Protein AF-0000000080647590 (afdb_homodimer)

Organism: Methanothrix harundinacea (strain 6Ac) (NCBI:txid1110509)

pLDDT: mean 91.48, std 7.37, range [53.09, 98.94]

Sequence (1270 aa):
MSVEEVLLELKRRVQTKLPPNINVTGIEFEGPELVIYTDDPRRLADDGEIVRSLAKDLRKRVVVRPDLKVLADPEGAVKKIQQVVPPEAGLTNYYFDGETGEVVIEAEKPGLVIGRHGATLREITKLIGWTPKVVRTPPVRSSTIANTKEYLRSVQSERKEILKTIGRRIHRDVASKDQWVRITTLGGCREVGRSCMLLSTPESKIIVDCGVNVGSDDSATPYLYVPEAYPLNQIDAVVLTHAHLDHAGLVPMLYKYGYEGPIYCTPPTRDLFVLLQLDYIDIAGREGKRMPYESAMIREALKHTITLNYGDVTDIAPDTKLTMHNAGHILGSSICHFHVGDGLYNVAFTGDFKFEKTRLFDPAVHTFPRLETLVMEATYGGSNSTQPSRKEAEGRLLKVVRDTIKRGGKVIIPAFAVGRSQEVMIALEEAIRKKSLEEISVYLDGMIYEATAIHTTYPEYLNNELRDLIFHKGINPFLSECFVQVETSSQRSKIVDGDPCVVLATSGMMNGGPILEYLKALGPDERNTLVIVGYQAEGTLGRRIQKGWNEIPLSAEGKTQTVKINLEVVTVDGFSGHSDRNQLMDYVRRVYPKPSRVITNHGDESNCLDLASSIYKKHRIPTMAPMNLETVRLVMSVEEVLLELKRRVQTKLPPNINVTGIEFEGPELVIYTDDPRRLADDGEIVRSLAKDLRKRVVVRPDLKVLADPEGAVKKIQQVVPPEAGLTNYYFDGETGEVVIEAEKPGLVIGRHGATLREITKLIGWTPKVVRTPPVRSSTIANTKEYLRSVQSERKEILKTIGRRIHRDVASKDQWVRITTLGGCREVGRSCMLLSTPESKIIVDCGVNVGSDDSATPYLYVPEAYPLNQIDAVVLTHAHLDHAGLVPMLYKYGYEGPIYCTPPTRDLFVLLQLDYIDIAGREGKRMPYESAMIREALKHTITLNYGDVTDIAPDTKLTMHNAGHILGSSICHFHVGDGLYNVAFTGDFKFEKTRLFDPAVHTFPRLETLVMEATYGGSNSTQPSRKEAEGRLLKVVRDTIKRGGKVIIPAFAVGRSQEVMIALEEAIRKKSLEEISVYLDGMIYEATAIHTTYPEYLNNELRDLIFHKGINPFLSECFVQVETSSQRSKIVDGDPCVVLATSGMMNGGPILEYLKALGPDERNTLVIVGYQAEGTLGRRIQKGWNEIPLSAEGKTQTVKINLEVVTVDGFSGHSDRNQLMDYVRRVYPKPSRVITNHGDESNCLDLASSIYKKHRIPTMAPMNLETVRLV

Foldseek 3Di:
DALVVVQVVLLVVLCVLDPVVWDFPGWAFFAQEIETETQCQLVVLVCPVSLVVSCVVVVGHYHYAYDLVNFADPVVLVVVLPVLFDVVQAWDDWDAQSVRLAIETETQHQDRCCDDVRVNQSVSCNVGVGRYDYAYDFPDDFPLVVVLVVLCSVCVVVLRVLRRVLRSQLADDDDDPDWFWKKAFQDFFQAFFQGWIWIDTPFAIEIEFGAFDPLDDVGTGTNCVDPSRPPVCRHSEYEYQAQDRRGHQCVLVSVVRPHSHAYEFAPLRLSSNLVVNVLVQVFCVVVVHDDSDDNVSNSSRSSRYDHDDAPDWTRRHNFKTWHWWAQQQFQRGTWIWIDGRVNPAIEIESPFHAQPDAQWAHHTDQEDPDHAEYEYALAQLDPPFDFDAPVVLLVVVQVVLQQLQVLWAAEEEEAALTQLLVRNLLSVLVCCVVPVHPQAAEEEEDCNLSNLSSSSSCSVRTYPVQNCCCPPVVDHSSPDPSYHYDDDPVVVVCVLPDTYHYYYWDDLQPQDGCSVVSCQSRQVPQSYEYEREEDHDPNTPSVVVVVPDQWDFDDDPNDTDIGGGNYHYHYRYHSHSGYHNVSLLVSQVPRPPRHQEYEYGNHNNNSRVSNQVVNCVVPVRHYYRDDRRDMDIPD/DALVVVQVVLLVVLCVLDDVVWDFPGWAFFAQEIETETQCQLVVLVCPVSLVVSCVVVVGHYHYAYDLVNFADPVVLVVVLPVLFDVVQAWDDWDAQSVRLAIETETQHQDRCCDDVRVNQSVSCNVGVGRYDYAYDFPDDFPLVVVLVVLCSVCVVVLRVLRRVLRSQLADDDDDPDWFWKKAFQDFFQAFFQGWIWIDTPFAIEIEFGAFDPLDDVGTGTNCVDPSRPPVCRHQEYEYQAQDRRGHQCVLVSVVRPHSHAYEFAPLRLSSNLVVNVLVQVFCVVVVHDDSDDNVSNSSRSSRYDHDDAPDWTRRHNFKTWHWWAQQQFQRGTWIWIDGRVNPAIEIESPFHAQPDAQWAHHTDQEDPDHAEYEYALAQLAPPFDFDAPVVLLVVVQVVLQQLQVLWAAEEEEAALTQLLVRNLLSVLVCCVVPVHPQAAEEEEDCNLSNLSSSSSCSVRTYPVQNCCCPPVVDHSSPDPSYDYDDDPVVVVCVLPDTYHYYYWDDLQPQDGCSVVSCQSRQVPQSYEYEREEDHDPNTPNVVVVVPDQWDFDDDPNDTDIGGGNYHYHYRYHSHSGYHNVSLLVSQVPRPPRHLEYEYGNHNNNSRVSNQVVNCVPVVRHYYRDDRRDMDIPD

Secondary structure (DSSP, 8-state):
--HHHHHHHHHHHHHHHS-TT--EEEEEEETTEEEEEES-HHHHHT-HHHHHHHHHHHTSEEEEEE-GGGPPPHHHHHHHHHHHS-GGG-EEEEEEETTTTEEEEEES-HHHHH-GGGHHHHHHHHHH-SEEEEEEPPSS--HHHHHHHHHHHHTHHHHHHHHHHHHHHHTSPP--S----EEEEEE-SSSSS--EEEEE-SS-EEEE-----TT-STT-S--TTSTTT-SGGG--EEE-S---HHHHTTHHHHHHTT--S-EEE-HHHHHHHHHHHHHHHHHHHHTTPPPSS-HHHHHHHHHTEEE--TT--EEEETTEEEEEEE-SSSTT-EEEEEEETTTTEEEEE--S---S--SS-PPPP-B-S--SEEEEE-TT-STT-----HHHHHHHHHHHHHHHHHTT--EEEE--TTTHHHHHHHHHHHHHHTTSS----EEEESTHHHHHHHHHH-GGGS-HHHHHHHHTS---GGG-TTEEEE-SHHHHHHHHHSSS-EEEES-TT-SSSHHHHHHHHHTT-TT-EEEE-S---TTSHHHHHHTT--EEEEEETTEEEEEE--SEEEE-TT--SS--HHHHHHHHHH-BSPPSEEEEESS-HHHHHHHHHHHHHHH---EE-PPTT-EEE--/--HHHHHHHHHHHHHHHS-TT--EEEEEEETTEEEEEES-HHHHHT-HHHHHHHHHHHTSEEEEEE-GGGPPPHHHHHHHHHHHS-GGG-EEEEEEETTTTEEEEEES-HHHHH-GGGHHHHHHHHHH-SEEEEEEPPSS--HHHHHHHHHHHHTHHHHHHHHHHHHHHHTSPP--S----EEEEEE-SSSSS--EEEEE-SS-EEEE-----TT-STT-S--TTSTTT-SGGG--EEE-S---HHHHTTHHHHHHTT--S-EEE-HHHHHHHHHHHHHHHHHHHHTTPPPSS-HHHHHHHHHTEEE--TT--EEEETTEEEEEEE-SSSTT-EEEEEEETTTTEEEEE--S---S--SS-PPPP-B-S--SEEEEE-TT-STT-----HHHHHHHHHHHHHHHHHTT--EEEE--TTTHHHHHHHHHHHHHHTTSS----EEEESTHHHHHHHHHH-GGGS-HHHHHHHHTS---GGG-TTEEEE-SHHHHHHHHHSSS-EEEES-TT-SSSHHHHHHHHHTT-TT-EEEE-S---TTSHHHHHHTT--EEEEEETTEEEEEE--SEEEE-TT--SS--HHHHHHHHHH-BSPPSEEEEESS-HHHHHHHHHHHHHHH---EE-PPTT-EEE--

Solvent-accessible surface area (backbone atoms only — not comparable to full-atom values): 63454 Å² total; per-residue (Å²): 124,56,58,66,57,49,44,52,51,47,45,52,53,51,52,68,71,40,58,89,87,50,53,71,76,44,66,44,42,47,36,60,29,38,36,38,27,18,74,39,45,45,67,51,49,74,42,70,60,54,59,56,51,48,21,64,72,67,71,46,49,64,42,79,31,32,36,70,86,61,44,51,57,66,72,61,33,52,55,53,45,59,70,71,34,56,76,86,18,42,78,74,50,77,44,77,38,85,85,57,28,33,27,40,36,25,12,66,35,37,65,52,46,34,33,77,94,39,49,42,38,37,50,43,19,53,72,26,34,34,46,72,40,74,39,64,48,49,86,44,83,31,67,61,54,51,50,51,53,51,50,54,60,75,40,43,71,61,36,50,54,52,24,32,54,46,12,49,58,25,63,38,75,87,79,66,87,69,81,43,36,34,40,34,30,34,23,16,31,44,25,72,36,8,26,17,34,36,44,34,42,82,86,45,34,32,33,44,26,31,7,29,18,90,76,34,86,89,65,23,63,42,57,56,78,42,45,84,50,38,64,36,61,67,37,50,28,35,36,40,32,34,39,54,46,33,27,36,54,38,50,32,43,43,50,76,64,48,30,76,46,41,35,38,29,24,62,54,14,53,49,45,30,52,50,49,48,52,49,50,43,50,52,29,54,75,69,70,45,89,60,88,61,59,73,68,31,48,52,52,45,57,61,32,51,46,66,46,58,72,70,46,78,39,54,59,32,65,48,31,30,40,29,34,32,52,7,31,28,41,74,39,18,16,22,42,34,34,46,27,58,86,74,70,46,27,40,33,37,31,44,65,31,10,62,47,71,55,84,52,24,46,44,32,68,48,73,49,97,63,38,43,33,37,37,35,55,10,69,29,19,28,93,78,33,64,62,54,52,57,68,56,23,51,52,52,51,51,50,52,50,50,55,25,42,71,66,62,9,37,36,38,29,41,25,36,42,68,44,48,40,57,49,51,47,49,54,52,45,49,32,34,75,70,62,76,34,75,89,52,50,36,35,28,27,62,56,30,50,54,42,48,22,50,52,59,60,43,47,88,65,39,19,70,67,53,37,44,32,37,72,73,67,65,46,53,73,90,70,41,82,44,58,40,80,46,88,47,71,68,54,51,52,49,54,74,74,48,70,51,34,38,37,41,19,20,28,43,37,47,79,41,63,60,31,50,58,51,45,60,71,43,18,59,40,60,48,20,32,38,39,40,38,58,83,50,57,84,86,30,48,40,32,44,45,74,72,62,54,43,66,44,78,41,76,56,97,91,41,76,43,75,37,49,52,48,27,43,78,43,76,42,55,35,56,52,45,53,30,30,28,66,34,50,54,48,44,66,71,61,30,33,54,70,45,64,28,39,36,28,23,36,4,42,50,66,15,11,47,42,35,27,52,49,45,24,74,75,68,69,32,52,55,38,53,55,52,51,64,22,28,47,55,77,80,123,56,58,67,56,51,45,53,50,48,46,53,55,50,52,71,72,40,59,90,85,49,54,72,77,44,65,45,44,47,36,61,30,39,37,38,27,19,74,41,45,46,65,51,50,74,42,70,60,52,60,55,51,49,20,62,73,65,70,45,49,65,43,78,30,33,35,69,86,61,45,49,57,66,72,61,33,52,54,53,46,60,70,71,34,54,76,85,19,42,77,73,49,76,45,77,37,84,86,57,27,33,28,39,38,25,11,65,34,38,64,52,45,34,33,78,94,38,48,42,40,37,50,44,20,53,72,26,33,32,46,72,42,74,38,65,48,48,88,45,83,30,66,62,54,51,51,52,52,51,49,53,61,74,39,43,71,61,34,51,54,52,25,32,55,46,11,48,58,26,62,40,75,87,79,67,88,68,79,43,38,34,42,33,30,32,23,16,30,43,25,72,37,8,25,18,33,35,44,34,41,84,85,46,33,35,32,44,25,31,8,29,18,90,74,34,85,91,63,22,64,44,58,56,79,41,45,82,50,38,64,36,61,68,38,51,30,35,37,41,33,37,38,54,45,34,28,37,54,38,49,32,43,42,50,77,63,46,31,77,46,43,34,38,29,23,63,55,16,52,50,44,30,54,50,50,49,53,50,50,45,51,52,29,54,75,69,68,44,87,59,87,59,58,72,67,31,48,53,53,44,56,60,32,51,46,68,45,57,73,69,46,78,37,56,60,35,64,48,32,30,41,29,35,32,52,7,31,27,40,75,38,18,16,23,44,35,34,44,27,58,86,74,71,48,28,40,33,38,32,45,65,30,10,62,47,70,56,86,52,25,46,44,32,67,46,72,48,98,62,37,42,34,38,38,36,58,10,67,28,18,28,93,78,34,64,61,55,53,56,68,56,25,50,51,50,50,51,48,52,48,50,55,26,44,72,67,62,9,38,37,39,30,40,25,37,43,68,43,48,41,56,48,51,47,50,53,52,46,48,32,35,75,70,62,77,32,74,90,54,49,35,36,27,28,60,58,30,49,54,43,48,22,51,50,61,60,43,47,90,64,38,19,71,66,51,35,42,33,38,73,72,67,65,47,53,72,89,69,41,82,44,57,38,78,45,88,48,68,67,52,51,52,49,55,74,73,48,69,52,34,38,37,41,21,20,29,42,36,46,80,42,63,60,32,51,56,50,44,61,71,43,18,61,40,59,48,20,33,39,40,40,37,61,83,51,55,83,83,29,50,40,32,43,45,74,72,62,54,44,64,44,77,41,76,54,98,90,42,77,42,75,38,48,51,48,27,43,79,43,77,42,54,36,55,51,46,54,30,30,26,64,35,49,54,48,44,67,72,61,29,32,53,68,46,62,28,37,37,28,24,35,4,43,49,65,15,10,47,44,36,29,52,48,45,25,73,74,69,68,30,52,53,39,54,55,52,50,65,22,29,47,57,78,79

Radius of gyration: 38.37 Å; Cα contacts (8 Å, |Δi|>4): 2836; chains: 2; bounding box: 81×111×87 Å

Nearest PDB structures (foldseek):
  2ycb-assembly1_A  TM=9.760E-01  e=1.051E-93  Methanothermobacter thermautotrophicus str. Delta H
  9bcu-assembly1_J  TM=9.515E-01  e=1.970E-93  Thermococcus kodakarensis
  3af5-assembly1_A  TM=9.570E-01  e=5.202E-90  Pyrococcus horikoshii OT3
  3af6-assembly1_A  TM=9.574E-01  e=3.053E-89  Pyrococcus horikoshii OT3
  6q5a-assembly1_A  TM=8.693E-01  e=1.356E-40  Cryptosporidium hominis

InterPro domains:
  IPR001279 Metallo-beta-lactamase [PF00753] (192-372)
  IPR001279 Metallo-beta-lactamase [SM00849] (193-409)
  IPR004087 K Homology domain [SM00322] (97-164)
  IPR009019 K homology domain superfamily, prokaryotic type [SSF54814] (97-136)
  IPR011108 Zn-dependent metallo-hydrolase, RNA specificity domain [PF07521] (563-626)
  IPR015946 K homology domain-like, alpha/beta [G3DSA:3.30.300.20] (67-137)
  IPR019975 Transcription termination factor CPSF1, archaea [MF_00870] (4-635)
  IPR019975 Transcription termination factor CPSF1, archaea [TIGR03675] (9-634)
  IPR022712 Beta-Casp domain [PF10996] (422-545)
  IPR022712 Beta-Casp domain [SM01027] (421-545)
  IPR033769 Transcription termination factor FttA, KH domain [PF17214] (4-71)
  IPR033769 Transcription termination factor FttA, KH domain [cd22532] (6-67)
  IPR036866 Ribonuclease Z/Hydroxyacylglutathione hydrolase-like [G3DSA:3.60.15.10] (186-615)
  IPR036866 Ribonuclease Z/Hydroxyacylglutathione hydrolase-like [SSF56281] (180-634)
  IPR050698 RNA Processing Metallo-Beta-Lactamase [PTHR11203] (183-634)

Structure (mmCIF, N/CA/C/O backbone):
data_AF-0000000080647590-model_v1
#
loop_
_entity.id
_entity.type
_entity.pdbx_description
1 polymer 'Transcription termination factor FttA'
#
loop_
_atom_site.group_PDB
_atom_site.id
_atom_site.type_symbol
_atom_site.label_atom_id
_atom_site.label_alt_id
_atom_site.label_comp_id
_atom_site.label_asym_id
_atom_site.label_entity_id
_atom_site.label_seq_id
_atom_site.pdbx_PDB_ins_code
_atom_site.Cartn_x
_atom_site.Cartn_y
_atom_site.Cartn_z
_atom_site.occupancy
_atom_site.B_iso_or_equiv
_atom_site.auth_seq_id
_atom_site.auth_comp_id
_atom_site.auth_asym_id
_atom_site.auth_atom_id
_atom_site.pdbx_PDB_model_num
ATOM 1 N N . MET A 1 1 ? -28.047 7.527 -8.523 1 66.75 1 MET A N 1
ATOM 2 C CA . MET A 1 1 ? -28.656 8.789 -8.906 1 66.75 1 MET A CA 1
ATOM 3 C C . MET A 1 1 ? -27.609 9.875 -9.125 1 66.75 1 MET A C 1
ATOM 5 O O . MET A 1 1 ? -26.609 9.922 -8.414 1 66.75 1 MET A O 1
ATOM 9 N N . SER A 1 2 ? -27.766 10.711 -10.148 1 80.5 2 SER A N 1
ATOM 10 C CA . SER A 1 2 ? -26.875 11.836 -10.398 1 80.5 2 SER A CA 1
ATOM 11 C C . SER A 1 2 ? -27 12.906 -9.32 1 80.5 2 SER A C 1
ATOM 13 O O . SER A 1 2 ? -28.016 12.961 -8.617 1 80.5 2 SER A O 1
ATOM 15 N N . VAL A 1 3 ? -26.047 13.68 -9.047 1 82.94 3 VAL A N 1
ATOM 16 C CA . VAL A 1 3 ? -26.047 14.742 -8.047 1 82.94 3 VAL A CA 1
ATOM 17 C C . VAL A 1 3 ? -27.172 15.734 -8.352 1 82.94 3 VAL A C 1
ATOM 19 O O . VAL A 1 3 ? -27.797 16.266 -7.438 1 82.94 3 VAL A O 1
ATOM 22 N N . GLU A 1 4 ? -27.484 15.898 -9.57 1 83.94 4 GLU A N 1
ATOM 23 C CA . GLU A 1 4 ? -28.562 16.797 -9.977 1 83.94 4 GLU A CA 1
ATOM 24 C C . GLU A 1 4 ? -29.922 16.281 -9.531 1 83.94 4 GLU A C 1
ATOM 26 O O . GLU A 1 4 ? -30.781 17.047 -9.102 1 83.94 4 GLU A O 1
ATOM 31 N N . GLU A 1 5 ? -30.016 15.023 -9.633 1 84.44 5 GLU A N 1
ATOM 32 C CA . GLU A 1 5 ? -31.266 14.398 -9.195 1 84.44 5 GLU A CA 1
ATOM 33 C C . GLU A 1 5 ? -31.422 14.492 -7.68 1 84.44 5 GLU A C 1
ATOM 35 O O . GLU A 1 5 ? -32.531 14.734 -7.18 1 84.44 5 GLU A O 1
ATOM 40 N N . VAL A 1 6 ? -30.328 14.352 -7.121 1 84.12 6 VAL A N 1
ATOM 41 C CA . VAL A 1 6 ? -30.328 14.445 -5.664 1 84.12 6 VAL A CA 1
ATOM 42 C C . VAL A 1 6 ? -30.719 15.867 -5.246 1 84.12 6 VAL A C 1
ATOM 44 O O . VAL A 1 6 ? -31.5 16.047 -4.309 1 84.12 6 VAL A O 1
ATOM 47 N N . LEU A 1 7 ? -30.219 16.875 -5.883 1 88.56 7 LEU A N 1
ATOM 48 C CA . LEU A 1 7 ? -30.5 18.281 -5.562 1 88.56 7 LEU A CA 1
ATOM 49 C C . LEU A 1 7 ? -31.953 18.625 -5.812 1 88.56 7 LEU A C 1
ATOM 51 O O . LEU A 1 7 ? -32.562 19.375 -5.047 1 88.56 7 LEU A O 1
ATOM 55 N N . LEU A 1 8 ? -32.531 18.062 -6.805 1 87.25 8 LEU A N 1
ATOM 56 C CA . LEU A 1 8 ? -33.938 18.312 -7.105 1 87.25 8 LEU A CA 1
ATOM 57 C C . LEU A 1 8 ? -34.812 17.703 -6.031 1 87.25 8 LEU A C 1
ATOM 59 O O . LEU A 1 8 ? -35.812 18.328 -5.609 1 87.25 8 LEU A O 1
ATOM 63 N N . GLU A 1 9 ? -34.406 16.562 -5.672 1 86.56 9 GLU A N 1
ATOM 64 C CA . GLU A 1 9 ? -35.188 15.922 -4.605 1 86.56 9 GLU A CA 1
ATOM 65 C C . GLU A 1 9 ? -35.062 16.703 -3.297 1 86.56 9 GLU A C 1
ATOM 67 O O . GLU A 1 9 ? -36.031 16.797 -2.541 1 86.56 9 GLU A O 1
ATOM 72 N N . LEU A 1 10 ? -33.875 17.141 -3.072 1 87.31 10 LEU A N 1
ATOM 73 C CA . LEU A 1 10 ? -33.656 17.906 -1.854 1 87.31 10 LEU A CA 1
ATOM 74 C C . LEU A 1 10 ? -34.438 19.219 -1.882 1 87.31 10 LEU A C 1
ATOM 76 O O . LEU A 1 10 ? -34.969 19.641 -0.856 1 87.31 10 LEU A O 1
ATOM 80 N N . LYS A 1 11 ? -34.469 19.859 -2.971 1 89.12 11 LYS A N 1
ATOM 81 C CA . LYS A 1 11 ? -35.219 21.109 -3.104 1 89.12 11 LYS A CA 1
ATOM 82 C C . LYS A 1 11 ? -36.719 20.891 -2.783 1 89.12 11 LYS A C 1
ATOM 84 O O . LYS A 1 11 ? -37.312 21.688 -2.068 1 89.12 11 LYS A O 1
ATOM 89 N N . ARG A 1 12 ? -37.219 19.797 -3.258 1 87.56 12 ARG A N 1
ATOM 90 C CA . ARG A 1 12 ? -38.625 19.469 -3.004 1 87.56 12 ARG A CA 1
ATOM 91 C C . ARG A 1 12 ? -38.844 19.188 -1.522 1 87.56 12 ARG A C 1
ATOM 93 O O . ARG A 1 12 ? -39.844 19.672 -0.944 1 87.56 12 ARG A O 1
ATOM 100 N N . ARG A 1 13 ? -37.969 18.484 -1.04 1 87.31 13 ARG A N 1
ATOM 101 C CA . ARG A 1 13 ? -38.094 18.141 0.37 1 87.31 13 ARG A CA 1
ATOM 102 C C . ARG A 1 13 ? -38 19.375 1.255 1 87.31 13 ARG A C 1
ATOM 104 O O . ARG A 1 13 ? -38.75 19.5 2.234 1 87.31 13 ARG A O 1
ATOM 111 N N . VAL A 1 14 ? -37.094 20.266 0.915 1 89 14 VAL A N 1
ATOM 112 C CA . VAL A 1 14 ? -36.875 21.484 1.688 1 89 14 VAL A CA 1
ATOM 113 C C . VAL A 1 14 ? -38.125 22.391 1.559 1 89 14 VAL A C 1
ATOM 115 O O . VAL A 1 14 ? -38.562 22.953 2.549 1 89 14 VAL A O 1
ATOM 118 N N . GLN A 1 15 ? -38.656 22.5 0.408 1 87.75 15 GLN A N 1
ATOM 119 C CA . GLN A 1 15 ? -39.812 23.359 0.162 1 87.75 15 GLN A CA 1
ATOM 120 C C . GLN A 1 15 ? -41.031 22.875 0.951 1 87.75 15 GLN A C 1
ATOM 122 O O . GLN A 1 15 ? -41.812 23.688 1.447 1 87.75 15 GLN A O 1
ATOM 127 N N . THR A 1 16 ? -41.125 21.609 1.09 1 86.06 16 THR A N 1
ATOM 128 C CA . THR A 1 16 ? -42.281 21.031 1.793 1 86.06 16 THR A CA 1
ATOM 129 C C . THR A 1 16 ? -42.156 21.266 3.297 1 86.06 16 THR A C 1
ATOM 131 O O . THR A 1 16 ? -43.156 21.344 3.998 1 86.06 16 THR A O 1
ATOM 134 N N . LYS A 1 17 ? -40.969 21.438 3.748 1 85.75 17 LYS A N 1
ATOM 135 C CA . LYS A 1 17 ? -40.75 21.578 5.184 1 85.75 17 LYS A CA 1
ATOM 136 C C . LYS A 1 17 ? -40.781 23.047 5.605 1 85.75 17 LYS A C 1
ATOM 138 O O . LYS A 1 17 ? -41 23.344 6.781 1 85.75 17 LYS A O 1
ATOM 143 N N . LEU A 1 18 ? -40.625 23.906 4.688 1 84.94 18 LEU A N 1
ATOM 144 C CA . LEU A 1 18 ? -40.625 25.344 4.973 1 84.94 18 LEU A CA 1
ATOM 145 C C . LEU A 1 18 ? -42.062 25.875 4.953 1 84.94 18 LEU A C 1
ATOM 147 O O . LEU A 1 18 ? -42.938 25.312 4.281 1 84.94 18 LEU A O 1
ATOM 151 N N . PRO A 1 19 ? -42.25 26.938 5.777 1 80.62 19 PRO A N 1
ATOM 152 C CA . PRO A 1 19 ? -43.562 27.578 5.684 1 80.62 19 PRO A CA 1
ATOM 153 C C . PRO A 1 19 ? -43.906 28.016 4.262 1 80.62 19 PRO A C 1
ATOM 155 O O . PRO A 1 19 ? -43 28.406 3.498 1 80.62 19 PRO A O 1
ATOM 158 N N . PRO A 1 20 ? -45.25 27.922 3.914 1 79.25 20 PRO A N 1
ATOM 159 C CA . PRO A 1 20 ? -45.656 28.188 2.539 1 79.25 20 PRO A CA 1
ATOM 160 C C . PRO A 1 20 ? -45.25 29.578 2.055 1 79.25 20 PRO A C 1
ATOM 162 O O . PRO A 1 20 ? -45.156 29.812 0.848 1 79.25 20 PRO A O 1
ATOM 165 N N . ASN A 1 21 ? -45 30.422 2.957 1 80.06 21 ASN A N 1
ATOM 166 C CA . ASN A 1 21 ? -44.719 31.797 2.568 1 80.06 21 ASN A CA 1
ATOM 167 C C . ASN A 1 21 ? -43.219 31.984 2.312 1 80.06 21 ASN A C 1
ATOM 169 O O . ASN A 1 21 ? -42.781 33.094 1.99 1 80.06 21 ASN A O 1
ATOM 173 N N . ILE A 1 22 ? -42.438 31 2.48 1 84.62 22 ILE A N 1
ATOM 174 C CA . ILE A 1 22 ? -41.031 31.078 2.195 1 84.62 22 ILE A CA 1
ATOM 175 C C . ILE A 1 22 ? -40.719 30.312 0.911 1 84.62 22 ILE A C 1
ATOM 177 O O . ILE A 1 22 ? -40.938 29.109 0.823 1 84.62 22 ILE A O 1
ATOM 181 N N . ASN A 1 23 ? -40.219 31.016 -0.055 1 86.75 23 ASN A N 1
ATOM 182 C CA . ASN A 1 23 ? -39.906 30.422 -1.356 1 86.75 23 ASN A CA 1
ATOM 183 C C . ASN A 1 23 ? -38.438 30.078 -1.479 1 86.75 23 ASN A C 1
ATOM 185 O O . ASN A 1 23 ? -37.562 30.922 -1.201 1 86.75 23 ASN A O 1
ATOM 189 N N . VAL A 1 24 ? -38.156 28.859 -1.872 1 89.62 24 VAL A N 1
ATOM 190 C CA . VAL A 1 24 ? -36.781 28.422 -2.152 1 89.62 24 VAL A CA 1
ATOM 191 C C . VAL A 1 24 ? -36.469 28.641 -3.627 1 89.62 24 VAL A C 1
ATOM 193 O O . VAL A 1 24 ? -37.031 27.984 -4.504 1 89.62 24 VAL A O 1
ATOM 196 N N . THR A 1 25 ? -35.594 29.516 -3.902 1 88.06 25 THR A N 1
ATOM 197 C CA . THR A 1 25 ? -35.25 29.891 -5.277 1 88.06 25 THR A CA 1
ATOM 198 C C . THR A 1 25 ? -34.188 28.953 -5.848 1 88.06 25 THR A C 1
ATOM 200 O O . THR A 1 25 ? -34.062 28.812 -7.066 1 88.06 25 THR A O 1
ATOM 203 N N . GLY A 1 26 ? -33.406 28.406 -4.98 1 89.25 26 GLY A N 1
ATOM 204 C CA . GLY A 1 26 ? -32.344 27.516 -5.438 1 89.25 26 GLY A CA 1
ATOM 205 C C . GLY A 1 26 ? -31.734 26.703 -4.316 1 89.25 26 GLY A C 1
ATOM 206 O O . GLY A 1 26 ? -31.844 27.078 -3.143 1 89.25 26 GLY A O 1
ATOM 207 N N . ILE A 1 27 ? -31.141 25.562 -4.719 1 90.25 27 ILE A N 1
ATOM 208 C CA . ILE A 1 27 ? -30.422 24.703 -3.779 1 90.25 27 ILE A CA 1
ATOM 209 C C . ILE A 1 27 ? -29.141 24.203 -4.426 1 90.25 27 ILE A C 1
ATOM 211 O O . ILE A 1 27 ? -29.125 23.844 -5.605 1 90.25 27 ILE A O 1
ATOM 215 N N . GLU A 1 28 ? -28.062 24.406 -3.707 1 91.38 28 GLU A N 1
ATOM 216 C CA . GLU A 1 28 ? -26.766 23.984 -4.227 1 91.38 28 GLU A CA 1
ATOM 217 C C . GLU A 1 28 ? -25.875 23.406 -3.121 1 91.38 28 GLU A C 1
ATOM 219 O O . GLU A 1 28 ? -26.016 23.797 -1.956 1 91.38 28 GLU A O 1
ATOM 224 N N . PHE A 1 29 ? -25.062 22.469 -3.592 1 91.75 29 PHE A N 1
ATOM 225 C CA . PHE A 1 29 ? -23.984 22.078 -2.697 1 91.75 29 PHE A CA 1
ATOM 226 C C . PHE A 1 29 ? -22.766 22.984 -2.881 1 91.75 29 PHE A C 1
ATOM 228 O O . PHE A 1 29 ? -22.297 23.188 -4 1 91.75 29 PHE A O 1
ATOM 235 N N . GLU A 1 30 ? -22.328 23.578 -1.814 1 92.31 30 GLU A N 1
ATOM 236 C CA . GLU A 1 30 ? -21.094 24.344 -1.774 1 92.31 30 GLU A CA 1
ATOM 237 C C . GLU A 1 30 ? -20.141 23.797 -0.714 1 92.31 30 GLU A C 1
ATOM 239 O O . GLU A 1 30 ? -20.219 24.172 0.457 1 92.31 30 GLU A O 1
ATOM 244 N N . GLY A 1 31 ? -19.141 23.047 -1.171 1 93.81 31 GLY A N 1
ATOM 245 C CA . GLY A 1 31 ? -18.359 22.297 -0.208 1 93.81 31 GLY A CA 1
ATOM 246 C C . GLY A 1 31 ? -19.188 21.344 0.621 1 93.81 31 GLY A C 1
ATOM 247 O O . GLY A 1 31 ? -19.984 20.578 0.078 1 93.81 31 GLY A O 1
ATOM 248 N N . PRO A 1 32 ? -18.953 21.375 1.873 1 93.94 32 PRO A N 1
ATOM 249 C CA . PRO A 1 32 ? -19.688 20.453 2.729 1 93.94 32 PRO A CA 1
ATOM 250 C C . PRO A 1 32 ? -21.094 20.953 3.072 1 93.94 32 PRO A C 1
ATOM 252 O O . PRO A 1 32 ? -21.859 20.266 3.748 1 93.94 32 PRO A O 1
ATOM 255 N N . GLU A 1 33 ? -21.5 22.078 2.553 1 90.88 33 GLU A N 1
ATOM 256 C CA . GLU A 1 33 ? -22.75 22.719 2.963 1 90.88 33 GLU A CA 1
ATOM 257 C C . GLU A 1 33 ? -23.812 22.594 1.872 1 90.88 33 GLU A C 1
ATOM 259 O O . GLU A 1 33 ? -23.5 22.656 0.682 1 90.88 33 GLU A O 1
ATOM 264 N N . LEU A 1 34 ? -24.969 22.375 2.346 1 90.94 34 LEU A N 1
ATOM 265 C CA . LEU A 1 34 ? -26.141 22.562 1.49 1 90.94 34 LEU A CA 1
ATOM 266 C C . LEU A 1 34 ? -26.688 23.984 1.594 1 90.94 34 LEU A C 1
ATOM 268 O O . LEU A 1 34 ? -27.172 24.391 2.648 1 90.94 34 LEU A O 1
ATOM 272 N N . VAL A 1 35 ? -26.609 24.672 0.528 1 90.62 35 VAL A N 1
ATOM 273 C CA . VAL A 1 35 ? -27 26.078 0.53 1 90.62 35 VAL A CA 1
ATOM 274 C C . VAL A 1 35 ? -28.406 26.219 -0.068 1 90.62 35 VAL A C 1
ATOM 276 O O . VAL A 1 35 ? -28.656 25.781 -1.195 1 90.62 35 VAL A O 1
ATOM 279 N N . ILE A 1 36 ? -29.234 26.844 0.725 1 89.25 36 ILE A N 1
ATOM 280 C CA . ILE A 1 36 ? -30.594 27.109 0.29 1 89.25 36 ILE A CA 1
ATOM 281 C C . ILE A 1 36 ? -30.766 28.609 0.015 1 89.25 36 ILE A C 1
ATOM 283 O O . ILE A 1 36 ? -30.547 29.438 0.9 1 89.25 36 ILE A O 1
ATOM 287 N N . TYR A 1 37 ? -31.125 28.891 -1.182 1 89.19 37 TYR A N 1
ATOM 288 C CA . TYR A 1 37 ? -31.375 30.281 -1.56 1 89.19 37 TYR A CA 1
ATOM 289 C C . TYR A 1 37 ? -32.844 30.609 -1.466 1 89.19 37 TYR A C 1
ATOM 291 O O . TYR A 1 37 ? -33.719 29.812 -1.849 1 89.19 37 TYR A O 1
ATOM 299 N N . THR A 1 38 ? -33.062 31.734 -0.892 1 87.75 38 THR A N 1
ATOM 300 C CA . THR A 1 38 ? -34.469 32.156 -0.743 1 87.75 38 THR A CA 1
ATOM 301 C C . THR A 1 38 ? -34.625 33.656 -1.03 1 87.75 38 THR A C 1
ATOM 303 O O . THR A 1 38 ? -33.656 34.406 -0.838 1 87.75 38 THR A O 1
ATOM 306 N N . ASP A 1 39 ? -35.781 34.062 -1.491 1 87 39 ASP A N 1
ATOM 307 C CA . ASP A 1 39 ? -36.094 35.469 -1.724 1 87 39 ASP A CA 1
ATOM 308 C C . ASP A 1 39 ? -36.844 36.062 -0.531 1 87 39 ASP A C 1
ATOM 310 O O . ASP A 1 39 ? -37.219 37.219 -0.57 1 87 39 ASP A O 1
ATOM 314 N N . ASP A 1 40 ? -36.906 35.344 0.533 1 82.56 40 ASP A N 1
ATOM 315 C CA . ASP A 1 40 ? -37.594 35.812 1.726 1 82.56 40 ASP A CA 1
ATOM 316 C C . ASP A 1 40 ? -36.719 35.656 2.969 1 82.56 40 ASP A C 1
ATOM 318 O O . ASP A 1 40 ? -37.156 35.062 3.961 1 82.56 40 ASP A O 1
ATOM 322 N N . PRO A 1 41 ? -35.594 36.188 2.943 1 75.94 41 PRO A N 1
ATOM 323 C CA . PRO A 1 41 ? -34.688 35.969 4.098 1 75.94 41 PRO A CA 1
ATOM 324 C C . PRO A 1 41 ? -35.25 36.594 5.379 1 75.94 41 PRO A C 1
ATOM 326 O O . PRO A 1 41 ? -34.969 36.094 6.477 1 75.94 41 PRO A O 1
ATOM 329 N N . ARG A 1 42 ? -36.062 37.531 5.316 1 76.19 42 ARG A N 1
ATOM 330 C CA . ARG A 1 42 ? -36.625 38.281 6.441 1 76.19 42 ARG A CA 1
ATOM 331 C C . ARG A 1 42 ? -37.594 37.406 7.238 1 76.19 42 ARG A C 1
ATOM 333 O O . ARG A 1 42 ? -37.625 37.469 8.469 1 76.19 42 ARG A O 1
ATOM 340 N N . ARG A 1 43 ? -38.188 36.625 6.504 1 75.75 43 ARG A N 1
ATOM 341 C CA . ARG A 1 43 ? -39.156 35.781 7.148 1 75.75 43 ARG A CA 1
ATOM 342 C C . ARG A 1 43 ? -38.5 34.594 7.828 1 75.75 43 ARG A C 1
ATOM 344 O O . ARG A 1 43 ? -38.969 34.094 8.852 1 75.75 43 ARG A O 1
ATOM 351 N N . LEU A 1 44 ? -37.438 34.188 7.238 1 76.38 44 LEU A N 1
ATOM 352 C CA . LEU A 1 44 ? -36.688 33.031 7.793 1 76.38 44 LEU A CA 1
ATOM 353 C C . LEU A 1 44 ? -35.969 33.438 9.062 1 76.38 44 LEU A C 1
ATOM 355 O O . LEU A 1 44 ? -35.719 32.594 9.938 1 76.38 44 LEU A O 1
ATOM 359 N N . ALA A 1 45 ? -35.625 34.625 9.156 1 67 45 ALA A N 1
ATOM 360 C CA . ALA A 1 45 ? -34.906 35.125 10.305 1 67 45 ALA A CA 1
ATOM 361 C C . ALA A 1 45 ? -35.75 35.031 11.578 1 67 45 ALA A C 1
ATOM 363 O O . ALA A 1 45 ? -35.188 34.906 12.68 1 67 45 ALA A O 1
ATOM 364 N N . ASP A 1 46 ? -36.969 35 11.43 1 63.62 46 ASP A N 1
ATOM 365 C CA . ASP A 1 46 ? -37.875 34.969 12.57 1 63.62 46 ASP A CA 1
ATOM 366 C C . ASP A 1 46 ? -37.938 33.594 13.203 1 63.62 46 ASP A C 1
ATOM 368 O O . ASP A 1 46 ? -38.312 33.438 14.359 1 63.62 46 ASP A O 1
ATOM 372 N N . ASP A 1 47 ? -37.562 32.625 12.469 1 65.12 47 ASP A N 1
ATOM 373 C CA . ASP A 1 47 ? -37.656 31.266 13.008 1 65.12 47 ASP A CA 1
ATOM 374 C C . ASP A 1 47 ? -36.312 30.562 12.992 1 65.12 47 ASP A C 1
ATOM 376 O O . ASP A 1 47 ? -36.031 29.75 12.102 1 65.12 47 ASP A O 1
ATOM 380 N N . GLY A 1 48 ? -35.5 30.891 13.852 1 63.38 48 GLY A N 1
ATOM 381 C CA . GLY A 1 48 ? -34.188 30.297 13.961 1 63.38 48 GLY A CA 1
ATOM 382 C C . GLY A 1 48 ? -34.219 28.781 14.062 1 63.38 48 GLY A C 1
ATOM 383 O O . GLY A 1 48 ? -33.219 28.109 13.773 1 63.38 48 GLY A O 1
ATOM 384 N N . GLU A 1 49 ? -35.219 28.25 14.352 1 75.19 49 GLU A N 1
ATOM 385 C CA . GLU A 1 49 ? -35.375 26.828 14.578 1 75.19 49 GLU A CA 1
ATOM 386 C C . GLU A 1 49 ? -35.562 26.078 13.266 1 75.19 49 GLU A C 1
ATOM 388 O O . GLU A 1 49 ? -35.281 24.875 13.18 1 75.19 49 GLU A O 1
ATOM 393 N N . ILE A 1 50 ? -35.906 26.797 12.281 1 79.06 50 ILE A N 1
ATOM 394 C CA . ILE A 1 50 ? -36.219 26.156 11.008 1 79.06 50 ILE A CA 1
ATOM 395 C C . ILE A 1 50 ? -34.969 25.594 10.391 1 79.06 50 ILE A C 1
ATOM 397 O O . ILE A 1 50 ? -34.938 24.453 9.914 1 79.06 50 ILE A O 1
ATOM 401 N N . VAL A 1 51 ? -33.938 26.328 10.422 1 78.5 51 VAL A N 1
ATOM 402 C CA . VAL A 1 51 ? -32.688 25.891 9.812 1 78.5 51 VAL A CA 1
ATOM 403 C C . VAL A 1 51 ? -32.125 24.672 10.57 1 78.5 51 VAL A C 1
ATOM 405 O O . VAL A 1 51 ? -31.641 23.734 9.961 1 78.5 51 VAL A O 1
ATOM 408 N N . ARG A 1 52 ? -32.188 24.719 11.789 1 81.25 52 ARG A N 1
ATOM 409 C CA . ARG A 1 52 ? -31.734 23.609 12.617 1 81.25 52 ARG A CA 1
ATOM 410 C C . ARG A 1 52 ? -32.531 22.344 12.336 1 81.25 52 ARG A C 1
ATOM 412 O O . ARG A 1 52 ? -31.984 21.234 12.305 1 81.25 52 ARG A O 1
ATOM 419 N N . SER A 1 53 ? -33.781 22.547 12.211 1 83.75 53 SER A N 1
ATOM 420 C CA . SER A 1 53 ? -34.688 21.422 11.938 1 83.75 53 SER A CA 1
ATOM 421 C C . SER A 1 53 ? -34.375 20.812 10.562 1 83.75 53 SER A C 1
ATOM 423 O O . SER A 1 53 ? -34.375 19.578 10.406 1 83.75 53 SER A O 1
ATOM 425 N N . LEU A 1 54 ? -34.125 21.625 9.641 1 85 54 LEU A N 1
ATOM 426 C CA . LEU A 1 54 ? -33.781 21.172 8.297 1 85 54 LEU A CA 1
ATOM 427 C C . LEU A 1 54 ? -32.5 20.375 8.297 1 85 54 LEU A C 1
ATOM 429 O O . LEU A 1 54 ? -32.375 19.328 7.656 1 85 54 LEU A O 1
ATOM 433 N N . ALA A 1 55 ? -31.547 20.922 8.977 1 83.75 55 ALA A N 1
ATOM 434 C CA . ALA A 1 55 ? -30.25 20.266 9.062 1 83.75 55 ALA A CA 1
ATOM 435 C C . ALA A 1 55 ? -30.375 18.875 9.688 1 83.75 55 ALA A C 1
ATOM 437 O O . ALA A 1 55 ? -29.734 17.922 9.227 1 83.75 55 ALA A O 1
ATOM 438 N N . LYS A 1 56 ? -31.109 18.75 10.703 1 84 56 LYS A N 1
ATOM 439 C CA . LYS A 1 56 ? -31.328 17.484 11.383 1 84 56 LYS A CA 1
ATOM 440 C C . LYS A 1 56 ? -32.031 16.484 10.469 1 84 56 LYS A C 1
ATOM 442 O O . LYS A 1 56 ? -31.672 15.312 10.414 1 84 56 LYS A O 1
ATOM 447 N N . ASP A 1 57 ? -33 17 9.828 1 85 57 ASP A N 1
ATOM 448 C CA . ASP A 1 57 ? -33.812 16.141 8.969 1 85 57 ASP A CA 1
ATOM 449 C C . ASP A 1 57 ? -33 15.648 7.766 1 85 57 ASP A C 1
ATOM 451 O O . ASP A 1 57 ? -33.125 14.492 7.355 1 85 57 ASP A O 1
ATOM 455 N N . LEU A 1 58 ? -32.281 16.5 7.262 1 85.19 58 LEU A N 1
ATOM 456 C CA . LEU A 1 58 ? -31.531 16.188 6.047 1 85.19 58 LEU A CA 1
ATOM 457 C C . LEU A 1 58 ? -30.188 15.555 6.387 1 85.19 58 LEU A C 1
ATOM 459 O O . LEU A 1 58 ? -29.531 14.977 5.52 1 85.19 58 LEU A O 1
ATOM 463 N N . ARG A 1 59 ? -29.781 15.633 7.566 1 78.5 59 ARG A N 1
ATOM 464 C CA . ARG A 1 59 ? -28.5 15.148 8.055 1 78.5 59 ARG A CA 1
ATOM 465 C C . ARG A 1 59 ? -27.344 15.758 7.258 1 78.5 59 ARG A C 1
ATOM 467 O O . ARG A 1 59 ? -26.453 15.039 6.797 1 78.5 59 ARG A O 1
ATOM 474 N N . LYS A 1 60 ? -27.5 17.047 6.98 1 84.19 60 LYS A N 1
ATOM 475 C CA . LYS A 1 60 ? -26.516 17.844 6.262 1 84.19 60 LYS A CA 1
ATOM 476 C C . LYS A 1 60 ? -26.328 19.203 6.91 1 84.19 60 LYS A C 1
ATOM 478 O O . LYS A 1 60 ? -27.188 19.672 7.648 1 84.19 60 LYS A O 1
ATOM 483 N N . ARG A 1 61 ? -25.172 19.766 6.68 1 84.5 61 ARG A N 1
ATOM 484 C CA . ARG A 1 61 ? -24.984 21.156 7.07 1 84.5 61 ARG A CA 1
ATOM 485 C C . ARG A 1 61 ? -25.719 22.094 6.117 1 84.5 61 ARG A C 1
ATOM 487 O O . ARG A 1 61 ? -25.453 22.094 4.91 1 84.5 61 ARG A O 1
ATOM 494 N N . VAL A 1 62 ? -26.656 22.891 6.688 1 86.62 62 VAL A N 1
ATOM 495 C CA . VAL A 1 62 ? -27.516 23.719 5.855 1 86.62 62 VAL A CA 1
ATOM 496 C C . VAL A 1 62 ? -27.234 25.203 6.129 1 86.62 62 VAL A C 1
ATOM 498 O O . VAL A 1 62 ? -27.047 25.609 7.281 1 86.62 62 VAL A O 1
ATOM 501 N N . VAL A 1 63 ? -27.047 25.891 5.09 1 85.81 63 VAL A N 1
ATOM 502 C CA . VAL A 1 63 ? -26.906 27.344 5.168 1 85.81 63 VAL A CA 1
ATOM 503 C C . VAL A 1 63 ? -27.953 28.016 4.285 1 85.81 63 VAL A C 1
ATOM 505 O O . VAL A 1 63 ? -28.219 27.547 3.168 1 85.81 63 VAL A O 1
ATOM 508 N N . VAL A 1 64 ? -28.547 28.969 4.824 1 85.06 64 VAL A N 1
ATOM 509 C CA . VAL A 1 64 ? -29.547 29.719 4.047 1 85.06 64 VAL A CA 1
ATOM 510 C C . VAL A 1 64 ? -28.953 31.047 3.598 1 85.06 64 VAL A C 1
ATOM 512 O O . VAL A 1 64 ? -28.375 31.781 4.398 1 85.06 64 VAL A O 1
ATOM 515 N N . ARG A 1 65 ? -29.062 31.312 2.354 1 87.31 65 ARG A N 1
ATOM 516 C CA . ARG A 1 65 ? -28.578 32.562 1.777 1 87.31 65 ARG A CA 1
ATOM 517 C C . ARG A 1 65 ? -29.688 33.281 1.036 1 87.31 65 ARG A C 1
ATOM 519 O O . ARG A 1 65 ? -30.547 32.656 0.41 1 87.31 65 ARG A O 1
ATOM 526 N N . PRO A 1 66 ? -29.656 34.594 1.139 1 87.31 66 PRO A N 1
ATOM 527 C CA . PRO A 1 66 ? -30.672 35.344 0.414 1 87.31 66 PRO A CA 1
ATOM 528 C C . PRO A 1 66 ? -30.391 35.438 -1.086 1 87.31 66 PRO A C 1
ATOM 530 O O . PRO A 1 66 ? -29.234 35.406 -1.506 1 87.31 66 PRO A O 1
ATOM 533 N N . ASP A 1 67 ? -31.516 35.469 -1.761 1 86.12 67 ASP A N 1
ATOM 534 C CA . ASP A 1 67 ? -31.375 35.781 -3.178 1 86.12 67 ASP A CA 1
ATOM 535 C C . ASP A 1 67 ? -30.828 37.188 -3.371 1 86.12 67 ASP A C 1
ATOM 537 O O . ASP A 1 67 ? -31.203 38.125 -2.643 1 86.12 67 ASP A O 1
ATOM 541 N N . LEU A 1 68 ? -30 37.406 -4.348 1 82.31 68 LEU A N 1
ATOM 542 C CA . LEU A 1 68 ? -29.266 38.656 -4.543 1 82.31 68 LEU A CA 1
ATOM 543 C C . LEU A 1 68 ? -30.219 39.812 -4.902 1 82.31 68 LEU A C 1
ATOM 545 O O . LEU A 1 68 ? -29.938 40.969 -4.621 1 82.31 68 LEU A O 1
ATOM 549 N N . LYS A 1 69 ? -31.344 39.469 -5.344 1 81.94 69 LYS A N 1
ATOM 550 C CA . LYS A 1 69 ? -32.281 40.469 -5.828 1 81.94 69 LYS A CA 1
ATOM 551 C C . LYS A 1 69 ? -32.938 41.219 -4.668 1 81.94 69 LYS A C 1
ATOM 553 O O . LYS A 1 69 ? -33.406 42.344 -4.84 1 81.94 69 LYS A O 1
ATOM 558 N N . VAL A 1 70 ? -32.844 40.688 -3.48 1 81.62 70 VAL A N 1
ATOM 559 C CA . VAL A 1 70 ? -33.594 41.281 -2.369 1 81.62 70 VAL A CA 1
ATOM 560 C C . VAL A 1 70 ? -32.656 42.031 -1.455 1 81.62 70 VAL A C 1
ATOM 562 O O . VAL A 1 70 ? -33.062 42.625 -0.46 1 81.62 70 VAL A O 1
ATOM 565 N N . LEU A 1 71 ? -31.422 42.156 -1.773 1 86.81 71 LEU A N 1
ATOM 566 C CA . LEU A 1 71 ? -30.422 42.75 -0.895 1 86.81 71 LEU A CA 1
ATOM 567 C C . LEU A 1 71 ? -30.453 44.281 -0.998 1 86.81 71 LEU A C 1
ATOM 569 O O . LEU A 1 71 ? -30.625 44.812 -2.09 1 86.81 71 LEU A O 1
ATOM 573 N N . ALA A 1 72 ? -30.344 44.812 0.163 1 87.5 72 ALA A N 1
ATOM 574 C CA . ALA A 1 72 ? -30.203 46.281 0.192 1 87.5 72 ALA A CA 1
ATOM 575 C C . ALA A 1 72 ? -28.844 46.688 -0.375 1 87.5 72 ALA A C 1
ATOM 577 O O . ALA A 1 72 ? -27.891 45.906 -0.383 1 87.5 72 ALA A O 1
ATOM 578 N N . ASP A 1 73 ? -28.875 47.938 -0.894 1 90.81 73 ASP A N 1
ATOM 579 C CA . ASP A 1 73 ? -27.594 48.469 -1.337 1 90.81 73 ASP A CA 1
ATOM 580 C C . ASP A 1 73 ? -26.625 48.625 -0.169 1 90.81 73 ASP A C 1
ATOM 582 O O . ASP A 1 73 ? -27.016 48.969 0.945 1 90.81 73 ASP A O 1
ATOM 586 N N . PRO A 1 74 ? -25.391 48.375 -0.332 1 91.25 74 PRO A N 1
ATOM 587 C CA . PRO A 1 74 ? -24.391 48.344 0.746 1 91.25 74 PRO A CA 1
ATOM 588 C C . PRO A 1 74 ? -24.328 49.656 1.534 1 91.25 74 PRO A C 1
ATOM 590 O O . PRO A 1 74 ? -24.219 49.625 2.764 1 91.25 74 PRO A O 1
ATOM 593 N N . GLU A 1 75 ? -24.375 50.75 0.875 1 91.75 75 GLU A N 1
ATOM 594 C CA . GLU A 1 75 ? -24.297 52.062 1.562 1 91.75 75 GLU A CA 1
ATOM 595 C C . GLU A 1 75 ? -25.5 52.25 2.496 1 91.75 75 GLU A C 1
ATOM 597 O O . GLU A 1 75 ? -25.328 52.656 3.643 1 91.75 75 GLU A O 1
ATOM 602 N N . GLY A 1 76 ? -26.609 51.969 1.922 1 92.38 76 GLY A N 1
ATOM 603 C CA . GLY A 1 76 ? -27.797 52.062 2.744 1 92.38 76 GLY A CA 1
ATOM 604 C C . GLY A 1 76 ? -27.812 51.031 3.871 1 92.38 76 GLY A C 1
ATOM 605 O O . GLY A 1 76 ? -28.281 51.344 4.973 1 92.38 76 GLY A O 1
ATOM 606 N N . ALA A 1 77 ? -27.312 49.875 3.594 1 93.5 77 ALA A N 1
ATOM 607 C CA . ALA A 1 77 ? -27.266 48.812 4.586 1 93.5 77 ALA A CA 1
ATOM 608 C C . ALA A 1 77 ? -26.391 49.219 5.777 1 93.5 77 ALA A C 1
ATOM 610 O O . ALA A 1 77 ? -26.734 48.938 6.926 1 93.5 77 ALA A O 1
ATOM 611 N N . VAL A 1 78 ? -25.281 49.844 5.512 1 94.56 78 VAL A N 1
ATOM 612 C CA . VAL A 1 78 ? -24.375 50.25 6.57 1 94.56 78 VAL A CA 1
ATOM 613 C C . VAL A 1 78 ? -25.094 51.219 7.512 1 94.56 78 VAL A C 1
ATOM 615 O O . VAL A 1 78 ? -24.969 51.094 8.734 1 94.56 78 VAL A O 1
ATOM 618 N N . LYS A 1 79 ? -25.828 52.125 6.969 1 93.56 79 LYS A N 1
ATOM 619 C CA . LYS A 1 79 ? -26.562 53.094 7.77 1 93.56 79 LYS A CA 1
ATOM 620 C C . LYS A 1 79 ? -27.594 52.406 8.656 1 93.56 79 LYS A C 1
ATOM 622 O O . LYS A 1 79 ? -27.75 52.75 9.836 1 93.56 79 LYS A O 1
ATOM 627 N N . LYS A 1 80 ? -28.203 51.5 8.086 1 93.81 80 LYS A N 1
ATOM 628 C CA . LYS A 1 80 ? -29.219 50.781 8.828 1 93.81 80 LYS A CA 1
ATOM 629 C C . LYS A 1 80 ? -28.609 49.938 9.953 1 93.81 80 LYS A C 1
ATOM 631 O O . LYS A 1 80 ? -29.172 49.844 11.039 1 93.81 80 LYS A O 1
ATOM 636 N N . ILE A 1 81 ? -27.453 49.312 9.711 1 94.75 81 ILE A N 1
ATOM 637 C CA . ILE A 1 81 ? -26.75 48.531 10.727 1 94.75 81 ILE A CA 1
ATOM 638 C C . ILE A 1 81 ? -26.359 49.438 11.883 1 94.75 81 ILE A C 1
ATOM 640 O O . ILE A 1 81 ? -26.531 49.062 13.055 1 94.75 81 ILE A O 1
ATOM 644 N N . GLN A 1 82 ? -25.891 50.625 11.539 1 93.69 82 GLN A N 1
ATOM 645 C CA . GLN A 1 82 ? -25.438 51.562 12.547 1 93.69 82 GLN A CA 1
ATOM 646 C C . GLN A 1 82 ? -26.609 52.062 13.398 1 93.69 82 GLN A C 1
ATOM 648 O O . GLN A 1 82 ? -26.422 52.438 14.555 1 93.69 82 GLN A O 1
ATOM 653 N N . GLN A 1 83 ? -27.75 52 12.859 1 92.38 83 GLN A N 1
ATOM 654 C CA . GLN A 1 83 ? -28.938 52.438 13.578 1 92.38 83 GLN A CA 1
ATOM 655 C C . GLN A 1 83 ? -29.406 51.406 14.578 1 92.38 83 GLN A C 1
ATOM 657 O O . GLN A 1 83 ? -29.969 51.719 15.625 1 92.38 83 GLN A O 1
ATOM 662 N N . VAL A 1 84 ? -29.141 50.188 14.25 1 92.94 84 VAL A N 1
ATOM 663 C CA . VAL A 1 84 ? -29.672 49.094 15.047 1 92.94 84 VAL A CA 1
ATOM 664 C C . VAL A 1 84 ? -28.641 48.656 16.094 1 92.94 84 VAL A C 1
ATOM 666 O O . VAL A 1 84 ? -29 48.312 17.219 1 92.94 84 VAL A O 1
ATOM 669 N N . VAL A 1 85 ? -27.375 48.688 15.828 1 94.38 85 VAL A N 1
ATOM 670 C CA . VAL A 1 85 ? -26.312 48.219 16.703 1 94.38 85 VAL A CA 1
ATOM 671 C C . VAL A 1 85 ? -25.906 49.312 17.672 1 94.38 85 VAL A C 1
ATOM 673 O O . VAL A 1 85 ? -25.672 50.469 17.25 1 94.38 85 VAL A O 1
ATOM 676 N N . PRO A 1 86 ? -25.844 49 18.875 1 92.69 86 PRO A N 1
ATOM 677 C CA . PRO A 1 86 ? -25.391 50.031 19.844 1 92.69 86 PRO A CA 1
ATOM 678 C C . PRO A 1 86 ? -24 50.562 19.5 1 92.69 86 PRO A C 1
ATOM 680 O O . PRO A 1 86 ? -23.109 49.812 19.094 1 92.69 86 PRO A O 1
ATOM 683 N N . PRO A 1 87 ? -23.844 51.875 19.656 1 91.19 87 PRO A N 1
ATOM 684 C CA . PRO A 1 87 ? -22.562 52.5 19.344 1 91.19 87 PRO A CA 1
ATOM 685 C C . PRO A 1 87 ? -21.406 51.906 20.156 1 91.19 87 PRO A C 1
ATOM 687 O O . PRO A 1 87 ? -20.266 51.875 19.703 1 91.19 87 PRO A O 1
ATOM 690 N N . GLU A 1 88 ? -21.703 51.406 21.266 1 90.75 88 GLU A N 1
ATOM 691 C CA . GLU A 1 88 ? -20.688 50.812 22.141 1 90.75 88 GLU A CA 1
ATOM 692 C C . GLU A 1 88 ? -20.062 49.594 21.516 1 90.75 88 GLU A C 1
ATOM 694 O O . GLU A 1 88 ? -18.984 49.156 21.938 1 90.75 88 GLU A O 1
ATOM 699 N N . ALA A 1 89 ? -20.734 49.062 20.484 1 91.38 89 ALA A N 1
ATOM 700 C CA . ALA A 1 89 ? -20.203 47.875 19.828 1 91.38 89 ALA A CA 1
ATOM 701 C C . ALA A 1 89 ? -18.906 48.188 19.094 1 91.38 89 ALA A C 1
ATOM 703 O O . ALA A 1 89 ? -18.078 47.281 18.859 1 91.38 89 ALA A O 1
ATOM 704 N N . GLY A 1 90 ? -18.656 49.438 18.766 1 90.19 90 GLY A N 1
ATOM 705 C CA . GLY A 1 90 ? -17.422 49.844 18.094 1 90.19 90 GLY A CA 1
ATOM 706 C C . GLY A 1 90 ? -17.297 49.25 16.703 1 90.19 90 GLY A C 1
ATOM 707 O O . GLY A 1 90 ? -16.328 48.531 16.422 1 90.19 90 GLY A O 1
ATOM 708 N N . LEU A 1 91 ? -18.25 49.531 15.828 1 92.56 91 LEU A N 1
ATOM 709 C CA . LEU A 1 91 ? -18.203 49.031 14.461 1 92.56 91 LEU A CA 1
ATOM 710 C C . LEU A 1 91 ? -17.031 49.625 13.695 1 92.56 91 LEU A C 1
ATOM 712 O O . LEU A 1 91 ? -16.812 50.844 13.711 1 92.56 91 LEU A O 1
ATOM 716 N N . THR A 1 92 ? -16.234 48.75 13.133 1 88.56 92 THR A N 1
ATOM 717 C CA . THR A 1 92 ? -15.008 49.219 12.516 1 88.56 92 THR A CA 1
ATOM 718 C C . THR A 1 92 ? -15.062 49.031 11 1 88.56 92 THR A C 1
ATOM 720 O O . THR A 1 92 ? -14.586 49.906 10.25 1 88.56 92 THR A O 1
ATOM 723 N N . ASN A 1 93 ? -15.508 47.969 10.531 1 88.69 93 ASN A N 1
ATOM 724 C CA . ASN A 1 93 ? -15.508 47.688 9.094 1 88.69 93 ASN A CA 1
ATOM 725 C C . ASN A 1 93 ? -16.703 46.844 8.688 1 88.69 93 ASN A C 1
ATOM 727 O O . ASN A 1 93 ? -17.281 46.125 9.516 1 88.69 93 ASN A O 1
ATOM 731 N N . TYR A 1 94 ? -17.125 46.938 7.414 1 91.88 94 TYR A N 1
ATOM 732 C CA . TYR A 1 94 ? -18.172 46.156 6.781 1 91.88 94 TYR A CA 1
ATOM 733 C C . TYR A 1 94 ? -17.688 45.562 5.465 1 91.88 94 TYR A C 1
ATOM 735 O O . TYR A 1 94 ? -17.031 46.25 4.68 1 91.88 94 TYR A O 1
ATOM 743 N N . TYR A 1 95 ? -17.953 44.375 5.328 1 88.56 95 TYR A N 1
ATOM 744 C CA . TYR A 1 95 ? -17.641 43.75 4.051 1 88.56 95 TYR A CA 1
ATOM 745 C C . TYR A 1 95 ? -18.859 43 3.49 1 88.56 95 TYR A C 1
ATOM 747 O O . TYR A 1 95 ? -19.312 42.031 4.074 1 88.56 95 TYR A O 1
ATOM 755 N N . PHE A 1 96 ? -19.297 43.469 2.342 1 89.06 96 PHE A N 1
ATOM 756 C CA . PHE A 1 96 ? -20.453 42.844 1.688 1 89.06 96 PHE A CA 1
ATOM 757 C C . PHE A 1 96 ? -20.016 41.875 0.601 1 89.06 96 PHE A C 1
ATOM 759 O O . PHE A 1 96 ? -19.234 42.25 -0.276 1 89.06 96 PHE A O 1
ATOM 766 N N . ASP A 1 97 ? -20.469 40.688 0.725 1 86.25 97 ASP A N 1
ATOM 767 C CA . ASP A 1 97 ? -20.219 39.656 -0.288 1 86.25 97 ASP A CA 1
ATOM 768 C C . ASP A 1 97 ? -21.406 39.531 -1.228 1 86.25 97 ASP A C 1
ATOM 770 O O . ASP A 1 97 ? -22.391 38.844 -0.888 1 86.25 97 ASP A O 1
ATOM 774 N N . GLY A 1 98 ? -21.25 39.938 -2.43 1 79.5 98 GLY A N 1
ATOM 775 C CA . GLY A 1 98 ? -22.328 39.969 -3.4 1 79.5 98 GLY A CA 1
ATOM 776 C C . GLY A 1 98 ? -22.656 38.594 -3.938 1 79.5 98 GLY A C 1
ATOM 777 O O . GLY A 1 98 ? -23.703 38.375 -4.559 1 79.5 98 GLY A O 1
ATOM 778 N N . GLU A 1 99 ? -21.875 37.625 -3.68 1 80.31 99 GLU A N 1
ATOM 779 C CA . GLU A 1 99 ? -22.141 36.281 -4.176 1 80.31 99 GLU A CA 1
ATOM 780 C C . GLU A 1 99 ? -22.906 35.469 -3.156 1 80.31 99 GLU A C 1
ATOM 782 O O . GLU A 1 99 ? -23.734 34.625 -3.527 1 80.31 99 GLU A O 1
ATOM 787 N N . THR A 1 100 ? -22.625 35.688 -1.887 1 82.5 100 THR A N 1
ATOM 788 C CA . THR A 1 100 ? -23.234 34.844 -0.857 1 82.5 100 THR A CA 1
ATOM 789 C C . THR A 1 100 ? -24.391 35.594 -0.179 1 82.5 100 THR A C 1
ATOM 791 O O . THR A 1 100 ? -25.203 35 0.516 1 82.5 100 THR A O 1
ATOM 794 N N . GLY A 1 101 ? -24.375 36.906 -0.343 1 84 101 GLY A N 1
ATOM 795 C CA . GLY A 1 101 ? -25.359 37.688 0.35 1 84 101 GLY A CA 1
ATOM 796 C C . GLY A 1 101 ? -25.047 37.906 1.819 1 84 101 GLY A C 1
ATOM 797 O O . GLY A 1 101 ? -25.938 38.25 2.607 1 84 101 GLY A O 1
ATOM 798 N N . GLU A 1 102 ? -23.828 37.688 2.143 1 87.44 102 GLU A N 1
ATOM 799 C CA . GLU A 1 102 ? -23.406 37.844 3.527 1 87.44 102 GLU A CA 1
ATOM 800 C C . GLU A 1 102 ? -22.703 39.188 3.732 1 87.44 102 GLU A C 1
ATOM 802 O O . GLU A 1 102 ? -22.109 39.719 2.799 1 87.44 102 GLU A O 1
ATOM 807 N N . VAL A 1 103 ? -22.891 39.781 4.91 1 91 103 VAL A N 1
ATOM 808 C CA . VAL A 1 103 ? -22.125 40.969 5.301 1 91 103 VAL A CA 1
ATOM 809 C C . VAL A 1 103 ? -21.328 40.656 6.57 1 91 103 VAL A C 1
ATOM 811 O O . VAL A 1 103 ? -21.891 40.188 7.566 1 91 103 VAL A O 1
ATOM 814 N N . VAL A 1 104 ? -20.062 40.844 6.438 1 90.19 104 VAL A N 1
ATOM 815 C CA . VAL A 1 104 ? -19.219 40.688 7.609 1 90.19 104 VAL A CA 1
ATOM 816 C C . VAL A 1 104 ? -19.094 42.031 8.336 1 90.19 104 VAL A C 1
ATOM 818 O O . VAL A 1 104 ? -18.703 43.031 7.742 1 90.19 104 VAL A O 1
ATOM 821 N N . ILE A 1 105 ? -19.484 42 9.586 1 91.75 105 ILE A N 1
ATOM 822 C CA . ILE A 1 105 ? -19.438 43.188 10.414 1 91.75 105 ILE A CA 1
ATOM 823 C C . ILE A 1 105 ? -18.328 43.062 11.445 1 91.75 105 ILE A C 1
ATOM 825 O O . ILE A 1 105 ? -18.359 42.156 12.289 1 91.75 105 ILE A O 1
ATOM 829 N N . GLU A 1 106 ? -17.359 43.875 11.352 1 90.19 106 GLU A N 1
ATOM 830 C CA . GLU A 1 106 ? -16.266 43.875 12.32 1 90.19 106 GLU A CA 1
ATOM 831 C C . GLU A 1 106 ? -16.562 44.844 13.461 1 90.19 106 GLU A C 1
ATOM 833 O O . GLU A 1 106 ? -16.891 46.031 13.227 1 90.19 106 GLU A O 1
ATOM 838 N N . ALA A 1 107 ? -16.469 44.312 14.633 1 89.94 107 ALA A N 1
ATOM 839 C CA . ALA A 1 107 ? -16.766 45.156 15.797 1 89.94 107 ALA A CA 1
ATOM 840 C C . ALA A 1 107 ? -15.789 44.875 16.938 1 89.94 107 ALA A C 1
ATOM 842 O O . ALA A 1 107 ? -15.258 43.75 17.047 1 89.94 107 ALA A O 1
ATOM 843 N N . GLU A 1 108 ? -15.5 45.781 17.703 1 81.44 108 GLU A N 1
ATOM 844 C CA . GLU A 1 108 ? -14.664 45.625 18.875 1 81.44 108 GLU A CA 1
ATOM 845 C C . GLU A 1 108 ? -15.32 44.688 19.891 1 81.44 108 GLU A C 1
ATOM 847 O O . GLU A 1 108 ? -14.641 43.906 20.578 1 81.44 108 GLU A O 1
ATOM 852 N N . LYS A 1 109 ? -16.609 44.844 19.953 1 83.06 109 LYS A N 1
ATOM 853 C CA . LYS A 1 109 ? -17.422 44 20.844 1 83.06 109 LYS A CA 1
ATOM 854 C C . LYS A 1 109 ? -18.516 43.281 20.047 1 83.06 109 LYS A C 1
ATOM 856 O O . LYS A 1 109 ? -19.672 43.656 20.078 1 83.06 109 LYS A O 1
ATOM 861 N N . PRO A 1 110 ? -18.219 42.188 19.531 1 86.56 110 PRO A N 1
ATOM 862 C CA . PRO A 1 110 ? -19.156 41.469 18.688 1 86.56 110 PRO A CA 1
ATOM 863 C C . PRO A 1 110 ? -20.438 41.062 19.438 1 86.56 110 PRO A C 1
ATOM 865 O O . PRO A 1 110 ? -21.516 41 18.828 1 86.56 110 PRO A O 1
ATOM 868 N N . GLY A 1 111 ? -20.328 40.875 20.703 1 82.69 111 GLY A N 1
ATOM 869 C CA . GLY A 1 111 ? -21.484 40.5 21.484 1 82.69 111 GLY A CA 1
ATOM 870 C C . GLY A 1 111 ? -22.625 41.5 21.391 1 82.69 111 GLY A C 1
ATOM 871 O O . GLY A 1 111 ? -23.797 41.125 21.359 1 82.69 111 GLY A O 1
ATOM 872 N N . LEU A 1 112 ? -22.25 42.688 21.25 1 86.44 112 LEU A N 1
ATOM 873 C CA . LEU A 1 112 ? -23.234 43.75 21.172 1 86.44 112 LEU A CA 1
ATOM 874 C C . LEU A 1 112 ? -23.891 43.781 19.797 1 86.44 112 LEU A C 1
ATOM 876 O O . LEU A 1 112 ? -25.016 44.281 19.672 1 86.44 112 LEU A O 1
ATOM 880 N N . VAL A 1 113 ? -23.219 43.281 18.859 1 90 113 VAL A N 1
ATOM 881 C CA . VAL A 1 113 ? -23.781 43.219 17.516 1 90 113 VAL A CA 1
ATOM 882 C C . VAL A 1 113 ? -24.734 42.031 17.422 1 90 113 VAL A C 1
ATOM 884 O O . VAL A 1 113 ? -25.766 42.094 16.734 1 90 113 VAL A O 1
ATOM 887 N N . ILE A 1 114 ? -24.344 40.969 18 1 87.88 114 ILE A N 1
ATOM 888 C CA . ILE A 1 114 ? -25.156 39.75 17.969 1 87.88 114 ILE A CA 1
ATOM 889 C C . ILE A 1 114 ? -26.438 40 18.781 1 87.88 114 ILE A C 1
ATOM 891 O O . ILE A 1 114 ? -27.531 39.656 18.328 1 87.88 114 ILE A O 1
ATOM 895 N N . GLY A 1 115 ? -26.312 40.594 19.875 1 83.25 115 GLY A N 1
ATOM 896 C CA . GLY A 1 115 ? -27.438 40.844 20.766 1 83.25 115 GLY A CA 1
ATOM 897 C C . GLY A 1 115 ? -27.875 39.625 21.547 1 83.25 115 GLY A C 1
ATOM 898 O O . GLY A 1 115 ? -27.344 38.531 21.328 1 83.25 115 GLY A O 1
ATOM 899 N N . ARG A 1 116 ? -28.812 39.781 22.469 1 79.62 116 ARG A N 1
ATOM 900 C CA . ARG A 1 116 ? -29.328 38.688 23.281 1 79.62 116 ARG A CA 1
ATOM 901 C C . ARG A 1 116 ? -29.969 37.594 22.422 1 79.62 116 ARG A C 1
ATOM 903 O O . ARG A 1 116 ? -30.922 37.875 21.688 1 79.62 116 ARG A O 1
ATOM 910 N N . HIS A 1 117 ? -29.469 36.438 22.469 1 79.75 117 HIS A N 1
ATOM 911 C CA . HIS A 1 117 ? -29.953 35.281 21.719 1 79.75 117 HIS A CA 1
ATOM 912 C C . HIS A 1 117 ? -30 35.594 20.219 1 79.75 117 HIS A C 1
ATOM 914 O O . HIS A 1 117 ? -30.906 35.125 19.516 1 79.75 117 HIS A O 1
ATOM 920 N N . GLY A 1 118 ? -29.188 36.531 19.766 1 82.31 118 GLY A N 1
ATOM 921 C CA . GLY A 1 118 ? -29.062 36.844 18.344 1 82.31 118 GLY A CA 1
ATOM 922 C C . GLY A 1 118 ? -30.109 37.781 17.844 1 82.31 118 GLY A C 1
ATOM 923 O O . GLY A 1 118 ? -30.328 37.906 16.641 1 82.31 118 GLY A O 1
ATOM 924 N N . ALA A 1 119 ? -30.734 38.469 18.672 1 83.19 119 ALA A N 1
ATOM 925 C CA . ALA A 1 119 ? -31.859 39.344 18.328 1 83.19 119 ALA A CA 1
ATOM 926 C C . ALA A 1 119 ? -31.422 40.469 17.406 1 83.19 119 ALA A C 1
ATOM 928 O O . ALA A 1 119 ? -32.125 40.812 16.438 1 83.19 119 ALA A O 1
ATOM 929 N N . THR A 1 120 ? -30.312 40.969 17.719 1 88.56 120 THR A N 1
ATOM 930 C CA . THR A 1 120 ? -29.828 42.094 16.906 1 88.56 120 THR A CA 1
ATOM 931 C C . THR A 1 120 ? -29.453 41.625 15.508 1 88.56 120 THR A C 1
ATOM 933 O O . THR A 1 120 ? -29.688 42.312 14.523 1 88.56 120 THR A O 1
ATOM 936 N N . LEU A 1 121 ? -28.922 40.469 15.352 1 88.56 121 LEU A N 1
ATOM 937 C CA . LEU A 1 121 ? -28.562 39.906 14.047 1 88.56 121 LEU A CA 1
ATOM 938 C C . LEU A 1 121 ? -29.812 39.688 13.203 1 88.56 121 LEU A C 1
ATOM 940 O O . LEU A 1 121 ? -29.812 39.969 11.992 1 88.56 121 LEU A O 1
ATOM 944 N N . ARG A 1 122 ? -30.766 39.188 13.844 1 85.5 122 ARG A N 1
ATOM 945 C CA . ARG A 1 122 ? -32.031 38.969 13.141 1 85.5 122 ARG A CA 1
ATOM 946 C C . ARG A 1 122 ? -32.625 40.312 12.664 1 85.5 122 ARG A C 1
ATOM 948 O O . ARG A 1 122 ? -33.156 40.375 11.547 1 85.5 122 ARG A O 1
ATOM 955 N N . GLU A 1 123 ? -32.562 41.219 13.5 1 87.81 123 GLU A N 1
ATOM 956 C CA . GLU A 1 123 ? -33.062 42.531 13.141 1 87.81 123 GLU A CA 1
ATOM 957 C C . GLU A 1 123 ? -32.281 43.094 11.953 1 87.81 123 GLU A C 1
ATOM 959 O O . GLU A 1 123 ? -32.875 43.719 11.062 1 87.81 123 GLU A O 1
ATOM 964 N N . ILE A 1 124 ? -31.047 42.875 11.961 1 90.94 124 ILE A N 1
ATOM 965 C CA . ILE A 1 124 ? -30.219 43.344 10.859 1 90.94 124 ILE A CA 1
ATOM 966 C C . ILE A 1 124 ? -30.641 42.656 9.57 1 90.94 124 ILE A C 1
ATOM 968 O O . ILE A 1 124 ? -30.797 43.312 8.531 1 90.94 124 ILE A O 1
ATOM 972 N N . THR A 1 125 ? -30.828 41.438 9.656 1 88.12 125 THR A N 1
ATOM 973 C CA . THR A 1 125 ? -31.234 40.688 8.484 1 88.12 125 THR A CA 1
ATOM 974 C C . THR A 1 125 ? -32.562 41.156 7.957 1 88.12 125 THR A C 1
ATOM 976 O O . THR A 1 125 ? -32.781 41.281 6.746 1 88.12 125 THR A O 1
ATOM 979 N N . LYS A 1 126 ? -33.438 41.438 8.812 1 84.94 126 LYS A N 1
ATOM 980 C CA . LYS A 1 126 ? -34.75 41.906 8.43 1 84.94 126 LYS A CA 1
ATOM 981 C C . LYS A 1 126 ? -34.656 43.25 7.738 1 84.94 126 LYS A C 1
ATOM 983 O O . LYS A 1 126 ? -35.438 43.531 6.805 1 84.94 126 LYS A O 1
ATOM 988 N N . LEU A 1 127 ? -33.781 43.969 8.148 1 88.38 127 LEU A N 1
ATOM 989 C CA . LEU A 1 127 ? -33.688 45.344 7.68 1 88.38 127 LEU A CA 1
ATOM 990 C C . LEU A 1 127 ? -32.938 45.406 6.344 1 88.38 127 LEU A C 1
ATOM 992 O O . LEU A 1 127 ? -33.312 46.188 5.469 1 88.38 127 LEU A O 1
ATOM 996 N N . ILE A 1 128 ? -31.969 44.594 6.246 1 90.38 128 ILE A N 1
ATOM 997 C CA . ILE A 1 128 ? -31.109 44.844 5.098 1 90.38 128 ILE A CA 1
ATOM 998 C C . ILE A 1 128 ? -31.125 43.625 4.164 1 90.38 128 ILE A C 1
ATOM 1000 O O . ILE A 1 128 ? -30.656 43.688 3.029 1 90.38 128 ILE A O 1
ATOM 1004 N N . GLY A 1 129 ? -31.594 42.531 4.598 1 86.81 129 GLY A N 1
ATOM 1005 C CA . GLY A 1 129 ? -31.703 41.344 3.773 1 86.81 129 GLY A CA 1
ATOM 1006 C C . GLY A 1 129 ? -30.422 40.531 3.732 1 86.81 129 GLY A C 1
ATOM 1007 O O . GLY A 1 129 ? -30.453 39.344 3.363 1 86.81 129 GLY A O 1
ATOM 1008 N N . TRP A 1 130 ? -29.328 41.125 4.004 1 89.81 130 TRP A N 1
ATOM 1009 C CA . TRP A 1 130 ? -28.047 40.438 4.059 1 89.81 130 TRP A CA 1
ATOM 1010 C C . TRP A 1 130 ? -27.969 39.531 5.285 1 89.81 130 TRP A C 1
ATOM 1012 O O . TRP A 1 130 ? -28.594 39.812 6.309 1 89.81 130 TRP A O 1
ATOM 1022 N N . THR A 1 131 ? -27.234 38.438 5.145 1 87.38 131 THR A N 1
ATOM 1023 C CA . THR A 1 131 ? -26.938 37.625 6.312 1 87.38 131 THR A CA 1
ATOM 1024 C C . THR A 1 131 ? -25.719 38.156 7.059 1 87.38 131 THR A C 1
ATOM 1026 O O . THR A 1 131 ? -24.609 38.094 6.547 1 87.38 131 THR A O 1
ATOM 1029 N N . PRO A 1 132 ? -25.906 38.625 8.25 1 88.81 132 PRO A N 1
ATOM 1030 C CA . PRO A 1 132 ? -24.781 39.25 8.961 1 88.81 132 PRO A CA 1
ATOM 1031 C C . PRO A 1 132 ? -23.891 38.219 9.641 1 88.81 132 PRO A C 1
ATOM 1033 O O . PRO A 1 132 ? -24.391 37.219 10.203 1 88.81 132 PRO A O 1
ATOM 1036 N N . LYS A 1 133 ? -22.625 38.375 9.469 1 87.44 133 LYS A N 1
ATOM 1037 C CA . LYS A 1 133 ? -21.594 37.656 10.203 1 87.44 133 LYS A CA 1
ATOM 1038 C C . LYS A 1 133 ? -20.703 38.625 10.984 1 87.44 133 LYS A C 1
ATOM 1040 O O . LYS A 1 133 ? -20.094 39.5 10.406 1 87.44 133 LYS A O 1
ATOM 1045 N N . VAL A 1 134 ? -20.672 38.438 12.281 1 88.5 134 VAL A N 1
ATOM 1046 C CA . VAL A 1 134 ? -19.953 39.375 13.117 1 88.5 134 VAL A CA 1
ATOM 1047 C C . VAL A 1 134 ? -18.578 38.812 13.477 1 88.5 134 VAL A C 1
ATOM 1049 O O . VAL A 1 134 ? -18.469 37.625 13.836 1 88.5 134 VAL A O 1
ATOM 1052 N N . VAL A 1 135 ? -17.578 39.594 13.273 1 83.75 135 VAL A N 1
ATOM 1053 C CA . VAL A 1 135 ? -16.219 39.219 13.641 1 83.75 135 VAL A CA 1
ATOM 1054 C C . VAL A 1 135 ? -15.594 40.312 14.516 1 83.75 135 VAL A C 1
ATOM 1056 O O . VAL A 1 135 ? -15.961 41.469 14.422 1 83.75 135 VAL A O 1
ATOM 1059 N N . ARG A 1 136 ? -14.734 39.906 15.336 1 80.19 136 ARG A N 1
ATOM 1060 C CA . ARG A 1 136 ? -14.078 40.875 16.219 1 80.19 136 ARG A CA 1
ATOM 1061 C C . ARG A 1 136 ? -12.984 41.625 15.492 1 80.19 136 ARG A C 1
ATOM 1063 O O . ARG A 1 136 ? -12.234 41.062 14.703 1 80.19 136 ARG A O 1
ATOM 1070 N N . THR A 1 137 ? -12.992 42.875 15.773 1 83.12 137 THR A N 1
ATOM 1071 C CA . THR A 1 137 ? -11.859 43.688 15.305 1 83.12 137 THR A CA 1
ATOM 1072 C C . THR A 1 137 ? -10.57 43.25 16 1 83.12 137 THR A C 1
ATOM 1074 O O . THR A 1 137 ? -10.508 43.219 17.234 1 83.12 137 THR A O 1
ATOM 1077 N N . PRO A 1 138 ? -9.617 42.875 15.227 1 80.06 138 PRO A N 1
ATOM 1078 C CA . PRO A 1 138 ? -8.367 42.5 15.883 1 80.06 138 PRO A CA 1
ATOM 1079 C C . PRO A 1 138 ? -7.672 43.656 16.578 1 80.06 138 PRO A C 1
ATOM 1081 O O . PRO A 1 138 ? -7.648 44.781 16.031 1 80.06 138 PRO A O 1
ATOM 1084 N N . PRO A 1 139 ? -7.207 43.438 17.75 1 79.69 139 PRO A N 1
ATOM 1085 C CA . PRO A 1 139 ? -6.496 44.531 18.438 1 79.69 139 PRO A CA 1
ATOM 1086 C C . PRO A 1 139 ? -5.223 44.938 17.719 1 79.69 139 PRO A C 1
ATOM 1088 O O . PRO A 1 139 ? -4.805 46.094 17.828 1 79.69 139 PRO A O 1
ATOM 1091 N N . VAL A 1 140 ? -4.605 44 17.203 1 84 140 VAL A N 1
ATOM 1092 C CA . VAL A 1 140 ? -3.428 44.25 16.391 1 84 140 VAL A CA 1
ATOM 1093 C C . VAL A 1 140 ? -3.697 43.812 14.945 1 84 140 VAL A C 1
ATOM 1095 O O . VAL A 1 140 ? -4.176 42.688 14.711 1 84 140 VAL A O 1
ATOM 1098 N N . ARG A 1 141 ? -3.408 44.688 14.125 1 85.25 141 ARG A N 1
ATOM 1099 C CA . ARG A 1 141 ? -3.654 44.375 12.719 1 85.25 141 ARG A CA 1
ATOM 1100 C C . ARG A 1 141 ? -2.604 43.406 12.172 1 85.25 141 ARG A C 1
ATOM 1102 O O . ARG A 1 141 ? -1.407 43.594 12.406 1 85.25 141 ARG A O 1
ATOM 1109 N N . SER A 1 142 ? -3.025 42.375 11.57 1 90.62 142 SER A N 1
ATOM 1110 C CA . SER A 1 142 ? -2.174 41.438 10.859 1 90.62 142 SER A CA 1
ATOM 1111 C C . SER A 1 142 ? -2.254 41.625 9.352 1 90.62 142 SER A C 1
ATOM 1113 O O . SER A 1 142 ? -3.336 41.562 8.766 1 90.62 142 SER A O 1
ATOM 1115 N N . SER A 1 143 ? -1.146 41.906 8.766 1 92.38 143 SER A N 1
ATOM 1116 C CA . SER A 1 143 ? -1.111 42.062 7.316 1 92.38 143 SER A CA 1
ATOM 1117 C C . SER A 1 143 ? -1.473 40.781 6.602 1 92.38 143 SER A C 1
ATOM 1119 O O . SER A 1 143 ? -2.133 40.812 5.562 1 92.38 143 SER A O 1
ATOM 1121 N N . THR A 1 144 ? -1.075 39.688 7.164 1 94.31 144 THR A N 1
ATOM 1122 C CA . THR A 1 144 ? -1.372 38.375 6.582 1 94.31 144 THR A CA 1
ATOM 1123 C C . THR A 1 144 ? -2.879 38.125 6.523 1 94.31 144 THR A C 1
ATOM 1125 O O . THR A 1 144 ? -3.41 37.75 5.48 1 94.31 144 THR A O 1
ATOM 1128 N N . ILE A 1 145 ? -3.535 38.375 7.59 1 93.62 145 ILE A N 1
ATOM 1129 C CA . ILE A 1 145 ? -4.98 38.156 7.656 1 93.62 145 ILE A CA 1
ATOM 1130 C C . ILE A 1 145 ? -5.68 39.125 6.695 1 93.62 145 ILE A C 1
ATOM 1132 O O . ILE A 1 145 ? -6.59 38.719 5.965 1 93.62 145 ILE A O 1
ATOM 1136 N N . ALA A 1 146 ? -5.266 40.375 6.746 1 90.94 146 ALA A N 1
ATOM 1137 C CA . ALA A 1 146 ? -5.871 41.375 5.879 1 90.94 146 ALA A CA 1
ATOM 1138 C C . ALA A 1 146 ? -5.723 41 4.41 1 90.94 146 ALA A C 1
ATOM 1140 O O . ALA A 1 146 ? -6.684 41.062 3.641 1 90.94 146 ALA A O 1
ATOM 1141 N N . ASN A 1 147 ? -4.52 40.656 4.059 1 93.62 147 ASN A N 1
ATOM 1142 C CA . ASN A 1 147 ? -4.242 40.281 2.678 1 93.62 147 ASN A CA 1
ATOM 1143 C C . ASN A 1 147 ? -5.02 39.031 2.27 1 93.62 147 ASN A C 1
ATOM 1145 O O . ASN A 1 147 ? -5.5 38.938 1.139 1 93.62 147 ASN A O 1
ATOM 1149 N N . THR A 1 148 ? -5.094 38.062 3.15 1 94 148 THR A N 1
ATOM 1150 C CA . THR A 1 148 ? -5.836 36.844 2.896 1 94 148 THR A CA 1
ATOM 1151 C C . THR A 1 148 ? -7.312 37.125 2.65 1 94 148 THR A C 1
ATOM 1153 O O . THR A 1 148 ? -7.895 36.625 1.683 1 94 148 THR A O 1
ATOM 1156 N N . LYS A 1 149 ? -7.875 37.906 3.496 1 88.88 149 LYS A N 1
ATOM 1157 C CA . LYS A 1 149 ? -9.281 38.281 3.357 1 88.88 149 LYS A CA 1
ATOM 1158 C C . LYS A 1 149 ? -9.523 39.031 2.055 1 88.88 149 LYS A C 1
ATOM 1160 O O . LYS A 1 149 ? -10.516 38.812 1.363 1 88.88 149 LYS A O 1
ATOM 1165 N N . GLU A 1 150 ? -8.664 39.969 1.792 1 90.38 150 GLU A N 1
ATOM 1166 C CA . GLU A 1 150 ? -8.789 40.75 0.564 1 90.38 150 GLU A CA 1
ATOM 1167 C C . GLU A 1 150 ? -8.703 39.875 -0.669 1 90.38 150 GLU A C 1
ATOM 1169 O O . GLU A 1 150 ? -9.484 40.031 -1.609 1 90.38 150 GLU A O 1
ATOM 1174 N N . TYR A 1 151 ? -7.816 39.031 -0.662 1 94.25 151 TYR A N 1
ATOM 1175 C CA . TYR A 1 151 ? -7.66 38.125 -1.796 1 94.25 151 TYR A CA 1
ATOM 1176 C C . TYR A 1 151 ? -8.898 37.25 -1.973 1 94.25 151 TYR A C 1
ATOM 1178 O O . TYR A 1 151 ? -9.43 37.125 -3.08 1 94.25 151 TYR A O 1
ATOM 1186 N N . LEU A 1 152 ? -9.359 36.625 -0.903 1 92.75 152 LEU A N 1
ATOM 1187 C CA . LEU A 1 152 ? -10.516 35.719 -0.975 1 92.75 152 LEU A CA 1
ATOM 1188 C C . LEU A 1 152 ? -11.742 36.469 -1.472 1 92.75 152 LEU A C 1
ATOM 1190 O O . LEU A 1 152 ? -12.586 35.906 -2.17 1 92.75 152 LEU A O 1
ATOM 1194 N N . ARG A 1 153 ? -11.789 37.719 -1.151 1 88.19 153 ARG A N 1
ATOM 1195 C CA . ARG A 1 153 ? -12.883 38.562 -1.644 1 88.19 153 ARG A CA 1
ATOM 1196 C C . ARG A 1 153 ? -12.75 38.812 -3.145 1 88.19 153 ARG A C 1
ATOM 1198 O O . ARG A 1 153 ? -13.75 38.875 -3.857 1 88.19 153 ARG A O 1
ATOM 1205 N N . SER A 1 154 ? -11.562 38.969 -3.553 1 92 154 SER A N 1
ATOM 1206 C CA . SER A 1 154 ? -11.312 39.281 -4.957 1 92 154 SER A CA 1
ATOM 1207 C C . SER A 1 154 ? -11.609 38.094 -5.848 1 92 154 SER A C 1
ATOM 1209 O O . SER A 1 154 ? -11.875 38.25 -7.043 1 92 154 SER A O 1
ATOM 1211 N N . VAL A 1 155 ? -11.656 36.906 -5.258 1 94.12 155 VAL A N 1
ATOM 1212 C CA . VAL A 1 155 ? -11.844 35.719 -6.082 1 94.12 155 VAL A CA 1
ATOM 1213 C C . VAL A 1 155 ? -13.141 35 -5.688 1 94.12 155 VAL A C 1
ATOM 1215 O O . VAL A 1 155 ? -13.266 33.781 -5.844 1 94.12 155 VAL A O 1
ATOM 1218 N N . GLN A 1 156 ? -14.039 35.625 -5.203 1 90.06 156 GLN A N 1
ATOM 1219 C CA . GLN A 1 156 ? -15.266 35.062 -4.641 1 90.06 156 GLN A CA 1
ATOM 1220 C C . GLN A 1 156 ? -16.016 34.25 -5.68 1 90.06 156 GLN A C 1
ATOM 1222 O O . GLN A 1 156 ? -16.531 33.188 -5.375 1 90.06 156 GLN A O 1
ATOM 1227 N N . SER A 1 157 ? -16.156 34.781 -6.906 1 91.12 157 SER A N 1
ATOM 1228 C CA . SER A 1 157 ? -16.875 34.094 -7.961 1 91.12 157 SER A CA 1
ATOM 1229 C C . SER A 1 157 ? -16.203 32.75 -8.312 1 91.12 157 SER A C 1
ATOM 1231 O O . SER A 1 157 ? -16.859 31.734 -8.461 1 91.12 157 SER A O 1
ATOM 1233 N N . GLU A 1 158 ? -14.938 32.875 -8.445 1 94.62 158 GLU A N 1
ATOM 1234 C CA . GLU A 1 158 ? -14.156 31.656 -8.727 1 94.62 158 GLU A CA 1
ATOM 1235 C C . GLU A 1 158 ? -14.273 30.656 -7.594 1 94.62 158 GLU A C 1
ATOM 1237 O O . GLU A 1 158 ? -14.414 29.453 -7.836 1 94.62 158 GLU A O 1
ATOM 1242 N N . ARG A 1 159 ? -14.18 31.094 -6.41 1 94.06 159 ARG A N 1
ATOM 1243 C CA . ARG A 1 159 ? -14.266 30.234 -5.234 1 94.06 159 ARG A CA 1
ATOM 1244 C C . ARG A 1 159 ? -15.625 29.531 -5.156 1 94.06 159 ARG A C 1
ATOM 1246 O O . ARG A 1 159 ? -15.711 28.359 -4.781 1 94.06 159 ARG A O 1
ATOM 1253 N N . LYS A 1 160 ? -16.656 30.25 -5.484 1 91.69 160 LYS A N 1
ATOM 1254 C CA . LYS A 1 160 ? -18 29.656 -5.484 1 91.69 160 LYS A CA 1
ATOM 1255 C C . LYS A 1 160 ? -18.062 28.453 -6.426 1 91.69 160 LYS A C 1
ATOM 1257 O O . LYS A 1 160 ? -18.641 27.422 -6.078 1 91.69 160 LYS A O 1
ATOM 1262 N N . GLU A 1 161 ? -17.516 28.594 -7.562 1 95.12 161 GLU A N 1
ATOM 1263 C CA . GLU A 1 161 ? -17.5 27.484 -8.523 1 95.12 161 GLU A CA 1
ATOM 1264 C C . GLU A 1 161 ? -16.688 26.312 -7.996 1 95.12 161 GLU A C 1
ATOM 1266 O O . GLU A 1 161 ? -17.062 25.156 -8.195 1 95.12 161 GLU A O 1
ATOM 1271 N N . ILE A 1 162 ? -15.57 26.625 -7.383 1 96.38 162 ILE A N 1
ATOM 1272 C CA . ILE A 1 162 ? -14.742 25.578 -6.77 1 96.38 162 ILE A CA 1
ATOM 1273 C C . ILE A 1 162 ? -15.547 24.844 -5.711 1 96.38 162 ILE A C 1
ATOM 1275 O O . ILE A 1 162 ? -15.547 23.609 -5.676 1 96.38 162 ILE A O 1
ATOM 1279 N N . LEU A 1 163 ? -16.266 25.594 -4.918 1 95.5 163 LEU A N 1
ATOM 1280 C CA . LEU A 1 163 ? -17.031 25 -3.828 1 95.5 163 LEU A CA 1
ATOM 1281 C C . LEU A 1 163 ? -18.172 24.141 -4.367 1 95.5 163 LEU A C 1
ATOM 1283 O O . LEU A 1 163 ? -18.5 23.109 -3.783 1 95.5 163 LEU A O 1
ATOM 1287 N N . LYS A 1 164 ? -18.766 24.562 -5.461 1 94 164 LYS A N 1
ATOM 1288 C CA . LYS A 1 164 ? -19.812 23.766 -6.09 1 94 164 LYS A CA 1
ATOM 1289 C C . LYS A 1 164 ? -19.266 22.422 -6.586 1 94 164 LYS A C 1
ATOM 1291 O O . LYS A 1 164 ? -19.875 21.375 -6.387 1 94 164 LYS A O 1
ATOM 1296 N N . THR A 1 165 ? -18.109 22.5 -7.203 1 96 165 THR A N 1
ATOM 1297 C CA . THR A 1 165 ? -17.469 21.281 -7.695 1 96 165 THR A CA 1
ATOM 1298 C C . THR A 1 165 ? -17.141 20.328 -6.547 1 96 165 THR A C 1
ATOM 1300 O O . THR A 1 165 ? -17.375 19.125 -6.637 1 96 165 THR A O 1
ATOM 1303 N N . ILE A 1 166 ? -16.594 20.906 -5.488 1 96.31 166 ILE A N 1
ATOM 1304 C CA . ILE A 1 166 ? -16.25 20.125 -4.301 1 96.31 166 ILE A CA 1
ATOM 1305 C C . ILE A 1 166 ? -17.516 19.516 -3.705 1 96.31 166 ILE A C 1
ATOM 1307 O O . ILE A 1 166 ? -17.516 18.344 -3.297 1 96.31 166 ILE A O 1
ATOM 1311 N N . GLY A 1 167 ? -18.578 20.312 -3.637 1 94.94 167 GLY A N 1
ATOM 1312 C CA . GLY A 1 167 ? -19.844 19.828 -3.107 1 94.94 167 GLY A CA 1
ATOM 1313 C C . GLY A 1 167 ? -20.391 18.625 -3.861 1 94.94 167 GLY A C 1
ATOM 1314 O O . GLY A 1 167 ? -20.875 17.672 -3.252 1 94.94 167 GLY A O 1
ATOM 1315 N N . ARG A 1 168 ? -20.297 18.688 -5.141 1 93.25 168 ARG A N 1
ATOM 1316 C CA . ARG A 1 168 ? -20.766 17.578 -5.973 1 93.25 168 ARG A CA 1
ATOM 1317 C C . ARG A 1 168 ? -19.922 16.328 -5.738 1 93.25 168 ARG A C 1
ATOM 1319 O O . ARG A 1 168 ? -20.453 15.211 -5.754 1 93.25 168 ARG A O 1
ATOM 1326 N N . ARG A 1 169 ? -18.672 16.469 -5.555 1 94.06 169 ARG A N 1
ATOM 1327 C CA . ARG A 1 169 ? -17.781 15.352 -5.301 1 94.06 169 ARG A CA 1
ATOM 1328 C C . ARG A 1 169 ? -18.078 14.703 -3.955 1 94.06 169 ARG A C 1
ATOM 1330 O O . ARG A 1 169 ? -18.062 13.477 -3.834 1 94.06 169 ARG A O 1
ATOM 1337 N N . ILE A 1 170 ? -18.297 15.508 -2.955 1 95.06 170 ILE A N 1
ATOM 1338 C CA . ILE A 1 170 ? -18.547 15.031 -1.603 1 95.06 170 ILE A CA 1
ATOM 1339 C C . ILE A 1 170 ? -19.844 14.219 -1.584 1 95.06 170 ILE A C 1
ATOM 1341 O O . ILE A 1 170 ? -19.953 13.219 -0.87 1 95.06 170 ILE A O 1
ATOM 1345 N N . HIS A 1 171 ? -20.797 14.617 -2.4 1 90 171 HIS A N 1
ATOM 1346 C CA . HIS A 1 171 ? -22.125 14.039 -2.266 1 90 171 HIS A CA 1
ATOM 1347 C C . HIS A 1 171 ? -22.438 13.086 -3.416 1 90 171 HIS A C 1
ATOM 1349 O O . HIS A 1 171 ? -23.594 12.773 -3.68 1 90 171 HIS A O 1
ATOM 1355 N N . ARG A 1 172 ? -21.406 12.625 -4.074 1 90 172 ARG A N 1
ATOM 1356 C CA . ARG A 1 172 ? -21.594 11.609 -5.102 1 90 172 ARG A CA 1
ATOM 1357 C C . ARG A 1 172 ? -22 10.273 -4.48 1 90 172 ARG A C 1
ATOM 1359 O O . ARG A 1 172 ? -21.797 10.055 -3.283 1 90 172 ARG A O 1
ATOM 1366 N N . ASP A 1 173 ? -22.438 9.367 -5.297 1 87.94 173 ASP A N 1
ATOM 1367 C CA . ASP A 1 173 ? -22.859 8.055 -4.82 1 87.94 173 ASP A CA 1
ATOM 1368 C C . ASP A 1 173 ? -21.656 7.148 -4.547 1 87.94 173 ASP A C 1
ATOM 1370 O O . ASP A 1 173 ? -20.641 7.234 -5.234 1 87.94 173 ASP A O 1
ATOM 1374 N N . VAL A 1 174 ? -21.859 6.328 -3.523 1 86.06 174 VAL A N 1
ATOM 1375 C CA . VAL A 1 174 ? -20.875 5.285 -3.236 1 86.06 174 VAL A CA 1
ATOM 1376 C C . VAL A 1 174 ? -21.078 4.113 -4.195 1 86.06 174 VAL A C 1
ATOM 1378 O O . VAL A 1 174 ? -22.188 3.596 -4.332 1 86.06 174 VAL A O 1
ATOM 1381 N N . ALA A 1 175 ? -20.047 3.65 -4.816 1 83.44 175 ALA A N 1
ATOM 1382 C CA . ALA A 1 175 ? -20.172 2.686 -5.906 1 83.44 175 ALA A CA 1
ATOM 1383 C C . ALA A 1 175 ? -19.578 1.336 -5.523 1 83.44 175 ALA A C 1
ATOM 1385 O O . ALA A 1 175 ? -20.031 0.292 -5.996 1 83.44 175 ALA A O 1
ATOM 1386 N N . SER A 1 176 ? -18.641 1.275 -4.648 1 86.38 176 SER A N 1
ATOM 1387 C CA . SER A 1 176 ? -17.906 0.04 -4.406 1 86.38 176 SER A CA 1
ATOM 1388 C C . SER A 1 176 ? -18.688 -0.894 -3.482 1 86.38 176 SER A C 1
ATOM 1390 O O . SER A 1 176 ? -19.312 -0.444 -2.527 1 86.38 176 SER A O 1
ATOM 1392 N N . LYS A 1 177 ? -18.547 -2.148 -3.74 1 83.62 177 LYS A N 1
ATOM 1393 C CA . LYS A 1 177 ? -19.125 -3.168 -2.873 1 83.62 177 LYS A CA 1
ATOM 1394 C C . LYS A 1 177 ? -18.188 -3.514 -1.724 1 83.62 177 LYS A C 1
ATOM 1396 O O . LYS A 1 177 ? -18.625 -3.971 -0.667 1 83.62 177 LYS A O 1
ATOM 1401 N N . ASP A 1 178 ? -16.938 -3.35 -1.954 1 87.75 178 ASP A N 1
ATOM 1402 C CA . ASP A 1 178 ? -15.93 -3.664 -0.939 1 87.75 178 ASP A CA 1
ATOM 1403 C C . ASP A 1 178 ? -15.898 -2.59 0.146 1 87.75 178 ASP A C 1
ATOM 1405 O O . ASP A 1 178 ? -16.219 -1.429 -0.11 1 87.75 178 ASP A O 1
ATOM 1409 N N . GLN A 1 179 ? -15.586 -3.066 1.332 1 91.88 179 GLN A N 1
ATOM 1410 C CA . GLN A 1 179 ? -15.422 -2.146 2.451 1 91.88 179 GLN A CA 1
ATOM 1411 C C . GLN A 1 179 ? -14.086 -2.379 3.158 1 91.88 179 GLN A C 1
ATOM 1413 O O . GLN A 1 179 ? -13.891 -3.418 3.791 1 91.88 179 GLN A O 1
ATOM 1418 N N . TRP A 1 180 ? -13.195 -1.499 2.967 1 95.69 180 TRP A N 1
ATOM 1419 C CA . TRP A 1 180 ? -11.93 -1.527 3.691 1 95.69 180 TRP A CA 1
ATOM 1420 C C . TRP A 1 180 ? -11.422 -0.114 3.953 1 95.69 180 TRP A C 1
ATOM 1422 O O . TRP A 1 180 ? -11.867 0.841 3.314 1 95.69 180 TRP A O 1
ATOM 1432 N N . VAL A 1 181 ? -10.672 0.086 4.961 1 98.06 181 VAL A N 1
ATOM 1433 C CA . VAL A 1 181 ? -9.984 1.32 5.328 1 98.06 181 VAL A CA 1
ATOM 1434 C C . VAL A 1 181 ? -8.484 1.059 5.457 1 98.06 181 VAL A C 1
ATOM 1436 O O . VAL A 1 181 ? -8.07 0.093 6.102 1 98.06 181 VAL A O 1
ATOM 1439 N N . ARG A 1 182 ? -7.672 1.91 4.777 1 98.19 182 ARG A N 1
ATOM 1440 C CA . ARG A 1 182 ? -6.219 1.754 4.816 1 98.19 182 ARG A CA 1
ATOM 1441 C C . ARG A 1 182 ? -5.531 3.09 5.074 1 98.19 182 ARG A C 1
ATOM 1443 O O . ARG A 1 182 ? -6.082 4.148 4.762 1 98.19 182 ARG A O 1
ATOM 1450 N N . ILE A 1 183 ? -4.395 2.994 5.684 1 98.75 183 ILE A N 1
ATOM 1451 C CA . ILE A 1 183 ? -3.51 4.145 5.816 1 98.75 183 ILE A CA 1
ATOM 1452 C C . ILE A 1 183 ? -2.193 3.871 5.09 1 98.75 183 ILE A C 1
ATOM 1454 O O . ILE A 1 183 ? -1.527 2.869 5.359 1 98.75 183 ILE A O 1
ATOM 1458 N N . THR A 1 184 ? -1.852 4.688 4.156 1 98.81 184 THR A N 1
ATOM 1459 C CA . THR A 1 184 ? -0.549 4.629 3.5 1 98.81 184 THR A CA 1
ATOM 1460 C C . THR A 1 184 ? 0.382 5.707 4.051 1 98.81 184 THR A C 1
ATOM 1462 O O . THR A 1 184 ? 0.003 6.875 4.137 1 98.81 184 THR A O 1
ATOM 1465 N N . THR A 1 185 ? 1.578 5.293 4.41 1 98.75 185 THR A N 1
ATOM 1466 C CA . THR A 1 185 ? 2.555 6.195 5.008 1 98.75 185 THR A CA 1
ATOM 1467 C C . THR A 1 185 ? 3.453 6.805 3.932 1 98.75 185 THR A C 1
ATOM 1469 O O . THR A 1 185 ? 4.352 6.137 3.418 1 98.75 185 THR A O 1
ATOM 1472 N N . LEU A 1 186 ? 3.297 8.109 3.672 1 98.5 186 LEU A N 1
ATOM 1473 C CA . LEU A 1 186 ? 4.008 8.766 2.578 1 98.5 186 LEU A CA 1
ATOM 1474 C C . LEU A 1 186 ? 5.195 9.57 3.104 1 98.5 186 LEU A C 1
ATOM 1476 O O . LEU A 1 186 ? 6.09 9.938 2.338 1 98.5 186 LEU A O 1
ATOM 1480 N N . GLY A 1 187 ? 5.145 9.883 4.406 1 97.69 187 GLY A N 1
ATOM 1481 C CA . GLY A 1 187 ? 6.199 10.625 5.07 1 97.69 187 GLY A CA 1
ATOM 1482 C C . GLY A 1 187 ? 5.98 10.773 6.562 1 97.69 187 GLY A C 1
ATOM 1483 O O . GLY A 1 187 ? 4.855 10.625 7.047 1 97.69 187 GLY A O 1
ATOM 1484 N N . GLY A 1 188 ? 7.047 11.031 7.266 1 96.19 188 GLY A N 1
ATOM 1485 C CA . GLY A 1 188 ? 6.957 11.352 8.688 1 96.19 188 GLY A CA 1
ATOM 1486 C C . GLY A 1 188 ? 6.918 10.117 9.57 1 96.19 188 GLY A C 1
ATOM 1487 O O . GLY A 1 188 ? 6.605 10.211 10.758 1 96.19 188 GLY A O 1
ATOM 1488 N N . CYS A 1 189 ? 7.129 8.93 9.016 1 97.38 189 CYS A N 1
ATOM 1489 C CA . CYS A 1 189 ? 7.145 7.688 9.781 1 97.38 189 CYS A CA 1
ATOM 1490 C C . CYS A 1 189 ? 8.57 7.25 10.086 1 97.38 189 CYS A C 1
ATOM 1492 O O . CYS A 1 189 ? 9.375 7.074 9.172 1 97.38 189 CYS A O 1
ATOM 1494 N N . ARG A 1 190 ? 8.883 7.195 11.398 1 96.12 190 ARG A N 1
ATOM 1495 C CA . ARG A 1 190 ? 10.211 6.914 11.945 1 96.12 190 ARG A CA 1
ATOM 1496 C C . ARG A 1 190 ? 11.195 8.016 11.57 1 96.12 190 ARG A C 1
ATOM 1498 O O . ARG A 1 190 ? 12.367 7.738 11.281 1 96.12 190 ARG A O 1
ATOM 1505 N N . GLU A 1 191 ? 10.648 9.18 11.453 1 92.75 191 GLU A N 1
ATOM 1506 C CA . GLU A 1 191 ? 11.375 10.422 11.211 1 92.75 191 GLU A CA 1
ATOM 1507 C C . GLU A 1 191 ? 10.539 11.633 11.617 1 92.75 191 GLU A C 1
ATOM 1509 O O . GLU A 1 191 ? 9.336 11.508 11.852 1 92.75 191 GLU A O 1
ATOM 1514 N N . VAL A 1 192 ? 11.211 12.688 11.766 1 89.56 192 VAL A N 1
ATOM 1515 C CA . VAL A 1 192 ? 10.531 13.969 11.977 1 89.56 192 VAL A CA 1
ATOM 1516 C C . VAL A 1 192 ? 10.672 14.836 10.727 1 89.56 192 VAL A C 1
ATOM 1518 O O . VAL A 1 192 ? 11.781 15.039 10.227 1 89.56 192 VAL A O 1
ATOM 1521 N N . GLY A 1 193 ? 9.57 15.281 10.258 1 89.56 193 GLY A N 1
ATOM 1522 C CA . GLY A 1 193 ? 9.547 16.094 9.047 1 89.56 193 GLY A CA 1
ATOM 1523 C C . GLY A 1 193 ? 8.719 15.477 7.934 1 89.56 193 GLY A C 1
ATOM 1524 O O . GLY A 1 193 ? 8.445 14.273 7.941 1 89.56 193 GLY A O 1
ATOM 1525 N N . ARG A 1 194 ? 8.227 16.234 7.078 1 95.44 194 ARG A N 1
ATOM 1526 C CA . ARG A 1 194 ? 7.469 15.914 5.875 1 95.44 194 ARG A CA 1
ATOM 1527 C C . ARG A 1 194 ? 6.281 15.008 6.199 1 95.44 194 ARG A C 1
ATOM 1529 O O . ARG A 1 194 ? 6.047 14.016 5.512 1 95.44 194 ARG A O 1
ATOM 1536 N N . SER A 1 195 ? 5.621 15.227 7.262 1 97.88 195 SER A N 1
ATOM 1537 C CA . SER A 1 195 ? 4.445 14.453 7.645 1 97.88 195 SER A CA 1
ATOM 1538 C C . SER A 1 195 ? 3.42 14.414 6.516 1 97.88 195 SER A C 1
ATOM 1540 O O . SER A 1 195 ? 3.076 15.453 5.949 1 97.88 195 SER A O 1
ATOM 1542 N N . CYS A 1 196 ? 3.035 13.203 6.164 1 98.81 196 CYS A N 1
ATOM 1543 C CA . CYS A 1 196 ? 2.053 12.992 5.109 1 98.81 196 CYS A CA 1
ATOM 1544 C C . CYS A 1 196 ? 1.505 11.57 5.16 1 98.81 196 CYS A C 1
ATOM 1546 O O . CYS A 1 196 ? 2.254 10.602 4.992 1 98.81 196 CYS A O 1
ATOM 1548 N N . MET A 1 197 ? 0.263 11.414 5.398 1 98.69 197 MET A N 1
ATOM 1549 C CA . MET A 1 197 ? -0.394 10.109 5.406 1 98.69 197 MET A CA 1
ATOM 1550 C C . MET A 1 197 ? -1.639 10.125 4.527 1 98.69 197 MET A C 1
ATOM 1552 O O . MET A 1 197 ? -2.307 11.148 4.402 1 98.69 197 MET A O 1
ATOM 1556 N N . LEU A 1 198 ? -1.914 9.016 3.916 1 98.88 198 LEU A N 1
ATOM 1557 C CA . LEU A 1 198 ? -3.066 8.875 3.033 1 98.88 198 LEU A CA 1
ATOM 1558 C C . LEU A 1 198 ? -4.086 7.902 3.627 1 98.88 198 LEU A C 1
ATOM 1560 O O . LEU A 1 198 ? -3.787 6.723 3.818 1 98.88 198 LEU A O 1
ATOM 1564 N N . LEU A 1 199 ? -5.223 8.406 4.07 1 98.81 199 LEU A N 1
ATOM 1565 C CA . LEU A 1 199 ? -6.367 7.594 4.465 1 98.81 199 LEU A CA 1
ATOM 1566 C C . LEU A 1 199 ? -7.23 7.242 3.256 1 98.81 199 LEU A C 1
ATOM 1568 O O . LEU A 1 199 ? -7.711 8.133 2.551 1 98.81 199 LEU A O 1
ATOM 1572 N N . SER A 1 200 ? -7.43 5.98 3.008 1 98.19 200 SER A N 1
ATOM 1573 C CA . SER A 1 200 ? -8.133 5.613 1.782 1 98.19 200 SER A CA 1
ATOM 1574 C C . SER A 1 200 ? -9.203 4.559 2.051 1 98.19 200 SER A C 1
ATOM 1576 O O . SER A 1 200 ? -9.078 3.768 2.986 1 98.19 200 SER A O 1
ATOM 1578 N N . THR A 1 201 ? -10.242 4.57 1.318 1 97.69 201 THR A N 1
ATOM 1579 C CA . THR A 1 201 ? -11.289 3.57 1.133 1 97.69 201 THR A CA 1
ATOM 1580 C C . THR A 1 201 ? -11.461 3.24 -0.346 1 97.69 201 THR A C 1
ATOM 1582 O O . THR A 1 201 ? -10.797 3.828 -1.202 1 97.69 201 THR A O 1
ATOM 1585 N N . PRO A 1 202 ? -12.312 2.256 -0.623 1 95.56 202 PRO A N 1
ATOM 1586 C CA . PRO A 1 202 ? -12.57 2.055 -2.051 1 95.56 202 PRO A CA 1
ATOM 1587 C C . PRO A 1 202 ? -13.156 3.295 -2.725 1 95.56 202 PRO A C 1
ATOM 1589 O O . PRO A 1 202 ? -13.039 3.451 -3.943 1 95.56 202 PRO A O 1
ATOM 1592 N N . GLU A 1 203 ? -13.703 4.309 -1.937 1 94.94 203 GLU A N 1
ATOM 1593 C CA . GLU A 1 203 ? -14.445 5.445 -2.467 1 94.94 203 GLU A CA 1
ATOM 1594 C C . GLU A 1 203 ? -13.617 6.727 -2.398 1 94.94 203 GLU A C 1
ATOM 1596 O O . GLU A 1 203 ? -13.812 7.645 -3.201 1 94.94 203 GLU A O 1
ATOM 1601 N N . SER A 1 204 ? -12.719 6.766 -1.397 1 96.19 204 SER A N 1
ATOM 1602 C CA . SER A 1 204 ? -12.164 8.078 -1.112 1 96.19 204 SER A CA 1
ATOM 1603 C C . SER A 1 204 ? -10.672 7.988 -0.786 1 96.19 204 SER A C 1
ATOM 1605 O O . SER A 1 204 ? -10.195 6.949 -0.329 1 96.19 204 SER A O 1
ATOM 1607 N N . LYS A 1 205 ? -9.945 9.047 -1.085 1 98.12 205 LYS A N 1
ATOM 1608 C CA . LYS A 1 205 ? -8.539 9.273 -0.748 1 98.12 205 LYS A CA 1
ATOM 1609 C C . LYS A 1 205 ? -8.359 10.625 -0.053 1 98.12 205 LYS A C 1
ATOM 1611 O O . LYS A 1 205 ? -8.633 11.672 -0.637 1 98.12 205 LYS A O 1
ATOM 1616 N N . ILE A 1 206 ? -7.891 10.586 1.181 1 98.88 206 ILE A N 1
ATOM 1617 C CA . ILE A 1 206 ? -7.734 11.805 1.971 1 98.88 206 ILE A CA 1
ATOM 1618 C C . ILE A 1 206 ? -6.301 11.906 2.488 1 98.88 206 ILE A C 1
ATOM 1620 O O . ILE A 1 206 ? -5.832 11.023 3.209 1 98.88 206 ILE A O 1
ATOM 1624 N N . ILE A 1 207 ? -5.609 12.961 2.121 1 98.88 207 ILE A N 1
ATOM 1625 C CA . ILE A 1 207 ? -4.266 13.211 2.633 1 98.88 207 ILE A CA 1
ATOM 1626 C C . ILE A 1 207 ? -4.352 13.953 3.963 1 98.88 207 ILE A C 1
ATOM 1628 O O . ILE A 1 207 ? -5.082 14.945 4.082 1 98.88 207 ILE A O 1
ATOM 1632 N N . VAL A 1 208 ? -3.701 13.43 4.953 1 98.94 208 VAL A N 1
ATOM 1633 C CA . VAL A 1 208 ? -3.557 14.125 6.227 1 98.94 208 VAL A CA 1
ATOM 1634 C C . VAL A 1 208 ? -2.152 14.711 6.344 1 98.94 208 VAL A C 1
ATOM 1636 O O . VAL A 1 208 ? -1.173 13.977 6.477 1 98.94 208 VAL A O 1
ATOM 1639 N N . ASP A 1 209 ? -2.072 16.016 6.227 1 98.88 209 ASP A N 1
ATOM 1640 C CA . ASP A 1 209 ? -0.838 16.797 6.219 1 98.88 209 ASP A CA 1
ATOM 1641 C C . ASP A 1 209 ? -0.016 16.516 4.965 1 98.88 209 ASP A C 1
ATOM 1643 O O . ASP A 1 209 ? -0.154 15.453 4.355 1 98.88 209 ASP A O 1
ATOM 1647 N N . CYS A 1 210 ? 0.731 17.406 4.582 1 98.56 210 CYS A N 1
ATOM 1648 C CA . CYS A 1 210 ? 1.695 17.344 3.488 1 98.56 210 CYS A CA 1
ATOM 1649 C C . CYS A 1 210 ? 2.828 18.344 3.703 1 98.56 210 CYS A C 1
ATOM 1651 O O . CYS A 1 210 ? 2.779 19.453 3.193 1 98.56 210 CYS A O 1
ATOM 1653 N N . GLY A 1 211 ? 3.793 17.859 4.418 1 97.31 211 GLY A N 1
ATOM 1654 C CA . GLY A 1 211 ? 4.824 18.766 4.879 1 97.31 211 GLY A CA 1
ATOM 1655 C C . GLY A 1 211 ? 6.141 18.609 4.145 1 97.31 211 GLY A C 1
ATOM 1656 O O . GLY A 1 211 ? 6.242 17.797 3.217 1 97.31 211 GLY A O 1
ATOM 1657 N N . VAL A 1 212 ? 7.117 19.422 4.52 1 93.25 212 VAL A N 1
ATOM 1658 C CA . VAL A 1 212 ? 8.477 19.391 3.982 1 93.25 212 VAL A CA 1
ATOM 1659 C C . VAL A 1 212 ? 9.469 19.141 5.109 1 93.25 212 VAL A C 1
ATOM 1661 O O . VAL A 1 212 ? 9.219 19.5 6.262 1 93.25 212 VAL A O 1
ATOM 1664 N N . ASN A 1 213 ? 10.461 18.391 4.801 1 88 213 ASN A N 1
ATOM 1665 C CA . ASN A 1 213 ? 11.602 18.297 5.699 1 88 213 ASN A CA 1
ATOM 1666 C C . ASN A 1 213 ? 12.664 19.344 5.379 1 88 213 ASN A C 1
ATOM 1668 O O . ASN A 1 213 ? 13.477 19.156 4.473 1 88 213 ASN A O 1
ATOM 1672 N N . VAL A 1 214 ? 12.758 20.391 6.121 1 73.5 214 VAL A N 1
ATOM 1673 C CA . VAL A 1 214 ? 13.625 21.516 5.82 1 73.5 214 VAL A CA 1
ATOM 1674 C C . VAL A 1 214 ? 15.07 21.172 6.184 1 73.5 214 VAL A C 1
ATOM 1676 O O . VAL A 1 214 ? 16 21.812 5.695 1 73.5 214 VAL A O 1
ATOM 1679 N N . GLY A 1 215 ? 15.227 20.125 6.934 1 69.19 215 GLY A N 1
ATOM 1680 C CA . GLY A 1 215 ? 16.562 19.75 7.379 1 69.19 215 GLY A CA 1
ATOM 1681 C C . GLY A 1 215 ? 17.281 18.828 6.41 1 69.19 215 GLY A C 1
ATOM 1682 O O . GLY A 1 215 ? 18.453 18.516 6.605 1 69.19 215 GLY A O 1
ATOM 1683 N N . SER A 1 216 ? 16.531 18.344 5.391 1 71.06 216 SER A N 1
ATOM 1684 C CA . SER A 1 216 ? 17.141 17.406 4.461 1 71.06 216 SER A CA 1
ATOM 1685 C C . SER A 1 216 ? 16.828 17.781 3.014 1 71.06 216 SER A C 1
ATOM 1687 O O . SER A 1 216 ? 15.664 17.938 2.643 1 71.06 216 SER A O 1
ATOM 1689 N N . ASP A 1 217 ? 17.875 17.828 2.289 1 68.69 217 ASP A N 1
ATOM 1690 C CA . ASP A 1 217 ? 17.688 18.125 0.872 1 68.69 217 ASP A CA 1
ATOM 1691 C C . ASP A 1 217 ? 17.312 16.859 0.101 1 68.69 217 ASP A C 1
ATOM 1693 O O . ASP A 1 217 ? 16.484 16.906 -0.819 1 68.69 217 ASP A O 1
ATOM 1697 N N . ASP A 1 218 ? 17.812 15.758 0.489 1 69.38 218 ASP A N 1
ATOM 1698 C CA . ASP A 1 218 ? 17.641 14.516 -0.253 1 69.38 218 ASP A CA 1
ATOM 1699 C C . ASP A 1 218 ? 16.281 13.875 0.041 1 69.38 218 ASP A C 1
ATOM 1701 O O . ASP A 1 218 ? 15.758 13.117 -0.775 1 69.38 218 ASP A O 1
ATOM 1705 N N . SER A 1 219 ? 15.797 14.172 1.157 1 75.5 219 SER A N 1
ATOM 1706 C CA . SER A 1 219 ? 14.523 13.594 1.589 1 75.5 219 SER A CA 1
ATOM 1707 C C . SER A 1 219 ? 13.562 14.672 2.078 1 75.5 219 SER A C 1
ATOM 1709 O O . SER A 1 219 ? 12.945 14.531 3.133 1 75.5 219 SER A O 1
ATOM 1711 N N . ALA A 1 220 ? 13.336 15.594 1.212 1 82.62 220 ALA A N 1
ATOM 1712 C CA . ALA A 1 220 ? 12.609 16.781 1.646 1 82.62 220 ALA A CA 1
ATOM 1713 C C . ALA A 1 220 ? 11.102 16.594 1.47 1 82.62 220 ALA A C 1
ATOM 1715 O O . ALA A 1 220 ? 10.312 17.203 2.195 1 82.62 220 ALA A O 1
ATOM 1716 N N . THR A 1 221 ? 10.742 15.711 0.502 1 92.75 221 THR A N 1
ATOM 1717 C CA . THR A 1 221 ? 9.328 15.672 0.127 1 92.75 221 THR A CA 1
ATOM 1718 C C . THR A 1 221 ? 8.727 14.305 0.428 1 92.75 221 THR A C 1
ATOM 1720 O O . THR A 1 221 ? 9.438 13.297 0.445 1 92.75 221 THR A O 1
ATOM 1723 N N . PRO A 1 222 ? 7.441 14.258 0.793 1 96.75 222 PRO A N 1
ATOM 1724 C CA . PRO A 1 222 ? 6.77 12.961 0.898 1 96.75 222 PRO A CA 1
ATOM 1725 C C . PRO A 1 222 ? 6.75 12.203 -0.425 1 96.75 222 PRO A C 1
ATOM 1727 O O . PRO A 1 222 ? 7.004 12.781 -1.481 1 96.75 222 PRO A O 1
ATOM 1730 N N . TYR A 1 223 ? 6.52 10.922 -0.359 1 96.44 223 TYR A N 1
ATOM 1731 C CA . TYR A 1 223 ? 6.477 10.062 -1.536 1 96.44 223 TYR A CA 1
ATOM 1732 C C . TYR A 1 223 ? 5.133 10.172 -2.242 1 96.44 223 TYR A C 1
ATOM 1734 O O . TYR A 1 223 ? 4.371 9.195 -2.299 1 96.44 223 TYR A O 1
ATOM 1742 N N . LEU A 1 224 ? 4.949 11.273 -2.945 1 96.5 224 LEU A N 1
ATOM 1743 C CA . LEU A 1 224 ? 3.66 11.57 -3.559 1 96.5 224 LEU A CA 1
ATOM 1744 C C . LEU A 1 224 ? 3.533 10.883 -4.918 1 96.5 224 LEU A C 1
ATOM 1746 O O . LEU A 1 224 ? 2.436 10.789 -5.469 1 96.5 224 LEU A O 1
ATOM 1750 N N . TYR A 1 225 ? 4.617 10.336 -5.445 1 94.75 225 TYR A N 1
ATOM 1751 C CA . TYR A 1 225 ? 4.625 9.742 -6.781 1 94.75 225 TYR A CA 1
ATOM 1752 C C . TYR A 1 225 ? 4.148 8.297 -6.738 1 94.75 225 TYR A C 1
ATOM 1754 O O . TYR A 1 225 ? 3.902 7.684 -7.781 1 94.75 225 TYR A O 1
ATOM 1762 N N . VAL A 1 226 ? 4 7.711 -5.57 1 96.5 226 VAL A N 1
ATOM 1763 C CA . VAL A 1 226 ? 3.615 6.305 -5.488 1 96.5 226 VAL A CA 1
ATOM 1764 C C . VAL A 1 226 ? 2.18 6.133 -5.98 1 96.5 226 VAL A C 1
ATOM 1766 O O . VAL A 1 226 ? 1.386 7.078 -5.941 1 96.5 226 VAL A O 1
ATOM 1769 N N . PRO A 1 227 ? 1.782 4.926 -6.344 1 96.06 227 PRO A N 1
ATOM 1770 C CA . PRO A 1 227 ? 0.492 4.719 -7.004 1 96.06 227 PRO A CA 1
ATOM 1771 C C . PRO A 1 227 ? -0.694 5.012 -6.09 1 96.06 227 PRO A C 1
ATOM 1773 O O . PRO A 1 227 ? -1.771 5.379 -6.566 1 96.06 227 PRO A O 1
ATOM 1776 N N . GLU A 1 228 ? -0.557 4.848 -4.824 1 97.12 228 GLU A N 1
ATOM 1777 C CA . GLU A 1 228 ? -1.643 5.121 -3.889 1 97.12 228 GLU A CA 1
ATOM 1778 C C . GLU A 1 228 ? -2.068 6.586 -3.949 1 97.12 228 GLU A C 1
ATOM 1780 O O . GLU A 1 228 ? -3.242 6.906 -3.746 1 97.12 228 GLU A O 1
ATOM 1785 N N . ALA A 1 229 ? -1.063 7.465 -4.238 1 96.81 229 ALA A N 1
ATOM 1786 C CA . ALA A 1 229 ? -1.312 8.898 -4.137 1 96.81 229 ALA A CA 1
ATOM 1787 C C . ALA A 1 229 ? -1.407 9.539 -5.52 1 96.81 229 ALA A C 1
ATOM 1789 O O . ALA A 1 229 ? -2.045 10.578 -5.688 1 96.81 229 ALA A O 1
ATOM 1790 N N . TYR A 1 230 ? -0.852 9.039 -6.566 1 95.44 230 TYR A N 1
ATOM 1791 C CA . TYR A 1 230 ? -0.769 9.617 -7.902 1 95.44 230 TYR A CA 1
ATOM 1792 C C . TYR A 1 230 ? -1.713 8.906 -8.867 1 95.44 230 TYR A C 1
ATOM 1794 O O . TYR A 1 230 ? -1.819 7.676 -8.844 1 95.44 230 TYR A O 1
ATOM 1802 N N . PRO A 1 231 ? -2.396 9.562 -9.727 1 96.06 231 PRO A N 1
ATOM 1803 C CA . PRO A 1 231 ? -2.307 11.008 -9.953 1 96.06 231 PRO A CA 1
ATOM 1804 C C . PRO A 1 231 ? -3.025 11.82 -8.875 1 96.06 231 PRO A C 1
ATOM 1806 O O . PRO A 1 231 ? -4.004 11.344 -8.289 1 96.06 231 PRO A O 1
ATOM 1809 N N . LEU A 1 232 ? -2.645 13.047 -8.711 1 97.62 232 LEU A N 1
ATOM 1810 C CA . LEU A 1 232 ? -3.062 13.844 -7.566 1 97.62 232 LEU A CA 1
ATOM 1811 C C . LEU A 1 232 ? -4.496 14.328 -7.734 1 97.62 232 LEU A C 1
ATOM 1813 O O . LEU A 1 232 ? -5.145 14.719 -6.758 1 97.62 232 LEU A O 1
ATOM 1817 N N . ASN A 1 233 ? -5.031 14.359 -8.93 1 96.69 233 ASN A N 1
ATOM 1818 C CA . ASN A 1 233 ? -6.395 14.836 -9.156 1 96.69 233 ASN A CA 1
ATOM 1819 C C . ASN A 1 233 ? -7.43 13.836 -8.641 1 96.69 233 ASN A C 1
ATOM 1821 O O . ASN A 1 233 ? -8.625 14.141 -8.617 1 96.69 233 ASN A O 1
ATOM 1825 N N . GLN A 1 234 ? -6.965 12.625 -8.172 1 95.75 234 GLN A N 1
ATOM 1826 C CA . GLN A 1 234 ? -7.863 11.609 -7.633 1 95.75 234 GLN A CA 1
ATOM 1827 C C . GLN A 1 234 ? -7.984 11.742 -6.117 1 95.75 234 GLN A C 1
ATOM 1829 O O . GLN A 1 234 ? -8.797 11.055 -5.496 1 95.75 234 GLN A O 1
ATOM 1834 N N . ILE A 1 235 ? -7.211 12.609 -5.52 1 98.12 235 ILE A N 1
ATOM 1835 C CA . ILE A 1 235 ? -7.305 12.867 -4.086 1 98.12 235 ILE A CA 1
ATOM 1836 C C . ILE A 1 235 ? -8.555 13.695 -3.793 1 98.12 235 ILE A C 1
ATOM 1838 O O . ILE A 1 235 ? -8.789 14.719 -4.434 1 98.12 235 ILE A O 1
ATOM 1842 N N . ASP A 1 236 ? -9.312 13.273 -2.822 1 98.12 236 ASP A N 1
ATOM 1843 C CA . ASP A 1 236 ? -10.594 13.914 -2.533 1 98.12 236 ASP A CA 1
ATOM 1844 C C . ASP A 1 236 ? -10.398 15.141 -1.637 1 98.12 236 ASP A C 1
ATOM 1846 O O . ASP A 1 236 ? -11.156 16.109 -1.729 1 98.12 236 ASP A O 1
ATOM 1850 N N . ALA A 1 237 ? -9.43 15.031 -0.738 1 98.75 237 ALA A N 1
ATOM 1851 C CA . ALA A 1 237 ? -9.273 16.109 0.236 1 98.75 237 ALA A CA 1
ATOM 1852 C C . ALA A 1 237 ? -7.887 16.094 0.86 1 98.75 237 ALA A C 1
ATOM 1854 O O . ALA A 1 237 ? -7.242 15.039 0.931 1 98.75 237 ALA A O 1
ATOM 1855 N N . VAL A 1 238 ? -7.441 17.219 1.265 1 98.88 238 VAL A N 1
ATOM 1856 C CA . VAL A 1 238 ? -6.285 17.391 2.141 1 98.88 238 VAL A CA 1
ATOM 1857 C C . VAL A 1 238 ? -6.734 17.984 3.477 1 98.88 238 VAL A C 1
ATOM 1859 O O . VAL A 1 238 ? -7.484 18.953 3.512 1 98.88 238 VAL A O 1
ATOM 1862 N N . VAL A 1 239 ? -6.379 17.328 4.555 1 98.94 239 VAL A N 1
ATOM 1863 C CA . VAL A 1 239 ? -6.699 17.797 5.898 1 98.94 239 VAL A CA 1
ATOM 1864 C C . VAL A 1 239 ? -5.414 18.188 6.629 1 98.94 239 VAL A C 1
ATOM 1866 O O . VAL A 1 239 ? -4.48 17.375 6.719 1 98.94 239 VAL A O 1
ATOM 1869 N N . LEU A 1 240 ? -5.371 19.391 7.145 1 98.94 240 LEU A N 1
ATOM 1870 C CA . LEU A 1 240 ? -4.195 19.875 7.863 1 98.94 240 LEU A CA 1
ATOM 1871 C C . LEU A 1 240 ? -4.438 19.844 9.367 1 98.94 240 LEU A C 1
ATOM 1873 O O . LEU A 1 240 ? -5.375 20.484 9.859 1 98.94 240 LEU A O 1
ATOM 1877 N N . THR A 1 241 ? -3.557 19.156 10.008 1 98.88 241 THR A N 1
ATOM 1878 C CA . THR A 1 241 ? -3.627 19.172 11.469 1 98.88 241 THR A CA 1
ATOM 1879 C C . THR A 1 241 ? -3.213 20.531 12.016 1 98.88 241 THR A C 1
ATOM 1881 O O . THR A 1 241 ? -3.822 21.031 12.961 1 98.88 241 THR A O 1
ATOM 1884 N N . HIS A 1 242 ? -2.137 21.094 11.422 1 98.56 242 HIS A N 1
ATOM 1885 C CA . HIS A 1 242 ? -1.689 22.406 11.844 1 98.56 242 HIS A CA 1
ATOM 1886 C C . HIS A 1 242 ? -0.743 23.031 10.82 1 98.56 242 HIS A C 1
ATOM 1888 O O . HIS A 1 242 ? -0.479 22.422 9.773 1 98.56 242 HIS A O 1
ATOM 1894 N N . ALA A 1 243 ? -0.231 24.203 11.109 1 97.94 243 ALA A N 1
ATOM 1895 C CA . ALA A 1 243 ? 0.314 25.062 10.055 1 97.94 243 ALA A CA 1
ATOM 1896 C C . ALA A 1 243 ? 1.82 24.859 9.914 1 97.94 243 ALA A C 1
ATOM 1898 O O . ALA A 1 243 ? 2.422 25.297 8.93 1 97.94 243 ALA A O 1
ATOM 1899 N N . HIS A 1 244 ? 2.496 24.172 10.812 1 95.31 244 HIS A N 1
ATOM 1900 C CA . HIS A 1 244 ? 3.941 24.016 10.695 1 95.31 244 HIS A CA 1
ATOM 1901 C C . HIS A 1 244 ? 4.328 23.484 9.32 1 95.31 244 HIS A C 1
ATOM 1903 O O . HIS A 1 244 ? 3.617 22.656 8.75 1 95.31 244 HIS A O 1
ATOM 1909 N N . LEU A 1 245 ? 5.477 23.875 8.891 1 93.12 245 LEU A N 1
ATOM 1910 C CA . LEU A 1 245 ? 5.926 23.547 7.535 1 93.12 245 LEU A CA 1
ATOM 1911 C C . LEU A 1 245 ? 6.098 22.047 7.359 1 93.12 245 LEU A C 1
ATOM 1913 O O . LEU A 1 245 ? 5.867 21.516 6.27 1 93.12 245 LEU A O 1
ATOM 1917 N N . ASP A 1 246 ? 6.52 21.359 8.383 1 93.62 246 ASP A N 1
ATOM 1918 C CA . ASP A 1 246 ? 6.73 19.922 8.242 1 93.62 246 ASP A CA 1
ATOM 1919 C C . ASP A 1 246 ? 5.402 19.172 8.195 1 93.62 246 ASP A C 1
ATOM 1921 O O . ASP A 1 246 ? 5.375 17.969 7.965 1 93.62 246 ASP A O 1
ATOM 1925 N N . HIS A 1 247 ? 4.277 19.859 8.312 1 97.81 247 HIS A N 1
ATOM 1926 C CA . HIS A 1 247 ? 2.951 19.266 8.172 1 97.81 247 HIS A CA 1
ATOM 1927 C C . HIS A 1 247 ? 2.191 19.875 7 1 97.81 247 HIS A C 1
ATOM 1929 O O . HIS A 1 247 ? 1.267 19.266 6.465 1 97.81 247 HIS A O 1
ATOM 1935 N N . ALA A 1 248 ? 2.635 21.078 6.559 1 98.06 248 ALA A N 1
ATOM 1936 C CA . ALA A 1 248 ? 1.792 21.781 5.59 1 98.06 248 ALA A CA 1
ATOM 1937 C C . ALA A 1 248 ? 2.629 22.359 4.457 1 98.06 248 ALA A C 1
ATOM 1939 O O . ALA A 1 248 ? 2.086 22.844 3.461 1 98.06 248 ALA A O 1
ATOM 1940 N N . GLY A 1 249 ? 3.875 22.312 4.504 1 96.31 249 GLY A N 1
ATOM 1941 C CA . GLY A 1 249 ? 4.785 23.094 3.686 1 96.31 249 GLY A CA 1
ATOM 1942 C C . GLY A 1 249 ? 4.688 22.781 2.207 1 96.31 249 GLY A C 1
ATOM 1943 O O . GLY A 1 249 ? 5.02 23.609 1.362 1 96.31 249 GLY A O 1
ATOM 1944 N N . LEU A 1 250 ? 4.18 21.578 1.851 1 96.81 250 LEU A N 1
ATOM 1945 C CA . LEU A 1 250 ? 4.195 21.203 0.443 1 96.81 250 LEU A CA 1
ATOM 1946 C C . LEU A 1 250 ? 2.785 21.188 -0.136 1 96.81 250 LEU A C 1
ATOM 1948 O O . LEU A 1 250 ? 2.59 20.828 -1.301 1 96.81 250 LEU A O 1
ATOM 1952 N N . VAL A 1 251 ? 1.801 21.641 0.558 1 98.31 251 VAL A N 1
ATOM 1953 C CA . VAL A 1 251 ? 0.411 21.625 0.113 1 98.31 251 VAL A CA 1
ATOM 1954 C C . VAL A 1 251 ? 0.275 22.438 -1.175 1 98.31 251 VAL A C 1
ATOM 1956 O O . VAL A 1 251 ? -0.374 22 -2.127 1 98.31 251 VAL A O 1
ATOM 1959 N N . PRO A 1 252 ? 0.923 23.656 -1.329 1 98 252 PRO A N 1
ATOM 1960 C CA . PRO A 1 252 ? 0.79 24.406 -2.576 1 98 252 PRO A CA 1
ATOM 1961 C C . PRO A 1 252 ? 1.333 23.656 -3.785 1 98 252 PRO A C 1
ATOM 1963 O O . PRO A 1 252 ? 0.81 23.797 -4.895 1 98 252 PRO A O 1
ATOM 1966 N N . MET A 1 253 ? 2.328 22.875 -3.545 1 96.25 253 MET A N 1
ATOM 1967 C CA . MET A 1 253 ? 2.938 22.109 -4.629 1 96.25 253 MET A CA 1
ATOM 1968 C C . MET A 1 253 ? 1.947 21.094 -5.211 1 96.25 253 MET A C 1
ATOM 1970 O O . MET A 1 253 ? 2.012 20.781 -6.395 1 96.25 253 MET A O 1
ATOM 1974 N N . LEU A 1 254 ? 1.012 20.609 -4.398 1 98.06 254 LEU A N 1
ATOM 1975 C CA . LEU A 1 254 ? 0.005 19.656 -4.883 1 98.06 254 LEU A CA 1
ATOM 1976 C C . LEU A 1 254 ? -0.774 20.25 -6.051 1 98.06 254 LEU A C 1
ATOM 1978 O O . LEU A 1 254 ? -1.07 19.562 -7.023 1 98.06 254 LEU A O 1
ATOM 1982 N N . TYR A 1 255 ? -1.105 21.547 -5.961 1 97.31 255 TYR A N 1
ATOM 1983 C CA . TYR A 1 255 ? -1.88 22.219 -7.008 1 97.31 255 TYR A CA 1
ATOM 1984 C C . TYR A 1 255 ? -1.052 22.391 -8.273 1 97.31 255 TYR A C 1
ATOM 1986 O O . TYR A 1 255 ? -1.59 22.359 -9.383 1 97.31 255 TYR A O 1
ATOM 1994 N N . LYS A 1 256 ? 0.228 22.562 -8.078 1 95 256 LYS A N 1
ATOM 1995 C CA . LYS A 1 256 ? 1.135 22.641 -9.219 1 95 256 LYS A CA 1
ATOM 1996 C C . LYS A 1 256 ? 1.113 21.344 -10.031 1 95 256 LYS A C 1
ATOM 1998 O O . LYS A 1 256 ? 1.243 21.375 -11.258 1 95 256 LYS A O 1
ATOM 2003 N N . TYR A 1 257 ? 0.833 20.281 -9.344 1 95.5 257 TYR A N 1
ATOM 2004 C CA . TYR A 1 257 ? 0.964 19 -10.008 1 95.5 257 TYR A CA 1
ATOM 2005 C C . TYR A 1 257 ? -0.397 18.344 -10.203 1 95.5 257 TYR A C 1
ATOM 2007 O O . TYR A 1 257 ? -0.488 17.125 -10.383 1 95.5 257 TYR A O 1
ATOM 2015 N N . GLY A 1 258 ? -1.466 19.078 -10.016 1 96.12 258 GLY A N 1
ATOM 2016 C CA . GLY A 1 258 ? -2.721 18.594 -10.562 1 96.12 258 GLY A CA 1
ATOM 2017 C C . GLY A 1 258 ? -3.795 18.406 -9.508 1 96.12 258 GLY A C 1
ATOM 2018 O O . GLY A 1 258 ? -4.93 18.031 -9.828 1 96.12 258 GLY A O 1
ATOM 2019 N N . TYR A 1 259 ? -3.479 18.562 -8.281 1 97.88 259 TYR A N 1
ATOM 2020 C CA . TYR A 1 259 ? -4.523 18.531 -7.266 1 97.88 259 TYR A CA 1
ATOM 2021 C C . TYR A 1 259 ? -5.508 19.672 -7.461 1 97.88 259 TYR A C 1
ATOM 2023 O O . TYR A 1 259 ? -5.109 20.797 -7.77 1 97.88 259 TYR A O 1
ATOM 2031 N N . GLU A 1 260 ? -6.801 19.391 -7.23 1 96.94 260 GLU A N 1
ATOM 2032 C CA . GLU A 1 260 ? -7.84 20.391 -7.398 1 96.94 260 GLU A CA 1
ATOM 2033 C C . GLU A 1 260 ? -8.852 20.344 -6.254 1 96.94 260 GLU A C 1
ATOM 2035 O O . GLU A 1 260 ? -9.891 21 -6.309 1 96.94 260 GLU A O 1
ATOM 2040 N N . GLY A 1 261 ? -8.578 19.562 -5.281 1 97.75 261 GLY A N 1
ATOM 2041 C CA . GLY A 1 261 ? -9.523 19.344 -4.199 1 97.75 261 GLY A CA 1
ATOM 2042 C C . GLY A 1 261 ? -9.383 20.359 -3.076 1 97.75 261 GLY A C 1
ATOM 2043 O O . GLY A 1 261 ? -8.594 21.297 -3.18 1 97.75 261 GLY A O 1
ATOM 2044 N N . PRO A 1 262 ? -10.141 20.219 -2.023 1 98.69 262 PRO A N 1
ATOM 2045 C CA . PRO A 1 262 ? -10.164 21.156 -0.901 1 98.69 262 PRO A CA 1
ATOM 2046 C C . PRO A 1 262 ? -9.062 20.891 0.118 1 98.69 262 PRO A C 1
ATOM 2048 O O . PRO A 1 262 ? -8.484 19.797 0.138 1 98.69 262 PRO A O 1
ATOM 2051 N N . ILE A 1 263 ? -8.758 21.938 0.857 1 98.81 263 ILE A N 1
ATOM 2052 C CA . ILE A 1 263 ? -7.934 21.859 2.057 1 98.81 263 ILE A CA 1
ATOM 2053 C C . ILE A 1 263 ? -8.773 22.188 3.287 1 98.81 263 ILE A C 1
ATOM 2055 O O . ILE A 1 263 ? -9.359 23.266 3.377 1 98.81 263 ILE A O 1
ATOM 2059 N N . TYR A 1 264 ? -8.883 21.266 4.172 1 98.88 264 TYR A N 1
ATOM 2060 C CA . TYR A 1 264 ? -9.602 21.516 5.418 1 98.88 264 TYR A CA 1
ATOM 2061 C C . TYR A 1 264 ? -8.641 21.812 6.559 1 98.88 264 TYR A C 1
ATOM 2063 O O . TYR A 1 264 ? -7.652 21.109 6.754 1 98.88 264 TYR A O 1
ATOM 2071 N N . CYS A 1 265 ? -8.875 22.844 7.297 1 98.75 265 CYS A N 1
ATOM 2072 C CA . CYS A 1 265 ? -8.094 23.219 8.469 1 98.75 265 CYS A CA 1
ATOM 2073 C C . CYS A 1 265 ? -8.875 24.188 9.359 1 98.75 265 CYS A C 1
ATOM 2075 O O . CYS A 1 265 ? -9.992 24.562 9.023 1 98.75 265 CYS A O 1
ATOM 2077 N N . THR A 1 266 ? -8.406 24.516 10.508 1 98.44 266 THR A N 1
ATOM 2078 C CA . THR A 1 266 ? -9.039 25.531 11.352 1 98.44 266 THR A CA 1
ATOM 2079 C C . THR A 1 266 ? -8.758 26.938 10.812 1 98.44 266 THR A C 1
ATOM 2081 O O . THR A 1 266 ? -7.824 27.125 10.031 1 98.44 266 THR A O 1
ATOM 2084 N N . PRO A 1 267 ? -9.523 27.953 11.234 1 95.94 267 PRO A N 1
ATOM 2085 C CA . PRO A 1 267 ? -9.305 29.312 10.742 1 95.94 267 PRO A CA 1
ATOM 2086 C C . PRO A 1 267 ? -7.91 29.844 11.07 1 95.94 267 PRO A C 1
ATOM 2088 O O . PRO A 1 267 ? -7.211 30.344 10.188 1 95.94 267 PRO A O 1
ATOM 2091 N N . PRO A 1 268 ? -7.434 29.703 12.305 1 97.06 268 PRO A N 1
ATOM 2092 C CA . PRO A 1 268 ? -6.074 30.172 12.57 1 97.06 268 PRO A CA 1
ATOM 2093 C C . PRO A 1 268 ? -5.02 29.422 11.766 1 97.06 268 PRO A C 1
ATOM 2095 O O . PRO A 1 268 ? -4.031 30.016 11.328 1 97.06 268 PRO A O 1
ATOM 2098 N N . THR A 1 269 ? -5.234 28.078 11.594 1 98.69 269 THR A N 1
ATOM 2099 C CA . THR A 1 269 ? -4.277 27.297 10.828 1 98.69 269 THR A CA 1
ATOM 2100 C C . THR A 1 269 ? -4.176 27.812 9.398 1 98.69 269 THR A C 1
ATOM 2102 O O . THR A 1 269 ? -3.084 27.844 8.82 1 98.69 269 THR A O 1
ATOM 2105 N N . ARG A 1 270 ? -5.258 28.234 8.789 1 98.31 270 ARG A N 1
ATOM 2106 C CA . ARG A 1 270 ? -5.23 28.797 7.449 1 98.31 270 ARG A CA 1
ATOM 2107 C C . ARG A 1 270 ? -4.328 30.031 7.391 1 98.31 270 ARG A C 1
ATOM 2109 O O . ARG A 1 270 ? -3.494 30.156 6.492 1 98.31 270 ARG A O 1
ATOM 2116 N N . ASP A 1 271 ? -4.539 30.969 8.312 1 97.12 271 ASP A N 1
ATOM 2117 C CA . ASP A 1 271 ? -3.793 32.219 8.305 1 97.12 271 ASP A CA 1
ATOM 2118 C C . ASP A 1 271 ? -2.314 32 8.602 1 97.12 271 ASP A C 1
ATOM 2120 O O . ASP A 1 271 ? -1.444 32.594 7.965 1 97.12 271 ASP A O 1
ATOM 2124 N N . LEU A 1 272 ? -2.064 31.125 9.547 1 97.75 272 LEU A N 1
ATOM 2125 C CA . LEU A 1 272 ? -0.68 30.781 9.859 1 97.75 272 LEU A CA 1
ATOM 2126 C C . LEU A 1 272 ? -0.03 30.047 8.688 1 97.75 272 LEU A C 1
ATOM 2128 O O . LEU A 1 272 ? 1.167 30.203 8.438 1 97.75 272 LEU A O 1
ATOM 2132 N N . PHE A 1 273 ? -0.832 29.266 8.023 1 97.69 273 PHE A N 1
ATOM 2133 C CA . PHE A 1 273 ? -0.389 28.562 6.828 1 97.69 273 PHE A CA 1
ATOM 2134 C C . PHE A 1 273 ? 0.124 29.531 5.781 1 97.69 273 PHE A C 1
ATOM 2136 O O . PHE A 1 273 ? 1.216 29.359 5.238 1 97.69 273 PHE A O 1
ATOM 2143 N N . VAL A 1 274 ? -0.583 30.531 5.516 1 97.25 274 VAL A N 1
ATOM 2144 C CA . VAL A 1 274 ? -0.201 31.547 4.531 1 97.25 274 VAL A CA 1
ATOM 2145 C C . VAL A 1 274 ? 1.084 32.25 4.977 1 97.25 274 VAL A C 1
ATOM 2147 O O . VAL A 1 274 ? 2.025 32.375 4.191 1 97.25 274 VAL A O 1
ATOM 2150 N N . LEU A 1 275 ? 1.117 32.625 6.23 1 95.69 275 LEU A N 1
ATOM 2151 C CA . LEU A 1 275 ? 2.273 33.312 6.789 1 95.69 275 LEU A CA 1
ATOM 2152 C C . LEU A 1 275 ? 3.539 32.5 6.625 1 95.69 275 LEU A C 1
ATOM 2154 O O . LEU A 1 275 ? 4.543 32.969 6.098 1 95.69 275 LEU A O 1
ATOM 2158 N N . LEU A 1 276 ? 3.445 31.25 7.016 1 94.12 276 LEU A N 1
ATOM 2159 C CA . LEU A 1 276 ? 4.629 30.391 7.059 1 94.12 276 LEU A CA 1
ATOM 2160 C C . LEU A 1 276 ? 5.066 30 5.652 1 94.12 276 LEU A C 1
ATOM 2162 O O . LEU A 1 276 ? 6.262 29.859 5.387 1 94.12 276 LEU A O 1
ATOM 2166 N N . GLN A 1 277 ? 4.145 29.812 4.77 1 95.25 277 GLN A N 1
ATOM 2167 C CA . GLN A 1 277 ? 4.492 29.469 3.395 1 95.25 277 GLN A CA 1
ATOM 2168 C C . GLN A 1 277 ? 5.199 30.625 2.697 1 95.25 277 GLN A C 1
ATOM 2170 O O . GLN A 1 277 ? 6.184 30.422 1.985 1 95.25 277 GLN A O 1
ATOM 2175 N N . LEU A 1 278 ? 4.688 31.828 2.881 1 92.44 278 LEU A N 1
ATOM 2176 C CA . LEU A 1 278 ? 5.309 33 2.275 1 92.44 278 LEU A CA 1
ATOM 2177 C C . LEU A 1 278 ? 6.715 33.219 2.826 1 92.44 278 LEU A C 1
ATOM 2179 O O . LEU A 1 278 ? 7.641 33.531 2.072 1 92.44 278 LEU A O 1
ATOM 2183 N N . ASP A 1 279 ? 6.812 33.062 4.082 1 87.94 279 ASP A N 1
ATOM 2184 C CA . ASP A 1 279 ? 8.133 33.188 4.703 1 87.94 279 ASP A CA 1
ATOM 2185 C C . ASP A 1 279 ? 9.094 32.125 4.168 1 87.94 279 ASP A C 1
ATOM 2187 O O . ASP A 1 279 ? 10.289 32.406 3.994 1 87.94 279 ASP A O 1
ATOM 2191 N N . TYR A 1 280 ? 8.625 30.922 4.004 1 87.75 280 TYR A N 1
ATOM 2192 C CA . TYR A 1 280 ? 9.414 29.812 3.51 1 87.75 280 TYR A CA 1
ATOM 2193 C C . TYR A 1 280 ? 10 30.109 2.137 1 87.75 280 TYR A C 1
ATOM 2195 O O . TYR A 1 280 ? 11.203 29.953 1.918 1 87.75 280 TYR A O 1
ATOM 2203 N N . ILE A 1 281 ? 9.211 30.531 1.235 1 88.94 281 ILE A N 1
ATOM 2204 C CA . ILE A 1 281 ? 9.688 30.766 -0.125 1 88.94 281 ILE A CA 1
ATOM 2205 C C . ILE A 1 281 ? 10.547 32.031 -0.163 1 88.94 281 ILE A C 1
ATOM 2207 O O . ILE A 1 281 ? 11.492 32.094 -0.949 1 88.94 281 ILE A O 1
ATOM 2211 N N . ASP A 1 282 ? 10.242 33.031 0.675 1 85.38 282 ASP A N 1
ATOM 2212 C CA . ASP A 1 282 ? 11.055 34.219 0.753 1 85.38 282 ASP A CA 1
ATOM 2213 C C . ASP A 1 282 ? 12.477 33.906 1.211 1 85.38 282 ASP A C 1
ATOM 2215 O O . ASP A 1 282 ? 13.445 34.406 0.638 1 85.38 282 ASP A O 1
ATOM 2219 N N . ILE A 1 283 ? 12.555 33.156 2.266 1 78.44 283 ILE A N 1
ATOM 2220 C CA . ILE A 1 283 ? 13.859 32.781 2.801 1 78.44 283 ILE A CA 1
ATOM 2221 C C . ILE A 1 283 ? 14.625 31.969 1.761 1 78.44 283 ILE A C 1
ATOM 2223 O O . ILE A 1 283 ? 15.82 32.188 1.557 1 78.44 283 ILE A O 1
ATOM 2227 N N . ALA A 1 284 ? 13.977 30.984 1.137 1 81.25 284 ALA A N 1
ATOM 2228 C CA . ALA A 1 284 ? 14.617 30.172 0.101 1 81.25 284 ALA A CA 1
ATOM 2229 C C . ALA A 1 284 ? 15.141 31.062 -1.033 1 81.25 284 ALA A C 1
ATOM 2231 O O . ALA A 1 284 ? 16.234 30.828 -1.542 1 81.25 284 ALA A O 1
ATOM 2232 N N . GLY A 1 285 ? 14.383 32.031 -1.447 1 80.31 285 GLY A N 1
ATOM 2233 C CA . GLY A 1 285 ? 14.789 32.969 -2.484 1 80.31 285 GLY A CA 1
ATOM 2234 C C . GLY A 1 285 ? 16.016 33.781 -2.107 1 80.31 285 GLY A C 1
ATOM 2235 O O . GLY A 1 285 ? 16.938 33.938 -2.914 1 80.31 285 GLY A O 1
ATOM 2236 N N . ARG A 1 286 ? 16.078 34.25 -0.924 1 76.94 286 ARG A N 1
ATOM 2237 C CA . ARG A 1 286 ? 17.172 35.062 -0.448 1 76.94 286 ARG A CA 1
ATOM 2238 C C . ARG A 1 286 ? 18.469 34.25 -0.343 1 76.94 286 ARG A C 1
ATOM 2240 O O . ARG A 1 286 ? 19.562 34.781 -0.541 1 76.94 286 ARG A O 1
ATOM 2247 N N . GLU A 1 287 ? 18.219 33.031 -0.049 1 74.38 287 GLU A N 1
ATOM 2248 C CA . GLU A 1 287 ? 19.375 32.156 0.114 1 74.38 287 GLU A CA 1
ATOM 2249 C C . GLU A 1 287 ? 19.797 31.531 -1.216 1 74.38 287 GLU A C 1
ATOM 2251 O O . GLU A 1 287 ? 20.75 30.766 -1.274 1 74.38 287 GLU A O 1
ATOM 2256 N N . GLY A 1 288 ? 19.078 31.734 -2.279 1 74.94 288 GLY A N 1
ATOM 2257 C CA . GLY A 1 288 ? 19.406 31.219 -3.602 1 74.94 288 GLY A CA 1
ATOM 2258 C C . GLY A 1 288 ? 19.062 29.75 -3.771 1 74.94 288 GLY A C 1
ATOM 2259 O O . GLY A 1 288 ? 19.641 29.078 -4.625 1 74.94 288 GLY A O 1
ATOM 2260 N N . LYS A 1 289 ? 18.297 29.281 -2.873 1 77.94 289 LYS A N 1
ATOM 2261 C CA . LYS A 1 289 ? 17.859 27.891 -2.975 1 77.94 289 LYS A CA 1
ATOM 2262 C C . LYS A 1 289 ? 16.656 27.75 -3.908 1 77.94 289 LYS A C 1
ATOM 2264 O O . LYS A 1 289 ? 15.953 28.734 -4.168 1 77.94 289 LYS A O 1
ATOM 2269 N N . ARG A 1 290 ? 16.547 26.516 -4.469 1 78.69 290 ARG A N 1
ATOM 2270 C CA . ARG A 1 290 ? 15.398 26.25 -5.332 1 78.69 290 ARG A CA 1
ATOM 2271 C C . ARG A 1 290 ? 14.102 26.266 -4.531 1 78.69 290 ARG A C 1
ATOM 2273 O O . ARG A 1 290 ? 13.992 25.578 -3.51 1 78.69 290 ARG A O 1
ATOM 2280 N N . MET A 1 291 ? 13.18 27.062 -5.023 1 82.88 291 MET A N 1
ATOM 2281 C CA . MET A 1 291 ? 11.859 27.125 -4.406 1 82.88 291 MET A CA 1
ATOM 2282 C C . MET A 1 291 ? 10.984 25.969 -4.891 1 82.88 291 MET A C 1
ATOM 2284 O O . MET A 1 291 ? 10.898 25.703 -6.094 1 82.88 291 MET A O 1
ATOM 2288 N N . PRO A 1 292 ? 10.336 25.297 -3.992 1 85.81 292 PRO A N 1
ATOM 2289 C CA . PRO A 1 292 ? 9.492 24.188 -4.426 1 85.81 292 PRO A CA 1
ATOM 2290 C C . PRO A 1 292 ? 8.281 24.656 -5.23 1 85.81 292 PRO A C 1
ATOM 2292 O O . PRO A 1 292 ? 7.75 23.891 -6.047 1 85.81 292 PRO A O 1
ATOM 2295 N N . TYR A 1 293 ? 7.789 25.875 -4.93 1 92.25 293 TYR A N 1
ATOM 2296 C CA . TYR A 1 293 ? 6.664 26.484 -5.641 1 92.25 293 TYR A CA 1
ATOM 2297 C C . TYR A 1 293 ? 6.715 28 -5.559 1 92.25 293 TYR A C 1
ATOM 2299 O O . TYR A 1 293 ? 7.504 28.562 -4.793 1 92.25 293 TYR A O 1
ATOM 2307 N N . GLU A 1 294 ? 5.84 28.656 -6.371 1 92.69 294 GLU A N 1
ATOM 2308 C CA . GLU A 1 294 ? 5.742 30.125 -6.398 1 92.69 294 GLU A CA 1
ATOM 2309 C C . GLU A 1 294 ? 4.562 30.609 -5.562 1 92.69 294 GLU A C 1
ATOM 2311 O O . GLU A 1 294 ? 3.701 29.812 -5.172 1 92.69 294 GLU A O 1
ATOM 2316 N N . SER A 1 295 ? 4.551 31.875 -5.266 1 93.75 295 SER A N 1
ATOM 2317 C CA . SER A 1 295 ? 3.512 32.5 -4.445 1 93.75 295 SER A CA 1
ATOM 2318 C C . SER A 1 295 ? 2.131 32.281 -5.055 1 93.75 295 SER A C 1
ATOM 2320 O O . SER A 1 295 ? 1.133 32.219 -4.336 1 93.75 295 SER A O 1
ATOM 2322 N N . ALA A 1 296 ? 2.1 32.094 -6.367 1 95.38 296 ALA A N 1
ATOM 2323 C CA . ALA A 1 296 ? 0.825 31.875 -7.043 1 95.38 296 ALA A CA 1
ATOM 2324 C C . ALA A 1 296 ? 0.172 30.594 -6.562 1 95.38 296 ALA A C 1
ATOM 2326 O O . ALA A 1 296 ? -1.056 30.5 -6.488 1 95.38 296 ALA A O 1
ATOM 2327 N N . MET A 1 297 ? 0.983 29.625 -6.18 1 96.44 297 MET A N 1
ATOM 2328 C CA . MET A 1 297 ? 0.445 28.344 -5.727 1 96.44 297 MET A CA 1
ATOM 2329 C C . MET A 1 297 ? -0.113 28.469 -4.312 1 96.44 297 MET A C 1
ATOM 2331 O O . MET A 1 297 ? -1.021 27.719 -3.934 1 96.44 297 MET A O 1
ATOM 2335 N N . ILE A 1 298 ? 0.438 29.375 -3.557 1 97.44 298 ILE A N 1
ATOM 2336 C CA . ILE A 1 298 ? -0.117 29.656 -2.236 1 97.44 298 ILE A CA 1
ATOM 2337 C C . ILE A 1 298 ? -1.512 30.266 -2.379 1 97.44 298 ILE A C 1
ATOM 2339 O O . ILE A 1 298 ? -2.432 29.891 -1.646 1 97.44 298 ILE A O 1
ATOM 2343 N N . ARG A 1 299 ? -1.637 31.141 -3.324 1 97.19 299 ARG A N 1
ATOM 2344 C CA . ARG A 1 299 ? -2.934 31.734 -3.609 1 97.19 299 ARG A CA 1
ATOM 2345 C C . ARG A 1 299 ? -3.938 30.688 -4.07 1 97.19 299 ARG A C 1
ATOM 2347 O O . ARG A 1 299 ? -5.102 30.719 -3.66 1 97.19 299 ARG A O 1
ATOM 2354 N N . GLU A 1 300 ? -3.457 29.828 -4.922 1 97.62 300 GLU A N 1
ATOM 2355 C CA . GLU A 1 300 ? -4.316 28.75 -5.387 1 97.62 300 GLU A CA 1
ATOM 2356 C C . GLU A 1 300 ? -4.789 27.875 -4.227 1 97.62 300 GLU A C 1
ATOM 2358 O O . GLU A 1 300 ? -5.965 27.516 -4.152 1 97.62 300 GLU A O 1
ATOM 2363 N N . ALA A 1 301 ? -3.873 27.531 -3.357 1 98.12 301 ALA A N 1
ATOM 2364 C CA . ALA A 1 301 ? -4.227 26.766 -2.174 1 98.12 301 ALA A CA 1
ATOM 2365 C C . ALA A 1 301 ? -5.262 27.484 -1.326 1 98.12 301 ALA A C 1
ATOM 2367 O O . ALA A 1 301 ? -6.223 26.875 -0.848 1 98.12 301 ALA A O 1
ATOM 2368 N N . LEU A 1 302 ? -5.062 28.734 -1.182 1 97.31 302 LEU A N 1
ATOM 2369 C CA . LEU A 1 302 ? -5.941 29.547 -0.349 1 97.31 302 LEU A CA 1
ATOM 2370 C C . LEU A 1 302 ? -7.363 29.547 -0.897 1 97.31 302 LEU A C 1
ATOM 2372 O O . LEU A 1 302 ? -8.328 29.453 -0.134 1 97.31 302 LEU A O 1
ATOM 2376 N N . LYS A 1 303 ? -7.488 29.562 -2.182 1 95.75 303 LYS A N 1
ATOM 2377 C CA . LYS A 1 303 ? -8.789 29.531 -2.836 1 95.75 303 LYS A CA 1
ATOM 2378 C C . LYS A 1 303 ? -9.539 28.234 -2.518 1 95.75 303 LYS A C 1
ATOM 2380 O O . LYS A 1 303 ? -10.766 28.219 -2.523 1 95.75 303 LYS A O 1
ATOM 2385 N N . HIS A 1 304 ? -8.812 27.266 -2.189 1 97.94 304 HIS A N 1
ATOM 2386 C CA . HIS A 1 304 ? -9.398 25.953 -2.006 1 97.94 304 HIS A CA 1
ATOM 2387 C C . HIS A 1 304 ? -9.547 25.609 -0.525 1 97.94 304 HIS A C 1
ATOM 2389 O O . HIS A 1 304 ? -9.977 24.516 -0.173 1 97.94 304 HIS A O 1
ATOM 2395 N N . THR A 1 305 ? -9.234 26.531 0.354 1 97.81 305 THR A N 1
ATOM 2396 C CA . THR A 1 305 ? -9.305 26.281 1.789 1 97.81 305 THR A CA 1
ATOM 2397 C C . THR A 1 305 ? -10.742 26.359 2.287 1 97.81 305 THR A C 1
ATOM 2399 O O . THR A 1 305 ? -11.5 27.234 1.881 1 97.81 305 THR A O 1
ATOM 2402 N N . ILE A 1 306 ? -11.164 25.438 3.066 1 97.12 306 ILE A N 1
ATOM 2403 C CA . ILE A 1 306 ? -12.414 25.422 3.816 1 97.12 306 ILE A CA 1
ATOM 2404 C C . ILE A 1 306 ? -12.117 25.297 5.309 1 97.12 306 ILE A C 1
ATOM 2406 O O . ILE A 1 306 ? -11.609 24.266 5.766 1 97.12 306 ILE A O 1
ATOM 2410 N N . THR A 1 307 ? -12.414 26.266 6.082 1 96.69 307 THR A N 1
ATOM 2411 C CA . THR A 1 307 ? -12.07 26.266 7.5 1 96.69 307 THR A CA 1
ATOM 2412 C C . THR A 1 307 ? -13.195 25.656 8.328 1 96.69 307 THR A C 1
ATOM 2414 O O . THR A 1 307 ? -14.375 25.812 8 1 96.69 307 THR A O 1
ATOM 2417 N N . LEU A 1 308 ? -12.789 24.938 9.32 1 96.75 308 LEU A N 1
ATOM 2418 C CA . LEU A 1 308 ? -13.703 24.297 10.258 1 96.75 308 LEU A CA 1
ATOM 2419 C C . LEU A 1 308 ? -13.375 24.688 11.695 1 96.75 308 LEU A C 1
ATOM 2421 O O . LEU A 1 308 ? -12.203 24.797 12.055 1 96.75 308 LEU A O 1
ATOM 2425 N N . ASN A 1 309 ? -14.43 24.891 12.492 1 94.62 309 ASN A N 1
ATOM 2426 C CA . ASN A 1 309 ? -14.211 25.094 13.922 1 94.62 309 ASN A CA 1
ATOM 2427 C C . ASN A 1 309 ? -14.109 23.781 14.672 1 94.62 309 ASN A C 1
ATOM 2429 O O . ASN A 1 309 ? -14.539 22.734 14.172 1 94.62 309 ASN A O 1
ATOM 2433 N N . TYR A 1 310 ? -13.461 23.859 15.844 1 97.06 310 TYR A N 1
ATOM 2434 C CA . TYR A 1 310 ? -13.414 22.672 16.688 1 97.06 310 TYR A CA 1
ATOM 2435 C C . TYR A 1 310 ? -14.82 22.125 16.938 1 97.06 310 TYR A C 1
ATOM 2437 O O . TYR A 1 310 ? -15.75 22.891 17.188 1 97.06 310 TYR A O 1
ATOM 2445 N N . GLY A 1 311 ? -14.961 20.859 16.766 1 96.44 311 GLY A N 1
ATOM 2446 C CA . GLY A 1 311 ? -16.203 20.203 17.141 1 96.44 311 GLY A CA 1
ATOM 2447 C C . GLY A 1 311 ? -17.188 20.094 16 1 96.44 311 GLY A C 1
ATOM 2448 O O . GLY A 1 311 ? -18.156 19.312 16.062 1 96.44 311 GLY A O 1
ATOM 2449 N N . ASP A 1 312 ? -17 20.797 14.914 1 93.62 312 ASP A N 1
ATOM 2450 C CA . ASP A 1 312 ? -17.906 20.75 13.773 1 93.62 312 ASP A CA 1
ATOM 2451 C C . ASP A 1 312 ? -17.781 19.438 13.023 1 93.62 312 ASP A C 1
ATOM 2453 O O . ASP A 1 312 ? -16.719 19.141 12.461 1 93.62 312 ASP A O 1
ATOM 2457 N N . VAL A 1 313 ? -18.828 18.609 13.039 1 94.44 313 VAL A N 1
ATOM 2458 C CA . VAL A 1 313 ? -18.844 17.406 12.211 1 94.44 313 VAL A CA 1
ATOM 2459 C C . VAL A 1 313 ? -19.094 17.797 10.758 1 94.44 313 VAL A C 1
ATOM 2461 O O . VAL A 1 313 ? -20.094 18.453 10.445 1 94.44 313 VAL A O 1
ATOM 2464 N N . THR A 1 314 ? -18.234 17.359 9.812 1 95.94 314 THR A N 1
ATOM 2465 C CA . THR A 1 314 ? -18.297 17.859 8.445 1 95.94 314 THR A CA 1
ATOM 2466 C C . THR A 1 314 ? -18.094 16.719 7.445 1 95.94 314 THR A C 1
ATOM 2468 O O . THR A 1 314 ? -17.125 15.961 7.547 1 95.94 314 THR A O 1
ATOM 2471 N N . ASP A 1 315 ? -18.969 16.578 6.43 1 95.88 315 ASP A N 1
ATOM 2472 C CA . ASP A 1 315 ? -18.75 15.648 5.324 1 95.88 315 ASP A CA 1
ATOM 2473 C C . ASP A 1 315 ? -17.625 16.141 4.414 1 95.88 315 ASP A C 1
ATOM 2475 O O . ASP A 1 315 ? -17.703 17.234 3.865 1 95.88 315 ASP A O 1
ATOM 2479 N N . ILE A 1 316 ? -16.594 15.305 4.219 1 97.94 316 ILE A N 1
ATOM 2480 C CA . ILE A 1 316 ? -15.492 15.789 3.389 1 97.94 316 ILE A CA 1
ATOM 2481 C C . ILE A 1 316 ? -15.281 14.836 2.215 1 97.94 316 ILE A C 1
ATOM 2483 O O . ILE A 1 316 ? -14.484 15.117 1.315 1 97.94 316 ILE A O 1
ATOM 2487 N N . ALA A 1 317 ? -15.898 13.742 2.215 1 97 317 ALA A N 1
ATOM 2488 C CA . ALA A 1 317 ? -15.984 12.742 1.155 1 97 317 ALA A CA 1
ATOM 2489 C C . ALA A 1 317 ? -17.312 11.977 1.233 1 97 317 ALA A C 1
ATOM 2491 O O . ALA A 1 317 ? -18.047 12.109 2.207 1 97 317 ALA A O 1
ATOM 2492 N N . PRO A 1 318 ? -17.641 11.203 0.217 1 93.69 318 PRO A N 1
ATOM 2493 C CA . PRO A 1 318 ? -18.953 10.539 0.239 1 93.69 318 PRO A CA 1
ATOM 2494 C C . PRO A 1 318 ? -19.109 9.594 1.427 1 93.69 318 PRO A C 1
ATOM 2496 O O . PRO A 1 318 ? -20.234 9.359 1.888 1 93.69 318 PRO A O 1
ATOM 2499 N N . ASP A 1 319 ? -17.984 9.133 1.985 1 96.38 319 ASP A N 1
ATOM 2500 C CA . ASP A 1 319 ? -18.094 8.117 3.029 1 96.38 319 ASP A CA 1
ATOM 2501 C C . ASP A 1 319 ? -17.312 8.531 4.277 1 96.38 319 ASP A C 1
ATOM 2503 O O . ASP A 1 319 ? -16.969 7.688 5.105 1 96.38 319 ASP A O 1
ATOM 2507 N N . THR A 1 320 ? -16.938 9.82 4.379 1 97.5 320 THR A N 1
ATOM 2508 C CA . THR A 1 320 ? -16.062 10.203 5.484 1 97.5 320 THR A CA 1
ATOM 2509 C C . THR A 1 320 ? -16.469 11.555 6.062 1 97.5 320 THR A C 1
ATOM 2511 O O . THR A 1 320 ? -16.703 12.508 5.316 1 97.5 320 THR A O 1
ATOM 2514 N N . LYS A 1 321 ? -16.594 11.617 7.359 1 97.44 321 LYS A N 1
ATOM 2515 C CA . LYS A 1 321 ? -16.797 12.859 8.094 1 97.44 321 LYS A CA 1
ATOM 2516 C C . LYS A 1 321 ? -15.562 13.234 8.914 1 97.44 321 LYS A C 1
ATOM 2518 O O . LYS A 1 321 ? -14.883 12.352 9.438 1 97.44 321 LYS A O 1
ATOM 2523 N N . LEU A 1 322 ? -15.328 14.5 9 1 98.38 322 LEU A N 1
ATOM 2524 C CA . LEU A 1 322 ? -14.18 15.039 9.727 1 98.38 322 LEU A CA 1
ATOM 2525 C C . LEU A 1 322 ? -14.633 15.906 10.898 1 98.38 322 LEU A C 1
ATOM 2527 O O . LEU A 1 322 ? -15.555 16.719 10.75 1 98.38 322 LEU A O 1
ATOM 2531 N N . THR A 1 323 ? -14.102 15.68 12.039 1 98.5 323 THR A N 1
ATOM 2532 C CA . THR A 1 323 ? -14.211 16.578 13.188 1 98.5 323 THR A CA 1
ATOM 2533 C C . THR A 1 323 ? -12.828 16.938 13.719 1 98.5 323 THR A C 1
ATOM 2535 O O . THR A 1 323 ? -12 16.047 13.977 1 98.5 323 THR A O 1
ATOM 2538 N N . MET A 1 324 ? -12.594 18.219 13.898 1 98.69 324 MET A N 1
ATOM 2539 C CA . MET A 1 324 ? -11.32 18.688 14.43 1 98.69 324 MET A CA 1
ATOM 2540 C C . MET A 1 324 ? -11.438 19.016 15.914 1 98.69 324 MET A C 1
ATOM 2542 O O . MET A 1 324 ? -12.438 19.594 16.344 1 98.69 324 MET A O 1
ATOM 2546 N N . HIS A 1 325 ? -10.461 18.562 16.656 1 98.69 325 HIS A N 1
ATOM 2547 C CA . HIS A 1 325 ? -10.414 18.828 18.094 1 98.69 325 HIS A CA 1
ATOM 2548 C C . HIS A 1 325 ? -9.109 19.5 18.484 1 98.69 325 HIS A C 1
ATOM 2550 O O . HIS A 1 325 ? -8.094 19.344 17.812 1 98.69 325 HIS A O 1
ATOM 2556 N N . ASN A 1 326 ? -9.172 20.188 19.578 1 98.19 326 ASN A N 1
ATOM 2557 C CA . ASN A 1 326 ? -7.984 20.891 20.062 1 98.19 326 ASN A CA 1
ATOM 2558 C C . ASN A 1 326 ? -6.836 19.906 20.328 1 98.19 326 ASN A C 1
ATOM 2560 O O . ASN A 1 326 ? -7.012 18.906 21.016 1 98.19 326 ASN A O 1
ATOM 2564 N N . ALA A 1 327 ? -5.633 20.234 19.797 1 98.69 327 ALA A N 1
ATOM 2565 C CA . ALA A 1 327 ? -4.453 19.391 20 1 98.69 327 ALA A CA 1
ATOM 2566 C C . ALA A 1 327 ? -3.516 20.016 21.031 1 98.69 327 ALA A C 1
ATOM 2568 O O . ALA A 1 327 ? -2.59 19.344 21.516 1 98.69 327 ALA A O 1
ATOM 2569 N N . GLY A 1 328 ? -3.725 21.281 21.359 1 97.44 328 GLY A N 1
ATOM 2570 C CA . GLY A 1 328 ? -2.939 21.953 22.391 1 97.44 328 GLY A CA 1
ATOM 2571 C C . GLY A 1 328 ? -1.517 22.25 21.953 1 97.44 328 GLY A C 1
ATOM 2572 O O . GLY A 1 328 ? -0.654 22.531 22.781 1 97.44 328 GLY A O 1
ATOM 2573 N N . HIS A 1 329 ? -1.174 22.203 20.688 1 97.12 329 HIS A N 1
ATOM 2574 C CA . HIS A 1 329 ? 0.186 22.312 20.156 1 97.12 329 HIS A CA 1
ATOM 2575 C C . HIS A 1 329 ? 0.521 23.734 19.766 1 97.12 329 HIS A C 1
ATOM 2577 O O . HIS A 1 329 ? 1.405 24.359 20.359 1 97.12 329 HIS A O 1
ATOM 2583 N N . ILE A 1 330 ? -0.147 24.266 18.828 1 97.38 330 ILE A N 1
ATOM 2584 C CA . ILE A 1 330 ? -0.063 25.656 18.422 1 97.38 330 ILE A CA 1
ATOM 2585 C C . ILE A 1 330 ? -1.462 26.203 18.141 1 97.38 330 ILE A C 1
ATOM 2587 O O . ILE A 1 330 ? -2.441 25.453 18.172 1 97.38 330 ILE A O 1
ATOM 2591 N N . LEU A 1 331 ? -1.496 27.453 17.875 1 97.12 331 LEU A N 1
ATOM 2592 C CA . LEU A 1 331 ? -2.779 28.078 17.594 1 97.12 331 LEU A CA 1
ATOM 2593 C C . LEU A 1 331 ? -3.477 27.391 16.422 1 97.12 331 LEU A C 1
ATOM 2595 O O . LEU A 1 331 ? -2.912 27.281 15.336 1 97.12 331 LEU A O 1
ATOM 2599 N N . GLY A 1 332 ? -4.648 26.844 16.672 1 98.19 332 GLY A N 1
ATOM 2600 C CA . GLY A 1 332 ? -5.449 26.234 15.617 1 98.19 332 GLY A CA 1
ATOM 2601 C C . GLY A 1 332 ? -5.109 24.781 15.383 1 98.19 332 GLY A C 1
ATOM 2602 O O . GLY A 1 332 ? -5.762 24.109 14.586 1 98.19 332 GLY A O 1
ATOM 2603 N N . SER A 1 333 ? -4.078 24.219 16.078 1 98.69 333 SER A N 1
ATOM 2604 C CA . SER A 1 333 ? -3.717 22.828 15.891 1 98.69 333 SER A CA 1
ATOM 2605 C C . SER A 1 333 ? -4.863 21.891 16.281 1 98.69 333 SER A C 1
ATOM 2607 O O . SER A 1 333 ? -5.629 22.203 17.203 1 98.69 333 SER A O 1
ATOM 2609 N N . SER A 1 334 ? -4.949 20.781 15.555 1 98.81 334 SER A N 1
ATOM 2610 C CA . SER A 1 334 ? -6.133 19.953 15.758 1 98.81 334 SER A CA 1
ATOM 2611 C C . SER A 1 334 ? -5.785 18.469 15.703 1 98.81 334 SER A C 1
ATOM 2613 O O . SER A 1 334 ? -4.879 18.062 14.969 1 98.81 334 SER A O 1
ATOM 2615 N N . ILE A 1 335 ? -6.453 17.688 16.594 1 98.88 335 ILE A N 1
ATOM 2616 C CA . ILE A 1 335 ? -6.609 16.266 16.391 1 98.88 335 ILE A CA 1
ATOM 2617 C C . ILE A 1 335 ? -7.715 16 15.367 1 98.88 335 ILE A C 1
ATOM 2619 O O . ILE A 1 335 ? -8.859 16.422 15.562 1 98.88 335 ILE A O 1
ATOM 2623 N N . CYS A 1 336 ? -7.398 15.359 14.281 1 98.94 336 CYS A N 1
ATOM 2624 C CA . CYS A 1 336 ? -8.359 15.109 13.211 1 98.94 336 CYS A CA 1
ATOM 2625 C C . CYS A 1 336 ? -9.016 13.742 13.375 1 98.94 336 CYS A C 1
ATOM 2627 O O . CYS A 1 336 ? -8.352 12.711 13.25 1 98.94 336 CYS A O 1
ATOM 2629 N N . HIS A 1 337 ? -10.305 13.758 13.688 1 98.88 337 HIS A N 1
ATOM 2630 C CA . HIS A 1 337 ? -11.109 12.555 13.906 1 98.88 337 HIS A CA 1
ATOM 2631 C C . HIS A 1 337 ? -11.969 12.242 12.68 1 98.88 337 HIS A C 1
ATOM 2633 O O . HIS A 1 337 ? -12.766 13.07 12.25 1 98.88 337 HIS A O 1
ATOM 2639 N N . PHE A 1 338 ? -11.773 11.07 12.109 1 98.81 338 PHE A N 1
ATOM 2640 C CA . PHE A 1 338 ? -12.484 10.664 10.906 1 98.81 338 PHE A CA 1
ATOM 2641 C C . PHE A 1 338 ? -13.5 9.57 11.219 1 98.81 338 PHE A C 1
ATOM 2643 O O . PHE A 1 338 ? -13.141 8.523 11.758 1 98.81 338 PHE A O 1
ATOM 2650 N N . HIS A 1 339 ? -14.727 9.836 10.938 1 98.25 339 HIS A N 1
ATOM 2651 C CA . HIS A 1 339 ? -15.797 8.852 10.93 1 98.25 339 HIS A CA 1
ATOM 2652 C C . HIS A 1 339 ? -16.031 8.289 9.531 1 98.25 339 HIS A C 1
ATOM 2654 O O . HIS A 1 339 ? -16.594 8.969 8.68 1 98.25 339 HIS A O 1
ATOM 2660 N N . VAL A 1 340 ? -15.641 7.004 9.297 1 97.75 340 VAL A N 1
ATOM 2661 C CA . VAL A 1 340 ? -15.562 6.461 7.945 1 97.75 340 VAL A CA 1
ATOM 2662 C C . VAL A 1 340 ? -16.656 5.422 7.734 1 97.75 340 VAL A C 1
ATOM 2664 O O . VAL A 1 340 ? -16.875 4.562 8.594 1 97.75 340 VAL A O 1
ATOM 2667 N N . GLY A 1 341 ? -17.297 5.398 6.539 1 92.88 341 GLY A N 1
ATOM 2668 C CA . GLY A 1 341 ? -18.234 4.371 6.102 1 92.88 341 GLY A CA 1
ATOM 2669 C C . GLY A 1 341 ? -19.5 4.316 6.938 1 92.88 341 GLY A C 1
ATOM 2670 O O . GLY A 1 341 ? -19.984 3.232 7.262 1 92.88 341 GLY A O 1
ATOM 2671 N N . ASP A 1 342 ? -19.922 5.469 7.391 1 87.69 342 ASP A N 1
ATOM 2672 C CA . ASP A 1 342 ? -21.141 5.551 8.188 1 87.69 342 ASP A CA 1
ATOM 2673 C C . ASP A 1 342 ? -21.094 4.586 9.375 1 87.69 342 ASP A C 1
ATOM 2675 O O . ASP A 1 342 ? -21.984 3.756 9.547 1 87.69 342 ASP A O 1
ATOM 2679 N N . GLY A 1 343 ? -19.953 4.652 10.023 1 90.75 343 GLY A N 1
ATOM 2680 C CA . GLY A 1 343 ? -19.797 3.873 11.242 1 90.75 343 GLY A CA 1
ATOM 2681 C C . GLY A 1 343 ? -18.953 2.629 11.055 1 90.75 343 GLY A C 1
ATOM 2682 O O . GLY A 1 343 ? -18.828 1.813 11.977 1 90.75 343 GLY A O 1
ATOM 2683 N N . LEU A 1 344 ? -18.391 2.439 9.914 1 94.94 344 LEU A N 1
ATOM 2684 C CA . LEU A 1 344 ? -17.516 1.298 9.656 1 94.94 344 LEU A CA 1
ATOM 2685 C C . LEU A 1 344 ? -16.281 1.341 10.547 1 94.94 344 LEU A C 1
ATOM 2687 O O . LEU A 1 344 ? -15.914 0.331 11.148 1 94.94 344 LEU A O 1
ATOM 2691 N N . TYR A 1 345 ? -15.664 2.514 10.609 1 97.75 345 TYR A N 1
ATOM 2692 C CA . TYR A 1 345 ? -14.398 2.607 11.32 1 97.75 345 TYR A CA 1
ATOM 2693 C C . TYR A 1 345 ? -14.07 4.055 11.672 1 97.75 345 TYR A C 1
ATOM 2695 O O . TYR A 1 345 ? -14.312 4.961 10.875 1 97.75 345 TYR A O 1
ATOM 2703 N N . ASN A 1 346 ? -13.57 4.34 12.867 1 98.56 346 ASN A N 1
ATOM 2704 C CA . ASN A 1 346 ? -13.148 5.672 13.273 1 98.56 346 ASN A CA 1
ATOM 2705 C C . ASN A 1 346 ? -11.648 5.723 13.547 1 98.56 346 ASN A C 1
ATOM 2707 O O . ASN A 1 346 ? -11.109 4.855 14.242 1 98.56 346 ASN A O 1
ATOM 2711 N N . VAL A 1 347 ? -11.039 6.707 13 1 98.56 347 VAL A N 1
ATOM 2712 C CA . VAL A 1 347 ? -9.602 6.895 13.172 1 98.56 347 VAL A CA 1
ATOM 2713 C C . VAL A 1 347 ? -9.305 8.344 13.547 1 98.56 347 VAL A C 1
ATOM 2715 O O . VAL A 1 347 ? -9.945 9.266 13.039 1 98.56 347 VAL A O 1
ATOM 2718 N N . ALA A 1 348 ? -8.375 8.555 14.438 1 98.88 348 ALA A N 1
ATOM 2719 C CA . ALA A 1 348 ? -7.945 9.906 14.789 1 98.88 348 ALA A CA 1
ATOM 2720 C C . ALA A 1 348 ? -6.441 10.07 14.578 1 98.88 348 ALA A C 1
ATOM 2722 O O . ALA A 1 348 ? -5.66 9.164 14.875 1 98.88 348 ALA A O 1
ATOM 2723 N N . PHE A 1 349 ? -6.051 11.148 13.992 1 98.94 349 PHE A N 1
ATOM 2724 C CA . PHE A 1 349 ? -4.668 11.594 13.875 1 98.94 349 PHE A CA 1
ATOM 2725 C C . PHE A 1 349 ? -4.383 12.734 14.844 1 98.94 349 PHE A C 1
ATOM 2727 O O . PHE A 1 349 ? -4.988 13.805 14.742 1 98.94 349 PHE A O 1
ATOM 2734 N N . THR A 1 350 ? -3.465 12.523 15.656 1 98.81 350 THR A N 1
ATOM 2735 C CA . THR A 1 350 ? -3.232 13.539 16.672 1 98.81 350 THR A CA 1
ATOM 2736 C C . THR A 1 350 ? -2.527 14.75 16.094 1 98.81 350 THR A C 1
ATOM 2738 O O . THR A 1 350 ? -2.625 15.859 16.625 1 98.81 350 THR A O 1
ATOM 2741 N N . GLY A 1 351 ? -1.8 14.516 14.922 1 98.44 351 GLY A N 1
ATOM 2742 C CA . GLY A 1 351 ? -0.801 15.531 14.617 1 98.44 351 GLY A CA 1
ATOM 2743 C C . GLY A 1 351 ? 0.207 15.727 15.734 1 98.44 351 GLY A C 1
ATOM 2744 O O . GLY A 1 351 ? 0.574 14.773 16.422 1 98.44 351 GLY A O 1
ATOM 2745 N N . ASP A 1 352 ? 0.771 16.953 15.766 1 98 352 ASP A N 1
ATOM 2746 C CA . ASP A 1 352 ? 1.549 17.328 16.953 1 98 352 ASP A CA 1
ATOM 2747 C C . ASP A 1 352 ? 0.64 17.797 18.078 1 98 352 ASP A C 1
ATOM 2749 O O . ASP A 1 352 ? -0.327 18.516 17.844 1 98 352 ASP A O 1
ATOM 2753 N N . PHE A 1 353 ? 0.899 17.25 19.281 1 98.31 353 PHE A N 1
ATOM 2754 C CA . PHE A 1 353 ? -0.041 17.641 20.328 1 98.31 353 PHE A CA 1
ATOM 2755 C C . PHE A 1 353 ? 0.671 17.797 21.672 1 98.31 353 PHE A C 1
ATOM 2757 O O . PHE A 1 353 ? 1.804 17.344 21.828 1 98.31 353 PHE A O 1
ATOM 2764 N N . LYS A 1 354 ? 0.063 18.516 22.547 1 97 354 LYS A N 1
ATOM 2765 C CA . LYS A 1 354 ? 0.516 18.75 23.922 1 97 354 LYS A CA 1
ATOM 2766 C C . LYS A 1 354 ? -0.567 18.391 24.922 1 97 354 LYS A C 1
ATOM 2768 O O . LYS A 1 354 ? -1.658 18.969 24.906 1 97 354 LYS A O 1
ATOM 2773 N N . PHE A 1 355 ? -0.238 17.375 25.781 1 97.5 355 PHE A N 1
ATOM 2774 C CA . PHE A 1 355 ? -1.223 16.906 26.75 1 97.5 355 PHE A CA 1
ATOM 2775 C C . PHE A 1 355 ? -0.935 17.469 28.141 1 97.5 355 PHE A C 1
ATOM 2777 O O . PHE A 1 355 ? -0.814 16.719 29.109 1 97.5 355 PHE A O 1
ATOM 2784 N N . GLU A 1 356 ? -0.731 18.766 28.188 1 94.88 356 GLU A N 1
ATOM 2785 C CA . GLU A 1 356 ? -0.57 19.578 29.375 1 94.88 356 GLU A CA 1
ATOM 2786 C C . GLU A 1 356 ? -1.02 21.016 29.125 1 94.88 356 GLU A C 1
ATOM 2788 O O . GLU A 1 356 ? -0.902 21.516 28 1 94.88 356 GLU A O 1
ATOM 2793 N N . LYS A 1 357 ? -1.504 21.578 30.125 1 93.38 357 LYS A N 1
ATOM 2794 C CA . LYS A 1 357 ? -1.858 23 30 1 93.38 357 LYS A CA 1
ATOM 2795 C C . LYS A 1 357 ? -0.614 23.859 29.828 1 93.38 357 LYS A C 1
ATOM 2797 O O . LYS A 1 357 ? 0.391 23.656 30.516 1 93.38 357 LYS A O 1
ATOM 2802 N N . THR A 1 358 ? -0.652 24.781 28.875 1 92.62 358 THR A N 1
ATOM 2803 C CA . THR A 1 358 ? 0.417 25.75 28.672 1 92.62 358 THR A CA 1
ATOM 2804 C C . THR A 1 358 ? -0.079 27.156 28.953 1 92.62 358 THR A C 1
ATOM 2806 O O . THR A 1 358 ? -1.192 27.359 29.453 1 92.62 358 THR A O 1
ATOM 2809 N N . ARG A 1 359 ? 0.764 28.125 28.703 1 92.12 359 ARG A N 1
ATOM 2810 C CA . ARG A 1 359 ? 0.336 29.5 28.875 1 92.12 359 ARG A CA 1
ATOM 2811 C C . ARG A 1 359 ? -0.658 29.906 27.797 1 92.12 359 ARG A C 1
ATOM 2813 O O . ARG A 1 359 ? -1.47 30.812 28 1 92.12 359 ARG A O 1
ATOM 2820 N N . LEU A 1 360 ? -0.661 29.156 26.734 1 94.88 360 LEU A N 1
ATOM 2821 C CA . LEU A 1 360 ? -1.465 29.578 25.594 1 94.88 360 LEU A CA 1
ATOM 2822 C C . LEU A 1 360 ? -2.678 28.656 25.406 1 94.88 360 LEU A C 1
ATOM 2824 O O . LEU A 1 360 ? -3.721 29.094 24.922 1 94.88 360 LEU A O 1
ATOM 2828 N N . PHE A 1 361 ? -2.514 27.375 25.797 1 95.94 361 PHE A N 1
ATOM 2829 C CA . PHE A 1 361 ? -3.525 26.438 25.328 1 95.94 361 PHE A CA 1
ATOM 2830 C C . PHE A 1 361 ? -3.934 25.469 26.438 1 95.94 361 PHE A C 1
ATOM 2832 O O . PHE A 1 361 ? -3.158 25.219 27.359 1 95.94 361 PHE A O 1
ATOM 2839 N N . ASP A 1 362 ? -5.18 24.969 26.344 1 95.69 362 ASP A N 1
ATOM 2840 C CA . ASP A 1 362 ? -5.617 23.828 27.141 1 95.69 362 ASP A CA 1
ATOM 2841 C C . ASP A 1 362 ? -5.023 22.531 26.594 1 95.69 362 ASP A C 1
ATOM 2843 O O . ASP A 1 362 ? -4.594 22.469 25.438 1 95.69 362 ASP A O 1
ATOM 2847 N N . PRO A 1 363 ? -4.973 21.484 27.438 1 96.88 363 PRO A N 1
ATOM 2848 C CA . PRO A 1 363 ? -4.449 20.203 26.953 1 96.88 363 PRO A CA 1
ATOM 2849 C C . PRO A 1 363 ? -5.254 19.641 25.797 1 96.88 363 PRO A C 1
ATOM 2851 O O . PRO A 1 363 ? -6.445 19.922 25.656 1 96.88 363 PRO A O 1
ATOM 2854 N N . ALA A 1 364 ? -4.648 18.812 25.031 1 98.44 364 ALA A N 1
ATOM 2855 C CA . ALA A 1 364 ? -5.281 18.125 23.906 1 98.44 364 ALA A CA 1
ATOM 2856 C C . ALA A 1 364 ? -6.523 17.359 24.359 1 98.44 364 ALA A C 1
ATOM 2858 O O . ALA A 1 364 ? -6.535 16.781 25.438 1 98.44 364 ALA A O 1
ATOM 2859 N N . VAL A 1 365 ? -7.512 17.359 23.5 1 98.31 365 VAL A N 1
ATOM 2860 C CA . VAL A 1 365 ? -8.742 16.609 23.719 1 98.31 365 VAL A CA 1
ATOM 2861 C C . VAL A 1 365 ? -8.43 15.109 23.719 1 98.31 365 VAL A C 1
ATOM 2863 O O . VAL A 1 365 ? -7.645 14.633 22.891 1 98.31 365 VAL A O 1
ATOM 2866 N N . HIS A 1 366 ? -9.016 14.352 24.672 1 98.38 366 HIS A N 1
ATOM 2867 C CA . HIS A 1 366 ? -8.75 12.922 24.734 1 98.38 366 HIS A CA 1
ATOM 2868 C C . HIS A 1 366 ? -10.047 12.117 24.781 1 98.38 366 HIS A C 1
ATOM 2870 O O . HIS A 1 366 ? -10.039 10.938 25.141 1 98.38 366 HIS A O 1
ATOM 2876 N N . THR A 1 367 ? -11.203 12.758 24.531 1 98.38 367 THR A N 1
ATOM 2877 C CA . THR A 1 367 ? -12.492 12.07 24.469 1 98.38 367 THR A CA 1
ATOM 2878 C C . THR A 1 367 ? -13.102 12.18 23.078 1 98.38 367 THR A C 1
ATOM 2880 O O . THR A 1 367 ? -13.203 13.273 22.516 1 98.38 367 THR A O 1
ATOM 2883 N N . PHE A 1 368 ? -13.477 11.078 22.531 1 98 368 PHE A N 1
ATOM 2884 C CA . PHE A 1 368 ? -14.078 10.984 21.203 1 98 368 PHE A CA 1
ATOM 2885 C C . PHE A 1 368 ? -15.367 10.164 21.25 1 98 368 PHE A C 1
ATOM 2887 O O . PHE A 1 368 ? -15.539 9.328 22.141 1 98 368 PHE A O 1
ATOM 2894 N N . PRO A 1 369 ? -16.266 10.43 20.297 1 96.06 369 PRO A N 1
ATOM 2895 C CA . PRO A 1 369 ? -17.469 9.594 20.25 1 96.06 369 PRO A CA 1
ATOM 2896 C C . PRO A 1 369 ? -17.141 8.117 20.016 1 96.06 369 PRO A C 1
ATOM 2898 O O . PRO A 1 369 ? -17.781 7.242 20.609 1 96.06 369 PRO A O 1
ATOM 2901 N N . ARG A 1 370 ? -16.266 7.859 19.172 1 97.31 370 ARG A N 1
ATOM 2902 C CA . ARG A 1 370 ? -15.742 6.539 18.844 1 97.31 370 ARG A CA 1
ATOM 2903 C C . ARG A 1 370 ? -14.289 6.621 18.375 1 97.31 370 ARG A C 1
ATOM 2905 O O . ARG A 1 370 ? -13.875 7.641 17.812 1 97.31 370 ARG A O 1
ATOM 2912 N N . LEU A 1 371 ? -13.578 5.551 18.641 1 98.31 371 LEU A N 1
ATOM 2913 C CA . LEU A 1 371 ? -12.18 5.559 18.234 1 98.31 371 LEU A CA 1
ATOM 2914 C C . LEU A 1 371 ? -11.625 4.141 18.172 1 98.31 371 LEU A C 1
ATOM 2916 O O . LEU A 1 371 ? -11.438 3.496 19.203 1 98.31 371 LEU A O 1
ATOM 2920 N N . GLU A 1 372 ? -11.367 3.643 16.984 1 98.5 372 GLU A N 1
ATOM 2921 C CA . GLU A 1 372 ? -10.805 2.301 16.844 1 98.5 372 GLU A CA 1
ATOM 2922 C C . GLU A 1 372 ? -9.289 2.355 16.656 1 98.5 372 GLU A C 1
ATOM 2924 O O . GLU A 1 372 ? -8.562 1.499 17.172 1 98.5 372 GLU A O 1
ATOM 2929 N N . THR A 1 373 ? -8.781 3.355 15.914 1 98.75 373 THR A N 1
ATOM 2930 C CA . THR A 1 373 ? -7.344 3.502 15.719 1 98.75 373 THR A CA 1
ATOM 2931 C C . THR A 1 373 ? -6.895 4.926 16.031 1 98.75 373 THR A C 1
ATOM 2933 O O . THR A 1 373 ? -7.535 5.891 15.617 1 98.75 373 THR A O 1
ATOM 2936 N N . LEU A 1 374 ? -5.855 5.016 16.781 1 98.88 374 LEU A N 1
ATOM 2937 C CA . LEU A 1 374 ? -5.207 6.289 17.078 1 98.88 374 LEU A CA 1
ATOM 2938 C C . LEU A 1 374 ? -3.826 6.359 16.438 1 98.88 374 LEU A C 1
ATOM 2940 O O . LEU A 1 374 ? -2.965 5.52 16.719 1 98.88 374 LEU A O 1
ATOM 2944 N N . VAL A 1 375 ? -3.619 7.281 15.547 1 98.88 375 VAL A N 1
ATOM 2945 C CA . VAL A 1 375 ? -2.297 7.59 15.016 1 98.88 375 VAL A CA 1
ATOM 2946 C C . VAL A 1 375 ? -1.68 8.742 15.797 1 98.88 375 VAL A C 1
ATOM 2948 O O . VAL A 1 375 ? -2.174 9.875 15.734 1 98.88 375 VAL A O 1
ATOM 2951 N N . MET A 1 376 ? -0.587 8.5 16.469 1 98.5 376 MET A N 1
ATOM 2952 C CA . MET A 1 376 ? -0.118 9.484 17.438 1 98.5 376 MET A CA 1
ATOM 2953 C C . MET A 1 376 ? 1.353 9.812 17.203 1 98.5 376 MET A C 1
ATOM 2955 O O . MET A 1 376 ? 2.146 8.938 16.875 1 98.5 376 MET A O 1
ATOM 2959 N N . GLU A 1 377 ? 1.731 11.055 17.438 1 98.31 377 GLU A N 1
ATOM 2960 C CA . GLU A 1 377 ? 3.127 11.461 17.281 1 98.31 377 GLU A CA 1
ATOM 2961 C C . GLU A 1 377 ? 4.012 10.781 18.328 1 98.31 377 GLU A C 1
ATOM 2963 O O . GLU A 1 377 ? 3.535 10.375 19.391 1 98.31 377 GLU A O 1
ATOM 2968 N N . ALA A 1 378 ? 5.312 10.68 17.953 1 98.12 378 ALA A N 1
ATOM 2969 C CA . ALA A 1 378 ? 6.301 10.07 18.844 1 98.12 378 ALA A CA 1
ATOM 2970 C C . ALA A 1 378 ? 7.562 10.922 18.922 1 98.12 378 ALA A C 1
ATOM 2972 O O . ALA A 1 378 ? 8.672 10.391 19.062 1 98.12 378 ALA A O 1
ATOM 2973 N N . THR A 1 379 ? 7.383 12.258 18.75 1 94.62 379 THR A N 1
ATOM 2974 C CA . THR A 1 379 ? 8.539 13.156 18.766 1 94.62 379 THR A CA 1
ATOM 2975 C C . THR A 1 379 ? 9.406 12.891 20 1 94.62 379 THR A C 1
ATOM 2977 O O . THR A 1 379 ? 10.625 12.742 19.891 1 94.62 379 THR A O 1
ATOM 2980 N N . TYR A 1 380 ? 8.766 12.875 21.219 1 94.38 380 TYR A N 1
ATOM 2981 C CA . TYR A 1 380 ? 9.438 12.531 22.469 1 94.38 380 TYR A CA 1
ATOM 2982 C C . TYR A 1 380 ? 9.016 11.156 22.953 1 94.38 380 TYR A C 1
ATOM 2984 O O . TYR A 1 380 ? 8.641 10.992 24.125 1 94.38 380 TYR A O 1
ATOM 2992 N N . GLY A 1 381 ? 9.109 10.164 22.031 1 96.5 381 GLY A N 1
ATOM 2993 C CA . GLY A 1 381 ? 8.617 8.828 22.312 1 96.5 381 GLY A CA 1
ATOM 2994 C C . GLY A 1 381 ? 9.617 7.969 23.062 1 96.5 381 GLY A C 1
ATOM 2995 O O . GLY A 1 381 ? 9.258 6.918 23.609 1 96.5 381 GLY A O 1
ATOM 2996 N N . GLY A 1 382 ? 10.812 8.43 23.188 1 95.25 382 GLY A N 1
ATOM 2997 C CA . GLY A 1 382 ? 11.828 7.668 23.891 1 95.25 382 GLY A CA 1
ATOM 2998 C C . GLY A 1 382 ? 11.57 7.551 25.375 1 95.25 382 GLY A C 1
ATOM 2999 O O . GLY A 1 382 ? 11.039 8.477 25.984 1 95.25 382 GLY A O 1
ATOM 3000 N N . SER A 1 383 ? 12.023 6.508 25.953 1 93.38 383 SER A N 1
ATOM 3001 C CA . SER A 1 383 ? 11.75 6.23 27.359 1 93.38 383 SER A CA 1
ATOM 3002 C C . SER A 1 383 ? 12.352 7.309 28.266 1 93.38 383 SER A C 1
ATOM 3004 O O . SER A 1 383 ? 11.82 7.586 29.344 1 93.38 383 SER A O 1
ATOM 3006 N N . ASN A 1 384 ? 13.352 7.949 27.797 1 90.69 384 ASN A N 1
ATOM 3007 C CA . ASN A 1 384 ? 14.016 8.961 28.625 1 90.69 384 ASN A CA 1
ATOM 3008 C C . ASN A 1 384 ? 13.703 10.375 28.125 1 90.69 384 ASN A C 1
ATOM 3010 O O . ASN A 1 384 ? 14.32 11.344 28.578 1 90.69 384 ASN A O 1
ATOM 3014 N N . SER A 1 385 ? 12.781 10.469 27.25 1 90.06 385 SER A N 1
ATOM 3015 C CA . SER A 1 385 ? 12.477 11.773 26.656 1 90.06 385 SER A CA 1
ATOM 3016 C C . SER A 1 385 ? 11.469 12.539 27.516 1 90.06 385 SER A C 1
ATOM 3018 O O . SER A 1 385 ? 10.438 12.984 27.016 1 90.06 385 SER A O 1
ATOM 3020 N N . THR A 1 386 ? 11.852 12.727 28.75 1 89.56 386 THR A N 1
ATOM 3021 C CA . THR A 1 386 ? 11.039 13.531 29.656 1 89.56 386 THR A CA 1
ATOM 3022 C C . THR A 1 386 ? 11.539 14.977 29.688 1 89.56 386 THR A C 1
ATOM 3024 O O . THR A 1 386 ? 12.727 15.234 29.484 1 89.56 386 THR A O 1
ATOM 3027 N N . GLN A 1 387 ? 10.609 15.867 29.922 1 87.75 387 GLN A N 1
ATOM 3028 C CA . GLN A 1 387 ? 10.938 17.281 30 1 87.75 387 GLN A CA 1
ATOM 3029 C C . GLN A 1 387 ? 10.641 17.844 31.391 1 87.75 387 GLN A C 1
ATOM 3031 O O . GLN A 1 387 ? 9.789 17.312 32.094 1 87.75 387 GLN A O 1
ATOM 3036 N N . PRO A 1 388 ? 11.398 18.859 31.703 1 88.62 388 PRO A N 1
ATOM 3037 C CA . PRO A 1 388 ? 11.016 19.531 32.938 1 88.62 388 PRO A CA 1
ATOM 3038 C C . PRO A 1 388 ? 9.617 20.141 32.875 1 88.62 388 PRO A C 1
ATOM 3040 O O . PRO A 1 388 ? 9.078 20.344 31.797 1 88.62 388 PRO A O 1
ATOM 3043 N N . SER A 1 389 ? 9.078 20.344 34.094 1 87.06 389 SER A N 1
ATOM 3044 C CA . SER A 1 389 ? 7.781 21.016 34.125 1 87.06 389 SER A CA 1
ATOM 3045 C C . SER A 1 389 ? 7.871 22.422 33.594 1 87.06 389 SER A C 1
ATOM 3047 O O . SER A 1 389 ? 8.961 23.016 33.531 1 87.06 389 SER A O 1
ATOM 3049 N N . ARG A 1 390 ? 6.719 22.969 33.219 1 87.75 390 ARG A N 1
ATOM 3050 C CA . ARG A 1 390 ? 6.672 24.328 32.688 1 87.75 390 ARG A CA 1
ATOM 3051 C C . ARG A 1 390 ? 7.16 25.328 33.719 1 87.75 390 ARG A C 1
ATOM 3053 O O . ARG A 1 390 ? 7.879 26.281 33.406 1 87.75 390 ARG A O 1
ATOM 3060 N N . LYS A 1 391 ? 6.82 25.125 34.938 1 88.81 391 LYS A N 1
ATOM 3061 C CA . LYS A 1 391 ? 7.246 26 36.031 1 88.81 391 LYS A CA 1
ATOM 3062 C C . LYS A 1 391 ? 8.766 26.016 36.156 1 88.81 391 LYS A C 1
ATOM 3064 O O . LYS A 1 391 ? 9.375 27.078 36.281 1 88.81 391 LYS A O 1
ATOM 3069 N N . GLU A 1 392 ? 9.273 24.828 36.094 1 92.19 392 GLU A N 1
ATOM 3070 C CA . GLU A 1 392 ? 10.727 24.688 36.188 1 92.19 392 GLU A CA 1
ATOM 3071 C C . GLU A 1 392 ? 11.422 25.328 34.969 1 92.19 392 GLU A C 1
ATOM 3073 O O . GLU A 1 392 ? 12.438 26.016 35.125 1 92.19 392 GLU A O 1
ATOM 3078 N N . ALA A 1 393 ? 10.898 25.125 33.875 1 93.06 393 ALA A N 1
ATOM 3079 C CA . ALA A 1 393 ? 11.461 25.688 32.656 1 93.06 393 ALA A CA 1
ATOM 3080 C C . ALA A 1 393 ? 11.4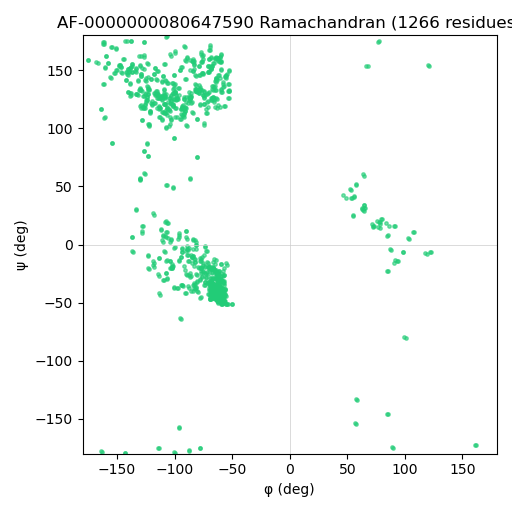3 27.203 32.656 1 93.06 393 ALA A C 1
ATOM 3082 O O . ALA A 1 393 ? 12.414 27.859 32.312 1 93.06 393 ALA A O 1
ATOM 3083 N N . GLU A 1 394 ? 10.344 27.781 33.062 1 94.19 394 GLU A N 1
ATOM 3084 C CA . GLU A 1 394 ? 10.195 29.234 33.125 1 94.19 394 GLU A CA 1
ATOM 3085 C C . GLU A 1 394 ? 11.125 29.828 34.156 1 94.19 394 GLU A C 1
ATOM 3087 O O . GLU A 1 394 ? 11.719 30.891 33.938 1 94.19 394 GLU A O 1
ATOM 3092 N N . GLY A 1 395 ? 11.18 29.141 35.312 1 94.88 395 GLY A N 1
ATOM 3093 C CA . GLY A 1 395 ? 12.117 29.594 36.312 1 94.88 395 GLY A CA 1
ATOM 3094 C C . GLY A 1 395 ? 13.555 29.641 35.812 1 94.88 395 GLY A C 1
ATOM 3095 O O . GLY A 1 395 ? 14.273 30.609 36.094 1 94.88 395 GLY A O 1
ATOM 3096 N N . ARG A 1 396 ? 13.883 28.625 35.156 1 95.88 396 ARG A N 1
ATOM 3097 C CA . ARG A 1 396 ? 15.234 28.547 34.625 1 95.88 396 ARG A CA 1
ATOM 3098 C C . ARG A 1 396 ? 15.461 29.641 33.562 1 95.88 396 ARG A C 1
ATOM 3100 O O . ARG A 1 396 ? 16.5 30.281 33.562 1 95.88 396 ARG A O 1
ATOM 3107 N N . LEU A 1 397 ? 14.523 29.844 32.719 1 96.31 397 LEU A N 1
ATOM 3108 C CA . LEU A 1 397 ? 14.625 30.891 31.688 1 96.31 397 LEU A CA 1
ATOM 3109 C C . LEU A 1 397 ? 14.797 32.25 32.312 1 96.31 397 LEU A C 1
ATOM 3111 O O . LEU A 1 397 ? 15.672 33.031 31.922 1 96.31 397 LEU A O 1
ATOM 3115 N N . LEU A 1 398 ? 14.031 32.562 33.344 1 96.75 398 LEU A N 1
ATOM 3116 C CA . LEU A 1 398 ? 14.07 33.844 34 1 96.75 398 LEU A CA 1
ATOM 3117 C C . LEU A 1 398 ? 15.406 34.062 34.688 1 96.75 398 LEU A C 1
ATOM 3119 O O . LEU A 1 398 ? 15.945 35.188 34.688 1 96.75 398 LEU A O 1
ATOM 3123 N N . LYS A 1 399 ? 15.859 33.031 35.25 1 97.19 399 LYS A N 1
ATOM 3124 C CA . LYS A 1 399 ? 17.156 33.094 35.906 1 97.19 399 LYS A CA 1
ATOM 3125 C C . LYS A 1 399 ? 18.25 33.438 34.875 1 97.19 399 LYS A C 1
ATOM 3127 O O . LYS A 1 399 ? 19.094 34.312 35.125 1 97.19 399 LYS A O 1
ATOM 3132 N N . VAL A 1 400 ? 18.219 32.75 33.781 1 97.44 400 VAL A N 1
ATOM 3133 C CA . VAL A 1 400 ? 19.219 32.969 32.719 1 97.44 400 VAL A CA 1
ATOM 3134 C C . VAL A 1 400 ? 19.125 34.406 32.219 1 97.44 400 VAL A C 1
ATOM 3136 O O . VAL A 1 400 ? 20.141 35.062 31.984 1 97.44 400 VAL A O 1
ATOM 3139 N N . VAL A 1 401 ? 17.938 34.906 32.031 1 97.75 401 VAL A N 1
ATOM 3140 C CA . VAL A 1 401 ? 17.719 36.25 31.531 1 97.75 401 VAL A CA 1
ATOM 3141 C C . VAL A 1 401 ? 18.25 37.25 32.562 1 97.75 401 VAL A C 1
ATOM 3143 O O . VAL A 1 401 ? 18.984 38.188 32.188 1 97.75 401 VAL A O 1
ATOM 3146 N N . ARG A 1 402 ? 17.953 37.062 33.781 1 96.94 402 ARG A N 1
ATOM 3147 C CA . ARG A 1 402 ? 18.406 37.969 34.844 1 96.94 402 ARG A CA 1
ATOM 3148 C C . ARG A 1 402 ? 19.922 38.031 34.938 1 96.94 402 ARG A C 1
ATOM 3150 O O . ARG A 1 402 ? 20.516 39.125 35 1 96.94 402 ARG A O 1
ATOM 3157 N N . ASP A 1 403 ? 20.469 36.875 34.938 1 97.44 403 ASP A N 1
ATOM 3158 C CA . ASP A 1 403 ? 21.922 36.781 35.094 1 97.44 403 ASP A CA 1
ATOM 3159 C C . ASP A 1 403 ? 22.609 37.438 33.906 1 97.44 403 ASP A C 1
ATOM 3161 O O . ASP A 1 403 ? 23.641 38.125 34.062 1 97.44 403 ASP A O 1
ATOM 3165 N N . THR A 1 404 ? 22.141 37.25 32.719 1 98 404 THR A N 1
ATOM 3166 C CA . THR A 1 404 ? 22.734 37.812 31.516 1 98 404 THR A CA 1
ATOM 3167 C C . THR A 1 404 ? 22.609 39.312 31.516 1 98 404 THR A C 1
ATOM 3169 O O . THR A 1 404 ? 23.578 40.031 31.203 1 98 404 THR A O 1
ATOM 3172 N N . ILE A 1 405 ? 21.469 39.812 31.875 1 96.69 405 ILE A N 1
ATOM 3173 C CA . ILE A 1 405 ? 21.219 41.25 31.891 1 96.69 405 ILE A CA 1
ATOM 3174 C C . ILE A 1 405 ? 22.094 41.906 32.969 1 96.69 405 ILE A C 1
ATOM 3176 O O . ILE A 1 405 ? 22.641 43 32.75 1 96.69 405 ILE A O 1
ATOM 3180 N N . LYS A 1 406 ? 22.25 41.281 34.062 1 95.75 406 LYS A N 1
ATOM 3181 C CA . LYS A 1 406 ? 23.047 41.812 35.156 1 95.75 406 LYS A CA 1
ATOM 3182 C C . LYS A 1 406 ? 24.5 42 34.75 1 95.75 406 LYS A C 1
ATOM 3184 O O . LYS A 1 406 ? 25.172 42.906 35.219 1 95.75 406 LYS A O 1
ATOM 3189 N N . ARG A 1 407 ? 24.984 41.125 33.969 1 95.12 407 ARG A N 1
ATOM 3190 C CA . ARG A 1 407 ? 26.391 41.25 33.594 1 95.12 407 ARG A CA 1
ATOM 3191 C C . ARG A 1 407 ? 26.531 42.094 32.312 1 95.12 407 ARG A C 1
ATOM 3193 O O . ARG A 1 407 ? 27.609 42.125 31.734 1 95.12 407 ARG A O 1
ATOM 3200 N N . GLY A 1 408 ? 25.469 42.625 31.875 1 95.62 408 GLY A N 1
ATOM 3201 C CA . GLY A 1 408 ? 25.5 43.625 30.812 1 95.62 408 GLY A CA 1
ATOM 3202 C C . GLY A 1 408 ? 25.375 43.031 29.438 1 95.62 408 GLY A C 1
ATOM 3203 O O . GLY A 1 408 ? 25.703 43.656 28.438 1 95.62 408 GLY A O 1
ATOM 3204 N N . GLY A 1 409 ? 24.953 41.812 29.391 1 97.19 409 GLY A N 1
ATOM 3205 C CA . GLY A 1 409 ? 24.844 41.125 28.125 1 97.19 409 GLY A CA 1
ATOM 3206 C C . GLY A 1 409 ? 23.438 41.094 27.562 1 97.19 409 GLY A C 1
ATOM 3207 O O . GLY A 1 409 ? 22.516 41.656 28.172 1 97.19 409 GLY A O 1
ATOM 3208 N N . LYS A 1 410 ? 23.234 40.469 26.406 1 98.06 410 LYS A N 1
ATOM 3209 C CA . LYS A 1 410 ? 21.953 40.25 25.719 1 98.06 410 LYS A CA 1
ATOM 3210 C C . LYS A 1 410 ? 21.594 38.781 25.625 1 98.06 410 LYS A C 1
ATOM 3212 O O . LYS A 1 410 ? 22.484 37.938 25.484 1 98.06 410 LYS A O 1
ATOM 3217 N N . VAL A 1 411 ? 20.328 38.531 25.797 1 98 411 VAL A N 1
ATOM 3218 C CA . VAL A 1 411 ? 19.844 37.156 25.641 1 98 411 VAL A CA 1
ATOM 3219 C C . VAL A 1 411 ? 19.266 36.969 24.25 1 98 411 VAL A C 1
ATOM 3221 O O . VAL A 1 411 ? 18.391 37.719 23.812 1 98 411 VAL A O 1
ATOM 3224 N N . ILE A 1 412 ? 19.781 35.969 23.578 1 96.88 412 ILE A N 1
ATOM 3225 C CA . ILE A 1 412 ? 19.312 35.625 22.25 1 96.88 412 ILE A CA 1
ATOM 3226 C C . ILE A 1 412 ? 18.578 34.281 22.297 1 96.88 412 ILE A C 1
ATOM 3228 O O . ILE A 1 412 ? 19.141 33.281 22.719 1 96.88 412 ILE A O 1
ATOM 3232 N N . ILE A 1 413 ? 17.312 34.281 21.812 1 96.12 413 ILE A N 1
ATOM 3233 C CA . ILE A 1 413 ? 16.5 33.062 21.859 1 96.12 413 ILE A CA 1
ATOM 3234 C C . ILE A 1 413 ? 16.047 32.719 20.438 1 96.12 413 ILE A C 1
ATOM 3236 O O . ILE A 1 413 ? 15.102 33.281 19.922 1 96.12 413 ILE A O 1
ATOM 3240 N N . PRO A 1 414 ? 16.719 31.703 19.875 1 92.69 414 PRO A N 1
ATOM 3241 C CA . PRO A 1 414 ? 16.172 31.188 18.625 1 92.69 414 PRO A CA 1
ATOM 3242 C C . PRO A 1 414 ? 14.828 30.469 18.812 1 92.69 414 PRO A C 1
ATOM 3244 O O . PRO A 1 414 ? 14.711 29.578 19.672 1 92.69 414 PRO A O 1
ATOM 3247 N N . ALA A 1 415 ? 13.836 30.891 18.109 1 86.44 415 ALA A N 1
ATOM 3248 C CA . ALA A 1 415 ? 12.516 30.266 18.266 1 86.44 415 ALA A CA 1
ATOM 3249 C C . ALA A 1 415 ? 11.742 30.281 16.938 1 86.44 415 ALA A C 1
ATOM 3251 O O . ALA A 1 415 ? 12.008 31.109 16.062 1 86.44 415 ALA A O 1
ATOM 3252 N N . PHE A 1 416 ? 10.867 29.312 16.891 1 83 416 PHE A N 1
ATOM 3253 C CA . PHE A 1 416 ? 9.922 29.344 15.773 1 83 416 PHE A CA 1
ATOM 3254 C C . PHE A 1 416 ? 8.93 30.484 15.93 1 83 416 PHE A C 1
ATOM 3256 O O . PHE A 1 416 ? 8.578 30.844 17.047 1 83 416 PHE A O 1
ATOM 3263 N N . ALA A 1 417 ? 8.523 30.984 14.797 1 86.19 417 ALA A N 1
ATOM 3264 C CA . ALA A 1 417 ? 7.633 32.125 14.828 1 86.19 417 ALA A CA 1
ATOM 3265 C C . ALA A 1 417 ? 6.316 31.797 15.523 1 86.19 417 ALA A C 1
ATOM 3267 O O . ALA A 1 417 ? 5.73 32.656 16.203 1 86.19 417 ALA A O 1
ATOM 3268 N N . VAL A 1 418 ? 5.918 30.625 15.336 1 91.69 418 VAL A N 1
ATOM 3269 C CA . VAL A 1 418 ? 4.586 30.25 15.805 1 91.69 418 VAL A CA 1
ATOM 3270 C C . VAL A 1 418 ? 4.699 29.281 16.969 1 91.69 418 VAL A C 1
ATOM 3272 O O . VAL A 1 418 ? 5.332 28.219 16.844 1 91.69 418 VAL A O 1
ATOM 3275 N N . GLY A 1 419 ? 4.051 29.609 18.062 1 91.38 419 GLY A N 1
ATOM 3276 C CA . GLY A 1 419 ? 3.961 28.703 19.203 1 91.38 419 GLY A CA 1
ATOM 3277 C C . GLY A 1 419 ? 4.938 29.062 20.312 1 91.38 419 GLY A C 1
ATOM 3278 O O . GLY A 1 419 ? 4.59 29.781 21.25 1 91.38 419 GLY A O 1
ATOM 3279 N N . ARG A 1 420 ? 6.125 28.672 20.125 1 88.56 420 ARG A N 1
ATOM 3280 C CA . ARG A 1 420 ? 7.156 28.797 21.141 1 88.56 420 ARG A CA 1
ATOM 3281 C C . ARG A 1 420 ? 7.43 30.266 21.469 1 88.56 420 ARG A C 1
ATOM 3283 O O . ARG A 1 420 ? 7.605 30.641 22.625 1 88.56 420 ARG A O 1
ATOM 3290 N N . SER A 1 421 ? 7.52 31.062 20.531 1 93.12 421 SER A N 1
ATOM 3291 C CA . SER A 1 421 ? 7.781 32.469 20.719 1 93.12 421 SER A CA 1
ATOM 3292 C C . SER A 1 421 ? 6.719 33.125 21.609 1 93.12 421 SER A C 1
ATOM 3294 O O . SER A 1 421 ? 7.039 33.875 22.531 1 93.12 421 SER A O 1
ATOM 3296 N N . GLN A 1 422 ? 5.512 32.781 21.328 1 94.56 422 GLN A N 1
ATOM 3297 C CA . GLN A 1 422 ? 4.418 33.375 22.094 1 94.56 422 GLN A CA 1
ATOM 3298 C C . GLN A 1 422 ? 4.395 32.812 23.516 1 94.56 422 GLN A C 1
ATOM 3300 O O . GLN A 1 422 ? 4.031 33.562 24.453 1 94.56 422 GLN A O 1
ATOM 3305 N N . GLU A 1 423 ? 4.762 31.578 23.703 1 93.94 423 GLU A N 1
ATOM 3306 C CA . GLU A 1 423 ? 4.895 31.031 25.047 1 93.94 423 GLU A CA 1
ATOM 3307 C C . GLU A 1 423 ? 5.949 31.766 25.859 1 93.94 423 GLU A C 1
ATOM 3309 O O . GLU A 1 423 ? 5.719 32.125 27.016 1 93.94 423 GLU A O 1
ATOM 3314 N N . VAL A 1 424 ? 7.051 32 25.266 1 94.19 424 VAL A N 1
ATOM 3315 C CA . VAL A 1 424 ? 8.164 32.688 25.906 1 94.19 424 VAL A CA 1
ATOM 3316 C C . VAL A 1 424 ? 7.777 34.156 26.172 1 94.19 424 VAL A C 1
ATOM 3318 O O . VAL A 1 424 ? 8.07 34.688 27.25 1 94.19 424 VAL A O 1
ATOM 3321 N N . MET A 1 425 ? 7.137 34.75 25.25 1 95.5 425 MET A N 1
ATOM 3322 C CA . MET A 1 425 ? 6.676 36.125 25.375 1 95.5 425 MET A CA 1
ATOM 3323 C C . MET A 1 425 ? 5.812 36.312 26.625 1 95.5 425 MET A C 1
ATOM 3325 O O . MET A 1 425 ? 6.059 37.188 27.438 1 95.5 425 MET A O 1
ATOM 3329 N N . ILE A 1 426 ? 4.84 35.438 26.719 1 94.25 426 ILE A N 1
ATOM 3330 C CA . ILE A 1 426 ? 3.883 35.562 27.812 1 94.25 426 ILE A CA 1
ATOM 3331 C C . ILE A 1 426 ? 4.582 35.281 29.141 1 94.25 426 ILE A C 1
ATOM 3333 O O . ILE A 1 426 ? 4.273 35.938 30.141 1 94.25 426 ILE A O 1
ATOM 3337 N N . ALA A 1 427 ? 5.535 34.375 29.125 1 94 427 ALA A N 1
ATOM 3338 C CA . ALA A 1 427 ? 6.305 34.094 30.344 1 94 427 ALA A CA 1
ATOM 3339 C C . ALA A 1 427 ? 7.102 35.312 30.781 1 94 427 ALA A C 1
ATOM 3341 O O . ALA A 1 427 ? 7.117 35.688 31.953 1 94 427 ALA A O 1
ATOM 3342 N N . LEU A 1 428 ? 7.762 35.938 29.859 1 95.94 428 LEU A N 1
ATOM 3343 C CA . LEU A 1 428 ? 8.57 37.125 30.141 1 95.94 428 LEU A CA 1
ATOM 3344 C C . LEU A 1 428 ? 7.684 38.312 30.578 1 95.94 428 LEU A C 1
ATOM 3346 O O . LEU A 1 428 ? 8 39 31.531 1 95.94 428 LEU A O 1
ATOM 3350 N N . GLU A 1 429 ? 6.609 38.5 29.828 1 96.12 429 GLU A N 1
ATOM 3351 C CA . GLU A 1 429 ? 5.684 39.594 30.125 1 96.12 429 GLU A CA 1
ATOM 3352 C C . GLU A 1 429 ? 5.137 39.469 31.547 1 96.12 429 GLU A C 1
ATOM 3354 O O . GLU A 1 429 ? 5.086 40.438 32.281 1 96.12 429 GLU A O 1
ATOM 3359 N N . GLU A 1 430 ? 4.695 38.312 31.906 1 93.81 430 GLU A N 1
ATOM 3360 C CA . GLU A 1 430 ? 4.152 38.094 33.25 1 93.81 430 GLU A CA 1
ATOM 3361 C C . GLU A 1 430 ? 5.199 38.375 34.312 1 93.81 430 GLU A C 1
ATOM 3363 O O . GLU A 1 430 ? 4.887 38.938 35.344 1 93.81 430 GLU A O 1
ATOM 3368 N N . ALA A 1 431 ? 6.402 37.906 34.094 1 95.69 431 ALA A N 1
ATOM 3369 C CA . ALA A 1 431 ? 7.484 38.156 35.031 1 95.69 431 ALA A CA 1
ATOM 3370 C C . ALA A 1 431 ? 7.746 39.625 35.219 1 95.69 431 ALA A C 1
ATOM 3372 O O . ALA A 1 431 ? 8.016 40.094 36.344 1 95.69 431 ALA A O 1
ATOM 3373 N N . ILE A 1 432 ? 7.684 40.344 34.156 1 95.62 432 ILE A N 1
ATOM 3374 C CA . ILE A 1 432 ? 7.883 41.812 34.188 1 95.62 432 ILE A CA 1
ATOM 3375 C C . ILE A 1 432 ? 6.711 42.469 34.906 1 95.62 432 ILE A C 1
ATOM 3377 O O . ILE A 1 432 ? 6.906 43.312 35.781 1 95.62 432 ILE A O 1
ATOM 3381 N N . ARG A 1 433 ? 5.48 42.031 34.5 1 92.94 433 ARG A N 1
ATOM 3382 C CA . ARG A 1 433 ? 4.266 42.594 35.094 1 92.94 433 ARG A CA 1
ATOM 3383 C C . ARG A 1 433 ? 4.215 42.344 36.594 1 92.94 433 ARG A C 1
ATOM 3385 O O . ARG A 1 433 ? 3.805 43.188 37.375 1 92.94 433 ARG A O 1
ATOM 3392 N N . LYS A 1 434 ? 4.711 41.188 37 1 93.31 434 LYS A N 1
ATOM 3393 C CA . LYS A 1 434 ? 4.695 40.812 38.406 1 93.31 434 LYS A CA 1
ATOM 3394 C C . LYS A 1 434 ? 5.953 41.281 39.125 1 93.31 434 LYS A C 1
ATOM 3396 O O . LYS A 1 434 ? 6.168 40.969 40.312 1 93.31 434 LYS A O 1
ATOM 3401 N N . LYS A 1 435 ? 6.867 41.844 38.438 1 93.94 435 LYS A N 1
ATOM 3402 C CA . LYS A 1 435 ? 8.062 42.531 38.969 1 93.94 435 LYS A CA 1
ATOM 3403 C C . LYS A 1 435 ? 9.094 41.5 39.406 1 93.94 435 LYS A C 1
ATOM 3405 O O . LYS A 1 435 ? 9.891 41.781 40.312 1 93.94 435 LYS A O 1
ATOM 3410 N N . SER A 1 436 ? 8.977 40.344 38.938 1 93.62 436 SER A N 1
ATOM 3411 C CA . SER A 1 436 ? 10.008 39.344 39.188 1 93.62 436 SER A CA 1
ATOM 3412 C C . SER A 1 436 ? 11.164 39.5 38.219 1 93.62 436 SER A C 1
ATOM 3414 O O . SER A 1 436 ? 12.25 38.938 38.438 1 93.62 436 SER A O 1
ATOM 3416 N N . LEU A 1 437 ? 11.008 40.188 37.219 1 94.25 437 LEU A N 1
ATOM 3417 C CA . LEU A 1 437 ? 12.016 40.594 36.25 1 94.25 437 LEU A CA 1
ATOM 3418 C C . LEU A 1 437 ? 11.961 42.094 36 1 94.25 437 LEU A C 1
ATOM 3420 O O . LEU A 1 437 ? 10.875 42.688 35.938 1 94.25 437 LEU A O 1
ATOM 3424 N N . GLU A 1 438 ? 13.086 42.656 36 1 93.25 438 GLU A N 1
ATOM 3425 C CA . GLU A 1 438 ? 13.133 44.094 35.719 1 93.25 438 GLU A CA 1
ATOM 3426 C C . GLU A 1 438 ? 12.578 44.406 34.344 1 93.25 438 GLU A C 1
ATOM 3428 O O . GLU A 1 438 ? 12.508 43.531 33.469 1 93.25 438 GLU A O 1
ATOM 3433 N N . GLU A 1 439 ? 12.18 45.594 34.219 1 93.8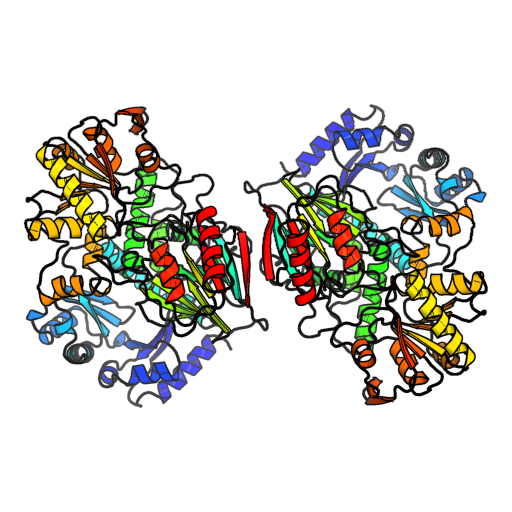8 439 GLU A N 1
ATOM 3434 C CA . GLU A 1 439 ? 11.688 46 32.906 1 93.88 439 GLU A CA 1
ATOM 3435 C C . GLU A 1 439 ? 12.789 45.969 31.859 1 93.88 439 GLU A C 1
ATOM 3437 O O . GLU A 1 439 ? 13.844 46.562 32.031 1 93.88 439 GLU A O 1
ATOM 3442 N N . ILE A 1 440 ? 12.578 45.188 30.953 1 94.94 440 ILE A N 1
ATOM 3443 C CA . ILE A 1 440 ? 13.547 45 29.875 1 94.94 440 ILE A CA 1
ATOM 3444 C C . ILE A 1 440 ? 12.82 44.938 28.531 1 94.94 440 ILE A C 1
ATOM 3446 O O . ILE A 1 440 ? 11.672 44.5 28.469 1 94.94 440 ILE A O 1
ATOM 3450 N N . SER A 1 441 ? 13.477 45.406 27.5 1 96.75 441 SER A N 1
ATOM 3451 C CA . SER A 1 441 ? 12.914 45.312 26.172 1 96.75 441 SER A CA 1
ATOM 3452 C C . SER A 1 441 ? 13.086 43.906 25.594 1 96.75 441 SER A C 1
ATOM 3454 O O . SER A 1 441 ? 14.148 43.312 25.734 1 96.75 441 SER A O 1
ATOM 3456 N N . VAL A 1 442 ? 12.008 43.406 25.062 1 97.75 442 VAL A N 1
ATOM 3457 C CA . VAL A 1 442 ? 12.023 42.125 24.344 1 97.75 442 VAL A CA 1
ATOM 3458 C C . VAL A 1 442 ? 11.789 42.375 22.859 1 97.75 442 VAL A C 1
ATOM 3460 O O . VAL A 1 442 ? 10.672 42.688 22.438 1 97.75 442 VAL A O 1
ATOM 3463 N N . TYR A 1 443 ? 12.812 42.219 22.078 1 97.31 443 TYR A N 1
ATOM 3464 C CA . TYR A 1 443 ? 12.75 42.469 20.641 1 97.31 443 TYR A CA 1
ATOM 3465 C C . TYR A 1 443 ? 12.281 41.219 19.891 1 97.31 443 TYR A C 1
ATOM 3467 O O . TYR A 1 443 ? 12.766 40.125 20.141 1 97.31 443 TYR A O 1
ATOM 3475 N N . LEU A 1 444 ? 11.266 41.438 19.078 1 96.12 444 LEU A N 1
ATOM 3476 C CA . LEU A 1 444 ? 10.703 40.344 18.266 1 96.12 444 LEU A CA 1
ATOM 3477 C C . LEU A 1 444 ? 11.125 40.531 16.797 1 96.12 444 LEU A C 1
ATOM 3479 O O . LEU A 1 444 ? 10.656 41.438 16.125 1 96.12 444 LEU A O 1
ATOM 3483 N N . ASP A 1 445 ? 11.961 39.656 16.344 1 94 445 ASP A N 1
ATOM 3484 C CA . ASP A 1 445 ? 12.477 39.75 14.992 1 94 445 ASP A CA 1
ATOM 3485 C C . ASP A 1 445 ? 12.016 38.562 14.133 1 94 445 ASP A C 1
ATOM 3487 O O . ASP A 1 445 ? 11.75 37.5 14.656 1 94 445 ASP A O 1
ATOM 3491 N N . GLY A 1 446 ? 11.875 38.875 12.844 1 88.5 446 GLY A N 1
ATOM 3492 C CA . GLY A 1 446 ? 11.297 37.875 11.945 1 88.5 446 GLY A CA 1
ATOM 3493 C C . GLY A 1 446 ? 9.773 37.906 11.945 1 88.5 446 GLY A C 1
ATOM 3494 O O . GLY A 1 446 ? 9.156 38.938 12.062 1 88.5 446 GLY A O 1
ATOM 3495 N N . MET A 1 447 ? 9.164 36.719 11.789 1 89.69 447 MET A N 1
ATOM 3496 C CA . MET A 1 447 ? 7.715 36.688 11.617 1 89.69 447 MET A CA 1
ATOM 3497 C C . MET A 1 447 ? 7.016 36.562 12.969 1 89.69 447 MET A C 1
ATOM 3499 O O . MET A 1 447 ? 5.805 36.344 13.023 1 89.69 447 MET A O 1
ATOM 3503 N N . ILE A 1 448 ? 7.684 36.719 14.016 1 92.5 448 ILE A N 1
ATOM 3504 C CA . ILE A 1 448 ? 7.16 36.5 15.359 1 92.5 448 ILE A CA 1
ATOM 3505 C C . ILE A 1 448 ? 6.051 37.5 15.648 1 92.5 448 ILE A C 1
ATOM 3507 O O . ILE A 1 448 ? 5.004 37.156 16.203 1 92.5 448 ILE A O 1
ATOM 3511 N N . TYR A 1 449 ? 6.301 38.75 15.273 1 91.44 449 TYR A N 1
ATOM 3512 C CA . TYR A 1 449 ? 5.293 39.75 15.523 1 91.44 449 TYR A CA 1
ATOM 3513 C C . TYR A 1 449 ? 4.023 39.469 14.734 1 91.44 449 TYR A C 1
ATOM 3515 O O . TYR A 1 449 ? 2.916 39.562 15.273 1 91.44 449 TYR A O 1
ATOM 3523 N N . GLU A 1 450 ? 4.211 39.188 13.539 1 92.81 450 GLU A N 1
ATOM 3524 C CA . GLU A 1 450 ? 3.062 38.875 12.695 1 92.81 450 GLU A CA 1
ATOM 3525 C C . GLU A 1 450 ? 2.297 37.688 13.219 1 92.81 450 GLU A C 1
ATOM 3527 O O . GLU A 1 450 ? 1.065 37.656 13.227 1 92.81 450 GLU A O 1
ATOM 3532 N N . ALA A 1 451 ? 2.998 36.656 13.617 1 95.06 451 ALA A N 1
ATOM 3533 C CA . ALA A 1 451 ? 2.371 35.469 14.211 1 95.06 451 ALA A CA 1
ATOM 3534 C C . ALA A 1 451 ? 1.604 35.844 15.477 1 95.06 451 ALA A C 1
ATOM 3536 O O . ALA A 1 451 ? 0.532 35.281 15.742 1 95.06 451 ALA A O 1
ATOM 3537 N N . THR A 1 452 ? 2.156 36.719 16.219 1 93.88 452 THR A N 1
ATOM 3538 C CA . THR A 1 452 ? 1.51 37.156 17.438 1 93.88 452 THR A CA 1
ATOM 3539 C C . THR A 1 452 ? 0.215 37.906 17.109 1 93.88 452 THR A C 1
ATOM 3541 O O . THR A 1 452 ? -0.799 37.719 17.781 1 93.88 452 THR A O 1
ATOM 3544 N N . ALA A 1 453 ? 0.298 38.75 16.125 1 92.56 453 ALA A N 1
ATOM 3545 C CA . ALA A 1 453 ? -0.901 39.469 15.68 1 92.56 453 ALA A CA 1
ATOM 3546 C C . ALA A 1 453 ? -2.012 38.469 15.312 1 92.56 453 ALA A C 1
ATOM 3548 O O . ALA A 1 453 ? -3.182 38.719 15.633 1 92.56 453 ALA A O 1
ATOM 3549 N N . ILE A 1 454 ? -1.688 37.438 14.719 1 94.25 454 ILE A N 1
ATOM 3550 C CA . ILE A 1 454 ? -2.654 36.406 14.344 1 94.25 454 ILE A CA 1
ATOM 3551 C C . ILE A 1 454 ? -3.227 35.75 15.594 1 94.25 454 ILE A C 1
ATOM 3553 O O . ILE A 1 454 ? -4.43 35.5 15.672 1 94.25 454 ILE A O 1
ATOM 3557 N N . HIS A 1 455 ? -2.363 35.5 16.562 1 93.44 455 HIS A N 1
ATOM 3558 C CA . HIS A 1 455 ? -2.826 34.938 17.828 1 93.44 455 HIS A CA 1
ATOM 3559 C C . HIS A 1 455 ? -3.906 35.812 18.453 1 93.44 455 HIS A C 1
ATOM 3561 O O . HIS A 1 455 ? -4.898 35.312 18.984 1 93.44 455 HIS A O 1
ATOM 3567 N N . THR A 1 456 ? -3.754 37.062 18.344 1 89 456 THR A N 1
ATOM 3568 C CA . THR A 1 456 ? -4.672 38 19 1 89 456 THR A CA 1
ATOM 3569 C C . THR A 1 456 ? -6.008 38.031 18.266 1 89 456 THR A C 1
ATOM 3571 O O . THR A 1 456 ? -7.023 38.469 18.828 1 89 456 THR A O 1
ATOM 3574 N N . THR A 1 457 ? -6.035 37.594 17.062 1 88.31 457 THR A N 1
ATOM 3575 C CA . THR A 1 457 ? -7.246 37.594 16.25 1 88.31 457 THR A CA 1
ATOM 3576 C C . THR A 1 457 ? -8.148 36.438 16.625 1 88.31 457 THR A C 1
ATOM 3578 O O . THR A 1 457 ? -9.344 36.438 16.328 1 88.31 457 THR A O 1
ATOM 3581 N N . TYR A 1 458 ? -7.57 35.406 17.266 1 89.81 458 TYR A N 1
ATOM 3582 C CA . TYR A 1 458 ? -8.336 34.188 17.547 1 89.81 458 TYR A CA 1
ATOM 3583 C C . TYR A 1 458 ? -8.289 33.844 19.031 1 89.81 458 TYR A C 1
ATOM 3585 O O . TYR A 1 458 ? -7.914 32.75 19.406 1 89.81 458 TYR A O 1
ATOM 3593 N N . PRO A 1 459 ? -8.766 34.688 19.875 1 87.06 459 PRO A N 1
ATOM 3594 C CA . PRO A 1 459 ? -8.703 34.406 21.312 1 87.06 459 PRO A CA 1
ATOM 3595 C C . PRO A 1 459 ? -9.508 33.188 21.719 1 87.06 459 PRO A C 1
ATOM 3597 O O . PRO A 1 459 ? -9.195 32.562 22.734 1 87.06 459 PRO A O 1
ATOM 3600 N N . GLU A 1 460 ? -10.594 32.844 20.938 1 87.44 460 GLU A N 1
ATOM 3601 C CA . GLU A 1 460 ? -11.445 31.688 21.25 1 87.44 460 GLU A CA 1
ATOM 3602 C C . GLU A 1 460 ? -10.664 30.391 21.141 1 87.44 460 GLU A C 1
ATOM 3604 O O . GLU A 1 460 ? -11.109 29.344 21.641 1 87.44 460 GLU A O 1
ATOM 3609 N N . TYR A 1 461 ? -9.453 30.453 20.531 1 94.19 461 TYR A N 1
ATOM 3610 C CA . TYR A 1 461 ? -8.633 29.25 20.375 1 94.19 461 TYR A CA 1
ATOM 3611 C C . TYR A 1 461 ? -7.543 29.188 21.438 1 94.19 461 TYR A C 1
ATOM 3613 O O . TYR A 1 461 ? -6.758 28.234 21.484 1 94.19 461 TYR A O 1
ATOM 3621 N N . LEU A 1 462 ? -7.434 30.188 22.297 1 94 462 LEU A N 1
ATOM 3622 C CA . LEU A 1 462 ? -6.48 30.219 23.391 1 94 462 LEU A CA 1
ATOM 3623 C C . LEU A 1 462 ? -7.094 29.625 24.656 1 94 462 LEU A C 1
ATOM 3625 O O . LEU A 1 462 ? -8.281 29.297 24.688 1 94 462 LEU A O 1
ATOM 3629 N N . ASN A 1 463 ? -6.23 29.406 25.672 1 93 463 ASN A N 1
ATOM 3630 C CA . ASN A 1 463 ? -6.758 28.766 26.891 1 93 463 ASN A CA 1
ATOM 3631 C C . ASN A 1 463 ? -7.695 29.703 27.641 1 93 463 ASN A C 1
ATOM 3633 O O . ASN A 1 463 ? -7.785 30.891 27.328 1 93 463 ASN A O 1
ATOM 3637 N N . ASN A 1 464 ? -8.391 29.219 28.625 1 88.56 464 ASN A N 1
ATOM 3638 C CA . ASN A 1 464 ? -9.438 29.938 29.344 1 88.56 464 ASN A CA 1
ATOM 3639 C C . ASN A 1 464 ? -8.875 31.109 30.141 1 88.56 464 ASN A C 1
ATOM 3641 O O . ASN A 1 464 ? -9.492 32.188 30.219 1 88.56 464 ASN A O 1
ATOM 3645 N N . GLU A 1 465 ? -7.734 30.969 30.625 1 89.69 465 GLU A N 1
ATOM 3646 C CA . GLU A 1 465 ? -7.125 32.031 31.453 1 89.69 465 GLU A CA 1
ATOM 3647 C C . GLU A 1 465 ? -6.777 33.25 30.609 1 89.69 465 GLU A C 1
ATOM 3649 O O . GLU A 1 465 ? -7.047 34.375 31.016 1 89.69 465 GLU A O 1
ATOM 3654 N N . LEU A 1 466 ? -6.18 33 29.531 1 89.62 466 LEU A N 1
ATOM 3655 C CA . LEU A 1 466 ? -5.809 34.094 28.641 1 89.62 466 LEU A CA 1
ATOM 3656 C C . LEU A 1 466 ? -7.051 34.781 28.078 1 89.62 466 LEU A C 1
ATOM 3658 O O . LEU A 1 466 ? -7.078 36 27.922 1 89.62 466 LEU A O 1
ATOM 3662 N N . ARG A 1 467 ? -8.008 34 27.75 1 86.69 467 ARG A N 1
ATOM 3663 C CA . ARG A 1 467 ? -9.258 34.562 27.25 1 86.69 467 ARG A CA 1
ATOM 3664 C C . ARG A 1 467 ? -9.891 35.5 28.281 1 86.69 467 ARG A C 1
ATOM 3666 O O . ARG A 1 467 ? -10.352 36.562 27.938 1 86.69 467 ARG A O 1
ATOM 3673 N N . ASP A 1 468 ? -9.867 35.031 29.484 1 87.69 468 ASP A N 1
ATOM 3674 C CA . ASP A 1 468 ? -10.414 35.812 30.578 1 87.69 468 ASP A CA 1
ATOM 3675 C C . ASP A 1 468 ? -9.633 37.125 30.75 1 87.69 468 ASP A C 1
ATOM 3677 O O . ASP A 1 468 ? -10.219 38.188 30.969 1 87.69 468 ASP A O 1
ATOM 3681 N N . LEU A 1 469 ? -8.359 37 30.672 1 86.69 469 LEU A N 1
ATOM 3682 C CA . LEU A 1 469 ? -7.5 38.188 30.797 1 86.69 469 LEU A CA 1
ATOM 3683 C C . LEU A 1 469 ? -7.801 39.188 29.703 1 86.69 469 LEU A C 1
ATOM 3685 O O . LEU A 1 469 ? -7.914 40.375 29.969 1 86.69 469 LEU A O 1
ATOM 3689 N N . ILE A 1 470 ? -7.977 38.719 28.547 1 82 470 ILE A N 1
ATOM 3690 C CA . ILE A 1 470 ? -8.148 39.594 27.375 1 82 470 ILE A CA 1
ATOM 3691 C C . ILE A 1 470 ? -9.57 40.156 27.359 1 82 470 ILE A C 1
ATOM 3693 O O . ILE A 1 470 ? -9.758 41.375 27.203 1 82 470 ILE A O 1
ATOM 3697 N N . PHE A 1 471 ? -10.617 39.312 27.594 1 77.31 471 PHE A N 1
ATOM 3698 C CA . PHE A 1 471 ? -12 39.719 27.375 1 77.31 471 PHE A CA 1
ATOM 3699 C C . PHE A 1 471 ? -12.586 40.375 28.625 1 77.31 471 PHE A C 1
ATOM 3701 O O . PHE A 1 471 ? -13.422 41.281 28.547 1 77.31 471 PHE A O 1
ATOM 3708 N N . HIS A 1 472 ? -12.188 39.875 29.781 1 81.06 472 HIS A N 1
ATOM 3709 C CA . HIS A 1 472 ? -12.852 40.344 31 1 81.06 472 HIS A CA 1
ATOM 3710 C C . HIS A 1 472 ? -12.016 41.375 31.719 1 81.06 472 HIS A C 1
ATOM 3712 O O . HIS A 1 472 ? -12.562 42.344 32.281 1 81.06 472 HIS A O 1
ATOM 3718 N N . LYS A 1 473 ? -10.711 41.156 31.688 1 83.25 473 LYS A N 1
ATOM 3719 C CA . LYS A 1 473 ? -9.867 42.062 32.438 1 83.25 473 LYS A CA 1
ATOM 3720 C C . LYS A 1 473 ? -9.328 43.156 31.516 1 83.25 473 LYS A C 1
ATOM 3722 O O . LYS A 1 473 ? -8.766 44.156 31.984 1 83.25 473 LYS A O 1
ATOM 3727 N N . GLY A 1 474 ? -9.469 42.938 30.234 1 78.56 474 GLY A N 1
ATOM 3728 C CA . GLY A 1 474 ? -9.039 43.938 29.281 1 78.56 474 GLY A CA 1
ATOM 3729 C C . GLY A 1 474 ? -7.527 44.031 29.156 1 78.56 474 GLY A C 1
ATOM 3730 O O . GLY A 1 474 ? -7 45.062 28.766 1 78.56 474 GLY A O 1
ATOM 3731 N N . ILE A 1 475 ? -6.82 43.062 29.625 1 84.62 475 ILE A N 1
ATOM 3732 C CA . ILE A 1 475 ? -5.367 43 29.547 1 84.62 475 ILE A CA 1
ATOM 3733 C C . ILE A 1 475 ? -4.945 42 28.469 1 84.62 475 ILE A C 1
ATOM 3735 O O . ILE A 1 475 ? -5.238 40.812 28.578 1 84.62 475 ILE A O 1
ATOM 3739 N N . ASN A 1 476 ? -4.316 42.562 27.5 1 88.69 476 ASN A N 1
ATOM 3740 C CA . ASN A 1 476 ? -3.773 41.688 26.469 1 88.69 476 ASN A CA 1
ATOM 3741 C C . ASN A 1 476 ? -2.258 41.531 26.578 1 88.69 476 ASN A C 1
ATOM 3743 O O . ASN A 1 476 ? -1.517 42.406 26.109 1 88.69 476 ASN A O 1
ATOM 3747 N N . PRO A 1 477 ? -1.821 40.469 27.094 1 91.69 477 PRO A N 1
ATOM 3748 C CA . PRO A 1 477 ? -0.386 40.312 27.328 1 91.69 477 PRO A CA 1
ATOM 3749 C C . PRO A 1 477 ? 0.448 40.406 26.062 1 91.69 477 PRO A C 1
ATOM 3751 O O . PRO A 1 477 ? 1.622 40.781 26.109 1 91.69 477 PRO A O 1
ATOM 3754 N N . PHE A 1 478 ? -0.053 40.094 24.938 1 91.31 478 PHE A N 1
ATOM 3755 C CA . PHE A 1 478 ? 0.668 40.125 23.672 1 91.31 478 PHE A CA 1
ATOM 3756 C C . PHE A 1 478 ? 1.026 41.562 23.281 1 91.31 478 PHE A C 1
ATOM 3758 O O . PHE A 1 478 ? 1.917 41.781 22.453 1 91.31 478 PHE A O 1
ATOM 3765 N N . LEU A 1 479 ? 0.292 42.469 23.891 1 88.88 479 LEU A N 1
ATOM 3766 C CA . LEU A 1 479 ? 0.433 43.875 23.484 1 88.88 479 LEU A CA 1
ATOM 3767 C C . LEU A 1 479 ? 1.209 44.656 24.531 1 88.88 479 LEU A C 1
ATOM 3769 O O . LEU A 1 479 ? 1.136 45.906 24.578 1 88.88 479 LEU A O 1
ATOM 3773 N N . SER A 1 480 ? 1.878 44 25.312 1 92.44 480 SER A N 1
ATOM 3774 C CA . SER A 1 480 ? 2.682 44.656 26.344 1 92.44 480 SER A CA 1
ATOM 3775 C C . SER A 1 480 ? 3.713 45.594 25.719 1 92.44 480 SER A C 1
ATOM 3777 O O . SER A 1 480 ? 4.227 45.312 24.641 1 92.44 480 SER A O 1
ATOM 3779 N N . GLU A 1 481 ? 4.051 46.594 26.406 1 92.75 481 GLU A N 1
ATOM 3780 C CA . GLU A 1 481 ? 4.98 47.625 25.938 1 92.75 481 GLU A CA 1
ATOM 3781 C C . GLU A 1 481 ? 6.406 47.062 25.859 1 92.75 481 GLU A C 1
ATOM 3783 O O . GLU A 1 481 ? 7.25 47.625 25.141 1 92.75 481 GLU A O 1
ATOM 3788 N N . CYS A 1 482 ? 6.637 46.031 26.578 1 95.38 482 CYS A N 1
ATOM 3789 C CA . CYS A 1 482 ? 7.988 45.5 26.578 1 95.38 482 CYS A CA 1
ATOM 3790 C C . CYS A 1 482 ? 8.336 44.875 25.234 1 95.38 482 CYS A C 1
ATOM 3792 O O . CYS A 1 482 ? 9.508 44.656 24.938 1 95.38 482 CYS A O 1
ATOM 3794 N N . PHE A 1 483 ? 7.383 44.5 24.406 1 96.12 483 PHE A N 1
ATOM 3795 C CA . PHE A 1 483 ? 7.625 43.844 23.125 1 96.12 483 PHE A CA 1
ATOM 3796 C C . PHE A 1 483 ? 7.852 44.875 22.031 1 96.12 483 PHE A C 1
ATOM 3798 O O . PHE A 1 483 ? 7.031 45.781 21.844 1 96.12 483 PHE A O 1
ATOM 3805 N N . VAL A 1 484 ? 8.93 44.75 21.344 1 95.44 484 VAL A N 1
ATOM 3806 C CA . VAL A 1 484 ? 9.273 45.688 20.281 1 95.44 484 VAL A CA 1
ATOM 3807 C C . VAL A 1 484 ? 9.516 44.938 18.984 1 95.44 484 VAL A C 1
ATOM 3809 O O . VAL A 1 484 ? 10.352 44.031 18.922 1 95.44 484 VAL A O 1
ATOM 3812 N N . GLN A 1 485 ? 8.789 45.281 17.969 1 93.94 485 GLN A N 1
ATOM 3813 C CA . GLN A 1 485 ? 8.938 44.656 16.656 1 93.94 485 GLN A CA 1
ATOM 3814 C C . GLN A 1 485 ? 10.172 45.156 15.922 1 93.94 485 GLN A C 1
ATOM 3816 O O . GLN A 1 485 ? 10.445 46.375 15.93 1 93.94 485 GLN A O 1
ATOM 3821 N N . VAL A 1 486 ? 10.938 44.25 15.383 1 94.38 486 VAL A N 1
ATOM 3822 C CA . VAL A 1 486 ? 12.094 44.594 14.562 1 94.38 486 VAL A CA 1
ATOM 3823 C C . VAL A 1 486 ? 11.766 44.375 13.086 1 94.38 486 VAL A C 1
ATOM 3825 O O . VAL A 1 486 ? 11.406 43.281 12.68 1 94.38 486 VAL A O 1
ATOM 3828 N N . GLU A 1 487 ? 11.945 45.375 12.242 1 87.94 487 GLU A N 1
ATOM 3829 C CA . GLU A 1 487 ? 11.523 45.25 10.844 1 87.94 487 GLU A CA 1
ATOM 3830 C C . GLU A 1 487 ? 12.695 45.5 9.898 1 87.94 487 GLU A C 1
ATOM 3832 O O . GLU A 1 487 ? 12.664 45.062 8.742 1 87.94 487 GLU A O 1
ATOM 3837 N N . THR A 1 488 ? 13.766 46.188 10.414 1 89.06 488 THR A N 1
ATOM 3838 C CA . THR A 1 488 ? 14.828 46.594 9.5 1 89.06 488 THR A CA 1
ATOM 3839 C C . THR A 1 488 ? 16.188 46.156 10.039 1 89.06 488 THR A C 1
ATOM 3841 O O . THR A 1 488 ? 16.344 45.906 11.234 1 89.06 488 THR A O 1
ATOM 3844 N N . SER A 1 489 ? 17.078 46.156 9.117 1 89.12 489 SER A N 1
ATOM 3845 C CA . SER A 1 489 ? 18.453 45.875 9.484 1 89.12 489 SER A CA 1
ATOM 3846 C C . SER A 1 489 ? 19.031 46.969 10.383 1 89.12 489 SER A C 1
ATOM 3848 O O . SER A 1 489 ? 19.859 46.719 11.25 1 89.12 489 SER A O 1
ATOM 3850 N N . SER A 1 490 ? 18.594 48.156 10.125 1 92.25 490 SER A N 1
ATOM 3851 C CA . SER A 1 490 ? 19.062 49.25 10.953 1 92.25 490 SER A CA 1
ATOM 3852 C C . SER A 1 490 ? 18.641 49.062 12.406 1 92.25 490 SER A C 1
ATOM 3854 O O . SER A 1 490 ? 19.422 49.344 13.32 1 92.25 490 SER A O 1
ATOM 3856 N N . GLN A 1 491 ? 17.5 48.625 12.594 1 94.12 491 GLN A N 1
ATOM 3857 C CA . GLN A 1 491 ? 17.031 48.344 13.938 1 94.12 491 GLN A CA 1
ATOM 3858 C C . GLN A 1 491 ? 17.844 47.219 14.586 1 94.12 491 GLN A C 1
ATOM 3860 O O . GLN A 1 491 ? 18.172 47.281 15.773 1 94.12 491 GLN A O 1
ATOM 3865 N N . ARG A 1 492 ? 18.188 46.25 13.828 1 94.44 492 ARG A N 1
ATOM 3866 C CA . ARG A 1 492 ? 18.984 45.156 14.336 1 94.44 492 ARG A CA 1
ATOM 3867 C C . ARG A 1 492 ? 20.344 45.625 14.828 1 94.44 492 ARG A C 1
ATOM 3869 O O . ARG A 1 492 ? 20.812 45.219 15.891 1 94.44 492 ARG A O 1
ATOM 3876 N N . SER A 1 493 ? 20.938 46.562 14.055 1 94.06 493 SER A N 1
ATOM 3877 C CA . SER A 1 493 ? 22.234 47.125 14.438 1 94.06 493 SER A CA 1
ATOM 3878 C C . SER A 1 493 ? 22.141 47.906 15.742 1 94.06 493 SER A C 1
ATOM 3880 O O . SER A 1 493 ? 23.031 47.844 16.594 1 94.06 493 SER A O 1
ATOM 3882 N N . LYS A 1 494 ? 21.078 48.531 15.844 1 95.38 494 LYS A N 1
ATOM 3883 C CA . LYS A 1 494 ? 20.875 49.312 17.062 1 95.38 494 LYS A CA 1
ATOM 3884 C C . LYS A 1 494 ? 20.719 48.406 18.281 1 95.38 494 LYS A C 1
ATOM 3886 O O . LYS A 1 494 ? 21.156 48.75 19.375 1 95.38 494 LYS A O 1
ATOM 3891 N N . ILE A 1 495 ? 20.094 47.344 18.062 1 96.25 495 ILE A N 1
ATOM 3892 C CA . ILE A 1 495 ? 19.891 46.375 19.125 1 96.25 495 ILE A CA 1
ATOM 3893 C C . ILE A 1 495 ? 21.234 45.781 19.531 1 96.25 495 ILE A C 1
ATOM 3895 O O . ILE A 1 495 ? 21.531 45.625 20.734 1 96.25 495 ILE A O 1
ATOM 3899 N N . VAL A 1 496 ? 22.031 45.469 18.562 1 95.62 496 VAL A N 1
ATOM 3900 C CA . VAL A 1 496 ? 23.344 44.844 18.797 1 95.62 496 VAL A CA 1
ATOM 3901 C C . VAL A 1 496 ? 24.234 45.781 19.594 1 95.62 496 VAL A C 1
ATOM 3903 O O . VAL A 1 496 ? 24.953 45.344 20.5 1 95.62 496 VAL A O 1
ATOM 3906 N N . ASP A 1 497 ? 24.156 47.094 19.328 1 94.12 497 ASP A N 1
ATOM 3907 C CA . ASP A 1 497 ? 25.047 48.062 19.922 1 94.12 497 ASP A CA 1
ATOM 3908 C C . ASP A 1 497 ? 24.422 48.656 21.188 1 94.12 497 ASP A C 1
ATOM 3910 O O . ASP A 1 497 ? 25.062 49.469 21.891 1 94.12 497 ASP A O 1
ATOM 3914 N N . GLY A 1 498 ? 23.266 48.281 21.469 1 93.44 498 GLY A N 1
ATOM 3915 C CA . GLY A 1 498 ? 22.516 48.969 22.5 1 93.44 498 GLY A CA 1
ATOM 3916 C C . GLY A 1 498 ? 22.609 48.281 23.859 1 93.44 498 GLY A C 1
ATOM 3917 O O . GLY A 1 498 ? 23.578 47.562 24.125 1 93.44 498 GLY A O 1
ATOM 3918 N N . ASP A 1 499 ? 21.641 48.531 24.688 1 94.75 499 ASP A N 1
ATOM 3919 C CA . ASP A 1 499 ? 21.594 48.062 26.078 1 94.75 499 ASP A CA 1
ATOM 3920 C C . ASP A 1 499 ? 21.203 46.594 26.172 1 94.75 499 ASP A C 1
ATOM 3922 O O . ASP A 1 499 ? 20.719 46.031 25.188 1 94.75 499 ASP A O 1
ATOM 3926 N N . PRO A 1 500 ? 21.438 46.062 27.344 1 96.81 500 PRO A N 1
ATOM 3927 C CA . PRO A 1 500 ? 21 44.688 27.562 1 96.81 500 PRO A CA 1
ATOM 3928 C C . PRO A 1 500 ? 19.516 44.5 27.25 1 96.81 500 PRO A C 1
ATOM 3930 O O . PRO A 1 500 ? 18.688 45.375 27.562 1 96.81 500 PRO A O 1
ATOM 3933 N N . CYS A 1 501 ? 19.188 43.438 26.609 1 97.75 501 CYS A N 1
ATOM 3934 C CA . CYS A 1 501 ? 17.828 43.156 26.188 1 97.75 501 CYS A CA 1
ATOM 3935 C C . CYS A 1 501 ? 17.672 41.656 25.875 1 97.75 501 CYS A C 1
ATOM 3937 O O . CYS A 1 501 ? 18.609 40.875 26.016 1 97.75 501 CYS A O 1
ATOM 3939 N N . VAL A 1 502 ? 16.469 41.281 25.609 1 97.94 502 VAL A N 1
ATOM 3940 C CA . VAL A 1 502 ? 16.141 39.938 25.125 1 97.94 502 VAL A CA 1
ATOM 3941 C C . VAL A 1 502 ? 15.719 40 23.656 1 97.94 502 VAL A C 1
ATOM 3943 O O . VAL A 1 502 ? 14.953 40.906 23.266 1 97.94 502 VAL A O 1
ATOM 3946 N N . VAL A 1 503 ? 16.25 39.125 22.844 1 97.5 503 VAL A N 1
ATOM 3947 C CA . VAL A 1 503 ? 15.898 39.094 21.422 1 97.5 503 VAL A CA 1
ATOM 3948 C C . VAL A 1 503 ? 15.32 37.719 21.094 1 97.5 503 VAL A C 1
ATOM 3950 O O . VAL A 1 503 ? 15.992 36.688 21.266 1 97.5 503 VAL A O 1
ATOM 3953 N N . LEU A 1 504 ? 14.07 37.688 20.734 1 96.06 504 LEU A N 1
ATOM 3954 C CA . LEU A 1 504 ? 13.469 36.5 20.109 1 96.06 504 LEU A CA 1
ATOM 3955 C C . LEU A 1 504 ? 13.539 36.594 18.594 1 96.06 504 LEU A C 1
ATOM 3957 O O . LEU A 1 504 ? 12.992 37.531 18 1 96.06 504 LEU A O 1
ATOM 3961 N N . ALA A 1 505 ? 14.203 35.656 17.984 1 93.31 505 ALA A N 1
ATOM 3962 C CA . ALA A 1 505 ? 14.398 35.75 16.547 1 93.31 505 ALA A CA 1
ATOM 3963 C C . ALA A 1 505 ? 14.266 34.406 15.867 1 93.31 505 ALA A C 1
ATOM 3965 O O . ALA A 1 505 ? 14.648 33.375 16.438 1 93.31 505 ALA A O 1
ATOM 3966 N N . THR A 1 506 ? 13.734 34.406 14.641 1 88.38 506 THR A N 1
ATOM 3967 C CA . THR A 1 506 ? 13.672 33.188 13.828 1 88.38 506 THR A CA 1
ATOM 3968 C C . THR A 1 506 ? 14.992 32.969 13.094 1 88.38 506 THR A C 1
ATOM 3970 O O . THR A 1 506 ? 15.734 33.906 12.836 1 88.38 506 THR A O 1
ATOM 3973 N N . SER A 1 507 ? 15.344 31.703 12.852 1 83 507 SER A N 1
ATOM 3974 C CA . SER A 1 507 ? 14.539 30.484 12.945 1 83 507 SER A CA 1
ATOM 3975 C C . SER A 1 507 ? 14.875 29.688 14.203 1 83 507 SER A C 1
ATOM 3977 O O . SER A 1 507 ? 15.93 29.875 14.805 1 83 507 SER A O 1
ATOM 3979 N N . GLY A 1 508 ? 13.953 28.75 14.547 1 80.81 508 GLY A N 1
ATOM 3980 C CA . GLY A 1 508 ? 14.055 28 15.781 1 80.81 508 GLY A CA 1
ATOM 3981 C C . GLY A 1 508 ? 15.219 27.016 15.797 1 80.81 508 GLY A C 1
ATOM 3982 O O . GLY A 1 508 ? 15.781 26.734 16.859 1 80.81 508 GLY A O 1
ATOM 3983 N N . MET A 1 509 ? 15.562 26.547 14.594 1 79.25 509 MET A N 1
ATOM 3984 C CA . MET A 1 509 ? 16.656 25.578 14.539 1 79.25 509 MET A CA 1
ATOM 3985 C C . MET A 1 509 ? 17.906 26.203 13.93 1 79.25 509 MET A C 1
ATOM 3987 O O . MET A 1 509 ? 18.875 25.484 13.641 1 79.25 509 MET A O 1
ATOM 3991 N N . MET A 1 510 ? 17.906 27.469 13.695 1 84.38 510 MET A N 1
ATOM 3992 C CA . MET A 1 510 ? 19.031 28.297 13.273 1 84.38 510 MET A CA 1
ATOM 3993 C C . MET A 1 510 ? 19.547 27.859 11.906 1 84.38 510 MET A C 1
ATOM 3995 O O . MET A 1 510 ? 20.75 27.812 11.688 1 84.38 510 MET A O 1
ATOM 3999 N N . ASN A 1 511 ? 18.641 27.375 11.164 1 75.56 511 ASN A N 1
ATOM 4000 C CA . ASN A 1 511 ? 19 26.984 9.805 1 75.56 511 ASN A CA 1
ATOM 4001 C C . ASN A 1 511 ? 18.953 28.172 8.852 1 75.56 511 ASN A C 1
ATOM 4003 O O . ASN A 1 511 ? 19.266 28.047 7.668 1 75.56 511 ASN A O 1
ATOM 4007 N N . GLY A 1 512 ? 18.688 29.375 9.383 1 77.94 512 GLY A N 1
ATOM 4008 C CA . GLY A 1 512 ? 18.562 30.609 8.633 1 77.94 512 GLY A CA 1
ATOM 4009 C C . GLY A 1 512 ? 17.844 31.703 9.398 1 77.94 512 GLY A C 1
ATOM 4010 O O . GLY A 1 512 ? 17.75 31.656 10.625 1 77.94 512 GLY A O 1
ATOM 4011 N N . GLY A 1 513 ? 17.562 32.812 8.688 1 82.81 513 GLY A N 1
ATOM 4012 C CA . GLY A 1 513 ? 16.734 33.875 9.266 1 82.81 513 GLY A CA 1
ATOM 4013 C C . GLY A 1 513 ? 17.547 34.906 10.039 1 82.81 513 GLY A C 1
ATOM 4014 O O . GLY A 1 513 ? 18.781 34.844 10.062 1 82.81 513 GLY A O 1
ATOM 4015 N N . PRO A 1 514 ? 16.844 35.75 10.633 1 89 514 PRO A N 1
ATOM 4016 C CA . PRO A 1 514 ? 17.5 36.875 11.32 1 89 514 PRO A CA 1
ATOM 4017 C C . PRO A 1 514 ? 18.344 36.438 12.516 1 89 514 PRO A C 1
ATOM 4019 O O . PRO A 1 514 ? 19.25 37.125 12.938 1 89 514 PRO A O 1
ATOM 4022 N N . ILE A 1 515 ? 18.047 35.25 13.031 1 91.25 515 ILE A N 1
ATOM 4023 C CA . ILE A 1 515 ? 18.781 34.719 14.188 1 91.25 515 ILE A CA 1
ATOM 4024 C C . ILE A 1 515 ? 20.266 34.656 13.867 1 91.25 515 ILE A C 1
ATOM 4026 O O . ILE A 1 515 ? 21.109 34.844 14.742 1 91.25 515 ILE A O 1
ATOM 4030 N N . LEU A 1 516 ? 20.594 34.375 12.656 1 89.12 516 LEU A N 1
ATOM 4031 C CA . LEU A 1 516 ? 21.984 34.219 12.258 1 89.12 516 LEU A CA 1
ATOM 4032 C C . LEU A 1 516 ? 22.719 35.562 12.328 1 89.12 516 LEU A C 1
ATOM 4034 O O . LEU A 1 516 ? 23.906 35.594 12.641 1 89.12 516 LEU A O 1
ATOM 4038 N N . GLU A 1 517 ? 22.062 36.625 12.055 1 89.88 517 GLU A N 1
ATOM 4039 C CA . GLU A 1 517 ? 22.656 37.938 12.148 1 89.88 517 GLU A CA 1
ATOM 4040 C C . GLU A 1 517 ? 23 38.312 13.594 1 89.88 517 GLU A C 1
ATOM 4042 O O . GLU A 1 517 ? 24.062 38.875 13.867 1 89.88 517 GLU A O 1
ATOM 4047 N N . TYR A 1 518 ? 22.141 37.969 14.43 1 94.56 518 TYR A N 1
ATOM 4048 C CA . TYR A 1 518 ? 22.406 38.219 15.844 1 94.56 518 TYR A CA 1
ATOM 4049 C C . TYR A 1 518 ? 23.547 37.344 16.344 1 94.56 518 TYR A C 1
ATOM 4051 O O . TYR A 1 518 ? 24.391 37.812 17.125 1 94.56 518 TYR A O 1
ATOM 4059 N N . LEU A 1 519 ? 23.516 36.094 15.898 1 92.88 519 LEU A N 1
ATOM 4060 C CA . LEU A 1 519 ? 24.562 35.188 16.328 1 92.88 519 LEU A CA 1
ATOM 4061 C C . LEU A 1 519 ? 25.938 35.656 15.859 1 92.88 519 LEU A C 1
ATOM 4063 O O . LEU A 1 519 ? 26.906 35.594 16.594 1 92.88 519 LEU A O 1
ATOM 4067 N N . LYS A 1 520 ? 25.984 36.125 14.648 1 90.88 520 LYS A N 1
ATOM 4068 C CA . LYS A 1 520 ? 27.234 36.656 14.094 1 90.88 520 LYS A CA 1
ATOM 4069 C C . LYS A 1 520 ? 27.734 37.844 14.891 1 90.88 520 LYS A C 1
ATOM 4071 O O . LYS A 1 520 ? 28.938 37.969 15.156 1 90.88 520 LYS A O 1
ATOM 4076 N N . ALA A 1 521 ? 26.906 38.688 15.242 1 93.75 521 ALA A N 1
ATOM 4077 C CA . ALA A 1 521 ? 27.266 39.969 15.867 1 93.75 521 ALA A CA 1
ATOM 4078 C C . ALA A 1 521 ? 27.531 39.781 17.359 1 93.75 521 ALA A C 1
ATOM 4080 O O . ALA A 1 521 ? 28.422 40.406 17.922 1 93.75 521 ALA A O 1
ATOM 4081 N N . LEU A 1 522 ? 26.781 38.938 17.984 1 95.62 522 LEU A N 1
ATOM 4082 C CA . LEU A 1 522 ? 26.812 38.875 19.438 1 95.62 522 LEU A CA 1
ATOM 4083 C C . LEU A 1 522 ? 27.531 37.625 19.922 1 95.62 522 LEU A C 1
ATOM 4085 O O . LEU A 1 522 ? 27.922 37.531 21.078 1 95.62 522 LEU A O 1
ATOM 4089 N N . GLY A 1 523 ? 27.766 36.688 19.078 1 94.62 523 GLY A N 1
ATOM 4090 C CA . GLY A 1 523 ? 28.344 35.375 19.391 1 94.62 523 GLY A CA 1
ATOM 4091 C C . GLY A 1 523 ? 29.719 35.469 20.031 1 94.62 523 GLY A C 1
ATOM 4092 O O . GLY A 1 523 ? 30.031 34.719 20.953 1 94.62 523 GLY A O 1
ATOM 4093 N N . PRO A 1 524 ? 30.516 36.438 19.562 1 94 524 PRO A N 1
ATOM 4094 C CA . PRO A 1 524 ? 31.875 36.531 20.094 1 94 524 PRO A CA 1
ATOM 4095 C C . PRO A 1 524 ? 31.938 37.156 21.484 1 94 524 PRO A C 1
ATOM 4097 O O . PRO A 1 524 ? 32.969 37.094 22.141 1 94 524 PRO A O 1
ATOM 4100 N N . ASP A 1 525 ? 30.953 37.75 22 1 95.62 525 ASP A N 1
ATOM 4101 C CA . ASP A 1 525 ? 30.938 38.469 23.281 1 95.62 525 ASP A CA 1
ATOM 4102 C C . ASP A 1 525 ? 30.469 37.531 24.406 1 95.62 525 ASP A C 1
ATOM 4104 O O . ASP A 1 525 ? 29.312 37.125 24.438 1 95.62 525 ASP A O 1
ATOM 4108 N N . GLU A 1 526 ? 31.281 37.281 25.391 1 95.5 526 GLU A N 1
ATOM 4109 C CA . GLU A 1 526 ? 31.031 36.312 26.469 1 95.5 526 GLU A CA 1
ATOM 4110 C C . GLU A 1 526 ? 29.953 36.844 27.422 1 95.5 526 GLU A C 1
ATOM 4112 O O . GLU A 1 526 ? 29.375 36.062 28.188 1 95.5 526 GLU A O 1
ATOM 4117 N N . ARG A 1 527 ? 29.703 38.094 27.312 1 95 527 ARG A N 1
ATOM 4118 C CA . ARG A 1 527 ? 28.672 38.656 28.172 1 95 527 ARG A CA 1
ATOM 4119 C C . ARG A 1 527 ? 27.281 38.188 27.734 1 95 527 ARG A C 1
ATOM 4121 O O . ARG A 1 527 ? 26.344 38.188 28.547 1 95 527 ARG A O 1
ATOM 4128 N N . ASN A 1 528 ? 27.047 37.781 26.469 1 98 528 ASN A N 1
ATOM 4129 C CA . ASN A 1 528 ? 25.766 37.406 25.875 1 98 528 ASN A CA 1
ATOM 4130 C C . ASN A 1 528 ? 25.469 35.906 26.141 1 98 528 ASN A C 1
ATOM 4132 O O . ASN A 1 528 ? 26.375 35.156 26.484 1 98 528 ASN A O 1
ATOM 4136 N N . THR A 1 529 ? 24.156 35.562 26.047 1 97.94 529 THR A N 1
ATOM 4137 C CA . THR A 1 529 ? 23.734 34.188 26.219 1 97.94 529 THR A CA 1
ATOM 4138 C C . THR A 1 529 ? 22.781 33.75 25.109 1 97.94 529 THR A C 1
ATOM 4140 O O . THR A 1 529 ? 21.859 34.5 24.75 1 97.94 529 THR A O 1
ATOM 4143 N N . LEU A 1 530 ? 23.078 32.656 24.5 1 97 530 LEU A N 1
ATOM 4144 C CA . LEU A 1 530 ? 22.156 31.969 23.578 1 97 530 LEU A CA 1
ATOM 4145 C C . LEU A 1 530 ? 21.312 30.938 24.312 1 97 530 LEU A C 1
ATOM 4147 O O . LEU A 1 530 ? 21.859 29.969 24.875 1 97 530 LEU A O 1
ATOM 4151 N N . VAL A 1 531 ? 20.031 31.141 24.328 1 96.25 531 VAL A N 1
ATOM 4152 C CA . VAL A 1 531 ? 19.141 30.234 25.047 1 96.25 531 VAL A CA 1
ATOM 4153 C C . VAL A 1 531 ? 18.328 29.422 24.047 1 96.25 531 VAL A C 1
ATOM 4155 O O . VAL A 1 531 ? 17.422 29.938 23.375 1 96.25 531 VAL A O 1
ATOM 4158 N N . ILE A 1 532 ? 18.578 28.156 24.016 1 92.81 532 ILE A N 1
ATOM 4159 C CA . ILE A 1 532 ? 17.828 27.234 23.156 1 92.81 532 ILE A CA 1
ATOM 4160 C C . ILE A 1 532 ? 16.641 26.672 23.906 1 92.81 532 ILE A C 1
ATOM 4162 O O . ILE A 1 532 ? 16.797 25.938 24.891 1 92.81 532 ILE A O 1
ATOM 4166 N N . VAL A 1 533 ? 15.453 26.953 23.438 1 88.19 533 VAL A N 1
ATOM 4167 C CA . VAL A 1 533 ? 14.25 26.609 24.203 1 88.19 533 VAL A CA 1
ATOM 4168 C C . VAL A 1 533 ? 13.5 25.484 23.484 1 88.19 533 VAL A C 1
ATOM 4170 O O . VAL A 1 533 ? 12.43 25.062 23.938 1 88.19 533 VAL A O 1
ATOM 4173 N N . GLY A 1 534 ? 13.914 24.938 22.469 1 78.25 534 GLY A N 1
ATOM 4174 C CA . GLY A 1 534 ? 13.172 23.906 21.75 1 78.25 534 GLY A CA 1
ATOM 4175 C C . GLY A 1 534 ? 14.062 22.828 21.172 1 78.25 534 GLY A C 1
ATOM 4176 O O . GLY A 1 534 ? 15.289 22.906 21.266 1 78.25 534 GLY A O 1
ATOM 4177 N N . TYR A 1 535 ? 13.359 21.812 20.594 1 75.25 535 TYR A N 1
ATOM 4178 C CA . TYR A 1 535 ? 14.016 20.672 19.969 1 75.25 535 TYR A CA 1
ATOM 4179 C C . TYR A 1 535 ? 14.844 21.109 18.766 1 75.25 535 TYR A C 1
ATOM 4181 O O . TYR A 1 535 ? 14.43 21.969 18 1 75.25 535 TYR A O 1
ATOM 4189 N N . GLN A 1 536 ? 16.125 20.578 18.734 1 78.62 536 GLN A N 1
ATOM 4190 C CA . GLN A 1 536 ? 17.016 20.797 17.594 1 78.62 536 GLN A CA 1
ATOM 4191 C C . GLN A 1 536 ? 17.234 19.5 16.812 1 78.62 536 GLN A C 1
ATOM 4193 O O . GLN A 1 536 ? 17.828 18.547 17.328 1 78.62 536 GLN A O 1
ATOM 4198 N N . ALA A 1 537 ? 16.766 19.453 15.602 1 72.81 537 ALA A N 1
ATOM 4199 C CA . ALA A 1 537 ? 16.859 18.25 14.781 1 72.81 537 ALA A CA 1
ATOM 4200 C C . ALA A 1 537 ? 18.297 18 14.352 1 72.81 537 ALA A C 1
ATOM 4202 O O . ALA A 1 537 ? 19.094 18.938 14.266 1 72.81 537 ALA A O 1
ATOM 4203 N N . GLU A 1 538 ? 18.594 16.672 14.102 1 74.69 538 GLU A N 1
ATOM 4204 C CA . GLU A 1 538 ? 19.922 16.328 13.609 1 74.69 538 GLU A CA 1
ATOM 4205 C C . GLU A 1 538 ? 20.203 17.016 12.281 1 74.69 538 GLU A C 1
ATOM 4207 O O . GLU A 1 538 ? 19.344 17.094 11.406 1 74.69 538 GLU A O 1
ATOM 4212 N N . GLY A 1 539 ? 21.438 17.625 12.211 1 73.69 539 GLY A N 1
ATOM 4213 C CA . GLY A 1 539 ? 21.859 18.266 10.969 1 73.69 539 GLY A CA 1
ATOM 4214 C C . GLY A 1 539 ? 21.656 19.766 10.969 1 73.69 539 GLY A C 1
ATOM 4215 O O . GLY A 1 539 ? 22.172 20.469 10.102 1 73.69 539 GLY A O 1
ATOM 4216 N N . THR A 1 540 ? 21.016 20.312 12 1 79.25 540 THR A N 1
ATOM 4217 C CA . THR A 1 540 ? 20.781 21.75 12.078 1 79.25 540 THR A CA 1
ATOM 4218 C C . THR A 1 540 ? 21.922 22.453 12.797 1 79.25 540 THR A C 1
ATOM 4220 O O . THR A 1 540 ? 22.719 21.812 13.492 1 79.25 540 THR A O 1
ATOM 4223 N N . LEU A 1 541 ? 22.047 23.703 12.555 1 84.25 541 LEU A N 1
ATOM 4224 C CA . LEU A 1 541 ? 23.078 24.5 13.219 1 84.25 541 LEU A CA 1
ATOM 4225 C C . LEU A 1 541 ? 22.844 24.547 14.727 1 84.25 541 LEU A C 1
ATOM 4227 O O . LEU A 1 541 ? 23.781 24.5 15.508 1 84.25 541 LEU A O 1
ATOM 4231 N N . GLY A 1 542 ? 21.562 24.672 15.031 1 87.62 542 GLY A N 1
ATOM 4232 C CA . GLY A 1 542 ? 21.234 24.656 16.453 1 87.62 542 GLY A CA 1
ATOM 4233 C C . GLY A 1 542 ? 21.734 23.406 17.156 1 87.62 542 GLY A C 1
ATOM 4234 O O . GLY A 1 542 ? 22.266 23.5 18.281 1 87.62 542 GLY A O 1
ATOM 4235 N N . ARG A 1 543 ? 21.547 22.344 16.516 1 86 543 ARG A N 1
ATOM 4236 C CA . ARG A 1 543 ? 22 21.078 17.094 1 86 543 ARG A CA 1
ATOM 4237 C C . ARG A 1 543 ? 23.516 21.047 17.219 1 86 543 ARG A C 1
ATOM 4239 O O . ARG A 1 543 ? 24.062 20.562 18.203 1 86 543 ARG A O 1
ATOM 4246 N N . ARG A 1 544 ? 24.234 21.562 16.266 1 87.5 544 ARG A N 1
ATOM 4247 C CA . ARG A 1 544 ? 25.688 21.625 16.297 1 87.5 544 ARG A CA 1
ATOM 4248 C C . ARG A 1 544 ? 26.188 22.469 17.469 1 87.5 544 ARG A C 1
ATOM 4250 O O . ARG A 1 544 ? 27.109 22.094 18.172 1 87.5 544 ARG A O 1
ATOM 4257 N N . ILE A 1 545 ? 25.562 23.531 17.672 1 91.06 545 ILE A N 1
ATOM 4258 C CA . ILE A 1 545 ? 25.938 24.438 18.75 1 91.06 545 ILE A CA 1
ATOM 4259 C C . ILE A 1 545 ? 25.672 23.766 20.094 1 91.06 545 ILE A C 1
ATOM 4261 O O . ILE A 1 545 ? 26.484 23.859 21.016 1 91.06 545 ILE A O 1
ATOM 4265 N N . GLN A 1 546 ? 24.531 23.125 20.125 1 88.31 546 GLN A N 1
ATOM 4266 C CA . GLN A 1 546 ? 24.188 22.391 21.344 1 88.31 546 GLN A CA 1
ATOM 4267 C C . GLN A 1 546 ? 25.234 21.328 21.672 1 88.31 546 GLN A C 1
ATOM 4269 O O . GLN A 1 546 ? 25.453 21.016 22.828 1 88.31 546 GLN A O 1
ATOM 4274 N N . LYS A 1 547 ? 25.828 20.812 20.594 1 87.88 547 LYS A N 1
ATOM 4275 C CA . LYS A 1 547 ? 26.828 19.766 20.766 1 87.88 547 LYS A CA 1
ATOM 4276 C C . LYS A 1 547 ? 28.203 20.359 21.125 1 87.88 547 LYS A C 1
ATOM 4278 O O . LYS A 1 547 ? 29.172 19.625 21.312 1 87.88 547 LYS A O 1
ATOM 4283 N N . GLY A 1 548 ? 28.391 21.656 21.172 1 89.31 548 GLY A N 1
ATOM 4284 C CA . GLY A 1 548 ? 29.594 22.281 21.688 1 89.31 548 GLY A CA 1
ATOM 4285 C C . GLY A 1 548 ? 30.484 22.875 20.609 1 89.31 548 GLY A C 1
ATOM 4286 O O . GLY A 1 548 ? 31.609 23.281 20.875 1 89.31 548 GLY A O 1
ATOM 4287 N N . TRP A 1 549 ? 29.969 22.938 19.469 1 87.56 549 TRP A N 1
ATOM 4288 C CA . TRP A 1 549 ? 30.75 23.594 18.422 1 87.56 549 TRP A CA 1
ATOM 4289 C C . TRP A 1 549 ? 30.953 25.062 18.75 1 87.56 549 TRP A C 1
ATOM 4291 O O . TRP A 1 549 ? 29.984 25.797 19 1 87.56 549 TRP A O 1
ATOM 4301 N N . ASN A 1 550 ? 32.219 25.453 18.734 1 89.12 550 ASN A N 1
ATOM 4302 C CA . ASN A 1 550 ? 32.5 26.828 19.125 1 89.12 550 ASN A CA 1
ATOM 4303 C C . ASN A 1 550 ? 32.938 27.672 17.922 1 89.12 550 ASN A C 1
ATOM 4305 O O . ASN A 1 550 ? 33.156 28.875 18.062 1 89.12 550 ASN A O 1
ATOM 4309 N N . GLU A 1 551 ? 33.094 27.062 16.828 1 89.75 551 GLU A N 1
ATOM 4310 C CA . GLU A 1 551 ? 33.344 27.75 15.57 1 89.75 551 GLU A CA 1
ATOM 4311 C C . GLU A 1 551 ? 32.406 27.25 14.484 1 89.75 551 GLU A C 1
ATOM 4313 O O . GLU A 1 551 ? 32.375 26.062 14.172 1 89.75 551 GLU A O 1
ATOM 4318 N N . ILE A 1 552 ? 31.672 28.172 14.031 1 85.88 552 ILE A N 1
ATOM 4319 C CA . ILE A 1 552 ? 30.656 27.75 13.07 1 85.88 552 ILE A CA 1
ATOM 4320 C C . ILE A 1 552 ? 30.812 28.531 11.773 1 85.88 552 ILE A C 1
ATOM 4322 O O . ILE A 1 552 ? 30.938 29.75 11.789 1 85.88 552 ILE A O 1
ATOM 4326 N N . PRO A 1 553 ? 30.969 27.781 10.672 1 82.56 553 PRO A N 1
ATOM 4327 C CA . PRO A 1 553 ? 31 28.469 9.375 1 82.56 553 PRO A CA 1
ATOM 4328 C C . PRO A 1 553 ? 29.641 28.984 8.953 1 82.56 553 PRO A C 1
ATOM 4330 O O . PRO A 1 553 ? 28.656 28.25 8.984 1 82.56 553 PRO A O 1
ATOM 4333 N N . LEU A 1 554 ? 29.484 30.172 8.828 1 76.69 554 LEU A N 1
ATOM 4334 C CA . LEU A 1 554 ? 28.25 30.781 8.344 1 76.69 554 LEU A CA 1
ATOM 4335 C C . LEU A 1 554 ? 28.469 31.453 7 1 76.69 554 LEU A C 1
ATOM 4337 O O . LEU A 1 554 ? 29.5 32.094 6.777 1 76.69 554 LEU A O 1
ATOM 4341 N N . SER A 1 555 ? 27.766 30.953 5.93 1 64.31 555 SER A N 1
ATOM 4342 C CA . SER A 1 555 ? 27.891 31.594 4.617 1 64.31 555 SER A CA 1
ATOM 4343 C C . SER A 1 555 ? 27.141 32.906 4.57 1 64.31 555 SER A C 1
ATOM 4345 O O . SER A 1 555 ? 25.984 33 4.988 1 64.31 555 SER A O 1
ATOM 4347 N N . ALA A 1 556 ? 27.719 34.031 4.648 1 54.91 556 ALA A N 1
ATOM 4348 C CA . ALA A 1 556 ? 27.109 35.344 4.387 1 54.91 556 ALA A CA 1
ATOM 4349 C C . ALA A 1 556 ? 27.625 35.938 3.072 1 54.91 556 ALA A C 1
ATOM 4351 O O . ALA A 1 556 ? 28.828 36.062 2.865 1 54.91 556 ALA A O 1
ATOM 4352 N N . GLU A 1 557 ? 26.594 36.375 2.125 1 53.09 557 GLU A N 1
ATOM 4353 C CA . GLU A 1 557 ? 26.828 37 0.835 1 53.09 557 GLU A CA 1
ATOM 4354 C C . GLU A 1 557 ? 27.891 36.281 0.031 1 53.09 557 GLU A C 1
ATOM 4356 O O . GLU A 1 557 ? 28.812 36.875 -0.499 1 53.09 557 GLU A O 1
ATOM 4361 N N . GLY A 1 558 ? 28 34.875 -0.077 1 55.75 558 GLY A N 1
ATOM 4362 C CA . GLY A 1 558 ? 28.891 34.094 -0.918 1 55.75 558 GLY A CA 1
ATOM 4363 C C . GLY A 1 558 ? 30.203 33.75 -0.244 1 55.75 558 GLY A C 1
ATOM 4364 O O . GLY A 1 558 ? 31.031 33.062 -0.814 1 55.75 558 GLY A O 1
ATOM 4365 N N . LYS A 1 559 ? 30.578 34.375 0.801 1 62.78 559 LYS A N 1
ATOM 4366 C CA . LYS A 1 559 ? 31.828 34.125 1.509 1 62.78 559 LYS A CA 1
ATOM 4367 C C . LYS A 1 559 ? 31.562 33.406 2.834 1 62.78 559 LYS A C 1
ATOM 4369 O O . LYS A 1 559 ? 30.656 33.781 3.574 1 62.78 559 LYS A O 1
ATOM 4374 N N . THR A 1 560 ? 32.219 32.344 3.127 1 72.25 560 THR A N 1
ATOM 4375 C CA . THR A 1 560 ? 32.094 31.578 4.371 1 72.25 560 THR A CA 1
ATOM 4376 C C . THR A 1 560 ? 32.906 32.25 5.484 1 72.25 560 THR A C 1
ATOM 4378 O O . THR A 1 560 ? 34.094 32.5 5.32 1 72.25 560 THR A O 1
ATOM 4381 N N . GLN A 1 561 ? 32.219 32.875 6.453 1 77.06 561 GLN A N 1
ATOM 4382 C CA . GLN A 1 561 ? 32.875 33.438 7.625 1 77.06 561 GLN A CA 1
ATOM 4383 C C . GLN A 1 561 ? 32.719 32.531 8.836 1 77.06 561 GLN A C 1
ATOM 4385 O O . GLN A 1 561 ? 31.656 31.938 9.031 1 77.06 561 GLN A O 1
ATOM 4390 N N . THR A 1 562 ? 33.812 32.406 9.586 1 87.38 562 THR A N 1
ATOM 4391 C CA . THR A 1 562 ? 33.75 31.594 10.805 1 87.38 562 THR A CA 1
ATOM 4392 C C . THR A 1 562 ? 33.375 32.469 12 1 87.38 562 THR A C 1
ATOM 4394 O O . THR A 1 562 ? 34 33.531 12.227 1 87.38 562 THR A O 1
ATOM 4397 N N . VAL A 1 563 ? 32.281 32.188 12.625 1 87.88 563 VAL A N 1
ATOM 4398 C CA . VAL A 1 563 ? 31.844 32.938 13.797 1 87.88 563 VAL A CA 1
ATOM 4399 C C . VAL A 1 563 ? 32.25 32.188 15.062 1 87.88 563 VAL A C 1
ATOM 4401 O O . VAL A 1 563 ? 32.031 30.984 15.195 1 87.88 563 VAL A O 1
ATOM 4404 N N . LYS A 1 564 ? 32.938 32.906 15.906 1 91.69 564 LYS A N 1
ATOM 4405 C CA . LYS A 1 564 ? 33.312 32.312 17.188 1 91.69 564 LYS A CA 1
ATOM 4406 C C . LYS A 1 564 ? 32.156 32.406 18.188 1 91.69 564 LYS A C 1
ATOM 4408 O O . LYS A 1 564 ? 31.547 33.438 18.359 1 91.69 564 LYS A O 1
ATOM 4413 N N . ILE A 1 565 ? 31.891 31.344 18.797 1 93.44 565 ILE A N 1
ATOM 4414 C CA . ILE A 1 565 ? 30.844 31.266 19.797 1 93.44 565 ILE A CA 1
ATOM 4415 C C . ILE A 1 565 ? 31.453 31.328 21.203 1 93.44 565 ILE A C 1
ATOM 4417 O O . ILE A 1 565 ? 31.797 30.297 21.781 1 93.44 565 ILE A O 1
ATOM 4421 N N . ASN A 1 566 ? 31.531 32.562 21.688 1 94.31 566 ASN A N 1
ATOM 4422 C CA . ASN A 1 566 ? 32.062 32.75 23.031 1 94.31 566 ASN A CA 1
ATOM 4423 C C . ASN A 1 566 ? 30.938 33 24.047 1 94.31 566 ASN A C 1
ATOM 4425 O O . ASN A 1 566 ? 31.141 32.875 25.25 1 94.31 566 ASN A O 1
ATOM 4429 N N . LEU A 1 567 ? 29.781 33.344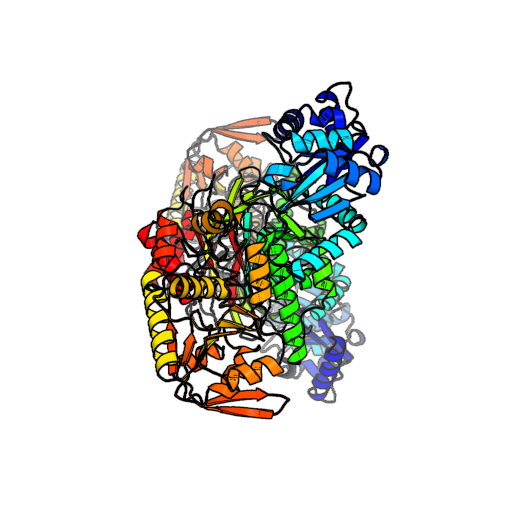 23.484 1 95.44 567 LEU A N 1
ATOM 4430 C CA . LEU A 1 567 ? 28.656 33.562 24.375 1 95.44 567 LEU A CA 1
ATOM 4431 C C . LEU A 1 567 ? 28.25 32.281 25.094 1 95.44 567 LEU A C 1
ATOM 4433 O O . LEU A 1 567 ? 28.594 31.188 24.656 1 95.44 567 LEU A O 1
ATOM 4437 N N . GLU A 1 568 ? 27.547 32.406 26.188 1 95.88 568 GLU A N 1
ATOM 4438 C CA . GLU A 1 568 ? 27.031 31.266 26.922 1 95.88 568 GLU A CA 1
ATOM 4439 C C . GLU A 1 568 ? 25.891 30.594 26.172 1 95.88 568 GLU A C 1
ATOM 4441 O O . GLU A 1 568 ? 24.984 31.281 25.672 1 95.88 568 GLU A O 1
ATOM 4446 N N . VAL A 1 569 ? 25.969 29.281 26 1 95.94 569 VAL A N 1
ATOM 4447 C CA . VAL A 1 569 ? 24.891 28.531 25.359 1 95.94 569 VAL A CA 1
ATOM 4448 C C . VAL A 1 569 ? 24.141 27.719 26.406 1 95.94 569 VAL A C 1
ATOM 4450 O O . VAL A 1 569 ? 24.734 26.875 27.094 1 95.94 569 VAL A O 1
ATOM 4453 N N . VAL A 1 570 ? 22.906 28.031 26.578 1 95.38 570 VAL A N 1
ATOM 4454 C CA . VAL A 1 570 ? 22.078 27.344 27.562 1 95.38 570 VAL A CA 1
ATOM 4455 C C . VAL A 1 570 ? 20.859 26.719 26.875 1 95.38 570 VAL A C 1
ATOM 4457 O O . VAL A 1 570 ? 20.25 27.344 26 1 95.38 570 VAL A O 1
ATOM 4460 N N . THR A 1 571 ? 20.594 25.5 27.203 1 92.69 571 THR A N 1
ATOM 4461 C CA . THR A 1 571 ? 19.359 24.859 26.75 1 92.69 571 THR A CA 1
ATOM 4462 C C . THR A 1 571 ? 18.328 24.828 27.859 1 92.69 571 THR A C 1
ATOM 4464 O O . THR A 1 571 ? 18.578 24.312 28.953 1 92.69 571 THR A O 1
ATOM 4467 N N . VAL A 1 572 ? 17.25 25.453 27.609 1 92.25 572 VAL A N 1
ATOM 4468 C CA . VAL A 1 572 ? 16.141 25.406 28.547 1 92.25 572 VAL A CA 1
ATOM 4469 C C . VAL A 1 572 ? 15.016 24.531 27.984 1 92.25 572 VAL A C 1
ATOM 4471 O O . VAL A 1 572 ? 14.164 25.016 27.234 1 92.25 572 VAL A O 1
ATOM 4474 N N . ASP A 1 573 ? 14.969 23.359 28.469 1 87 573 ASP A N 1
ATOM 4475 C CA . ASP A 1 573 ? 13.953 22.406 28.031 1 87 573 ASP A CA 1
ATOM 4476 C C . ASP A 1 573 ? 12.609 22.688 28.703 1 87 573 ASP A C 1
ATOM 4478 O O . ASP A 1 573 ? 12.562 23.359 29.734 1 87 573 ASP A O 1
ATOM 4482 N N . GLY A 1 574 ? 11.594 22.312 28.078 1 87.38 574 GLY A N 1
ATOM 4483 C CA . GLY A 1 574 ? 10.305 22.406 28.734 1 87.38 574 GLY A CA 1
ATOM 4484 C C . GLY A 1 574 ? 9.328 23.344 28.031 1 87.38 574 GLY A C 1
ATOM 4485 O O . GLY A 1 574 ? 8.141 23.375 28.359 1 87.38 574 GLY A O 1
ATOM 4486 N N . PHE A 1 575 ? 9.781 24.016 27.078 1 88.81 575 PHE A N 1
ATOM 4487 C CA . PHE A 1 575 ? 8.914 24.922 26.344 1 88.81 575 PHE A CA 1
ATOM 4488 C C . PHE A 1 575 ? 8.375 24.266 25.078 1 88.81 575 PHE A C 1
ATOM 4490 O O . PHE A 1 575 ? 7.66 24.891 24.297 1 88.81 575 PHE A O 1
ATOM 4497 N N . SER A 1 576 ? 8.656 23.031 24.938 1 87.75 576 SER A N 1
ATOM 4498 C CA . SER A 1 576 ? 8.227 22.344 23.719 1 87.75 576 SER A CA 1
ATOM 4499 C C . SER A 1 576 ? 6.703 22.281 23.641 1 87.75 576 SER A C 1
ATOM 4501 O O . SER A 1 576 ? 6.027 22.078 24.656 1 87.75 576 SER A O 1
ATOM 4503 N N . GLY A 1 577 ? 6.215 22.469 22.422 1 91 577 GLY A N 1
ATOM 4504 C CA . GLY A 1 577 ? 4.793 22.312 22.188 1 91 577 GLY A CA 1
ATOM 4505 C C . GLY A 1 577 ? 4.375 20.875 22 1 91 577 GLY A C 1
ATOM 4506 O O . GLY A 1 577 ? 3.188 20.578 21.844 1 91 577 GLY A O 1
ATOM 4507 N N . HIS A 1 578 ? 5.301 19.953 22.062 1 93.81 578 HIS A N 1
ATOM 4508 C CA . HIS A 1 578 ? 5.023 18.531 21.938 1 93.81 578 HIS A CA 1
ATOM 4509 C C . HIS A 1 578 ? 4.84 17.891 23.312 1 93.81 578 HIS A C 1
ATOM 4511 O O . HIS A 1 578 ? 5.41 18.359 24.297 1 93.81 578 HIS A O 1
ATOM 4517 N N . SER A 1 579 ? 4.102 16.859 23.344 1 96.56 579 SER A N 1
ATOM 4518 C CA . SER A 1 579 ? 3.996 16.047 24.547 1 96.56 579 SER A CA 1
ATOM 4519 C C . SER A 1 579 ? 5.281 15.273 24.812 1 96.56 579 SER A C 1
ATOM 4521 O O . SER A 1 579 ? 5.844 14.664 23.891 1 96.56 579 SER A O 1
ATOM 4523 N N . ASP A 1 580 ? 5.789 15.336 26.016 1 94.88 580 ASP A N 1
ATOM 4524 C CA . ASP A 1 580 ? 6.938 14.5 26.359 1 94.88 580 ASP A CA 1
ATOM 4525 C C . ASP A 1 580 ? 6.516 13.055 26.625 1 94.88 580 ASP A C 1
ATOM 4527 O O . ASP A 1 580 ? 5.344 12.711 26.469 1 94.88 580 ASP A O 1
ATOM 4531 N N . ARG A 1 581 ? 7.426 12.281 27.016 1 97 581 ARG A N 1
ATOM 4532 C CA . ARG A 1 581 ? 7.188 10.844 27.156 1 97 581 ARG A CA 1
ATOM 4533 C C . ARG A 1 581 ? 6.074 10.57 28.156 1 97 581 ARG A C 1
ATOM 4535 O O . ARG A 1 581 ? 5.18 9.766 27.891 1 97 581 ARG A O 1
ATOM 4542 N N . ASN A 1 582 ? 6.094 11.18 29.297 1 96.56 582 ASN A N 1
ATOM 4543 C CA . ASN A 1 582 ? 5.07 10.977 30.328 1 96.56 582 ASN A CA 1
ATOM 4544 C C . ASN A 1 582 ? 3.695 11.422 29.828 1 96.56 582 ASN A C 1
ATOM 4546 O O . ASN A 1 582 ? 2.695 10.742 30.078 1 96.56 582 ASN A O 1
ATOM 4550 N N . GLN A 1 583 ? 3.697 12.5 29.219 1 97.38 583 GLN A N 1
ATOM 4551 C CA . GLN A 1 583 ? 2.443 13.031 28.703 1 97.38 583 GLN A CA 1
ATOM 4552 C C . GLN A 1 583 ? 1.881 12.133 27.609 1 97.38 583 GLN A C 1
ATOM 4554 O O . GLN A 1 583 ? 0.667 11.93 27.516 1 97.38 583 GLN A O 1
ATOM 4559 N N . LEU A 1 584 ? 2.723 11.648 26.719 1 98.5 584 LEU A N 1
ATOM 4560 C CA . LEU A 1 584 ? 2.297 10.727 25.672 1 98.5 584 LEU A CA 1
ATOM 4561 C C . LEU A 1 584 ? 1.648 9.484 26.281 1 98.5 584 LEU A C 1
ATOM 4563 O O . LEU A 1 584 ? 0.565 9.07 25.844 1 98.5 584 LEU A O 1
ATOM 4567 N N . MET A 1 585 ? 2.309 8.891 27.234 1 98.38 585 MET A N 1
ATOM 4568 C CA . MET A 1 585 ? 1.794 7.691 27.891 1 98.38 585 MET A CA 1
ATOM 4569 C C . MET A 1 585 ? 0.506 7.992 28.656 1 98.38 585 MET A C 1
ATOM 4571 O O . MET A 1 585 ? -0.417 7.176 28.672 1 98.38 585 MET A O 1
ATOM 4575 N N . ASP A 1 586 ? 0.473 9.141 29.281 1 98.19 586 ASP A N 1
ATOM 4576 C CA . ASP A 1 586 ? -0.723 9.547 30.016 1 98.19 586 ASP A CA 1
ATOM 4577 C C . ASP A 1 586 ? -1.903 9.742 29.062 1 98.19 586 ASP A C 1
ATOM 4579 O O . ASP A 1 586 ? -3.045 9.438 29.422 1 98.19 586 ASP A O 1
ATOM 4583 N N . TYR A 1 587 ? -1.614 10.273 27.938 1 98.69 587 TYR A N 1
ATOM 4584 C CA . TYR A 1 587 ? -2.67 10.445 26.953 1 98.69 587 TYR A CA 1
ATOM 4585 C C . TYR A 1 587 ? -3.307 9.109 26.594 1 98.69 587 TYR A C 1
ATOM 4587 O O . TYR A 1 587 ? -4.535 8.984 26.578 1 98.69 587 TYR A O 1
ATOM 4595 N N . VAL A 1 588 ? -2.461 8.141 26.266 1 98.69 588 VAL A N 1
ATOM 4596 C CA . VAL A 1 588 ? -2.963 6.816 25.906 1 98.69 588 VAL A CA 1
ATOM 4597 C C . VAL A 1 588 ? -3.742 6.23 27.078 1 98.69 588 VAL A C 1
ATOM 4599 O O . VAL A 1 588 ? -4.762 5.566 26.891 1 98.69 588 VAL A O 1
ATOM 4602 N N . ARG A 1 589 ? -3.252 6.465 28.234 1 98.38 589 ARG A N 1
ATOM 4603 C CA . ARG A 1 589 ? -3.93 5.98 29.438 1 98.38 589 ARG A CA 1
ATOM 4604 C C . ARG A 1 589 ? -5.328 6.578 29.562 1 98.38 589 ARG A C 1
ATOM 4606 O O . ARG A 1 589 ? -6.273 5.891 29.953 1 98.38 589 ARG A O 1
ATOM 4613 N N . ARG A 1 590 ? -5.551 7.867 29.141 1 98.38 590 ARG A N 1
ATOM 4614 C CA . ARG A 1 590 ? -6.758 8.617 29.469 1 98.38 590 ARG A CA 1
ATOM 4615 C C . ARG A 1 590 ? -7.703 8.688 28.266 1 98.38 590 ARG A C 1
ATOM 4617 O O . ARG A 1 590 ? -8.883 8.992 28.422 1 98.38 590 ARG A O 1
ATOM 4624 N N . VAL A 1 591 ? -7.195 8.477 27.094 1 98.44 591 VAL A N 1
ATOM 4625 C CA . VAL A 1 591 ? -8.023 8.617 25.906 1 98.44 591 VAL A CA 1
ATOM 4626 C C . VAL A 1 591 ? -9.234 7.691 26 1 98.44 591 VAL A C 1
ATOM 4628 O O . VAL A 1 591 ? -9.117 6.551 26.453 1 98.44 591 VAL A O 1
ATOM 4631 N N . TYR A 1 592 ? -10.391 8.18 25.656 1 97.5 592 TYR A N 1
ATOM 4632 C CA . TYR A 1 592 ? -11.648 7.438 25.719 1 97.5 592 TYR A CA 1
ATOM 4633 C C . TYR A 1 592 ? -12.508 7.715 24.5 1 97.5 592 TYR A C 1
ATOM 4635 O O . TYR A 1 592 ? -12.68 8.867 24.094 1 97.5 592 TYR A O 1
ATOM 4643 N N . PRO A 1 593 ? -13.141 6.633 23.969 1 97.88 593 PRO A N 1
ATOM 4644 C CA . PRO A 1 593 ? -12.938 5.215 24.281 1 97.88 593 PRO A CA 1
ATOM 4645 C C . PRO A 1 593 ? -11.523 4.734 23.953 1 97.88 593 PRO A C 1
ATOM 4647 O O . PRO A 1 593 ? -10.805 5.395 23.203 1 97.88 593 PRO A O 1
ATOM 4650 N N . LYS A 1 594 ? -11.117 3.607 24.562 1 97.94 594 LYS A N 1
ATOM 4651 C CA . LYS A 1 594 ? -9.797 3.057 24.297 1 97.94 594 LYS A CA 1
ATOM 4652 C C . LYS A 1 594 ? -9.68 2.545 22.875 1 97.94 594 LYS A C 1
ATOM 4654 O O . LYS A 1 594 ? -10.516 1.764 22.406 1 97.94 594 LYS A O 1
ATOM 4659 N N . PRO A 1 595 ? -8.68 3.039 22.203 1 98.31 595 PRO A N 1
ATOM 4660 C CA . PRO A 1 595 ? -8.508 2.531 20.844 1 98.31 595 PRO A CA 1
ATOM 4661 C C . PRO A 1 595 ? -8.078 1.066 20.797 1 98.31 595 PRO A C 1
ATOM 4663 O O . PRO A 1 595 ? -7.418 0.591 21.734 1 98.31 595 PRO A O 1
ATOM 4666 N N . SER A 1 596 ? -8.445 0.387 19.734 1 97.06 596 SER A N 1
ATOM 4667 C CA . SER A 1 596 ? -8.062 -1.009 19.547 1 97.06 596 SER A CA 1
ATOM 4668 C C . SER A 1 596 ? -6.66 -1.125 18.969 1 97.06 596 SER A C 1
ATOM 4670 O O . SER A 1 596 ? -6.051 -2.195 19 1 97.06 596 SER A O 1
ATOM 4672 N N . ARG A 1 597 ? -6.129 -0.052 18.5 1 97.88 597 ARG A N 1
ATOM 4673 C CA . ARG A 1 597 ? -4.812 -0.015 17.875 1 97.88 597 ARG A CA 1
ATOM 4674 C C . ARG A 1 597 ? -4.199 1.379 17.969 1 97.88 597 ARG A C 1
ATOM 4676 O O . ARG A 1 597 ? -4.902 2.381 17.812 1 97.88 597 ARG A O 1
ATOM 4683 N N . VAL A 1 598 ? -2.912 1.418 18.156 1 98.81 598 VAL A N 1
ATOM 4684 C CA . VAL A 1 598 ? -2.186 2.684 18.156 1 98.81 598 VAL A CA 1
ATOM 4685 C C . VAL A 1 598 ? -1.023 2.617 17.172 1 98.81 598 VAL A C 1
ATOM 4687 O O . VAL A 1 598 ? -0.236 1.668 17.188 1 98.81 598 VAL A O 1
ATOM 4690 N N . ILE A 1 599 ? -0.941 3.545 16.312 1 98.88 599 ILE A N 1
ATOM 4691 C CA . ILE A 1 599 ? 0.152 3.674 15.359 1 98.88 599 ILE A CA 1
ATOM 4692 C C . ILE A 1 599 ? 0.987 4.906 15.688 1 98.88 599 ILE A C 1
ATOM 4694 O O . ILE A 1 599 ? 0.451 6.012 15.82 1 98.88 599 ILE A O 1
ATOM 4698 N N . THR A 1 600 ? 2.279 4.734 15.828 1 98.75 600 THR A N 1
ATOM 4699 C CA . THR A 1 600 ? 3.137 5.863 16.172 1 98.75 600 THR A CA 1
ATOM 4700 C C . THR A 1 600 ? 3.836 6.41 14.93 1 98.75 600 THR A C 1
ATOM 4702 O O . THR A 1 600 ? 4.234 5.645 14.047 1 98.75 600 THR A O 1
ATOM 4705 N N . ASN A 1 601 ? 3.908 7.723 14.812 1 98.25 601 ASN A N 1
ATOM 4706 C CA . ASN A 1 601 ? 4.609 8.414 13.734 1 98.25 601 ASN A CA 1
ATOM 4707 C C . ASN A 1 601 ? 5.289 9.688 14.242 1 98.25 601 ASN A C 1
ATOM 4709 O O . ASN A 1 601 ? 5.367 9.914 15.453 1 98.25 601 ASN A O 1
ATOM 4713 N N . HIS A 1 602 ? 5.949 10.43 13.398 1 97.12 602 HIS A N 1
ATOM 4714 C CA . HIS A 1 602 ? 6.531 11.734 13.68 1 97.12 602 HIS A CA 1
ATOM 4715 C C . HIS A 1 602 ? 7.516 11.664 14.844 1 97.12 602 HIS A C 1
ATOM 4717 O O . HIS A 1 602 ? 7.379 12.398 15.82 1 97.12 602 HIS A O 1
ATOM 4723 N N . GLY A 1 603 ? 8.398 10.812 14.812 1 95.5 603 GLY A N 1
ATOM 4724 C CA . GLY A 1 603 ? 9.523 10.57 15.703 1 95.5 603 GLY A CA 1
ATOM 4725 C C . GLY A 1 603 ? 10.641 9.781 15.047 1 95.5 603 GLY A C 1
ATOM 4726 O O . GLY A 1 603 ? 10.406 9.031 14.102 1 95.5 603 GLY A O 1
ATOM 4727 N N . ASP A 1 604 ? 11.781 9.984 15.617 1 92.62 604 ASP A N 1
ATOM 4728 C CA . ASP A 1 604 ? 12.867 9.133 15.125 1 92.62 604 ASP A CA 1
ATOM 4729 C C . ASP A 1 604 ? 12.539 7.656 15.336 1 92.62 604 ASP A C 1
ATOM 4731 O O . ASP A 1 604 ? 11.672 7.312 16.141 1 92.62 604 ASP A O 1
ATOM 4735 N N . GLU A 1 605 ? 13.266 6.844 14.648 1 95.31 605 GLU A N 1
ATOM 4736 C CA . GLU A 1 605 ? 12.984 5.41 14.641 1 95.31 605 GLU A CA 1
ATOM 4737 C C . GLU A 1 605 ? 12.922 4.852 16.062 1 95.31 605 GLU A C 1
ATOM 4739 O O . GLU A 1 605 ? 11.961 4.172 16.422 1 95.31 605 GLU A O 1
ATOM 4744 N N . SER A 1 606 ? 13.906 5.121 16.844 1 96.25 606 SER A N 1
ATOM 4745 C CA . SER A 1 606 ? 13.969 4.598 18.203 1 96.25 606 SER A CA 1
ATOM 4746 C C . SER A 1 606 ? 12.797 5.102 19.047 1 96.25 606 SER A C 1
ATOM 4748 O O . SER A 1 606 ? 12.234 4.352 19.844 1 96.25 606 SER A O 1
ATOM 4750 N N . ASN A 1 607 ? 12.375 6.352 18.844 1 96.44 607 ASN A N 1
ATOM 4751 C CA . ASN A 1 607 ? 11.273 6.945 19.594 1 96.44 607 ASN A CA 1
ATOM 4752 C C . ASN A 1 607 ? 9.945 6.277 19.25 1 96.44 607 ASN A C 1
ATOM 4754 O O . ASN A 1 607 ? 9.164 5.945 20.156 1 96.44 607 ASN A O 1
ATOM 4758 N N . CYS A 1 608 ? 9.734 6.07 18 1 98.12 608 CYS A N 1
ATOM 4759 C CA . CYS A 1 608 ? 8.492 5.453 17.547 1 98.12 608 CYS A CA 1
ATOM 4760 C C . CYS A 1 608 ? 8.375 4.027 18.078 1 98.12 608 CYS A C 1
ATOM 4762 O O . CYS A 1 608 ? 7.316 3.627 18.578 1 98.12 608 CYS A O 1
ATOM 4764 N N . LEU A 1 609 ? 9.5 3.262 17.953 1 97.25 609 LEU A N 1
ATOM 4765 C CA . LEU A 1 609 ? 9.508 1.861 18.359 1 97.25 609 LEU A CA 1
ATOM 4766 C C . LEU A 1 609 ? 9.367 1.735 19.875 1 97.25 609 LEU A C 1
ATOM 4768 O O . LEU A 1 609 ? 8.617 0.888 20.359 1 97.25 609 LEU A O 1
ATOM 4772 N N . ASP A 1 610 ? 10.078 2.57 20.594 1 98.19 610 ASP A N 1
ATOM 4773 C CA . ASP A 1 610 ? 10.055 2.529 22.047 1 98.19 610 ASP A CA 1
ATOM 4774 C C . ASP A 1 610 ? 8.664 2.883 22.578 1 98.19 610 ASP A C 1
ATOM 4776 O O . ASP A 1 610 ? 8.156 2.225 23.484 1 98.19 610 ASP A O 1
ATOM 4780 N N . LEU A 1 611 ? 8.07 3.9 22.047 1 98.62 611 LEU A N 1
ATOM 4781 C CA . LEU A 1 611 ? 6.742 4.309 22.484 1 98.62 611 LEU A CA 1
ATOM 4782 C C . LEU A 1 611 ? 5.715 3.219 22.188 1 98.62 611 LEU A C 1
ATOM 4784 O O . LEU A 1 611 ? 4.898 2.887 23.047 1 98.62 611 LEU A O 1
ATOM 4788 N N . ALA A 1 612 ? 5.773 2.713 21 1 98.44 612 ALA A N 1
ATOM 4789 C CA . ALA A 1 612 ? 4.848 1.651 20.609 1 98.44 612 ALA A CA 1
ATOM 4790 C C . ALA A 1 612 ? 4.961 0.453 21.547 1 98.44 612 ALA A C 1
ATOM 4792 O O . ALA A 1 612 ? 3.951 -0.072 22.016 1 98.44 612 ALA A O 1
ATOM 4793 N N . SER A 1 613 ? 6.156 0.034 21.75 1 97.56 613 SER A N 1
ATOM 4794 C CA . SER A 1 613 ? 6.414 -1.114 22.609 1 97.56 613 SER A CA 1
ATOM 4795 C C . SER A 1 613 ? 5.895 -0.868 24.031 1 97.56 613 SER A C 1
ATOM 4797 O O . SER A 1 613 ? 5.293 -1.755 24.641 1 97.56 613 SER A O 1
ATOM 4799 N N . SER A 1 614 ? 6.117 0.291 24.547 1 98.25 614 SER A N 1
ATOM 4800 C CA . SER A 1 614 ? 5.703 0.632 25.906 1 98.25 614 SER A CA 1
ATOM 4801 C C . SER A 1 614 ? 4.184 0.672 26.016 1 98.25 614 SER A C 1
ATOM 4803 O O . SER A 1 614 ? 3.625 0.243 27.031 1 98.25 614 SER A O 1
ATOM 4805 N N . ILE A 1 615 ? 3.555 1.212 25.031 1 98.56 615 ILE A N 1
ATOM 4806 C CA . ILE A 1 615 ? 2.098 1.265 25.031 1 98.56 615 ILE A CA 1
ATOM 4807 C C . ILE A 1 615 ? 1.53 -0.152 25.047 1 98.56 615 ILE A C 1
ATOM 4809 O O . ILE A 1 615 ? 0.607 -0.446 25.812 1 98.56 615 ILE A O 1
ATOM 4813 N N . TYR A 1 616 ? 2.066 -0.998 24.203 1 97.56 616 TYR A N 1
ATOM 4814 C CA . TYR A 1 616 ? 1.61 -2.383 24.156 1 97.56 616 TYR A CA 1
ATOM 4815 C C . TYR A 1 616 ? 1.809 -3.059 25.516 1 97.56 616 TYR A C 1
ATOM 4817 O O . TYR A 1 616 ? 0.905 -3.732 26.016 1 97.56 616 TYR A O 1
ATOM 4825 N N . LYS A 1 617 ? 2.979 -2.979 26.078 1 97.19 617 LYS A N 1
ATOM 4826 C CA . LYS A 1 617 ? 3.318 -3.629 27.344 1 97.19 617 LYS A CA 1
ATOM 4827 C C . LYS A 1 617 ? 2.408 -3.154 28.469 1 97.19 617 LYS A C 1
ATOM 4829 O O . LYS A 1 617 ? 1.945 -3.959 29.281 1 97.19 617 LYS A O 1
ATOM 4834 N N . LYS A 1 618 ? 2.137 -1.896 28.5 1 97.5 618 LYS A N 1
ATOM 4835 C CA . LYS A 1 618 ? 1.422 -1.299 29.625 1 97.5 618 LYS A CA 1
ATOM 4836 C C . LYS A 1 618 ? -0.087 -1.451 29.453 1 97.5 618 LYS A C 1
ATOM 4838 O O . LYS A 1 618 ? -0.802 -1.687 30.438 1 97.5 618 LYS A O 1
ATOM 4843 N N . HIS A 1 619 ? -0.59 -1.288 28.234 1 97.44 619 HIS A N 1
ATOM 4844 C CA . HIS A 1 619 ? -2.033 -1.187 28.047 1 97.44 619 HIS A CA 1
ATOM 4845 C C . HIS A 1 619 ? -2.576 -2.375 27.266 1 97.44 619 HIS A C 1
ATOM 4847 O O . HIS A 1 619 ? -3.793 -2.543 27.141 1 97.44 619 HIS A O 1
ATOM 4853 N N . ARG A 1 620 ? -1.731 -3.17 26.672 1 96.56 620 ARG A N 1
ATOM 4854 C CA . ARG A 1 620 ? -2.086 -4.359 25.891 1 96.56 620 ARG A CA 1
ATOM 4855 C C . ARG A 1 620 ? -2.9 -3.988 24.656 1 96.56 620 ARG A C 1
ATOM 4857 O O . ARG A 1 620 ? -3.842 -4.695 24.297 1 96.56 620 ARG A O 1
ATOM 4864 N N . ILE A 1 621 ? -2.65 -2.814 24.172 1 97 621 ILE A N 1
ATOM 4865 C CA . ILE A 1 621 ? -3.203 -2.363 22.906 1 97 621 ILE A CA 1
ATOM 4866 C C . ILE A 1 621 ? -2.227 -2.682 21.781 1 97 621 ILE A C 1
ATOM 4868 O O . ILE A 1 621 ? -1.039 -2.355 21.859 1 97 621 ILE A O 1
ATOM 4872 N N . PRO A 1 622 ? -2.709 -3.408 20.734 1 96.19 622 PRO A N 1
ATOM 4873 C CA . PRO A 1 622 ? -1.826 -3.605 19.578 1 96.19 622 PRO A CA 1
ATOM 4874 C C . PRO A 1 622 ? -1.26 -2.293 19.031 1 96.19 622 PRO A C 1
ATOM 4876 O O . PRO A 1 622 ? -1.981 -1.296 18.938 1 96.19 622 PRO A O 1
ATOM 4879 N N . THR A 1 623 ? 0.074 -2.264 18.797 1 98.06 623 THR A N 1
ATOM 4880 C CA . THR A 1 623 ? 0.717 -1.051 18.297 1 98.06 623 THR A CA 1
ATOM 4881 C C . THR A 1 623 ? 1.523 -1.341 17.031 1 98.06 623 THR A C 1
ATOM 4883 O O . THR A 1 623 ? 1.793 -2.502 16.719 1 98.06 623 THR A O 1
ATOM 4886 N N . MET A 1 624 ? 1.821 -0.269 16.344 1 97.44 624 MET A N 1
ATOM 4887 C CA . MET A 1 624 ? 2.684 -0.34 15.164 1 97.44 624 MET A CA 1
ATOM 4888 C C . MET A 1 624 ? 3.521 0.927 15.023 1 97.44 624 MET A C 1
ATOM 4890 O O . MET A 1 624 ? 3.088 2.01 15.422 1 97.44 624 MET A O 1
ATOM 4894 N N . ALA A 1 625 ? 4.688 0.806 14.5 1 98 625 ALA A N 1
ATOM 4895 C CA . ALA A 1 625 ? 5.555 1.899 14.07 1 98 625 ALA A CA 1
ATOM 4896 C C . ALA A 1 625 ? 5.996 1.716 12.625 1 98 625 ALA A C 1
ATOM 4898 O O . ALA A 1 625 ? 7.133 1.32 12.359 1 98 625 ALA A O 1
ATOM 4899 N N . PRO A 1 626 ? 5.148 2.061 11.719 1 98 626 PRO A N 1
ATOM 4900 C CA . PRO A 1 626 ? 5.43 1.761 10.312 1 98 626 PRO A CA 1
ATOM 4901 C C . PRO A 1 626 ? 6.566 2.609 9.742 1 98 626 PRO A C 1
ATOM 4903 O O . PRO A 1 626 ? 6.91 3.646 10.312 1 98 626 PRO A O 1
ATOM 4906 N N . MET A 1 627 ? 7.16 2.146 8.656 1 97.31 627 MET A N 1
ATOM 4907 C CA . MET A 1 627 ? 8.086 2.926 7.844 1 97.31 627 MET A CA 1
ATOM 4908 C C . MET A 1 627 ? 7.348 3.697 6.758 1 97.31 627 MET A C 1
ATOM 4910 O O . MET A 1 627 ? 6.195 3.387 6.445 1 97.31 627 MET A O 1
ATOM 4914 N N . ASN A 1 628 ? 8.016 4.738 6.223 1 97.69 628 ASN A N 1
ATOM 4915 C CA . ASN A 1 628 ? 7.473 5.34 5.008 1 97.69 628 ASN A CA 1
ATOM 4916 C C . ASN A 1 628 ? 7.293 4.301 3.902 1 97.69 628 ASN A C 1
ATOM 4918 O O . ASN A 1 628 ? 8.055 3.34 3.818 1 97.69 628 ASN A O 1
ATOM 4922 N N . LEU A 1 629 ? 6.23 4.484 3.092 1 98.12 629 LEU A N 1
ATOM 4923 C CA . LEU A 1 629 ? 5.977 3.68 1.903 1 98.12 629 LEU A CA 1
ATOM 4924 C C . LEU A 1 629 ? 5.355 2.338 2.277 1 98.12 629 LEU A C 1
ATOM 4926 O O . LEU A 1 629 ? 5.441 1.374 1.514 1 98.12 629 LEU A O 1
ATOM 4930 N N . GLU A 1 630 ? 4.738 2.221 3.412 1 98.5 630 GLU A N 1
ATOM 4931 C CA . GLU A 1 630 ? 3.953 1.058 3.814 1 98.5 630 GLU A CA 1
ATOM 4932 C C . GLU A 1 630 ? 2.461 1.372 3.816 1 98.5 630 GLU A C 1
ATOM 4934 O O . GLU A 1 630 ? 2.066 2.541 3.807 1 98.5 630 GLU A O 1
ATOM 4939 N N . THR A 1 631 ? 1.639 0.414 3.676 1 98.75 631 THR A N 1
ATOM 4940 C CA . THR A 1 631 ? 0.19 0.533 3.793 1 98.75 631 THR A CA 1
ATOM 4941 C C . THR A 1 631 ? -0.35 -0.44 4.84 1 98.75 631 THR A C 1
ATOM 4943 O O . THR A 1 631 ? -0.091 -1.644 4.766 1 98.75 631 THR A O 1
ATOM 4946 N N . VAL A 1 632 ? -1.099 0.088 5.785 1 98.19 632 VAL A N 1
ATOM 4947 C CA . VAL A 1 632 ? -1.704 -0.688 6.863 1 98.19 632 VAL A CA 1
ATOM 4948 C C . VAL A 1 632 ? -3.213 -0.776 6.652 1 98.19 632 VAL A C 1
ATOM 4950 O O . VAL A 1 632 ? -3.877 0.242 6.438 1 98.19 632 VAL A O 1
ATOM 4953 N N . ARG A 1 633 ? -3.754 -1.967 6.695 1 97.94 633 ARG A N 1
ATOM 4954 C CA . ARG A 1 633 ? -5.203 -2.131 6.629 1 97.94 633 ARG A CA 1
ATOM 4955 C C . ARG A 1 633 ? -5.824 -2.039 8.016 1 97.94 633 ARG A C 1
ATOM 4957 O O . ARG A 1 633 ? -5.398 -2.732 8.945 1 97.94 633 ARG A O 1
ATOM 4964 N N . LEU A 1 634 ? -6.742 -1.197 8.117 1 97.62 634 LEU A N 1
ATOM 4965 C CA . LEU A 1 634 ? -7.414 -1.007 9.398 1 97.62 634 LEU A CA 1
ATOM 4966 C C . LEU A 1 634 ? -8.625 -1.925 9.516 1 97.62 634 LEU A C 1
ATOM 4968 O O . LEU A 1 634 ? -8.914 -2.449 10.594 1 97.62 634 LEU A O 1
ATOM 4972 N N . VAL A 1 635 ? -9.414 -2.037 8.344 1 93.19 635 VAL A N 1
ATOM 4973 C CA . VAL A 1 635 ? -10.562 -2.936 8.297 1 93.19 635 VAL A CA 1
ATOM 4974 C C . VAL A 1 635 ? -10.688 -3.547 6.906 1 93.19 635 VAL A C 1
ATOM 4976 O O . VAL A 1 635 ? -10.328 -2.916 5.91 1 93.19 635 VAL A O 1
ATOM 4979 N N . MET B 1 1 ? 19.531 6.613 -22.672 1 67.31 1 MET B N 1
ATOM 4980 C CA . MET B 1 1 ? 19.656 6.152 -24.062 1 67.31 1 MET B CA 1
ATOM 4981 C C . MET B 1 1 ? 18.422 5.359 -24.469 1 67.31 1 MET B C 1
ATOM 4983 O O . MET B 1 1 ? 17.844 4.617 -23.656 1 67.31 1 MET B O 1
ATOM 4987 N N . SER B 1 2 ? 17.922 5.539 -25.688 1 80.44 2 SER B N 1
ATOM 4988 C CA . SER B 1 2 ? 16.797 4.773 -26.219 1 80.44 2 SER B CA 1
ATOM 4989 C C . SER B 1 2 ? 17.172 3.316 -26.438 1 80.44 2 SER B C 1
ATOM 4991 O O . SER B 1 2 ? 18.359 2.988 -26.531 1 80.44 2 SER B O 1
ATOM 4993 N N . VAL B 1 3 ? 16.312 2.402 -26.406 1 82.94 3 VAL B N 1
ATOM 4994 C CA . VAL B 1 3 ? 16.531 0.977 -26.609 1 82.94 3 VAL B CA 1
ATOM 4995 C C . VAL B 1 3 ? 17.172 0.75 -27.984 1 82.94 3 VAL B C 1
ATOM 4997 O O . VAL B 1 3 ? 18.031 -0.133 -28.141 1 82.94 3 VAL B O 1
ATOM 5000 N N . GLU B 1 4 ? 16.875 1.562 -28.922 1 83.81 4 GLU B N 1
ATOM 5001 C CA . GLU B 1 4 ? 17.438 1.457 -30.25 1 83.81 4 GLU B CA 1
ATOM 5002 C C . GLU B 1 4 ? 18.938 1.771 -30.25 1 83.81 4 GLU B C 1
ATOM 5004 O O . GLU B 1 4 ? 19.719 1.116 -30.938 1 83.81 4 GLU B O 1
ATOM 5009 N N . GLU B 1 5 ? 19.25 2.717 -29.453 1 84.38 5 GLU B N 1
ATOM 5010 C CA . GLU B 1 5 ? 20.656 3.08 -29.328 1 84.38 5 GLU B CA 1
ATOM 5011 C C . GLU B 1 5 ? 21.453 1.979 -28.641 1 84.38 5 GLU B C 1
ATOM 5013 O O . GLU B 1 5 ? 22.578 1.686 -29.031 1 84.38 5 GLU B O 1
ATOM 5018 N N . VAL B 1 6 ? 20.766 1.444 -27.734 1 83.94 6 VAL B N 1
ATOM 5019 C CA . VAL B 1 6 ? 21.391 0.351 -27.016 1 83.94 6 VAL B CA 1
ATOM 5020 C C . VAL B 1 6 ? 21.625 -0.829 -27.953 1 83.94 6 VAL B C 1
ATOM 5022 O O . VAL B 1 6 ? 22.688 -1.458 -27.922 1 83.94 6 VAL B O 1
ATOM 5025 N N . LEU B 1 7 ? 20.719 -1.172 -28.797 1 88.5 7 LEU B N 1
ATOM 5026 C CA . LEU B 1 7 ? 20.812 -2.291 -29.734 1 88.5 7 LEU B CA 1
ATOM 5027 C C . LEU B 1 7 ? 21.906 -2.049 -30.766 1 88.5 7 LEU B C 1
ATOM 5029 O O . LEU B 1 7 ? 22.609 -2.977 -31.156 1 88.5 7 LEU B O 1
ATOM 5033 N N . LEU B 1 8 ? 22.047 -0.854 -31.172 1 87 8 LEU B N 1
ATOM 5034 C CA . LEU B 1 8 ? 23.094 -0.518 -32.125 1 87 8 LEU B CA 1
ATOM 5035 C C . LEU B 1 8 ? 24.484 -0.684 -31.531 1 87 8 LEU B C 1
ATOM 5037 O O . LEU B 1 8 ? 25.391 -1.204 -32.188 1 87 8 LEU B O 1
ATOM 5041 N N . GLU B 1 9 ? 24.516 -0.251 -30.328 1 86.44 9 GLU B N 1
ATOM 5042 C CA . GLU B 1 9 ? 25.797 -0.409 -29.641 1 86.44 9 GLU B CA 1
ATOM 5043 C C . GLU B 1 9 ? 26.125 -1.883 -29.406 1 86.44 9 GLU B C 1
ATOM 5045 O O . GLU B 1 9 ? 27.281 -2.291 -29.516 1 86.44 9 GLU B O 1
ATOM 5050 N N . LEU B 1 10 ? 25.109 -2.59 -29.078 1 87.25 10 LEU B N 1
ATOM 5051 C CA . LEU B 1 10 ? 25.297 -4.016 -28.844 1 87.25 10 LEU B CA 1
ATOM 5052 C C . LEU B 1 10 ? 25.703 -4.723 -30.141 1 87.25 10 LEU B C 1
ATOM 5054 O O . LEU B 1 10 ? 26.547 -5.629 -30.125 1 87.25 10 LEU B O 1
ATOM 5058 N N . LYS B 1 11 ? 25.109 -4.383 -31.203 1 89 11 LYS B N 1
ATOM 5059 C CA . LYS B 1 11 ? 25.453 -4.98 -32.5 1 89 11 LYS B CA 1
ATOM 5060 C C . LYS B 1 11 ? 26.938 -4.758 -32.844 1 89 11 LYS B C 1
ATOM 5062 O O . LYS B 1 11 ? 27.609 -5.68 -33.281 1 89 11 LYS B O 1
ATOM 5067 N N . ARG B 1 12 ? 27.391 -3.578 -32.562 1 87.31 12 ARG B N 1
ATOM 5068 C CA . ARG B 1 12 ? 28.797 -3.242 -32.812 1 87.31 12 ARG B CA 1
ATOM 5069 C C . ARG B 1 12 ? 29.719 -4.059 -31.906 1 87.31 12 ARG B C 1
ATOM 5071 O O . ARG B 1 12 ? 30.734 -4.59 -32.375 1 87.31 12 ARG B O 1
ATOM 5078 N N . ARG B 1 13 ? 29.312 -4.121 -30.75 1 86.75 13 ARG B N 1
ATOM 5079 C CA . ARG B 1 13 ? 30.125 -4.855 -29.781 1 86.75 13 ARG B CA 1
ATOM 5080 C C . ARG B 1 13 ? 30.188 -6.34 -30.125 1 86.75 13 ARG B C 1
ATOM 5082 O O . ARG B 1 13 ? 31.234 -6.973 -30 1 86.75 13 ARG B O 1
ATOM 5089 N N . VAL B 1 14 ? 29.047 -6.887 -30.547 1 88.69 14 VAL B N 1
ATOM 5090 C CA . VAL B 1 14 ? 28.969 -8.297 -30.891 1 88.69 14 VAL B CA 1
ATOM 5091 C C . VAL B 1 14 ? 29.781 -8.57 -32.156 1 88.69 14 VAL B C 1
ATOM 5093 O O . VAL B 1 14 ? 30.516 -9.555 -32.219 1 88.69 14 VAL B O 1
ATOM 5096 N N . GLN B 1 15 ? 29.734 -7.719 -33.094 1 87.56 15 GLN B N 1
ATOM 5097 C CA . GLN B 1 15 ? 30.453 -7.887 -34.344 1 87.56 15 GLN B CA 1
ATOM 5098 C C . GLN B 1 15 ? 31.969 -7.875 -34.125 1 87.56 15 GLN B C 1
ATOM 5100 O O . GLN B 1 15 ? 32.719 -8.617 -34.781 1 87.56 15 GLN B O 1
ATOM 5105 N N . THR B 1 16 ? 32.375 -7.094 -33.188 1 85.81 16 THR B N 1
ATOM 5106 C CA . THR B 1 16 ? 33.812 -6.969 -32.906 1 85.81 16 THR B CA 1
ATOM 5107 C C . THR B 1 16 ? 34.312 -8.219 -32.219 1 85.81 16 THR B C 1
ATOM 5109 O O . THR B 1 16 ? 35.5 -8.562 -32.344 1 85.81 16 THR B O 1
ATOM 5112 N N . LYS B 1 17 ? 33.469 -8.906 -31.562 1 85.44 17 LYS B N 1
ATOM 5113 C CA . LYS B 1 17 ? 33.875 -10.055 -30.781 1 85.44 17 LYS B CA 1
ATOM 5114 C C . LYS B 1 17 ? 33.812 -11.344 -31.594 1 85.44 17 LYS B C 1
ATOM 5116 O O . LYS B 1 17 ? 34.438 -12.344 -31.266 1 85.44 17 LYS B O 1
ATOM 5121 N N . LEU B 1 18 ? 33.031 -11.312 -32.625 1 84.62 18 LEU B N 1
ATOM 5122 C CA . LEU B 1 18 ? 32.906 -12.484 -33.5 1 84.62 18 LEU B CA 1
ATOM 5123 C C . LEU B 1 18 ? 34.031 -12.539 -34.531 1 84.62 18 LEU B C 1
ATOM 5125 O O . LEU B 1 18 ? 34.594 -11.508 -34.875 1 84.62 18 LEU B O 1
ATOM 5129 N N . PRO B 1 19 ? 34.344 -13.797 -34.906 1 80.25 19 PRO B N 1
ATOM 5130 C CA . PRO B 1 19 ? 35.312 -13.906 -36 1 80.25 19 PRO B CA 1
ATOM 5131 C C . PRO B 1 19 ? 34.875 -13.117 -37.219 1 80.25 19 PRO B C 1
ATOM 5133 O O . PRO B 1 19 ? 33.688 -13.031 -37.531 1 80.25 19 PRO B O 1
ATOM 5136 N N . PRO B 1 20 ? 35.906 -12.547 -37.969 1 78.88 20 PRO B N 1
ATOM 5137 C CA . PRO B 1 20 ? 35.625 -11.664 -39.094 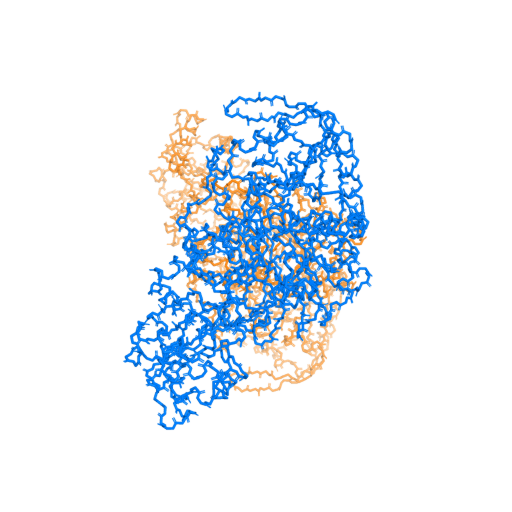1 78.88 20 PRO B CA 1
ATOM 5138 C C . PRO B 1 20 ? 34.75 -12.352 -40.156 1 78.88 20 PRO B C 1
ATOM 5140 O O . PRO B 1 20 ? 34.062 -11.68 -40.938 1 78.88 20 PRO B O 1
ATOM 5143 N N . ASN B 1 21 ? 34.781 -13.602 -40.156 1 79.56 21 ASN B N 1
ATOM 5144 C CA . ASN B 1 21 ? 34.062 -14.32 -41.188 1 79.56 21 ASN B CA 1
ATOM 5145 C C . ASN B 1 21 ? 32.594 -14.578 -40.812 1 79.56 21 ASN B C 1
ATOM 5147 O O . ASN B 1 21 ? 31.844 -15.18 -41.562 1 79.56 21 ASN B O 1
ATOM 5151 N N . ILE B 1 22 ? 32.219 -14.188 -39.656 1 84.19 22 ILE B N 1
ATOM 5152 C CA . ILE B 1 22 ? 30.812 -14.336 -39.25 1 84.19 22 ILE B CA 1
ATOM 5153 C C . ILE B 1 22 ? 30.125 -12.977 -39.25 1 84.19 22 ILE B C 1
ATOM 5155 O O . ILE B 1 22 ? 30.531 -12.047 -38.562 1 84.19 22 ILE B O 1
ATOM 5159 N N . ASN B 1 23 ? 29.141 -12.875 -40.094 1 86.44 23 ASN B N 1
ATOM 5160 C CA . ASN B 1 23 ? 28.406 -11.625 -40.25 1 86.44 23 ASN B CA 1
ATOM 5161 C C . ASN B 1 23 ? 27.125 -11.609 -39.406 1 86.44 23 ASN B C 1
ATOM 5163 O O . ASN B 1 23 ? 26.328 -12.547 -39.438 1 86.44 23 ASN B O 1
ATOM 5167 N N . VAL B 1 24 ? 26.938 -10.555 -38.625 1 89.38 24 VAL B N 1
ATOM 5168 C CA . VAL B 1 24 ? 25.719 -10.336 -37.844 1 89.38 24 VAL B CA 1
ATOM 5169 C C . VAL B 1 24 ? 24.734 -9.516 -38.656 1 89.38 24 VAL B C 1
ATOM 5171 O O . VAL B 1 24 ? 24.969 -8.336 -38.938 1 89.38 24 VAL B O 1
ATOM 5174 N N . THR B 1 25 ? 23.672 -10.094 -39.031 1 87.88 25 THR B N 1
ATOM 5175 C CA . THR B 1 25 ? 22.703 -9.438 -39.906 1 87.88 25 THR B CA 1
ATOM 5176 C C . THR B 1 25 ? 21.703 -8.617 -39.094 1 87.88 25 THR B C 1
ATOM 5178 O O . THR B 1 25 ? 21.078 -7.691 -39.594 1 87.88 25 THR B O 1
ATOM 5181 N N . GLY B 1 26 ? 21.531 -9 -37.844 1 89.12 26 GLY B N 1
ATOM 5182 C CA . GLY B 1 26 ? 20.594 -8.273 -37 1 89.12 26 GLY B CA 1
ATOM 5183 C C . GLY B 1 26 ? 20.719 -8.656 -35.531 1 89.12 26 GLY B C 1
ATOM 5184 O O . GLY B 1 26 ? 21.25 -9.711 -35.219 1 89.12 26 GLY B O 1
ATOM 5185 N N . ILE B 1 27 ? 20.266 -7.707 -34.688 1 90.19 27 ILE B N 1
ATOM 5186 C CA . ILE B 1 27 ? 20.234 -7.938 -33.25 1 90.19 27 ILE B CA 1
ATOM 5187 C C . ILE B 1 27 ? 18.922 -7.398 -32.688 1 90.19 27 ILE B C 1
ATOM 5189 O O . ILE B 1 27 ? 18.453 -6.336 -33.094 1 90.19 27 ILE B O 1
ATOM 5193 N N . GLU B 1 28 ? 18.266 -8.258 -31.938 1 91.31 28 GLU B N 1
ATOM 5194 C CA . GLU B 1 28 ? 16.984 -7.871 -31.359 1 91.31 28 GLU B CA 1
ATOM 5195 C C . GLU B 1 28 ? 16.844 -8.438 -29.938 1 91.31 28 GLU B C 1
ATOM 5197 O O . GLU B 1 28 ? 17.391 -9.484 -29.625 1 91.31 28 GLU B O 1
ATOM 5202 N N . PHE B 1 29 ? 16.109 -7.621 -29.172 1 91.75 29 PHE B N 1
ATOM 5203 C CA . PHE B 1 29 ? 15.648 -8.211 -27.922 1 91.75 29 PHE B CA 1
ATOM 5204 C C . PHE B 1 29 ? 14.336 -8.953 -28.109 1 91.75 29 PHE B C 1
ATOM 5206 O O . PHE B 1 29 ? 13.375 -8.391 -28.641 1 91.75 29 PHE B O 1
ATOM 5213 N N . GLU B 1 30 ? 14.312 -10.188 -27.75 1 92.31 30 GLU B N 1
ATOM 5214 C CA . GLU B 1 30 ? 13.094 -10.992 -27.703 1 92.31 30 GLU B CA 1
ATOM 5215 C C . GLU B 1 30 ? 12.859 -11.555 -26.297 1 92.31 30 GLU B C 1
ATOM 5217 O O . GLU B 1 30 ? 13.391 -12.617 -25.953 1 92.31 30 GLU B O 1
ATOM 5222 N N . GLY B 1 31 ? 11.938 -10.93 -25.578 1 93.81 31 GLY B N 1
ATOM 5223 C CA . GLY B 1 31 ? 11.836 -11.25 -24.172 1 93.81 31 GLY B CA 1
ATOM 5224 C C . GLY B 1 31 ? 13.133 -11.016 -23.406 1 93.81 31 GLY B C 1
ATOM 5225 O O . GLY B 1 31 ? 13.734 -9.945 -23.531 1 93.81 31 GLY B O 1
ATOM 5226 N N . PRO B 1 32 ? 13.477 -11.977 -22.641 1 93.94 32 PRO B N 1
ATOM 5227 C CA . PRO B 1 32 ? 14.695 -11.797 -21.859 1 93.94 32 PRO B CA 1
ATOM 5228 C C . PRO B 1 32 ? 15.961 -12.102 -22.656 1 93.94 32 PRO B C 1
ATOM 5230 O O . PRO B 1 32 ? 17.078 -11.953 -22.141 1 93.94 32 PRO B O 1
ATOM 5233 N N . GLU B 1 33 ? 15.852 -12.406 -23.922 1 90.75 33 GLU B N 1
ATOM 5234 C CA . GLU B 1 33 ? 16.984 -12.875 -24.703 1 90.75 33 GLU B CA 1
ATOM 5235 C C . GLU B 1 33 ? 17.453 -11.812 -25.688 1 90.75 33 GLU B C 1
ATOM 5237 O O . GLU B 1 33 ? 16.625 -11.07 -26.234 1 90.75 33 GLU B O 1
ATOM 5242 N N . LEU B 1 34 ? 18.719 -11.766 -25.797 1 90.88 34 LEU B N 1
ATOM 5243 C CA . LEU B 1 34 ? 19.312 -11.055 -26.922 1 90.88 34 LEU B CA 1
ATOM 5244 C C . LEU B 1 34 ? 19.531 -11.984 -28.109 1 90.88 34 LEU B C 1
ATOM 5246 O O . LEU B 1 34 ? 20.344 -12.906 -28.031 1 90.88 34 LEU B O 1
ATOM 5250 N N . VAL B 1 35 ? 18.844 -11.727 -29.156 1 90.62 35 VAL B N 1
ATOM 5251 C CA . VAL B 1 35 ? 18.906 -12.602 -30.312 1 90.62 35 VAL B CA 1
ATOM 5252 C C . VAL B 1 35 ? 19.828 -12 -31.375 1 90.62 35 VAL B C 1
ATOM 5254 O O . VAL B 1 35 ? 19.625 -10.859 -31.812 1 90.62 35 VAL B O 1
ATOM 5257 N N . ILE B 1 36 ? 20.781 -12.812 -31.75 1 89.12 36 ILE B N 1
ATOM 5258 C CA . ILE B 1 36 ? 21.719 -12.414 -32.781 1 89.12 36 ILE B CA 1
ATOM 5259 C C . ILE B 1 36 ? 21.438 -13.203 -34.062 1 89.12 36 ILE B C 1
ATOM 5261 O O . ILE B 1 36 ? 21.469 -14.43 -34.062 1 89.12 36 ILE B O 1
ATOM 5265 N N . TYR B 1 37 ? 21.156 -12.477 -35.094 1 89.12 37 TYR B N 1
ATOM 5266 C CA . TYR B 1 37 ? 20.906 -13.109 -36.375 1 89.12 37 TYR B CA 1
ATOM 5267 C C . TYR B 1 37 ? 22.172 -13.109 -37.25 1 89.12 37 TYR B C 1
ATOM 5269 O O . TYR B 1 37 ? 22.906 -12.117 -37.25 1 89.12 37 TYR B O 1
ATOM 5277 N N . THR B 1 38 ? 22.391 -14.234 -37.812 1 87.62 38 THR B N 1
ATOM 5278 C CA . THR B 1 38 ? 23.578 -14.344 -38.656 1 87.62 38 THR B CA 1
ATOM 5279 C C . THR B 1 38 ? 23.266 -15.125 -39.906 1 87.62 38 THR B C 1
ATOM 5281 O O . THR B 1 38 ? 22.375 -15.977 -39.938 1 87.62 38 THR B O 1
ATOM 5284 N N . ASP B 1 39 ? 24 -14.836 -41 1 86.88 39 ASP B N 1
ATOM 5285 C CA . ASP B 1 39 ? 23.859 -15.57 -42.25 1 86.88 39 ASP B CA 1
ATOM 5286 C C . ASP B 1 39 ? 24.906 -16.672 -42.344 1 86.88 39 ASP B C 1
ATOM 5288 O O . ASP B 1 39 ? 25 -17.359 -43.375 1 86.88 39 ASP B O 1
ATOM 5292 N N . ASP B 1 40 ? 25.625 -16.922 -41.312 1 82.25 40 ASP B N 1
ATOM 5293 C CA . ASP B 1 40 ? 26.641 -17.953 -41.312 1 82.25 40 ASP B CA 1
ATOM 5294 C C . ASP B 1 40 ? 26.484 -18.875 -40.094 1 82.25 40 ASP B C 1
ATOM 5296 O O . ASP B 1 40 ? 27.438 -19.094 -39.344 1 82.25 40 ASP B O 1
ATOM 5300 N N . PRO B 1 41 ? 25.375 -19.453 -39.969 1 75.69 41 PRO B N 1
ATOM 5301 C CA . PRO B 1 41 ? 25.172 -20.297 -38.781 1 75.69 41 PRO B CA 1
ATOM 5302 C C . PRO B 1 41 ? 26.109 -21.516 -38.75 1 75.69 41 PRO B C 1
ATOM 5304 O O . PRO B 1 41 ? 26.453 -22.016 -37.688 1 75.69 41 PRO B O 1
ATOM 5307 N N . ARG B 1 42 ? 26.578 -21.984 -39.812 1 76.44 42 ARG B N 1
ATOM 5308 C CA . ARG B 1 42 ? 27.422 -23.156 -39.969 1 76.44 42 ARG B CA 1
ATOM 5309 C C . ARG B 1 42 ? 28.797 -22.938 -39.375 1 76.44 42 ARG B C 1
ATOM 5311 O O . ARG B 1 42 ? 29.375 -23.844 -38.75 1 76.44 42 ARG B O 1
ATOM 5318 N N . ARG B 1 43 ? 29.141 -21.75 -39.5 1 75.56 43 ARG B N 1
ATOM 5319 C CA . ARG B 1 43 ? 30.469 -21.422 -38.969 1 75.56 43 ARG B CA 1
ATOM 5320 C C . ARG B 1 43 ? 30.422 -21.234 -37.469 1 75.56 43 ARG B C 1
ATOM 5322 O O . ARG B 1 43 ? 31.406 -21.531 -36.781 1 75.56 43 ARG B O 1
ATOM 5329 N N . LEU B 1 44 ? 29.328 -20.75 -37.031 1 76.12 44 LEU B N 1
ATOM 5330 C CA . LEU B 1 44 ? 29.172 -20.516 -35.594 1 76.12 44 LEU B CA 1
ATOM 5331 C C . LEU B 1 44 ? 29.016 -21.828 -34.844 1 76.12 44 LEU B C 1
ATOM 5333 O O . LEU B 1 44 ? 29.375 -21.922 -33.688 1 76.12 44 LEU B O 1
ATOM 5337 N N . ALA B 1 45 ? 28.531 -22.75 -35.469 1 66.94 45 ALA B N 1
ATOM 5338 C CA . ALA B 1 45 ? 28.312 -24.062 -34.875 1 66.94 45 ALA B CA 1
ATOM 5339 C C . ALA B 1 45 ? 29.641 -24.703 -34.469 1 66.94 45 ALA B C 1
ATOM 5341 O O . ALA B 1 45 ? 29.688 -25.5 -33.531 1 66.94 45 ALA B O 1
ATOM 5342 N N . ASP B 1 46 ? 30.641 -24.328 -35.094 1 63.53 46 ASP B N 1
ATOM 5343 C CA . ASP B 1 46 ? 31.953 -24.938 -34.844 1 63.53 46 ASP B CA 1
ATOM 5344 C C . ASP B 1 46 ? 32.562 -24.422 -33.562 1 63.53 46 ASP B C 1
ATOM 5346 O O . ASP B 1 46 ? 33.469 -25.047 -33 1 63.53 46 ASP B O 1
ATOM 5350 N N . ASP B 1 47 ? 32.094 -23.312 -33.125 1 65 47 ASP B N 1
ATOM 5351 C CA . ASP B 1 47 ? 32.719 -22.75 -31.922 1 65 47 ASP B CA 1
ATOM 5352 C C . ASP B 1 47 ? 31.688 -22.531 -30.812 1 65 47 ASP B C 1
ATOM 5354 O O . ASP B 1 47 ? 31.219 -21.406 -30.609 1 65 47 ASP B O 1
ATOM 5358 N N . GLY B 1 48 ? 31.312 -23.516 -30.219 1 63.38 48 GLY B N 1
ATOM 5359 C CA . GLY B 1 48 ? 30.328 -23.453 -29.141 1 63.38 48 GLY B CA 1
ATOM 5360 C C . GLY B 1 48 ? 30.719 -22.5 -28.031 1 63.38 48 GLY B C 1
ATOM 5361 O O . GLY B 1 48 ? 29.859 -22.031 -27.281 1 63.38 48 GLY B O 1
ATOM 5362 N N . GLU B 1 49 ? 31.828 -22.141 -27.969 1 75.06 49 GLU B N 1
ATOM 5363 C CA . GLU B 1 49 ? 32.344 -21.297 -26.891 1 75.06 49 GLU B CA 1
ATOM 5364 C C . GLU B 1 49 ? 32.094 -19.828 -27.172 1 75.06 49 GLU B C 1
ATOM 5366 O O . GLU B 1 49 ? 32.031 -19.016 -26.25 1 75.06 49 GLU B O 1
ATOM 5371 N N . ILE B 1 50 ? 31.797 -19.547 -28.375 1 78.88 50 ILE B N 1
ATOM 5372 C CA . ILE B 1 50 ? 31.625 -18.156 -28.766 1 78.88 50 ILE B CA 1
ATOM 5373 C C . ILE B 1 50 ? 30.359 -17.594 -28.125 1 78.88 50 ILE B C 1
ATOM 5375 O O . ILE B 1 50 ? 30.375 -16.484 -27.594 1 78.88 50 ILE B O 1
ATOM 5379 N N . VAL B 1 51 ? 29.312 -18.312 -28.172 1 78.31 51 VAL B N 1
ATOM 5380 C CA . VAL B 1 51 ? 28.047 -17.844 -27.625 1 78.31 51 VAL B CA 1
ATOM 5381 C C . VAL B 1 51 ? 28.156 -17.672 -26.125 1 78.31 51 VAL B C 1
ATOM 5383 O O . VAL B 1 51 ? 27.656 -16.688 -25.562 1 78.31 51 VAL B O 1
ATOM 5386 N N . ARG B 1 52 ? 28.766 -18.547 -25.516 1 81.06 52 ARG B N 1
ATOM 5387 C CA . ARG B 1 52 ? 28.953 -18.469 -24.062 1 81.06 52 ARG B CA 1
ATOM 5388 C C . ARG B 1 52 ? 29.797 -17.25 -23.688 1 81.06 52 ARG B C 1
ATOM 5390 O O . ARG B 1 52 ? 29.516 -16.578 -22.688 1 81.06 52 ARG B O 1
ATOM 5397 N N . SER B 1 53 ? 30.781 -17.031 -24.469 1 83.62 53 SER B N 1
ATOM 5398 C CA . SER B 1 53 ? 31.656 -15.891 -24.219 1 83.62 53 SER B CA 1
ATOM 5399 C C . SER B 1 53 ? 30.906 -14.57 -24.422 1 83.62 53 SER B C 1
ATOM 5401 O O . SER B 1 53 ? 31.094 -13.625 -23.656 1 83.62 53 SER B O 1
ATOM 5403 N N . LEU B 1 54 ? 30.109 -14.531 -25.391 1 84.94 54 LEU B N 1
ATOM 5404 C CA . LEU B 1 54 ? 29.297 -13.344 -25.656 1 84.94 54 LEU B CA 1
ATOM 5405 C C . LEU B 1 54 ? 28.328 -13.07 -24.5 1 84.94 54 LEU B C 1
ATOM 5407 O O . LEU B 1 54 ? 28.172 -11.93 -24.078 1 84.94 54 LEU B O 1
ATOM 5411 N N . ALA B 1 55 ? 27.703 -14.117 -24.078 1 83.5 55 ALA B N 1
ATOM 5412 C CA . ALA B 1 55 ? 26.75 -13.992 -22.984 1 83.5 55 ALA B CA 1
ATOM 5413 C C . ALA B 1 55 ? 27.422 -13.461 -21.719 1 83.5 55 ALA B C 1
ATOM 5415 O O . ALA B 1 55 ? 26.859 -12.617 -21.016 1 83.5 55 ALA B O 1
ATOM 5416 N N . LYS B 1 56 ? 28.547 -13.953 -21.406 1 84 56 LYS B N 1
ATOM 5417 C CA . LYS B 1 56 ? 29.297 -13.523 -20.234 1 84 56 LYS B CA 1
ATOM 5418 C C . LYS B 1 56 ? 29.719 -12.062 -20.359 1 84 56 LYS B C 1
ATOM 5420 O O . LYS B 1 56 ? 29.609 -11.297 -19.406 1 84 56 LYS B O 1
ATOM 5425 N N . ASP B 1 57 ? 30.156 -11.75 -21.516 1 84.88 57 ASP B N 1
ATOM 5426 C CA . ASP B 1 57 ? 30.656 -10.391 -21.75 1 84.88 57 ASP B CA 1
ATOM 5427 C C . ASP B 1 57 ? 29.516 -9.375 -21.703 1 84.88 57 ASP B C 1
ATOM 5429 O O . ASP B 1 57 ? 29.688 -8.273 -21.172 1 84.88 57 ASP B O 1
ATOM 5433 N N . LEU B 1 58 ? 28.484 -9.75 -22.25 1 85.12 58 LEU B N 1
ATOM 5434 C CA . LEU B 1 58 ? 27.359 -8.828 -22.359 1 85.12 58 LEU B CA 1
ATOM 5435 C C . LEU B 1 58 ? 26.469 -8.914 -21.125 1 85.12 58 LEU B C 1
ATOM 5437 O O . LEU B 1 58 ? 25.625 -8.039 -20.906 1 85.12 58 LEU B O 1
ATOM 5441 N N . ARG B 1 59 ? 26.625 -9.883 -20.359 1 78.44 59 ARG B N 1
ATOM 5442 C CA . ARG B 1 59 ? 25.828 -10.156 -19.172 1 78.44 59 ARG B CA 1
ATOM 5443 C C . ARG B 1 59 ? 24.344 -10.242 -19.516 1 78.44 59 ARG B C 1
ATOM 5445 O O . ARG B 1 59 ? 23.516 -9.609 -18.859 1 78.44 59 ARG B O 1
ATOM 5452 N N . LYS B 1 60 ? 24.094 -10.898 -20.641 1 84.06 60 LYS B N 1
ATOM 5453 C CA . LYS B 1 60 ? 22.75 -11.125 -21.156 1 84.06 60 LYS B CA 1
ATOM 5454 C C . LYS B 1 60 ? 22.578 -12.555 -21.672 1 84.06 60 LYS B C 1
ATOM 5456 O O . LYS B 1 60 ? 23.578 -13.219 -21.984 1 84.06 60 LYS B O 1
ATOM 5461 N N . ARG B 1 61 ? 21.359 -12.992 -21.672 1 84.56 61 ARG B N 1
ATOM 5462 C CA . ARG B 1 61 ? 21.094 -14.258 -22.359 1 84.56 61 ARG B CA 1
ATOM 5463 C C . ARG B 1 61 ? 21.109 -14.078 -23.859 1 84.56 61 ARG B C 1
ATOM 5465 O O . ARG B 1 61 ? 20.344 -13.281 -24.406 1 84.56 61 ARG B O 1
ATOM 5472 N N . VAL B 1 62 ? 22.016 -14.836 -24.531 1 86.5 62 VAL B N 1
ATOM 5473 C CA . VAL B 1 62 ? 22.234 -14.641 -25.953 1 86.5 62 VAL B CA 1
ATOM 5474 C C . VAL B 1 62 ? 21.812 -15.898 -26.719 1 86.5 62 VAL B C 1
ATOM 5476 O O . VAL B 1 62 ? 22.078 -17.016 -26.281 1 86.5 62 VAL B O 1
ATOM 5479 N N . VAL B 1 63 ? 21.031 -15.672 -27.688 1 85.69 63 VAL B N 1
ATOM 5480 C CA . VAL B 1 63 ? 20.641 -16.75 -28.609 1 85.69 63 VAL B CA 1
ATOM 5481 C C . VAL B 1 63 ? 21.016 -16.359 -30.031 1 85.69 63 VAL B C 1
ATOM 5483 O O . VAL B 1 63 ? 20.844 -15.219 -30.438 1 85.69 63 VAL B O 1
ATOM 5486 N N . VAL B 1 64 ? 21.594 -17.281 -30.688 1 85 64 VAL B N 1
ATOM 5487 C CA . VAL B 1 64 ? 21.953 -17.047 -32.062 1 85 64 VAL B CA 1
ATOM 5488 C C . VAL B 1 64 ? 20.969 -17.75 -33 1 85 64 VAL B C 1
ATOM 5490 O O . VAL B 1 64 ? 20.656 -18.938 -32.812 1 85 64 VAL B O 1
ATOM 5493 N N . ARG B 1 65 ? 20.438 -17.031 -33.906 1 87.25 65 ARG B N 1
ATOM 5494 C CA . ARG B 1 65 ? 19.5 -17.578 -34.906 1 87.25 65 ARG B CA 1
ATOM 5495 C C . ARG B 1 65 ? 19.984 -17.328 -36.312 1 87.25 65 ARG B C 1
ATOM 5497 O O . ARG B 1 65 ? 20.578 -16.297 -36.594 1 87.25 65 ARG B O 1
ATOM 5504 N N . PRO B 1 66 ? 19.734 -18.281 -37.156 1 87.25 66 PRO B N 1
ATOM 5505 C CA . PRO B 1 66 ? 20.125 -18.109 -38.562 1 87.25 66 PRO B CA 1
ATOM 5506 C C . PRO B 1 66 ? 19.203 -17.156 -39.312 1 87.25 66 PRO B C 1
ATOM 5508 O O . PRO B 1 66 ? 18.016 -17.062 -39 1 87.25 66 PRO B O 1
ATOM 5511 N N . ASP B 1 67 ? 19.875 -16.484 -40.219 1 86.06 67 ASP B N 1
ATOM 5512 C CA . ASP B 1 67 ? 19.047 -15.734 -41.156 1 86.06 67 ASP B CA 1
ATOM 5513 C C . ASP B 1 67 ? 18.188 -16.672 -42 1 86.06 67 ASP B C 1
ATOM 5515 O O . ASP B 1 67 ? 18.641 -17.734 -42.438 1 86.06 67 ASP B O 1
ATOM 5519 N N . LEU B 1 68 ? 16.984 -16.297 -42.312 1 82.12 68 LEU B N 1
ATOM 5520 C CA . LEU B 1 68 ? 16 -17.156 -42.969 1 82.12 68 LEU B CA 1
ATOM 5521 C C . LEU B 1 68 ? 16.422 -17.484 -44.375 1 82.12 68 LEU B C 1
ATOM 5523 O O . LEU B 1 68 ? 16.047 -18.531 -44.906 1 82.12 68 LEU B O 1
ATOM 5527 N N . LYS B 1 69 ? 17.281 -16.719 -44.906 1 81.94 69 LYS B N 1
ATOM 5528 C CA . LYS B 1 69 ? 17.672 -16.875 -46.312 1 81.94 69 LYS B CA 1
ATOM 5529 C C . LYS B 1 69 ? 18.594 -18.078 -46.5 1 81.94 69 LYS B C 1
ATOM 5531 O O . LYS B 1 69 ? 18.703 -18.625 -47.594 1 81.94 69 LYS B O 1
ATOM 5536 N N . VAL B 1 70 ? 19.172 -18.562 -45.438 1 81.38 70 VAL B N 1
ATOM 5537 C CA . VAL B 1 70 ? 20.188 -19.578 -45.562 1 81.38 70 VAL B CA 1
ATOM 5538 C C . VAL B 1 70 ? 19.625 -20.938 -45.188 1 81.38 70 VAL B C 1
ATOM 5540 O O . VAL B 1 70 ? 20.312 -21.953 -45.25 1 81.38 70 VAL B O 1
ATOM 5543 N N . LEU B 1 71 ? 18.391 -21.047 -44.875 1 86.81 71 LEU B N 1
ATOM 5544 C CA . LEU B 1 71 ? 17.797 -22.281 -44.375 1 86.81 71 LEU B CA 1
ATOM 5545 C C . LEU B 1 71 ? 17.453 -23.234 -45.5 1 86.81 71 LEU B C 1
ATOM 5547 O O . LEU B 1 71 ? 16.984 -22.812 -46.562 1 86.81 71 LEU B O 1
ATOM 5551 N N . ALA B 1 72 ? 17.781 -24.453 -45.188 1 87.44 72 ALA B N 1
ATOM 5552 C CA . ALA B 1 72 ? 17.359 -25.484 -46.125 1 87.44 72 ALA B CA 1
ATOM 5553 C C . ALA B 1 72 ? 15.844 -25.656 -46.125 1 87.44 72 ALA B C 1
ATOM 5555 O O . ALA B 1 72 ? 15.18 -25.312 -45.156 1 87.44 72 ALA B O 1
ATOM 5556 N N . ASP B 1 73 ? 15.375 -26.109 -47.281 1 90.81 73 ASP B N 1
ATOM 5557 C CA . ASP B 1 73 ? 13.945 -26.438 -47.344 1 90.81 73 ASP B CA 1
ATOM 5558 C C . ASP B 1 73 ? 13.602 -27.547 -46.344 1 90.81 73 ASP B C 1
ATOM 5560 O O . ASP B 1 73 ? 14.375 -28.484 -46.156 1 90.81 73 ASP B O 1
ATOM 5564 N N . PRO B 1 74 ? 12.5 -27.531 -45.719 1 91.25 74 PRO B N 1
ATOM 5565 C CA . PRO B 1 74 ? 12.133 -28.469 -44.656 1 91.25 74 PRO B CA 1
ATOM 5566 C C . PRO B 1 74 ? 12.164 -29.922 -45.125 1 91.25 74 PRO B C 1
ATOM 5568 O O . PRO B 1 74 ? 12.625 -30.797 -44.375 1 91.25 74 PRO B O 1
ATOM 5571 N N . GLU B 1 75 ? 11.672 -30.203 -46.281 1 91.69 75 GLU B N 1
ATOM 5572 C CA . GLU B 1 75 ? 11.656 -31.578 -46.781 1 91.69 75 GLU B CA 1
ATOM 5573 C C . GLU B 1 75 ? 13.07 -32.125 -46.938 1 91.69 75 GLU B C 1
ATOM 5575 O O . GLU B 1 75 ? 13.359 -33.25 -46.531 1 91.69 75 GLU B O 1
ATOM 5580 N N . GLY B 1 76 ? 13.836 -31.328 -47.562 1 92.31 76 GLY B N 1
ATOM 5581 C CA . GLY B 1 76 ? 15.227 -31.703 -47.719 1 92.31 76 GLY B CA 1
ATOM 5582 C C . GLY B 1 76 ? 15.953 -31.812 -46.375 1 92.31 76 GLY B C 1
ATOM 5583 O O . GLY B 1 76 ? 16.797 -32.688 -46.188 1 92.31 76 GLY B O 1
ATOM 5584 N N . ALA B 1 77 ? 15.641 -30.922 -45.5 1 93.5 77 ALA B N 1
ATOM 5585 C CA . ALA B 1 77 ? 16.266 -30.906 -44.188 1 93.5 77 ALA B CA 1
ATOM 5586 C C . ALA B 1 77 ? 15.961 -32.188 -43.406 1 93.5 77 ALA B C 1
ATOM 5588 O O . ALA B 1 77 ? 16.844 -32.75 -42.75 1 93.5 77 ALA B O 1
ATOM 5589 N N . VAL B 1 78 ? 14.75 -32.656 -43.5 1 94.62 78 VAL B N 1
ATOM 5590 C CA . VAL B 1 78 ? 14.352 -33.875 -42.781 1 94.62 78 VAL B CA 1
ATOM 5591 C C . VAL B 1 78 ? 15.195 -35.062 -43.281 1 94.62 78 VAL B C 1
ATOM 5593 O O . VAL B 1 78 ? 15.664 -35.875 -42.469 1 94.62 78 VAL B O 1
ATOM 5596 N N . LYS B 1 79 ? 15.406 -35.156 -44.562 1 93.44 79 LYS B N 1
ATOM 5597 C CA . LYS B 1 79 ? 16.203 -36.219 -45.125 1 93.44 79 LYS B CA 1
ATOM 5598 C C . LYS B 1 79 ? 17.656 -36.156 -44.625 1 93.44 79 LYS B C 1
ATOM 5600 O O . LYS B 1 79 ? 18.234 -37.188 -44.281 1 93.44 79 LYS B O 1
ATOM 5605 N N . LYS B 1 80 ? 18.094 -35 -44.562 1 93.81 80 LYS B N 1
ATOM 5606 C CA . LYS B 1 80 ? 19.469 -34.844 -44.125 1 93.81 80 LYS B CA 1
ATOM 5607 C C . LYS B 1 80 ? 19.609 -35.188 -42.625 1 93.81 80 LYS B C 1
ATOM 5609 O O . LYS B 1 80 ? 20.625 -35.781 -42.219 1 93.81 80 LYS B O 1
ATOM 5614 N N . ILE B 1 81 ? 18.641 -34.812 -41.781 1 94.75 81 ILE B N 1
ATOM 5615 C CA . ILE B 1 81 ? 18.641 -35.156 -40.375 1 94.75 81 ILE B CA 1
ATOM 5616 C C . ILE B 1 81 ? 18.625 -36.656 -40.188 1 94.75 81 ILE B C 1
ATOM 5618 O O . ILE B 1 81 ? 19.391 -37.219 -39.375 1 94.75 81 ILE B O 1
ATOM 5622 N N . GLN B 1 82 ? 17.828 -37.312 -41 1 93.69 82 GLN B N 1
ATOM 5623 C CA . GLN B 1 82 ? 17.688 -38.781 -40.906 1 93.69 82 GLN B CA 1
ATOM 5624 C C . GLN B 1 82 ? 18.984 -39.469 -41.312 1 93.69 82 GLN B C 1
ATOM 5626 O O . GLN B 1 82 ? 19.266 -40.594 -40.875 1 93.69 82 GLN B O 1
ATOM 5631 N N . GLN B 1 83 ? 19.75 -38.812 -42.094 1 92.31 83 GLN B N 1
ATOM 5632 C CA . GLN B 1 83 ? 21.016 -39.375 -42.562 1 92.31 83 GLN B CA 1
ATOM 5633 C C . GLN B 1 83 ? 22.094 -39.281 -41.469 1 92.31 83 GLN B C 1
ATOM 5635 O O . GLN B 1 83 ? 22.984 -40.125 -41.406 1 92.31 83 GLN B O 1
ATOM 5640 N N . VAL B 1 84 ? 21.969 -38.281 -40.688 1 92.94 84 VAL B N 1
ATOM 5641 C CA . VAL B 1 84 ? 23.016 -38 -39.719 1 92.94 84 VAL B CA 1
ATOM 5642 C C . VAL B 1 84 ? 22.672 -38.656 -38.375 1 92.94 84 VAL B C 1
ATOM 5644 O O . VAL B 1 84 ? 23.562 -39.125 -37.656 1 92.94 84 VAL B O 1
ATOM 5647 N N . VAL B 1 85 ? 21.453 -38.75 -37.969 1 94.38 85 VAL B N 1
ATOM 5648 C CA . VAL B 1 85 ? 21.016 -39.25 -36.656 1 94.38 85 VAL B CA 1
ATOM 5649 C C . VAL B 1 85 ? 20.859 -40.75 -36.75 1 94.38 85 VAL B C 1
ATOM 5651 O O . VAL B 1 85 ? 20.234 -41.281 -37.656 1 94.38 85 VAL B O 1
ATOM 5654 N N . PRO B 1 86 ? 21.422 -41.438 -35.812 1 92.56 86 PRO B N 1
ATOM 5655 C CA . PRO B 1 86 ? 21.25 -42.875 -35.812 1 92.56 86 PRO B CA 1
ATOM 5656 C C . PRO B 1 86 ? 19.781 -43.312 -35.75 1 92.56 86 PRO B C 1
ATOM 5658 O O . PRO B 1 86 ? 18.984 -42.688 -35.031 1 92.56 86 PRO B O 1
ATOM 5661 N N . PRO B 1 87 ? 19.438 -44.312 -36.531 1 91.19 87 PRO B N 1
ATOM 5662 C CA . PRO B 1 87 ? 18.031 -44.781 -36.562 1 91.19 87 PRO B CA 1
ATOM 5663 C C . PRO B 1 87 ? 17.531 -45.188 -35.156 1 91.19 87 PRO B C 1
ATOM 5665 O O . PRO B 1 87 ? 16.328 -45.094 -34.875 1 91.19 87 PRO B O 1
ATOM 5668 N N . GLU B 1 88 ? 18.375 -45.562 -34.344 1 90.69 88 GLU B N 1
ATOM 5669 C CA . GLU B 1 88 ? 18.016 -46 -33 1 90.69 88 GLU B CA 1
ATOM 5670 C C . GLU B 1 88 ? 17.453 -44.812 -32.188 1 90.69 88 GLU B C 1
ATOM 5672 O O . GLU B 1 88 ? 16.797 -45.031 -31.172 1 90.69 88 GLU B O 1
ATOM 5677 N N . ALA B 1 89 ? 17.672 -43.625 -32.688 1 91.56 89 ALA B N 1
ATOM 5678 C CA . ALA B 1 89 ? 17.172 -42.438 -31.969 1 91.56 89 ALA B CA 1
ATOM 5679 C C . ALA B 1 89 ? 15.656 -42.375 -31.984 1 91.56 89 ALA B C 1
ATOM 5681 O O . ALA B 1 89 ? 15.031 -41.781 -31.109 1 91.56 89 ALA B O 1
ATOM 5682 N N . GLY B 1 90 ? 15.031 -43.062 -32.938 1 90.12 90 GLY B N 1
ATOM 5683 C CA . GLY B 1 90 ? 13.578 -43.125 -33.031 1 90.12 90 GLY B CA 1
ATOM 5684 C C . GLY B 1 90 ? 12.961 -41.75 -33.312 1 90.12 90 GLY B C 1
ATOM 5685 O O . GLY B 1 90 ? 12.148 -41.25 -32.531 1 90.12 90 GLY B O 1
ATOM 5686 N N . LEU B 1 91 ? 13.328 -41.156 -34.438 1 92.44 91 LEU B N 1
ATOM 5687 C CA . LEU B 1 91 ? 12.789 -39.844 -34.812 1 92.44 91 LEU B CA 1
ATOM 5688 C C . LEU B 1 91 ? 11.297 -39.938 -35.125 1 92.44 91 LEU B C 1
ATOM 5690 O O . LEU B 1 91 ? 10.867 -40.812 -35.875 1 92.44 91 LEU B O 1
ATOM 5694 N N . THR B 1 92 ? 10.539 -39.094 -34.438 1 88.69 92 THR B N 1
ATOM 5695 C CA . THR B 1 92 ? 9.094 -39.25 -34.562 1 88.69 92 THR B CA 1
ATOM 5696 C C . THR B 1 92 ? 8.492 -38.031 -35.281 1 88.69 92 THR B C 1
ATOM 5698 O O . THR B 1 92 ? 7.562 -38.188 -36.062 1 88.69 92 THR B O 1
ATOM 5701 N N . ASN B 1 93 ? 8.898 -36.906 -35 1 88.75 93 ASN B N 1
ATOM 5702 C CA . ASN B 1 93 ? 8.312 -35.719 -35.594 1 88.75 93 ASN B CA 1
ATOM 5703 C C . ASN B 1 93 ? 9.344 -34.594 -35.75 1 88.75 93 ASN B C 1
ATOM 5705 O O . ASN B 1 93 ? 10.359 -34.562 -35.062 1 88.75 93 ASN B O 1
ATOM 5709 N N . TYR B 1 94 ? 9.117 -33.688 -36.719 1 91.94 94 TYR B N 1
ATOM 5710 C CA . TYR B 1 94 ? 9.914 -32.5 -37 1 91.94 94 TYR B CA 1
ATOM 5711 C C . TYR B 1 94 ? 9.023 -31.25 -37.062 1 91.94 94 TYR B C 1
ATOM 5713 O O . TYR B 1 94 ? 7.949 -31.281 -37.656 1 91.94 94 TYR B O 1
ATOM 5721 N N . TYR B 1 95 ? 9.43 -30.281 -36.406 1 88.56 95 TYR B N 1
ATOM 5722 C CA . TYR B 1 95 ? 8.711 -29.016 -36.531 1 88.56 95 TYR B CA 1
ATOM 5723 C C . TYR B 1 95 ? 9.664 -27.875 -36.875 1 88.56 95 TYR B C 1
ATOM 5725 O O . TYR B 1 95 ? 10.531 -27.516 -36.062 1 88.56 95 TYR B O 1
ATOM 5733 N N . PHE B 1 96 ? 9.453 -27.281 -38.031 1 89.12 96 PHE B N 1
ATOM 5734 C CA . PHE B 1 96 ? 10.289 -26.172 -38.469 1 89.12 96 PHE B CA 1
ATOM 5735 C C . PHE B 1 96 ? 9.617 -24.844 -38.188 1 89.12 96 PHE B C 1
ATOM 5737 O O . PHE B 1 96 ? 8.461 -24.625 -38.562 1 89.12 96 PHE B O 1
ATOM 5744 N N . ASP B 1 97 ? 10.312 -24.031 -37.5 1 86.31 97 ASP B N 1
ATOM 5745 C CA . ASP B 1 97 ? 9.844 -22.672 -37.25 1 86.31 97 ASP B CA 1
ATOM 5746 C C . ASP B 1 97 ? 10.492 -21.672 -38.188 1 86.31 97 ASP B C 1
ATOM 5748 O O . ASP B 1 97 ? 11.633 -21.25 -37.969 1 86.31 97 ASP B O 1
ATOM 5752 N N . GLY B 1 98 ? 9.727 -21.141 -39.094 1 79.56 98 GLY B N 1
ATOM 5753 C CA . GLY B 1 98 ? 10.227 -20.25 -40.094 1 79.56 98 GLY B CA 1
ATOM 5754 C C . GLY B 1 98 ? 10.555 -18.859 -39.594 1 79.56 98 GLY B C 1
ATOM 5755 O O . GLY B 1 98 ? 11.227 -18.078 -40.25 1 79.56 98 GLY B O 1
ATOM 5756 N N . GLU B 1 99 ? 10.188 -18.562 -38.406 1 80.38 99 GLU B N 1
ATOM 5757 C CA . GLU B 1 99 ? 10.461 -17.25 -37.844 1 80.38 99 GLU B CA 1
ATOM 5758 C C . GLU B 1 99 ? 11.773 -17.25 -37.062 1 80.38 99 GLU B C 1
ATOM 5760 O O . GLU B 1 99 ? 12.484 -16.234 -37.031 1 80.38 99 GLU B O 1
ATOM 5765 N N . THR B 1 100 ? 12.047 -18.359 -36.406 1 82.69 100 THR B N 1
ATOM 5766 C CA . THR B 1 100 ? 13.219 -18.391 -35.531 1 82.69 100 THR B CA 1
ATOM 5767 C C . THR B 1 100 ? 14.367 -19.141 -36.219 1 82.69 100 THR B C 1
ATOM 5769 O O . THR B 1 100 ? 15.516 -19.047 -35.781 1 82.69 100 THR B O 1
ATOM 5772 N N . GLY B 1 101 ? 14.016 -19.906 -37.188 1 84.25 101 GLY B N 1
ATOM 5773 C CA . GLY B 1 101 ? 15.023 -20.734 -37.844 1 84.25 101 GLY B CA 1
ATOM 5774 C C . GLY B 1 101 ? 15.367 -21.984 -37.031 1 84.25 101 GLY B C 1
ATOM 5775 O O . GLY B 1 101 ? 16.422 -22.578 -37.25 1 84.25 101 GLY B O 1
ATOM 5776 N N . GLU B 1 102 ? 14.5 -22.312 -36.156 1 87.5 102 GLU B N 1
ATOM 5777 C CA . GLU B 1 102 ? 14.719 -23.484 -35.312 1 87.5 102 GLU B CA 1
ATOM 5778 C C . GLU B 1 102 ? 13.922 -24.688 -35.812 1 87.5 102 GLU B C 1
ATOM 5780 O O . GLU B 1 102 ? 12.875 -24.516 -36.438 1 87.5 102 GLU B O 1
ATOM 5785 N N . VAL B 1 103 ? 14.492 -25.875 -35.656 1 91.06 103 VAL B N 1
ATOM 5786 C CA . VAL B 1 103 ? 13.758 -27.109 -35.938 1 91.06 103 VAL B CA 1
ATOM 5787 C C . VAL B 1 103 ? 13.703 -27.969 -34.688 1 91.06 103 VAL B C 1
ATOM 5789 O O . VAL B 1 103 ? 14.734 -28.234 -34.062 1 91.06 103 VAL B O 1
ATOM 5792 N N . VAL B 1 104 ? 12.5 -28.25 -34.281 1 90.19 104 VAL B N 1
ATOM 5793 C CA . VAL B 1 104 ? 12.32 -29.141 -33.156 1 90.19 104 VAL B CA 1
ATOM 5794 C C . VAL B 1 104 ? 12.266 -30.594 -33.656 1 90.19 104 VAL B C 1
ATOM 5796 O O . VAL B 1 104 ? 11.445 -30.938 -34.5 1 90.19 104 VAL B O 1
ATOM 5799 N N . ILE B 1 105 ? 13.188 -31.375 -33.125 1 91.75 105 ILE B N 1
ATOM 5800 C CA . ILE B 1 105 ? 13.266 -32.781 -33.469 1 91.75 105 ILE B CA 1
ATOM 5801 C C . ILE B 1 105 ? 12.789 -33.656 -32.312 1 91.75 105 ILE B C 1
ATOM 5803 O O . ILE B 1 105 ? 13.391 -33.625 -31.234 1 91.75 105 ILE B O 1
ATOM 5807 N N . GLU B 1 106 ? 11.727 -34.312 -32.5 1 90.25 106 GLU B N 1
ATOM 5808 C CA . GLU B 1 106 ? 11.227 -35.25 -31.484 1 90.25 106 GLU B CA 1
ATOM 5809 C C . GLU B 1 106 ? 11.789 -36.656 -31.688 1 90.25 106 GLU B C 1
ATOM 5811 O O . GLU B 1 106 ? 11.734 -37.188 -32.781 1 90.25 106 GLU B O 1
ATOM 5816 N N . ALA B 1 107 ? 12.344 -37.125 -30.625 1 89.88 107 ALA B N 1
ATOM 5817 C CA . ALA B 1 107 ? 12.953 -38.438 -30.703 1 89.88 107 ALA B CA 1
ATOM 5818 C C . ALA B 1 107 ? 12.672 -39.25 -29.438 1 89.88 107 ALA B C 1
ATOM 5820 O O . ALA B 1 107 ? 12.508 -38.688 -28.344 1 89.88 107 ALA B O 1
ATOM 5821 N N . GLU B 1 108 ? 12.57 -40.5 -29.531 1 81.44 108 GLU B N 1
ATOM 5822 C CA . GLU B 1 108 ? 12.414 -41.375 -28.391 1 81.44 108 GLU B CA 1
ATOM 5823 C C . GLU B 1 108 ? 13.641 -41.344 -27.484 1 81.44 108 GLU B C 1
ATOM 5825 O O . GLU B 1 108 ? 13.516 -41.438 -26.25 1 81.44 108 GLU B O 1
ATOM 5830 N N . LYS B 1 109 ? 14.758 -41.219 -28.141 1 82.75 109 LYS B N 1
ATOM 5831 C CA . LYS B 1 109 ? 16.031 -41.094 -27.422 1 82.75 109 LYS B CA 1
ATOM 5832 C C . LYS B 1 109 ? 16.781 -39.844 -27.828 1 82.75 109 LYS B C 1
ATOM 5834 O O . LYS B 1 109 ? 17.719 -39.875 -28.625 1 82.75 109 LYS B O 1
ATOM 5839 N N . PRO B 1 110 ? 16.516 -38.781 -27.219 1 86.44 110 PRO B N 1
ATOM 5840 C CA . PRO B 1 110 ? 17.109 -37.5 -27.594 1 86.44 110 PRO B CA 1
ATOM 5841 C C . PRO B 1 110 ? 18.625 -37.5 -27.5 1 86.44 110 PRO B C 1
ATOM 5843 O O . PRO B 1 110 ? 19.297 -36.812 -28.266 1 86.44 110 PRO B O 1
ATOM 5846 N N . GLY B 1 111 ? 19.156 -38.281 -26.609 1 82.5 111 GLY B N 1
ATOM 5847 C CA . GLY B 1 111 ? 20.594 -38.344 -26.453 1 82.5 111 GLY B CA 1
ATOM 5848 C C . GLY B 1 111 ? 21.328 -38.719 -27.734 1 82.5 111 GLY B C 1
ATOM 5849 O O . GLY B 1 111 ? 22.406 -38.219 -28.016 1 82.5 111 GLY B O 1
ATOM 5850 N N . LEU B 1 112 ? 20.703 -39.5 -28.469 1 86.19 112 LEU B N 1
ATOM 5851 C CA . LEU B 1 112 ? 21.312 -39.969 -29.703 1 86.19 112 LEU B CA 1
ATOM 5852 C C . LEU B 1 112 ? 21.25 -38.906 -30.781 1 86.19 112 LEU B C 1
ATOM 5854 O O . LEU B 1 112 ? 22.062 -38.906 -31.719 1 86.19 112 LEU B O 1
ATOM 5858 N N . VAL B 1 113 ? 20.328 -38.031 -30.625 1 89.94 113 VAL B N 1
ATOM 5859 C CA . VAL B 1 113 ? 20.219 -36.938 -31.562 1 89.94 113 VAL B CA 1
ATOM 5860 C C . VAL B 1 113 ? 21.25 -35.844 -31.219 1 89.94 113 VAL B C 1
ATOM 5862 O O . VAL B 1 113 ? 21.828 -35.219 -32.125 1 89.94 113 VAL B O 1
ATOM 5865 N N . ILE B 1 114 ? 21.391 -35.625 -29.984 1 87.81 114 ILE B N 1
ATOM 5866 C CA . ILE B 1 114 ? 22.344 -34.625 -29.516 1 87.81 114 ILE B CA 1
ATOM 5867 C C . ILE B 1 114 ? 23.766 -35.094 -29.812 1 87.81 114 ILE B C 1
ATOM 5869 O O . ILE B 1 114 ? 24.594 -34.312 -30.328 1 87.81 114 ILE B O 1
ATOM 5873 N N . GLY B 1 115 ? 24.047 -36.281 -29.594 1 83.19 115 GLY B N 1
ATOM 5874 C CA . GLY B 1 115 ? 25.375 -36.844 -29.797 1 83.19 115 GLY B CA 1
ATOM 5875 C C . GLY B 1 115 ? 26.359 -36.5 -28.703 1 83.19 115 GLY B C 1
ATOM 5876 O O . GLY B 1 115 ? 26.031 -35.719 -27.812 1 83.19 115 GLY B O 1
ATOM 5877 N N . ARG B 1 116 ? 27.578 -37.062 -28.75 1 79.75 116 ARG B N 1
ATOM 5878 C CA . ARG B 1 116 ? 28.625 -36.812 -27.75 1 79.75 116 ARG B CA 1
ATOM 5879 C C . ARG B 1 116 ? 29 -35.312 -27.766 1 79.75 116 ARG B C 1
ATOM 5881 O O . ARG B 1 116 ? 29.438 -34.781 -28.781 1 79.75 116 ARG B O 1
ATOM 5888 N N . HIS B 1 117 ? 28.828 -34.656 -26.688 1 79.56 117 HIS B N 1
ATOM 5889 C CA . HIS B 1 117 ? 29.141 -33.25 -26.5 1 79.56 117 HIS B CA 1
ATOM 5890 C C . HIS B 1 117 ? 28.438 -32.375 -27.547 1 79.56 117 HIS B C 1
ATOM 5892 O O . HIS B 1 117 ? 29 -31.391 -28.031 1 79.56 117 HIS B O 1
ATOM 5898 N N . GLY B 1 118 ? 27.328 -32.875 -28.094 1 82.25 118 GLY B N 1
ATOM 5899 C CA . GLY B 1 118 ? 26.5 -32.094 -29.016 1 82.25 118 GLY B CA 1
ATOM 5900 C C . GLY B 1 118 ? 26.984 -32.188 -30.453 1 82.25 118 GLY B C 1
ATOM 5901 O O . GLY B 1 118 ? 26.609 -31.375 -31.297 1 82.25 118 GLY B O 1
ATOM 5902 N N . ALA B 1 119 ? 27.781 -33.094 -30.766 1 83.44 119 ALA B N 1
ATOM 5903 C CA . ALA B 1 119 ? 28.422 -33.219 -32.062 1 83.44 119 ALA B CA 1
ATOM 5904 C C . ALA B 1 119 ? 27.375 -33.406 -33.156 1 83.44 119 ALA B C 1
ATOM 5906 O O . ALA B 1 119 ? 27.484 -32.844 -34.25 1 83.44 119 ALA B O 1
ATOM 5907 N N . THR B 1 120 ? 26.453 -34.219 -32.844 1 88.69 120 THR B N 1
ATOM 5908 C CA . THR B 1 120 ? 25.438 -34.5 -33.844 1 88.69 120 THR B CA 1
ATOM 5909 C C . THR B 1 120 ? 24.578 -33.25 -34.125 1 88.69 120 THR B C 1
ATOM 5911 O O . THR B 1 120 ? 24.203 -33 -35.281 1 88.69 120 THR B O 1
ATOM 5914 N N . LEU B 1 121 ? 24.281 -32.469 -33.156 1 88.62 121 LEU B N 1
ATOM 5915 C CA . LEU B 1 121 ? 23.5 -31.25 -33.312 1 88.62 121 LEU B CA 1
ATOM 5916 C C . LEU B 1 121 ? 24.25 -30.25 -34.188 1 88.62 121 LEU B C 1
ATOM 5918 O O . LEU B 1 121 ? 23.656 -29.578 -35.031 1 88.62 121 LEU B O 1
ATOM 5922 N N . ARG B 1 122 ? 25.484 -30.172 -33.938 1 85.44 122 ARG B N 1
ATOM 5923 C CA . ARG B 1 122 ? 26.312 -29.266 -34.719 1 85.44 122 ARG B CA 1
ATOM 5924 C C . ARG B 1 122 ? 26.328 -29.703 -36.188 1 85.44 122 ARG B C 1
ATOM 5926 O O . ARG B 1 122 ? 26.266 -28.875 -37.094 1 85.44 122 ARG B O 1
ATOM 5933 N N . GLU B 1 123 ? 26.453 -30.922 -36.344 1 87.81 123 GLU B N 1
ATOM 5934 C CA . GLU B 1 123 ? 26.453 -31.469 -37.688 1 87.81 123 GLU B CA 1
ATOM 5935 C C . GLU B 1 123 ? 25.141 -31.188 -38.406 1 87.81 123 GLU B C 1
ATOM 5937 O O . GLU B 1 123 ? 25.125 -30.859 -39.594 1 87.81 123 GLU B O 1
ATOM 5942 N N . ILE B 1 124 ? 24.109 -31.281 -37.688 1 91 124 ILE B N 1
ATOM 5943 C CA . ILE B 1 124 ? 22.797 -31 -38.25 1 91 124 ILE B CA 1
ATOM 5944 C C . ILE B 1 124 ? 22.719 -29.531 -38.656 1 91 124 ILE B C 1
ATOM 5946 O O . ILE B 1 124 ? 22.266 -29.219 -39.75 1 91 124 ILE B O 1
ATOM 5950 N N . THR B 1 125 ? 23.172 -28.719 -37.844 1 88.12 125 THR B N 1
ATOM 5951 C CA . THR B 1 125 ? 23.172 -27.297 -38.125 1 88.12 125 THR B CA 1
ATOM 5952 C C . THR B 1 125 ? 23.984 -26.984 -39.375 1 88.12 125 THR B C 1
ATOM 5954 O O . THR B 1 125 ? 23.578 -26.172 -40.188 1 88.12 125 THR B O 1
ATOM 5957 N N . LYS B 1 126 ? 25.062 -27.594 -39.469 1 84.94 126 LYS B N 1
ATOM 5958 C CA . LYS B 1 126 ? 25.938 -27.391 -40.625 1 84.94 126 LYS B CA 1
ATOM 5959 C C . LYS B 1 126 ? 25.266 -27.844 -41.906 1 84.94 126 LYS B C 1
ATOM 5961 O O . LYS B 1 126 ? 25.453 -27.234 -42.969 1 84.94 126 LYS B O 1
ATOM 5966 N N . LEU B 1 127 ? 24.531 -28.797 -41.781 1 88.38 127 LEU B N 1
ATOM 5967 C CA . LEU B 1 127 ? 23.953 -29.422 -42.938 1 88.38 127 LEU B CA 1
ATOM 5968 C C . LEU B 1 127 ? 22.703 -28.672 -43.406 1 88.38 127 LEU B C 1
ATOM 5970 O O . LEU B 1 127 ? 22.469 -28.516 -44.594 1 88.38 127 LEU B O 1
ATOM 5974 N N . ILE B 1 128 ? 21.969 -28.234 -42.438 1 90.44 128 ILE B N 1
ATOM 5975 C CA . ILE B 1 128 ? 20.656 -27.766 -42.844 1 90.44 128 ILE B CA 1
ATOM 5976 C C . ILE B 1 128 ? 20.5 -26.297 -42.531 1 90.44 128 ILE B C 1
ATOM 5978 O O . ILE B 1 128 ? 19.547 -25.641 -42.969 1 90.44 128 ILE B O 1
ATOM 5982 N N . GLY B 1 129 ? 21.328 -25.766 -41.719 1 87 129 GLY B N 1
ATOM 5983 C CA . GLY B 1 129 ? 21.297 -24.344 -41.375 1 87 129 GLY B CA 1
ATOM 5984 C C . GLY B 1 129 ? 20.344 -24.016 -40.25 1 87 129 GLY B C 1
ATOM 5985 O O . GLY B 1 129 ? 20.438 -22.953 -39.656 1 87 129 GLY B O 1
ATOM 5986 N N . TRP B 1 130 ? 19.375 -24.844 -40.031 1 89.88 130 TRP B N 1
ATOM 5987 C CA . TRP B 1 130 ? 18.438 -24.672 -38.938 1 89.88 130 TRP B CA 1
ATOM 5988 C C . TRP B 1 130 ? 19.109 -24.953 -37.594 1 89.88 130 TRP B C 1
ATOM 5990 O O . TRP B 1 130 ? 20.062 -25.719 -37.5 1 89.88 130 TRP B O 1
ATOM 6000 N N . THR B 1 131 ? 18.656 -24.25 -36.562 1 87.44 131 THR B N 1
ATOM 6001 C CA . THR B 1 131 ? 19.094 -24.578 -35.219 1 87.44 131 THR B CA 1
ATOM 6002 C C . THR B 1 131 ? 18.25 -25.719 -34.625 1 87.44 131 THR B C 1
ATOM 6004 O O . THR B 1 131 ? 17.062 -25.547 -34.375 1 87.44 131 THR B O 1
ATOM 6007 N N . PRO B 1 132 ? 18.859 -26.844 -34.406 1 88.94 132 PRO B N 1
ATOM 6008 C CA . PRO B 1 132 ? 18.078 -27.984 -33.938 1 88.94 132 PRO B CA 1
ATOM 6009 C C . PRO B 1 132 ? 17.828 -27.938 -32.406 1 88.94 132 PRO B C 1
ATOM 6011 O O . PRO B 1 132 ? 18.719 -27.578 -31.656 1 88.94 132 PRO B O 1
ATOM 6014 N N . LYS B 1 133 ? 16.609 -28.188 -32.062 1 87.44 133 LYS B N 1
ATOM 6015 C CA . LYS B 1 133 ? 16.188 -28.438 -30.672 1 87.44 133 LYS B CA 1
ATOM 6016 C C . LYS B 1 133 ? 15.57 -29.828 -30.516 1 87.44 133 LYS B C 1
ATOM 6018 O O . LYS B 1 133 ? 14.602 -30.156 -31.203 1 87.44 133 LYS B O 1
ATOM 6023 N N . VAL B 1 134 ? 16.172 -30.609 -29.672 1 88.5 134 VAL B N 1
ATOM 6024 C CA . VAL B 1 134 ? 15.711 -32 -29.547 1 88.5 134 VAL B CA 1
ATOM 6025 C C . VAL B 1 134 ? 14.812 -32.125 -28.328 1 88.5 134 VAL B C 1
ATOM 6027 O O . VAL B 1 134 ? 15.117 -31.609 -27.25 1 88.5 134 VAL B O 1
ATOM 6030 N N . VAL B 1 135 ? 13.672 -32.75 -28.547 1 83.81 135 VAL B N 1
ATOM 6031 C CA . VAL B 1 135 ? 12.742 -33.031 -27.453 1 83.81 135 VAL B CA 1
ATOM 6032 C C . VAL B 1 135 ? 12.367 -34.5 -27.453 1 83.81 135 VAL B C 1
ATOM 6034 O O . VAL B 1 135 ? 12.398 -35.156 -28.5 1 83.81 135 VAL B O 1
ATOM 6037 N N . ARG B 1 136 ? 12.07 -34.969 -26.344 1 80.25 136 ARG B N 1
ATOM 6038 C CA . ARG B 1 136 ? 11.695 -36.375 -26.219 1 80.25 136 ARG B CA 1
ATOM 6039 C C . ARG B 1 136 ? 10.258 -36.625 -26.672 1 80.25 136 ARG B C 1
ATOM 6041 O O . ARG B 1 136 ? 9.367 -35.812 -26.359 1 80.25 136 ARG B O 1
ATOM 6048 N N . THR B 1 137 ? 10.133 -37.656 -27.406 1 83.25 137 THR B N 1
ATOM 6049 C CA . THR B 1 137 ? 8.773 -38.094 -27.719 1 83.25 137 THR B CA 1
ATOM 6050 C C . THR B 1 137 ? 8.055 -38.562 -26.438 1 83.25 137 THR B C 1
ATOM 6052 O O . THR B 1 137 ? 8.555 -39.438 -25.719 1 83.25 137 THR B O 1
ATOM 6055 N N . PRO B 1 138 ? 6.953 -37.969 -26.188 1 80 138 PRO B N 1
ATOM 6056 C CA . PRO B 1 138 ? 6.242 -38.406 -24.984 1 80 138 PRO B CA 1
ATOM 6057 C C . PRO B 1 138 ? 5.703 -39.844 -25.125 1 80 138 PRO B C 1
ATOM 6059 O O . PRO B 1 138 ? 5.215 -40.219 -26.188 1 80 138 PRO B O 1
ATOM 6062 N N . PRO B 1 139 ? 5.871 -40.594 -24.109 1 79.81 139 PRO B N 1
ATOM 6063 C CA . PRO B 1 139 ? 5.34 -41.969 -24.156 1 79.81 139 PRO B CA 1
ATOM 6064 C C . PRO B 1 139 ? 3.82 -42 -24.281 1 79.81 139 PRO B C 1
ATOM 6066 O O . PRO B 1 139 ? 3.266 -42.969 -24.828 1 79.81 139 PRO B O 1
ATOM 6069 N N . VAL B 1 140 ? 3.248 -41.125 -23.609 1 84.06 140 VAL B N 1
ATOM 6070 C CA . VAL B 1 140 ? 1.802 -40.938 -23.719 1 84.06 140 VAL B CA 1
ATOM 6071 C C . VAL B 1 140 ? 1.48 -39.594 -24.312 1 84.06 140 VAL B C 1
ATOM 6073 O O . VAL B 1 140 ? 2.016 -38.562 -23.875 1 84.06 140 VAL B O 1
ATOM 6076 N N . ARG B 1 141 ? 0.681 -39.656 -25.25 1 85.31 141 ARG B N 1
ATOM 6077 C CA . ARG B 1 141 ? 0.328 -38.406 -25.922 1 85.31 141 ARG B CA 1
ATOM 6078 C C . ARG B 1 141 ? -0.63 -37.594 -25.078 1 85.31 141 ARG B C 1
ATOM 6080 O O . ARG B 1 141 ? -1.602 -38.094 -24.531 1 85.31 141 ARG B O 1
ATOM 6087 N N . SER B 1 142 ? -0.319 -36.375 -24.875 1 90.69 142 SER B N 1
ATOM 6088 C CA . SER B 1 142 ? -1.186 -35.375 -24.219 1 90.69 142 SER B CA 1
ATOM 6089 C C . SER B 1 142 ? -1.837 -34.438 -25.234 1 90.69 142 SER B C 1
ATOM 6091 O O . SER B 1 142 ? -1.144 -33.75 -25.969 1 90.69 142 SER B O 1
ATOM 6093 N N . SER B 1 143 ? -3.111 -34.438 -25.234 1 92.38 143 SER B N 1
ATOM 6094 C CA . SER B 1 143 ? -3.828 -33.562 -26.141 1 92.38 143 SER B CA 1
ATOM 6095 C C . SER B 1 143 ? -3.568 -32.094 -25.781 1 92.38 143 SER B C 1
ATOM 6097 O O . SER B 1 143 ? -3.465 -31.234 -26.672 1 92.38 143 SER B O 1
ATOM 6099 N N . THR B 1 144 ? -3.426 -31.812 -24.516 1 94.38 144 THR B N 1
ATOM 6100 C CA . THR B 1 144 ? -3.164 -30.453 -24.062 1 94.38 144 THR B CA 1
ATOM 6101 C C . THR B 1 144 ? -1.832 -29.953 -24.594 1 94.38 144 THR B C 1
ATOM 6103 O O . THR B 1 144 ? -1.758 -28.844 -25.141 1 94.38 144 THR B O 1
ATOM 6106 N N . ILE B 1 145 ? -0.833 -30.719 -24.484 1 93.62 145 ILE B N 1
ATOM 6107 C CA . ILE B 1 145 ? 0.493 -30.344 -24.953 1 93.62 145 ILE B CA 1
ATOM 6108 C C . ILE B 1 145 ? 0.477 -30.172 -26.484 1 93.62 145 ILE B C 1
ATOM 6110 O O . ILE B 1 145 ? 1.019 -29.203 -27 1 93.62 145 ILE B O 1
ATOM 6114 N N . ALA B 1 146 ? -0.121 -31.141 -27.125 1 91 146 ALA B N 1
ATOM 6115 C CA . ALA B 1 146 ? -0.192 -31.094 -28.578 1 91 146 ALA B CA 1
ATOM 6116 C C . ALA B 1 146 ? -0.906 -29.828 -29.062 1 91 146 ALA B C 1
ATOM 6118 O O . ALA B 1 146 ? -0.431 -29.141 -29.969 1 91 146 ALA B O 1
ATOM 6119 N N . ASN B 1 147 ? -2.037 -29.594 -28.469 1 93.69 147 ASN B N 1
ATOM 6120 C CA . ASN B 1 147 ? -2.82 -28.422 -28.844 1 93.69 147 ASN B CA 1
ATOM 6121 C C . ASN B 1 147 ? -2.074 -27.125 -28.531 1 93.69 147 ASN B C 1
ATOM 6123 O O . ASN B 1 147 ? -2.145 -26.156 -29.312 1 93.69 147 ASN B O 1
ATOM 6127 N N . THR B 1 148 ? -1.41 -27.078 -27.406 1 94.06 148 THR B N 1
ATOM 6128 C CA . THR B 1 148 ? -0.628 -25.906 -27.016 1 94.06 148 THR B CA 1
ATOM 6129 C C . THR B 1 148 ? 0.484 -25.641 -28.016 1 94.06 148 THR B C 1
ATOM 6131 O O . THR B 1 148 ? 0.656 -24.5 -28.469 1 94.06 148 THR B O 1
ATOM 6134 N N . LYS B 1 149 ? 1.188 -26.656 -28.375 1 89 149 LYS B N 1
ATOM 6135 C CA . LYS B 1 149 ? 2.271 -26.531 -29.344 1 89 149 LYS B CA 1
ATOM 6136 C C . LYS B 1 149 ? 1.743 -26.078 -30.703 1 89 149 LYS B C 1
ATOM 6138 O O . LYS B 1 149 ? 2.344 -25.219 -31.359 1 89 149 LYS B O 1
ATOM 6143 N N . GLU B 1 150 ? 0.682 -26.688 -31.109 1 90.44 150 GLU B N 1
ATOM 6144 C CA . GLU B 1 150 ? 0.075 -26.328 -32.375 1 90.44 150 GLU B CA 1
ATOM 6145 C C . GLU B 1 150 ? -0.366 -24.875 -32.406 1 90.44 150 GLU B C 1
ATOM 6147 O O . GLU B 1 150 ? -0.143 -24.156 -33.375 1 90.44 150 GLU B O 1
ATOM 6152 N N . TYR B 1 151 ? -0.96 -24.484 -31.406 1 94.19 151 TYR B N 1
ATOM 6153 C CA . TYR B 1 151 ? -1.417 -23.109 -31.328 1 94.19 151 TYR B CA 1
ATOM 6154 C C . TYR B 1 151 ? -0.241 -22.141 -31.375 1 94.19 151 TYR B C 1
ATOM 6156 O O . TYR B 1 151 ? -0.25 -21.172 -32.156 1 94.19 151 TYR B O 1
ATOM 6164 N N . LEU B 1 152 ? 0.771 -22.359 -30.547 1 92.88 152 LEU B N 1
ATOM 6165 C CA . LEU B 1 152 ? 1.929 -21.469 -30.484 1 92.88 152 LEU B CA 1
ATOM 6166 C C . LEU B 1 152 ? 2.617 -21.391 -31.844 1 92.88 152 LEU B C 1
ATOM 6168 O O . LEU B 1 152 ? 3.15 -20.344 -32.219 1 92.88 152 LEU B O 1
ATOM 6172 N N . ARG B 1 153 ? 2.551 -22.453 -32.562 1 88.19 153 ARG B N 1
ATOM 6173 C CA . ARG B 1 153 ? 3.105 -22.469 -33.906 1 88.19 153 ARG B CA 1
ATOM 6174 C C . ARG B 1 153 ? 2.271 -21.594 -34.844 1 88.19 153 ARG B C 1
ATOM 6176 O O . ARG B 1 153 ? 2.812 -20.938 -35.75 1 88.19 153 ARG B O 1
ATOM 6183 N N . SER B 1 154 ? 1.016 -21.656 -34.656 1 92.12 154 SER B N 1
ATOM 6184 C CA . SER B 1 154 ? 0.108 -20.938 -35.531 1 92.12 154 SER B CA 1
ATOM 6185 C C . SER B 1 154 ? 0.218 -19.422 -35.312 1 92.12 154 SER B C 1
ATOM 6187 O O . SER B 1 154 ? -0.122 -18.641 -36.188 1 92.12 154 SER B O 1
ATOM 6189 N N . VAL B 1 155 ? 0.755 -19.031 -34.188 1 94.25 155 VAL B N 1
ATOM 6190 C CA . VAL B 1 155 ? 0.791 -17.609 -33.875 1 94.25 155 VAL B CA 1
ATOM 6191 C C . VAL B 1 155 ? 2.24 -17.141 -33.75 1 94.25 155 VAL B C 1
ATOM 6193 O O . VAL B 1 155 ? 2.529 -16.172 -33.031 1 94.25 155 VAL B O 1
ATOM 6196 N N . GLN B 1 156 ? 3.115 -17.719 -34.312 1 90.06 156 GLN B N 1
ATOM 6197 C CA . GLN B 1 156 ? 4.547 -17.484 -34.188 1 90.06 156 GLN B CA 1
ATOM 6198 C C . GLN B 1 156 ? 4.906 -16.047 -34.531 1 90.06 156 GLN B C 1
ATOM 6200 O O . GLN B 1 156 ? 5.711 -15.422 -33.812 1 90.06 156 GLN B O 1
ATOM 6205 N N . SER B 1 157 ? 4.363 -15.516 -35.625 1 91.19 157 SER B N 1
ATOM 6206 C CA . SER B 1 157 ? 4.66 -14.141 -36.031 1 91.19 157 SER B CA 1
ATOM 6207 C C . SER B 1 157 ? 4.176 -13.141 -35 1 91.19 157 SER B C 1
ATOM 6209 O O . SER B 1 157 ? 4.895 -12.195 -34.656 1 91.19 157 SER B O 1
ATOM 6211 N N . GLU B 1 158 ? 2.998 -13.375 -34.562 1 94.62 158 GLU B N 1
ATOM 6212 C CA . GLU B 1 158 ? 2.439 -12.516 -33.531 1 94.62 158 GLU B CA 1
ATOM 6213 C C . GLU B 1 158 ? 3.256 -12.594 -32.25 1 94.62 158 GLU B C 1
ATOM 6215 O O . GLU B 1 158 ? 3.516 -11.578 -31.594 1 94.62 158 GLU B O 1
ATOM 6220 N N . ARG B 1 159 ? 3.629 -13.75 -31.859 1 94.06 159 ARG B N 1
ATOM 6221 C CA . ARG B 1 159 ? 4.41 -13.977 -30.641 1 94.06 159 ARG B CA 1
ATOM 6222 C C . ARG B 1 159 ? 5.766 -13.281 -30.734 1 94.06 159 ARG B C 1
ATOM 6224 O O . ARG B 1 159 ? 6.246 -12.727 -29.734 1 94.06 159 ARG B O 1
ATOM 6231 N N . LYS B 1 160 ? 6.375 -13.312 -31.875 1 91.75 160 LYS B N 1
ATOM 6232 C CA . LYS B 1 160 ? 7.652 -12.633 -32.062 1 91.75 160 LYS B CA 1
ATOM 6233 C C . LYS B 1 160 ? 7.535 -11.141 -31.766 1 91.75 160 LYS B C 1
ATOM 6235 O O . LYS B 1 160 ? 8.398 -10.562 -31.109 1 91.75 160 LYS B O 1
ATOM 6240 N N . GLU B 1 161 ? 6.508 -10.555 -32.25 1 95.19 161 GLU B N 1
ATOM 6241 C CA . GLU B 1 161 ? 6.285 -9.133 -32 1 95.19 161 GLU B CA 1
ATOM 6242 C C . GLU B 1 161 ? 6.062 -8.852 -30.516 1 95.19 161 GLU B C 1
ATOM 6244 O O . GLU B 1 161 ? 6.539 -7.848 -29.984 1 95.19 161 GLU B O 1
ATOM 6249 N N . ILE B 1 162 ? 5.301 -9.734 -29.891 1 96.38 162 ILE B N 1
ATOM 6250 C CA . ILE B 1 162 ? 5.07 -9.625 -28.453 1 96.38 162 ILE B CA 1
ATOM 6251 C C . ILE B 1 162 ? 6.402 -9.695 -27.703 1 96.38 162 ILE B C 1
ATOM 6253 O O . ILE B 1 162 ? 6.672 -8.875 -26.828 1 96.38 162 ILE B O 1
ATOM 6257 N N . LEU B 1 163 ? 7.215 -10.617 -28.125 1 95.56 163 LEU B N 1
ATOM 6258 C CA . LEU B 1 163 ? 8.5 -10.828 -27.453 1 95.56 163 LEU B CA 1
ATOM 6259 C C . LEU B 1 163 ? 9.422 -9.633 -27.656 1 95.56 163 LEU B C 1
ATOM 6261 O O . LEU B 1 163 ? 10.18 -9.273 -26.75 1 95.56 163 LEU B O 1
ATOM 6265 N N . LYS B 1 164 ? 9.359 -9.023 -28.812 1 94 164 LYS B N 1
ATOM 6266 C CA . LYS B 1 164 ? 10.148 -7.824 -29.078 1 94 164 LYS B CA 1
ATOM 6267 C C . LYS B 1 164 ? 9.727 -6.676 -28.156 1 94 164 LYS B C 1
ATOM 6269 O O . LYS B 1 164 ? 10.57 -5.977 -27.609 1 94 164 LYS B O 1
ATOM 6274 N N . THR B 1 165 ? 8.438 -6.527 -28.031 1 96.06 165 THR B N 1
ATOM 6275 C CA . THR B 1 165 ? 7.898 -5.484 -27.172 1 96.06 165 THR B CA 1
ATOM 6276 C C . THR B 1 165 ? 8.328 -5.719 -25.719 1 96.06 165 THR B C 1
ATOM 6278 O O . THR B 1 165 ? 8.742 -4.785 -25.031 1 96.06 165 THR B O 1
ATOM 6281 N N . ILE B 1 166 ? 8.227 -6.949 -25.297 1 96.25 166 ILE B N 1
ATOM 6282 C CA . ILE B 1 166 ? 8.625 -7.324 -23.938 1 96.25 166 ILE B CA 1
ATOM 6283 C C . ILE B 1 166 ? 10.117 -7.07 -23.75 1 96.25 166 ILE B C 1
ATOM 6285 O O . ILE B 1 166 ? 10.539 -6.566 -22.703 1 96.25 166 ILE B O 1
ATOM 6289 N N . GLY B 1 167 ? 10.898 -7.453 -24.766 1 94.94 167 GLY B N 1
ATOM 6290 C CA . GLY B 1 167 ? 12.336 -7.238 -24.703 1 94.94 167 GLY B CA 1
ATOM 6291 C C . GLY B 1 167 ? 12.711 -5.781 -24.531 1 94.94 167 GLY B C 1
ATOM 6292 O O . GLY B 1 167 ? 13.609 -5.461 -23.734 1 94.94 167 GLY B O 1
ATOM 6293 N N . ARG B 1 168 ? 12.047 -4.93 -25.219 1 93.31 168 ARG B N 1
ATOM 6294 C CA . ARG B 1 168 ? 12.305 -3.498 -25.109 1 93.31 168 ARG B CA 1
ATOM 6295 C C . ARG B 1 168 ? 11.938 -2.979 -23.719 1 93.31 168 ARG B C 1
ATOM 6297 O O . ARG B 1 168 ? 12.625 -2.107 -23.172 1 93.31 168 ARG B O 1
ATOM 6304 N N . ARG B 1 169 ? 10.906 -3.459 -23.156 1 94 169 ARG B N 1
ATOM 6305 C CA . ARG B 1 169 ? 10.469 -3.053 -21.828 1 94 169 ARG B CA 1
ATOM 6306 C C . ARG B 1 169 ? 11.469 -3.492 -20.766 1 94 169 ARG B C 1
ATOM 6308 O O . ARG B 1 169 ? 11.766 -2.744 -19.828 1 94 169 ARG B O 1
ATOM 6315 N N . ILE B 1 170 ? 11.938 -4.707 -20.875 1 95.06 170 ILE B N 1
ATOM 6316 C CA . ILE B 1 170 ? 12.875 -5.281 -19.906 1 95.06 170 ILE B CA 1
ATOM 6317 C C . ILE B 1 170 ? 14.172 -4.477 -19.922 1 95.06 170 ILE B C 1
ATOM 6319 O O . ILE B 1 170 ? 14.789 -4.277 -18.859 1 95.06 170 ILE B O 1
ATOM 6323 N N . HIS B 1 171 ? 14.547 -3.969 -21.078 1 90.06 171 HIS B N 1
ATOM 6324 C CA . HIS B 1 171 ? 15.883 -3.393 -21.188 1 90.06 171 HIS B CA 1
ATOM 6325 C C . HIS B 1 171 ? 15.82 -1.873 -21.281 1 90.06 171 HIS B C 1
ATOM 6327 O O . HIS B 1 171 ? 16.781 -1.236 -21.734 1 90.06 171 HIS B O 1
ATOM 6333 N N . ARG B 1 172 ? 14.719 -1.307 -20.859 1 90.06 172 ARG B N 1
ATOM 6334 C CA . ARG B 1 172 ? 14.625 0.148 -20.797 1 90.06 172 ARG B CA 1
ATOM 6335 C C . ARG B 1 172 ? 15.523 0.701 -19.688 1 90.06 172 ARG B C 1
ATOM 6337 O O . ARG B 1 172 ? 15.938 -0.035 -18.797 1 90.06 172 ARG B O 1
ATOM 6344 N N . ASP B 1 173 ? 15.727 1.985 -19.703 1 88 173 ASP B N 1
ATOM 6345 C CA . ASP B 1 173 ? 16.578 2.629 -18.703 1 88 173 ASP B CA 1
ATOM 6346 C C . ASP B 1 173 ? 15.852 2.803 -17.375 1 88 173 ASP B C 1
ATOM 6348 O O . ASP B 1 173 ? 14.633 3.023 -17.359 1 88 173 ASP B O 1
ATOM 6352 N N . VAL B 1 174 ? 16.656 2.678 -16.328 1 86.06 174 VAL B N 1
ATOM 6353 C CA . VAL B 1 174 ? 16.141 2.988 -15 1 86.06 174 VAL B CA 1
ATOM 6354 C C . VAL B 1 174 ? 16.125 4.5 -14.789 1 86.06 174 VAL B C 1
ATOM 6356 O O . VAL B 1 174 ? 17.141 5.172 -15.008 1 86.06 174 VAL B O 1
ATOM 6359 N N . ALA B 1 175 ? 15.047 5.062 -14.344 1 83.44 175 ALA B N 1
ATOM 6360 C CA . ALA B 1 175 ? 14.875 6.512 -14.328 1 83.44 175 ALA B CA 1
ATOM 6361 C C . ALA B 1 175 ? 14.797 7.043 -12.898 1 83.44 175 ALA B C 1
ATOM 6363 O O . ALA B 1 175 ? 15.195 8.18 -12.633 1 83.44 175 ALA B O 1
ATOM 6364 N N . SER B 1 176 ? 14.398 6.273 -11.953 1 86.38 176 SER B N 1
ATOM 6365 C CA . SER B 1 176 ? 14.117 6.797 -10.625 1 86.38 176 SER B CA 1
ATOM 6366 C C . SER B 1 176 ? 15.398 6.938 -9.805 1 86.38 176 SER B C 1
ATOM 6368 O O . SER B 1 176 ? 16.281 6.09 -9.875 1 86.38 176 SER B O 1
ATOM 6370 N N . LYS B 1 177 ? 15.406 7.949 -9 1 83.81 177 LYS B N 1
ATOM 6371 C CA . LYS B 1 177 ? 16.516 8.148 -8.062 1 83.81 177 LYS B CA 1
ATOM 6372 C C . LYS B 1 177 ? 16.266 7.387 -6.762 1 83.81 177 LYS B C 1
ATOM 6374 O O . LYS B 1 177 ? 17.219 7.039 -6.055 1 83.81 177 LYS B O 1
ATOM 6379 N N . ASP B 1 178 ? 15.039 7.168 -6.453 1 88 178 ASP B N 1
ATOM 6380 C CA . ASP B 1 178 ? 14.688 6.461 -5.223 1 88 178 ASP B CA 1
ATOM 6381 C C . ASP B 1 178 ? 14.93 4.961 -5.363 1 88 178 ASP B C 1
ATOM 6383 O O . ASP B 1 178 ? 14.859 4.418 -6.469 1 88 178 ASP B O 1
ATOM 6387 N N . GLN B 1 179 ? 15.297 4.398 -4.238 1 91.88 179 GLN B N 1
ATOM 6388 C CA . GLN B 1 179 ? 15.469 2.951 -4.195 1 91.88 179 GLN B CA 1
ATOM 6389 C C . GLN B 1 179 ? 14.68 2.34 -3.043 1 91.88 179 GLN B C 1
ATOM 6391 O O . GLN B 1 179 ? 15 2.562 -1.873 1 91.88 179 GLN B O 1
ATOM 6396 N N . TRP B 1 180 ? 13.641 1.693 -3.373 1 95.75 180 TRP B N 1
ATOM 6397 C CA . TRP B 1 180 ? 12.875 0.944 -2.385 1 95.75 180 TRP B CA 1
ATOM 6398 C C . TRP B 1 180 ? 12.258 -0.306 -3.006 1 95.75 180 TRP B C 1
ATOM 6400 O O . TRP B 1 180 ? 12.164 -0.414 -4.23 1 95.75 180 TRP B O 1
ATOM 6410 N N . VAL B 1 181 ? 12.023 -1.306 -2.254 1 98.12 181 VAL B N 1
ATOM 6411 C CA . VAL B 1 181 ? 11.336 -2.541 -2.613 1 98.12 181 VAL B CA 1
ATOM 6412 C C . VAL B 1 181 ? 10.141 -2.758 -1.683 1 98.12 181 VAL B C 1
ATOM 6414 O O . VAL B 1 181 ? 10.273 -2.641 -0.461 1 98.12 181 VAL B O 1
ATOM 6417 N N . ARG B 1 182 ? 8.961 -3.029 -2.289 1 98.19 182 ARG B N 1
ATOM 6418 C CA . ARG B 1 182 ? 7.746 -3.244 -1.504 1 98.19 182 ARG B CA 1
ATOM 6419 C C . ARG B 1 182 ? 6.992 -4.48 -1.989 1 98.19 182 ARG B C 1
ATOM 6421 O O . ARG B 1 182 ? 7.113 -4.867 -3.152 1 98.19 182 ARG B O 1
ATOM 6428 N N . ILE B 1 183 ? 6.289 -5.07 -1.063 1 98.75 183 ILE B N 1
ATOM 6429 C CA . ILE B 1 183 ? 5.344 -6.129 -1.401 1 98.75 183 ILE B CA 1
ATOM 6430 C C . ILE B 1 183 ? 3.93 -5.699 -1.015 1 98.75 183 ILE B C 1
ATOM 6432 O O . ILE B 1 183 ? 3.676 -5.344 0.138 1 98.75 183 ILE B O 1
ATOM 6436 N N . THR B 1 184 ? 3.053 -5.672 -1.955 1 98.81 184 THR B N 1
ATOM 6437 C CA . THR B 1 184 ? 1.639 -5.438 -1.688 1 98.81 184 THR B CA 1
ATOM 6438 C C . THR B 1 184 ? 0.857 -6.75 -1.723 1 98.81 184 THR B C 1
ATOM 6440 O O . THR B 1 184 ? 0.99 -7.531 -2.666 1 98.81 184 THR B O 1
ATOM 6443 N N . THR B 1 185 ? 0.06 -6.961 -0.691 1 98.75 185 THR B N 1
ATOM 6444 C CA . THR B 1 185 ? -0.704 -8.195 -0.56 1 98.75 185 THR B CA 1
ATOM 6445 C C . THR B 1 185 ? -2.094 -8.039 -1.172 1 98.75 185 THR B C 1
ATOM 6447 O O . THR B 1 185 ? -2.969 -7.402 -0.583 1 98.75 185 THR B O 1
ATOM 6450 N N . LEU B 1 186 ? -2.348 -8.719 -2.303 1 98.5 186 LEU B N 1
ATOM 6451 C CA . LEU B 1 186 ? -3.592 -8.547 -3.043 1 98.5 186 LEU B CA 1
ATOM 6452 C C . LEU B 1 186 ? -4.547 -9.703 -2.781 1 98.5 186 LEU B C 1
ATOM 6454 O O . LEU B 1 186 ? -5.746 -9.602 -3.055 1 98.5 186 LEU B O 1
ATOM 6458 N N . GLY B 1 187 ? -3.979 -10.828 -2.314 1 97.69 187 GLY B N 1
ATOM 6459 C CA . GLY B 1 187 ? -4.75 -12.016 -1.996 1 97.69 187 GLY B CA 1
ATOM 6460 C C . GLY B 1 187 ? -3.916 -13.125 -1.374 1 97.69 187 GLY B C 1
ATOM 6461 O O . GLY B 1 187 ? -2.691 -13.133 -1.515 1 97.69 187 GLY B O 1
ATOM 6462 N N . GLY B 1 188 ? -4.582 -14.016 -0.686 1 96.19 188 GLY B N 1
ATOM 6463 C CA . GLY B 1 188 ? -3.928 -15.203 -0.167 1 96.19 188 GLY B CA 1
ATOM 6464 C C . GLY B 1 188 ? -3.244 -14.977 1.167 1 96.19 188 GLY B C 1
ATOM 6465 O O . GLY B 1 188 ? -2.455 -15.812 1.617 1 96.19 188 GLY B O 1
ATOM 6466 N N . CYS B 1 189 ? -3.432 -13.812 1.787 1 97.44 189 CYS B N 1
ATOM 6467 C CA . CYS B 1 189 ? -2.844 -13.508 3.086 1 97.44 189 CYS B CA 1
ATOM 6468 C C . CYS B 1 189 ? -3.857 -13.711 4.207 1 97.44 189 CYS B C 1
ATOM 6470 O O . CYS B 1 189 ? -4.93 -13.109 4.195 1 97.44 189 CYS B O 1
ATOM 6472 N N . ARG B 1 190 ? -3.523 -14.664 5.109 1 96.19 190 ARG B N 1
ATOM 6473 C CA . ARG B 1 190 ? -4.375 -15.125 6.203 1 96.19 190 ARG B CA 1
ATOM 6474 C C . ARG B 1 190 ? -5.625 -15.82 5.668 1 96.19 190 ARG B C 1
ATOM 6476 O O . ARG B 1 190 ? -6.711 -15.664 6.23 1 96.19 190 ARG B O 1
ATOM 6483 N N . GLU B 1 191 ? -5.445 -16.422 4.547 1 92.81 191 GLU B N 1
ATOM 6484 C CA . GLU B 1 191 ? -6.434 -17.25 3.869 1 92.81 191 GLU B CA 1
ATOM 6485 C C . GLU B 1 191 ? -5.773 -18.188 2.861 1 92.81 191 GLU B C 1
ATOM 6487 O O . GLU B 1 191 ? -4.602 -18.016 2.523 1 92.81 191 GLU B O 1
ATOM 6492 N N . VAL B 1 192 ? -6.512 -19.156 2.506 1 89.75 192 VAL B N 1
ATOM 6493 C CA . VAL B 1 192 ? -6.09 -20.031 1.415 1 89.75 192 VAL B CA 1
ATOM 6494 C C . VAL B 1 192 ? -6.957 -19.781 0.184 1 89.75 192 VAL B C 1
ATOM 6496 O O . VAL B 1 192 ? -8.188 -19.797 0.269 1 89.75 192 VAL B O 1
ATOM 6499 N N . GLY B 1 193 ? -6.293 -19.516 -0.887 1 89.75 193 GLY B N 1
ATOM 6500 C CA . GLY B 1 193 ? -6.988 -19.219 -2.127 1 89.75 193 GLY B CA 1
ATOM 6501 C C . GLY B 1 193 ? -6.641 -17.844 -2.689 1 89.75 193 GLY B C 1
ATOM 6502 O O . GLY B 1 193 ? -6.156 -16.984 -1.965 1 89.75 193 GLY B O 1
ATOM 6503 N N . ARG B 1 194 ? -6.746 -17.672 -3.916 1 95.5 194 ARG B N 1
ATOM 6504 C CA . ARG B 1 194 ? -6.566 -16.453 -4.695 1 95.5 194 ARG B CA 1
ATOM 6505 C C . ARG B 1 194 ? -5.207 -15.82 -4.414 1 95.5 194 ARG B C 1
ATOM 6507 O O . ARG B 1 194 ? -5.109 -14.609 -4.207 1 95.5 194 ARG B O 1
ATOM 6514 N N . SER B 1 195 ? -4.195 -16.578 -4.281 1 97.88 195 SER B N 1
ATOM 6515 C CA . SER B 1 195 ? -2.842 -16.078 -4.055 1 97.88 195 SER B CA 1
ATOM 6516 C C . SER B 1 195 ? -2.449 -15.055 -5.113 1 97.88 195 SER B C 1
ATOM 6518 O O . SER B 1 195 ? -2.615 -15.297 -6.312 1 97.88 195 SER B O 1
ATOM 6520 N N . CYS B 1 196 ? -2.031 -13.898 -4.629 1 98.81 196 CYS B N 1
ATOM 6521 C CA . CYS B 1 196 ? -1.607 -12.812 -5.5 1 98.81 196 CYS B CA 1
ATOM 6522 C C . CYS B 1 196 ? -0.821 -11.758 -4.723 1 98.81 196 CYS B C 1
ATOM 6524 O O . CYS B 1 196 ? -1.353 -11.141 -3.799 1 98.81 196 CYS B O 1
ATOM 6526 N N . MET B 1 197 ? 0.4 -11.57 -5.047 1 98.69 197 MET B N 1
ATOM 6527 C CA . MET B 1 197 ? 1.237 -10.555 -4.418 1 98.69 197 MET B CA 1
ATOM 6528 C C . MET B 1 197 ? 1.924 -9.695 -5.473 1 98.69 197 MET B C 1
ATOM 6530 O O . MET B 1 197 ? 2.24 -10.172 -6.562 1 98.69 197 MET B O 1
ATOM 6534 N N . LEU B 1 198 ? 2.113 -8.445 -5.156 1 98.88 198 LEU B N 1
ATOM 6535 C CA . LEU B 1 198 ? 2.748 -7.492 -6.059 1 98.88 198 LEU B CA 1
ATOM 6536 C C . LEU B 1 198 ? 4.098 -7.039 -5.512 1 98.88 198 LEU B C 1
ATOM 6538 O O . LEU B 1 198 ? 4.164 -6.43 -4.441 1 98.88 198 LEU B O 1
ATOM 6542 N N . LEU B 1 199 ? 5.18 -7.457 -6.137 1 98.81 199 LEU B N 1
ATOM 6543 C CA . LEU B 1 199 ? 6.52 -6.949 -5.867 1 98.81 199 LEU B CA 1
ATOM 6544 C C . LEU B 1 199 ? 6.797 -5.688 -6.672 1 98.81 199 LEU B C 1
ATOM 6546 O O . LEU B 1 199 ? 6.719 -5.699 -7.902 1 98.81 199 LEU B O 1
ATOM 6550 N N . SER B 1 200 ? 7.113 -4.605 -6.008 1 98.19 200 SER B N 1
ATOM 6551 C CA . SER B 1 200 ? 7.246 -3.35 -6.738 1 98.19 200 SER B CA 1
ATOM 6552 C C . SER B 1 200 ? 8.508 -2.602 -6.332 1 98.19 200 SER B C 1
ATOM 6554 O O . SER B 1 200 ? 8.984 -2.74 -5.203 1 98.19 200 SER B O 1
ATOM 6556 N N . THR B 1 201 ? 9.086 -1.88 -7.211 1 97.75 201 THR B N 1
ATOM 6557 C CA . THR B 1 201 ? 10.117 -0.855 -7.078 1 97.75 201 THR B CA 1
ATOM 6558 C C . THR B 1 201 ? 9.68 0.445 -7.746 1 97.75 201 THR B C 1
ATOM 6560 O O . THR B 1 201 ? 8.594 0.512 -8.328 1 97.75 201 THR B O 1
ATOM 6563 N N . PRO B 1 202 ? 10.492 1.478 -7.59 1 95.56 202 PRO B N 1
ATOM 6564 C CA . PRO B 1 202 ? 10.117 2.672 -8.352 1 95.56 202 PRO B CA 1
ATOM 6565 C C . PRO B 1 202 ? 10.07 2.42 -9.859 1 95.56 202 PRO B C 1
ATOM 6567 O O . PRO B 1 202 ? 9.398 3.152 -10.586 1 95.56 202 PRO B O 1
ATOM 6570 N N . GLU B 1 203 ? 10.688 1.288 -10.383 1 95 203 GLU B N 1
ATOM 6571 C CA . GLU B 1 203 ? 10.867 1.038 -11.805 1 95 203 GLU B CA 1
ATOM 6572 C C . GLU B 1 203 ? 9.914 -0.052 -12.297 1 95 203 GLU B C 1
ATOM 6574 O O . GLU B 1 203 ? 9.539 -0.071 -13.469 1 95 203 GLU B O 1
ATOM 6579 N N . SER B 1 204 ? 9.578 -0.969 -11.367 1 96.19 204 SER B N 1
ATOM 6580 C CA . SER B 1 204 ? 8.953 -2.182 -11.875 1 96.19 204 SER B CA 1
ATOM 6581 C C . SER B 1 204 ? 7.82 -2.648 -10.969 1 96.19 204 SER B C 1
ATOM 6583 O O . SER B 1 204 ? 7.82 -2.355 -9.766 1 96.19 204 SER B O 1
ATOM 6585 N N . LYS B 1 205 ? 6.836 -3.314 -11.555 1 98.19 205 LYS B N 1
ATOM 6586 C CA . LYS B 1 205 ? 5.723 -3.996 -10.898 1 98.19 205 LYS B CA 1
ATOM 6587 C C . LYS B 1 205 ? 5.605 -5.441 -11.375 1 98.19 205 LYS B C 1
ATOM 6589 O O . LYS B 1 205 ? 5.367 -5.691 -12.562 1 98.19 205 LYS B O 1
ATOM 6594 N N . ILE B 1 206 ? 5.762 -6.375 -10.453 1 98.88 206 ILE B N 1
ATOM 6595 C CA . ILE B 1 206 ? 5.734 -7.793 -10.805 1 98.88 206 ILE B CA 1
ATOM 6596 C C . ILE B 1 206 ? 4.703 -8.516 -9.945 1 98.88 206 ILE B C 1
ATOM 6598 O O . ILE B 1 206 ? 4.801 -8.516 -8.719 1 98.88 206 ILE B O 1
ATOM 6602 N N . ILE B 1 207 ? 3.725 -9.125 -10.578 1 98.88 207 ILE B N 1
ATOM 6603 C CA . ILE B 1 207 ? 2.734 -9.93 -9.867 1 98.88 207 ILE B CA 1
ATOM 6604 C C . ILE B 1 207 ? 3.254 -11.352 -9.695 1 98.88 207 ILE B C 1
ATOM 6606 O O . ILE B 1 207 ? 3.746 -11.961 -10.648 1 98.88 207 ILE B O 1
ATOM 6610 N N . VAL B 1 208 ? 3.24 -11.82 -8.484 1 98.94 208 VAL B N 1
ATOM 6611 C CA . VAL B 1 208 ? 3.545 -13.227 -8.203 1 98.94 208 VAL B CA 1
ATOM 6612 C C . VAL B 1 208 ? 2.254 -13.984 -7.922 1 98.94 208 VAL B C 1
ATOM 6614 O O . VAL B 1 208 ? 1.611 -13.773 -6.891 1 98.94 208 VAL B O 1
ATOM 6617 N N . ASP B 1 209 ? 1.871 -14.82 -8.867 1 98.88 209 ASP B N 1
ATOM 6618 C CA . ASP B 1 209 ? 0.634 -15.594 -8.867 1 98.88 209 ASP B CA 1
ATOM 6619 C C . ASP B 1 209 ? -0.585 -14.688 -8.984 1 98.88 209 ASP B C 1
ATOM 6621 O O . ASP B 1 209 ? -0.52 -13.5 -8.641 1 98.88 209 ASP B O 1
ATOM 6625 N N . CYS B 1 210 ? -1.598 -15.18 -9.484 1 98.56 210 CYS B N 1
ATOM 6626 C CA . CYS B 1 210 ? -2.914 -14.562 -9.609 1 98.56 210 CYS B CA 1
ATOM 6627 C C . CYS B 1 210 ? -4.004 -15.625 -9.68 1 98.56 210 CYS B C 1
ATOM 6629 O O . CYS B 1 210 ? -4.426 -16.016 -10.773 1 98.56 210 CYS B O 1
ATOM 6631 N N . GLY B 1 211 ? -4.426 -15.992 -8.516 1 97.31 211 GLY B N 1
ATOM 6632 C CA . GLY B 1 211 ? -5.301 -17.156 -8.438 1 97.31 211 GLY B CA 1
ATOM 6633 C C . GLY B 1 211 ? -6.742 -16.797 -8.125 1 97.31 211 GLY B C 1
ATOM 6634 O O . GLY B 1 211 ? -7.082 -15.609 -8.023 1 97.31 211 GLY B O 1
ATOM 6635 N N . VAL B 1 212 ? -7.586 -17.828 -8.07 1 93.31 212 VAL B N 1
ATOM 6636 C CA . VAL B 1 212 ? -9 -17.703 -7.734 1 93.31 212 VAL B CA 1
ATOM 6637 C C . VAL B 1 212 ? -9.312 -18.531 -6.488 1 93.31 212 VAL B C 1
ATOM 6639 O O . VAL B 1 212 ? -8.641 -19.531 -6.223 1 93.31 212 VAL B O 1
ATOM 6642 N N . ASN B 1 213 ? -10.148 -18 -5.684 1 88.12 213 ASN B N 1
ATOM 6643 C CA . ASN B 1 213 ? -10.719 -18.797 -4.605 1 88.12 213 ASN B CA 1
ATOM 6644 C C . ASN B 1 213 ? -11.992 -19.516 -5.039 1 88.12 213 ASN B C 1
ATOM 6646 O O . ASN B 1 213 ? -13.07 -18.906 -5.043 1 88.12 213 ASN B O 1
ATOM 6650 N N . VAL B 1 214 ? -11.969 -20.766 -5.332 1 73.88 214 VAL B N 1
ATOM 6651 C CA . VAL B 1 214 ? -13.094 -21.5 -5.895 1 73.88 214 VAL B CA 1
ATOM 6652 C C . VAL B 1 214 ? -14.109 -21.812 -4.797 1 73.88 214 VAL B C 1
ATOM 6654 O O . VAL B 1 214 ? -15.273 -22.094 -5.086 1 73.88 214 VAL B O 1
ATOM 6657 N N . GLY B 1 215 ? -13.68 -21.656 -3.566 1 69.88 215 GLY B N 1
ATOM 6658 C CA . GLY B 1 215 ? -14.555 -22 -2.455 1 69.88 215 GLY B CA 1
ATOM 6659 C C . GLY B 1 215 ? -15.43 -20.828 -2.02 1 69.88 215 GLY B C 1
ATOM 6660 O O . GLY B 1 215 ? -16.297 -21 -1.157 1 69.88 215 GLY B O 1
ATOM 6661 N N . SER B 1 216 ? -15.141 -19.641 -2.582 1 71.25 216 SER B N 1
ATOM 6662 C CA . SER B 1 216 ? -15.898 -18.469 -2.16 1 71.25 216 SER B CA 1
ATOM 6663 C C . SER B 1 216 ? -16.359 -17.641 -3.357 1 71.25 216 SER B C 1
ATOM 6665 O O . SER B 1 216 ? -15.547 -17.25 -4.199 1 71.25 216 SER B O 1
ATOM 6667 N N . ASP B 1 217 ? -17.609 -17.375 -3.322 1 68.69 217 ASP B N 1
ATOM 6668 C CA . ASP B 1 217 ? -18.141 -16.547 -4.395 1 68.69 217 ASP B CA 1
ATOM 6669 C C . ASP B 1 217 ? -17.906 -15.062 -4.102 1 68.69 217 ASP B C 1
ATOM 6671 O O . ASP B 1 217 ? -17.625 -14.281 -5.016 1 68.69 217 ASP B O 1
ATOM 6675 N N . ASP B 1 218 ? -17.938 -14.68 -2.877 1 69.19 218 ASP B N 1
ATOM 6676 C CA . ASP B 1 218 ? -17.891 -13.273 -2.486 1 69.19 218 ASP B CA 1
ATOM 6677 C C . ASP B 1 218 ? -16.438 -12.766 -2.492 1 69.19 218 ASP B C 1
ATOM 6679 O O . ASP B 1 218 ? -16.203 -11.57 -2.658 1 69.19 218 ASP B O 1
ATOM 6683 N N . SER B 1 219 ? -15.57 -13.656 -2.316 1 75.69 219 SER B N 1
ATOM 6684 C CA . SER B 1 219 ? -14.156 -13.305 -2.246 1 75.69 219 SER B CA 1
ATOM 6685 C C . SER B 1 219 ? -13.32 -14.18 -3.166 1 75.69 219 SER B C 1
ATOM 6687 O O . SER B 1 219 ? -12.273 -14.703 -2.76 1 75.69 219 SER B O 1
ATOM 6689 N N . ALA B 1 220 ? -13.695 -14.148 -4.395 1 82.81 220 ALA B N 1
ATOM 6690 C CA . ALA B 1 220 ? -13.117 -15.117 -5.316 1 82.81 220 ALA B CA 1
ATOM 6691 C C . ALA B 1 220 ? -11.852 -14.562 -5.965 1 82.81 220 ALA B C 1
ATOM 6693 O O . ALA B 1 220 ? -10.953 -15.32 -6.352 1 82.81 220 ALA B O 1
ATOM 6694 N N . THR B 1 221 ? -11.781 -13.203 -6.035 1 92.81 221 THR B N 1
ATOM 6695 C CA . THR B 1 221 ? -10.719 -12.617 -6.852 1 92.81 221 THR B CA 1
ATOM 6696 C C . THR B 1 221 ? -9.781 -11.773 -5.996 1 92.81 221 THR B C 1
ATOM 6698 O O . THR B 1 221 ? -10.188 -11.242 -4.961 1 92.81 221 THR B O 1
ATOM 6701 N N . PRO B 1 222 ? -8.492 -11.742 -6.344 1 96.75 222 PRO B N 1
ATOM 6702 C CA . PRO B 1 222 ? -7.598 -10.789 -5.68 1 96.75 222 PRO B CA 1
ATOM 6703 C C . PRO B 1 222 ? -8.023 -9.336 -5.883 1 96.75 222 PRO B C 1
ATOM 6705 O O . PRO B 1 222 ? -8.844 -9.047 -6.754 1 96.75 222 PRO B O 1
ATOM 6708 N N . TYR B 1 223 ? -7.531 -8.461 -5.047 1 96.44 223 TYR B N 1
ATOM 6709 C CA . TYR B 1 223 ? -7.852 -7.039 -5.117 1 96.44 223 TYR B CA 1
ATOM 6710 C C . TYR B 1 223 ? -7.023 -6.344 -6.188 1 96.44 223 TYR B C 1
ATOM 6712 O O . TYR B 1 223 ? -6.188 -5.488 -5.883 1 96.44 223 TYR B O 1
ATOM 6720 N N . LEU B 1 224 ? -7.406 -6.566 -7.434 1 96.5 224 LEU B N 1
ATOM 6721 C CA . LEU B 1 224 ? -6.621 -6.074 -8.555 1 96.5 224 LEU B CA 1
ATOM 6722 C C . LEU B 1 224 ? -6.988 -4.629 -8.883 1 96.5 224 LEU B C 1
ATOM 6724 O O . LEU B 1 224 ? -6.266 -3.953 -9.625 1 96.5 224 LEU B O 1
ATOM 6728 N N . TYR B 1 225 ? -8.062 -4.098 -8.297 1 94.81 225 TYR B N 1
ATOM 6729 C CA . TYR B 1 225 ? -8.547 -2.76 -8.617 1 94.81 225 TYR B CA 1
ATOM 6730 C C . TYR B 1 225 ? -7.82 -1.704 -7.793 1 94.81 225 TYR B C 1
ATOM 6732 O O . TYR B 1 225 ? -7.965 -0.505 -8.039 1 94.81 225 TYR B O 1
ATOM 6740 N N . VAL B 1 226 ? -7.035 -2.1 -6.812 1 96.44 226 VAL B N 1
ATOM 6741 C CA . VAL B 1 226 ? -6.379 -1.12 -5.957 1 96.44 226 VAL B CA 1
ATOM 6742 C C . VAL B 1 226 ? -5.32 -0.362 -6.754 1 96.44 226 VAL B C 1
ATOM 6744 O O . VAL B 1 226 ? -4.801 -0.871 -7.75 1 96.44 226 VAL B O 1
ATOM 6747 N N . PRO B 1 227 ? -4.895 0.803 -6.273 1 96.06 227 PRO B N 1
ATOM 6748 C CA . PRO B 1 227 ? -4.027 1.674 -7.07 1 96.06 227 PRO B CA 1
ATOM 6749 C C . PRO B 1 227 ? -2.643 1.07 -7.309 1 96.06 227 PRO B C 1
ATOM 6751 O O . PRO B 1 227 ? -1.998 1.375 -8.312 1 96.06 227 PRO B O 1
ATOM 6754 N N . GLU B 1 228 ? -2.162 0.262 -6.434 1 97.19 228 GLU B N 1
ATOM 6755 C CA . GLU B 1 228 ? -0.853 -0.362 -6.598 1 97.19 228 GLU B CA 1
ATOM 6756 C C . GLU B 1 228 ? -0.811 -1.23 -7.852 1 97.19 228 GLU B C 1
ATOM 6758 O O . GLU B 1 228 ? 0.234 -1.352 -8.5 1 97.19 228 GLU B O 1
ATOM 6763 N N . ALA B 1 229 ? -1.994 -1.828 -8.18 1 96.88 229 ALA B N 1
ATOM 6764 C CA . ALA B 1 229 ? -2.025 -2.826 -9.242 1 96.88 229 ALA B CA 1
ATOM 6765 C C . ALA B 1 229 ? -2.695 -2.27 -10.492 1 96.88 229 ALA B C 1
ATOM 6767 O O . ALA B 1 229 ? -2.426 -2.732 -11.609 1 96.88 229 ALA B O 1
ATOM 6768 N N . TYR B 1 230 ? -3.549 -1.308 -10.477 1 95.38 230 TYR B N 1
ATOM 6769 C CA . TYR B 1 230 ? -4.34 -0.778 -11.578 1 95.38 230 TYR B CA 1
ATOM 6770 C C . TYR B 1 230 ? -3.803 0.573 -12.039 1 95.38 230 TYR B C 1
ATOM 6772 O O . TYR B 1 230 ? -3.445 1.417 -11.211 1 95.38 230 TYR B O 1
ATOM 6780 N N . PRO B 1 231 ? -3.729 0.869 -13.289 1 96 231 PRO B N 1
ATOM 6781 C CA . PRO B 1 231 ? -4.203 0.018 -14.383 1 96 231 PRO B CA 1
ATOM 6782 C C . PRO B 1 231 ? -3.256 -1.143 -14.68 1 96 231 PRO B C 1
ATOM 6784 O O . PRO B 1 231 ? -2.045 -1.026 -14.469 1 96 231 PRO B O 1
ATOM 6787 N N . LEU B 1 232 ? -3.768 -2.178 -15.281 1 97.69 232 LEU B N 1
ATOM 6788 C CA . LEU B 1 232 ? -3.047 -3.441 -15.391 1 97.69 232 LEU B CA 1
ATOM 6789 C C . LEU B 1 232 ? -1.974 -3.363 -16.469 1 97.69 232 LEU B C 1
ATOM 6791 O O . LEU B 1 232 ? -1.049 -4.18 -16.5 1 97.69 232 LEU B O 1
ATOM 6795 N N . ASN B 1 233 ? -2.059 -2.43 -17.391 1 96.75 233 ASN B N 1
ATOM 6796 C CA . ASN B 1 233 ? -1.072 -2.318 -18.469 1 96.75 233 ASN B CA 1
ATOM 6797 C C . ASN B 1 233 ? 0.26 -1.783 -17.953 1 96.75 233 ASN B C 1
ATOM 6799 O O . ASN B 1 233 ? 1.25 -1.759 -18.672 1 96.75 233 ASN B O 1
ATOM 6803 N N . GLN B 1 234 ? 0.313 -1.383 -16.625 1 95.75 234 GLN B N 1
ATOM 6804 C CA . GLN B 1 234 ? 1.544 -0.888 -16.016 1 95.75 234 GLN B CA 1
ATOM 6805 C C . GLN B 1 234 ? 2.309 -2.016 -15.328 1 95.75 234 GLN B C 1
ATOM 6807 O O . GLN B 1 234 ? 3.432 -1.815 -14.859 1 95.75 234 GLN B O 1
ATOM 6812 N N . ILE B 1 235 ? 1.725 -3.188 -15.258 1 98.12 235 ILE B N 1
ATOM 6813 C CA . ILE B 1 235 ? 2.402 -4.352 -14.695 1 98.12 235 ILE B CA 1
ATOM 6814 C C . ILE B 1 235 ? 3.449 -4.867 -15.68 1 98.12 235 ILE B C 1
ATOM 6816 O O . ILE B 1 235 ? 3.156 -5.066 -16.859 1 98.12 235 ILE B O 1
ATOM 6820 N N . ASP B 1 236 ? 4.641 -5.098 -15.195 1 98.12 236 ASP B N 1
ATOM 6821 C CA . ASP B 1 236 ? 5.75 -5.48 -16.062 1 98.12 236 ASP B CA 1
ATOM 6822 C C . ASP B 1 236 ? 5.738 -6.984 -16.344 1 98.12 236 ASP B C 1
ATOM 6824 O O . ASP B 1 236 ? 6.148 -7.426 -17.406 1 98.12 236 ASP B O 1
ATOM 6828 N N . ALA B 1 237 ? 5.324 -7.738 -15.328 1 98.75 237 ALA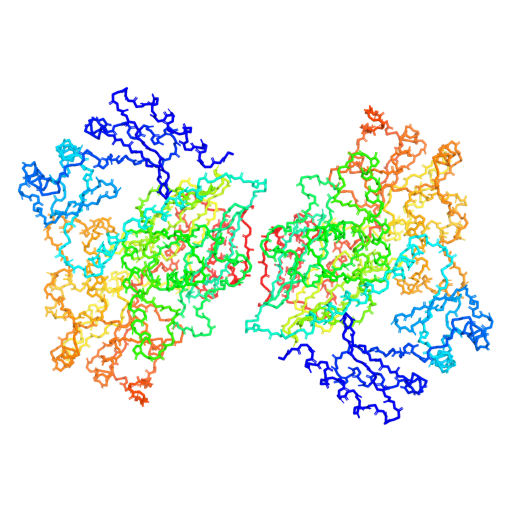 B N 1
ATOM 6829 C CA . ALA B 1 237 ? 5.41 -9.188 -15.477 1 98.75 237 ALA B CA 1
ATOM 6830 C C . ALA B 1 237 ? 4.488 -9.898 -14.492 1 98.75 237 ALA B C 1
ATOM 6832 O O . ALA B 1 237 ? 4.176 -9.359 -13.43 1 98.75 237 ALA B O 1
ATOM 6833 N N . VAL B 1 238 ? 4.059 -11.055 -14.867 1 98.88 238 VAL B N 1
ATOM 6834 C CA . VAL B 1 238 ? 3.412 -12.023 -13.984 1 98.88 238 VAL B CA 1
ATOM 6835 C C . VAL B 1 238 ? 4.281 -13.273 -13.867 1 98.88 238 VAL B C 1
ATOM 6837 O O . VAL B 1 238 ? 4.754 -13.812 -14.867 1 98.88 238 VAL B O 1
ATOM 6840 N N . VAL B 1 239 ? 4.598 -13.656 -12.656 1 98.94 239 VAL B N 1
ATOM 6841 C CA . VAL B 1 239 ? 5.383 -14.859 -12.391 1 98.94 239 VAL B CA 1
ATOM 6842 C C . VAL B 1 239 ? 4.516 -15.891 -11.672 1 98.94 239 VAL B C 1
ATOM 6844 O O . VAL B 1 239 ? 3.914 -15.602 -10.641 1 98.94 239 VAL B O 1
ATOM 6847 N N . LEU B 1 240 ? 4.461 -17.094 -12.227 1 98.94 240 LEU B N 1
ATOM 6848 C CA . LEU B 1 240 ? 3.666 -18.156 -11.633 1 98.94 240 LEU B CA 1
ATOM 6849 C C . LEU B 1 240 ? 4.559 -19.156 -10.898 1 98.94 240 LEU B C 1
ATOM 6851 O O . LEU B 1 240 ? 5.469 -19.734 -11.5 1 98.94 240 LEU B O 1
ATOM 6855 N N . THR B 1 241 ? 4.219 -19.312 -9.656 1 98.88 241 THR B N 1
ATOM 6856 C CA . THR B 1 241 ? 4.93 -20.328 -8.898 1 98.88 241 THR B CA 1
ATOM 6857 C C . THR B 1 241 ? 4.539 -21.719 -9.367 1 98.88 241 THR B C 1
ATOM 6859 O O . THR B 1 241 ? 5.391 -22.609 -9.477 1 98.88 241 THR B O 1
ATOM 6862 N N . HIS B 1 242 ? 3.223 -21.922 -9.594 1 98.62 242 HIS B N 1
ATOM 6863 C CA . HIS B 1 242 ? 2.754 -23.203 -10.086 1 98.62 242 HIS B CA 1
ATOM 6864 C C . HIS B 1 242 ? 1.345 -23.094 -10.656 1 98.62 242 HIS B C 1
ATOM 6866 O O . HIS B 1 242 ? 0.762 -22.016 -10.688 1 98.62 242 HIS B O 1
ATOM 6872 N N . ALA B 1 243 ? 0.791 -24.203 -11.109 1 97.94 243 ALA B N 1
ATOM 6873 C CA . ALA B 1 243 ? -0.332 -24.156 -12.047 1 97.94 243 ALA B CA 1
ATOM 6874 C C . ALA B 1 243 ? -1.664 -24.234 -11.305 1 97.94 243 ALA B C 1
ATOM 6876 O O . ALA B 1 243 ? -2.721 -23.984 -11.891 1 97.94 243 ALA B O 1
ATOM 6877 N N . HIS B 1 244 ? -1.708 -24.531 -10.023 1 95.5 244 HIS B N 1
ATOM 6878 C CA . HIS B 1 244 ? -2.984 -24.641 -9.328 1 95.5 244 HIS B CA 1
ATOM 6879 C C . HIS B 1 244 ? -3.832 -23.391 -9.539 1 95.5 244 HIS B C 1
ATOM 6881 O O . HIS B 1 244 ? -3.303 -22.266 -9.578 1 95.5 244 HIS B O 1
ATOM 6887 N N . LEU B 1 245 ? -5.109 -23.578 -9.523 1 93.31 245 LEU B N 1
ATOM 6888 C CA . LEU B 1 245 ? -6.043 -22.516 -9.844 1 93.31 245 LEU B CA 1
ATOM 6889 C C . LEU B 1 245 ? -5.969 -21.391 -8.805 1 93.31 245 LEU B C 1
ATOM 6891 O O . LEU B 1 245 ? -6.148 -20.219 -9.141 1 93.31 245 LEU B O 1
ATOM 6895 N N . ASP B 1 246 ? -5.73 -21.734 -7.57 1 93.75 246 ASP B N 1
ATOM 6896 C CA . ASP B 1 246 ? -5.684 -20.703 -6.535 1 93.75 246 ASP B CA 1
ATOM 6897 C C . ASP B 1 246 ? -4.398 -19.875 -6.637 1 93.75 246 ASP B C 1
ATOM 6899 O O . ASP B 1 246 ? -4.227 -18.891 -5.922 1 93.75 246 ASP B O 1
ATOM 6903 N N . HIS B 1 247 ? -3.506 -20.203 -7.566 1 97.88 247 HIS B N 1
ATOM 6904 C CA . HIS B 1 247 ? -2.293 -19.422 -7.82 1 97.88 247 HIS B CA 1
ATOM 6905 C C . HIS B 1 247 ? -2.287 -18.875 -9.242 1 97.88 247 HIS B C 1
ATOM 6907 O O . HIS B 1 247 ? -1.601 -17.875 -9.516 1 97.88 247 HIS B O 1
ATOM 6913 N N . ALA B 1 248 ? -3.119 -19.453 -10.125 1 98.06 248 ALA B N 1
ATOM 6914 C CA . ALA B 1 248 ? -2.969 -19.078 -11.531 1 98.06 248 ALA B CA 1
ATOM 6915 C C . ALA B 1 248 ? -4.328 -18.859 -12.188 1 98.06 248 ALA B C 1
ATOM 6917 O O . ALA B 1 248 ? -4.402 -18.375 -13.32 1 98.06 248 ALA B O 1
ATOM 6918 N N . GLY B 1 249 ? -5.371 -19.109 -11.555 1 96.38 249 GLY B N 1
ATOM 6919 C CA . GLY B 1 249 ? -6.691 -19.25 -12.148 1 96.38 249 GLY B CA 1
ATOM 6920 C C . GLY B 1 249 ? -7.207 -17.984 -12.781 1 96.38 249 GLY B C 1
ATOM 6921 O O . GLY B 1 249 ? -8.055 -18.016 -13.68 1 96.38 249 GLY B O 1
ATOM 6922 N N . LEU B 1 250 ? -6.684 -16.812 -12.375 1 96.88 250 LEU B N 1
ATOM 6923 C CA . LEU B 1 250 ? -7.258 -15.562 -12.875 1 96.88 250 LEU B CA 1
ATOM 6924 C C . LEU B 1 250 ? -6.289 -14.867 -13.828 1 96.88 250 LEU B C 1
ATOM 6926 O O . LEU B 1 250 ? -6.57 -13.766 -14.305 1 96.88 250 LEU B O 1
ATOM 6930 N N . VAL B 1 251 ? -5.215 -15.453 -14.195 1 98.31 251 VAL B N 1
ATOM 6931 C CA . VAL B 1 251 ? -4.203 -14.859 -15.062 1 98.31 251 VAL B CA 1
ATOM 6932 C C . VAL B 1 251 ? -4.828 -14.477 -16.406 1 98.31 251 VAL B C 1
ATOM 6934 O O . VAL B 1 251 ? -4.602 -13.375 -16.906 1 98.31 251 VAL B O 1
ATOM 6937 N N . PRO B 1 252 ? -5.707 -15.328 -17.031 1 98 252 PRO B N 1
ATOM 6938 C CA . PRO B 1 252 ? -6.309 -14.945 -18.312 1 98 252 PRO B CA 1
ATOM 6939 C C . PRO B 1 252 ? -7.172 -13.688 -18.203 1 98 252 PRO B C 1
ATOM 6941 O O . PRO B 1 252 ? -7.25 -12.906 -19.156 1 98 252 PRO B O 1
ATOM 6944 N N . MET B 1 253 ? -7.762 -13.523 -17.078 1 96.31 253 MET B N 1
ATOM 6945 C CA . MET B 1 253 ? -8.625 -12.359 -16.859 1 96.31 253 MET B CA 1
ATOM 6946 C C . MET B 1 253 ? -7.82 -11.07 -16.922 1 96.31 253 MET B C 1
ATOM 6948 O O . MET B 1 253 ? -8.344 -10.023 -17.328 1 96.31 253 MET B O 1
ATOM 6952 N N . LEU B 1 254 ? -6.539 -11.117 -16.562 1 98.06 254 LEU B N 1
ATOM 6953 C CA . LEU B 1 254 ? -5.691 -9.93 -16.609 1 98.06 254 LEU B CA 1
ATOM 6954 C C . LEU B 1 254 ? -5.66 -9.352 -18.031 1 98.06 254 LEU B C 1
ATOM 6956 O O . LEU B 1 254 ? -5.695 -8.133 -18.203 1 98.06 254 LEU B O 1
ATOM 6960 N N . TYR B 1 255 ? -5.605 -10.219 -19.031 1 97.38 255 TYR B N 1
ATOM 6961 C CA . TYR B 1 255 ? -5.539 -9.781 -20.422 1 97.38 255 TYR B CA 1
ATOM 6962 C C . TYR B 1 255 ? -6.867 -9.18 -20.875 1 97.38 255 TYR B C 1
ATOM 6964 O O . TYR B 1 255 ? -6.891 -8.266 -21.703 1 97.38 255 TYR B O 1
ATOM 6972 N N . LYS B 1 256 ? -7.926 -9.703 -20.312 1 95.06 256 LYS B N 1
ATOM 6973 C CA . LYS B 1 256 ? -9.25 -9.141 -20.578 1 95.06 256 LYS B CA 1
ATOM 6974 C C . LYS B 1 256 ? -9.328 -7.684 -20.125 1 95.06 256 LYS B C 1
ATOM 6976 O O . LYS B 1 256 ? -10 -6.867 -20.766 1 95.06 256 LYS B O 1
ATOM 6981 N N . TYR B 1 257 ? -8.555 -7.387 -19.125 1 95.56 257 TYR B N 1
ATOM 6982 C CA . TYR B 1 257 ? -8.703 -6.066 -18.531 1 95.56 257 TYR B CA 1
ATOM 6983 C C . TYR B 1 257 ? -7.477 -5.203 -18.797 1 95.56 257 TYR B C 1
ATOM 6985 O O . TYR B 1 257 ? -7.23 -4.227 -18.078 1 95.56 257 TYR B O 1
ATOM 6993 N N . GLY B 1 258 ? -6.605 -5.617 -19.688 1 96.19 258 GLY B N 1
ATOM 6994 C CA . GLY B 1 258 ? -5.66 -4.645 -20.203 1 96.19 258 GLY B CA 1
ATOM 6995 C C . GLY B 1 258 ? -4.215 -5.039 -19.984 1 96.19 258 GLY B C 1
ATOM 6996 O O . GLY B 1 258 ? -3.297 -4.336 -20.406 1 96.19 258 GLY B O 1
ATOM 6997 N N . TYR B 1 259 ? -3.969 -6.078 -19.281 1 97.88 259 TYR B N 1
ATOM 6998 C CA . TYR B 1 259 ? -2.594 -6.555 -19.172 1 97.88 259 TYR B CA 1
ATOM 6999 C C . TYR B 1 259 ? -2.061 -7 -20.531 1 97.88 259 TYR B C 1
ATOM 7001 O O . TYR B 1 259 ? -2.775 -7.637 -21.297 1 97.88 259 TYR B O 1
ATOM 7009 N N . GLU B 1 260 ? -0.772 -6.688 -20.766 1 96.88 260 GLU B N 1
ATOM 7010 C CA . GLU B 1 260 ? -0.152 -7.051 -22.047 1 96.88 260 GLU B CA 1
ATOM 7011 C C . GLU B 1 260 ? 1.248 -7.621 -21.828 1 96.88 260 GLU B C 1
ATOM 7013 O O . GLU B 1 260 ? 1.988 -7.832 -22.797 1 96.88 260 GLU B O 1
ATOM 7018 N N . GLY B 1 261 ? 1.61 -7.82 -20.625 1 97.75 261 GLY B N 1
ATOM 7019 C CA . GLY B 1 261 ? 2.965 -8.242 -20.297 1 97.75 261 GLY B CA 1
ATOM 7020 C C . GLY B 1 261 ? 3.139 -9.75 -20.328 1 97.75 261 GLY B C 1
ATOM 7021 O O . GLY B 1 261 ? 2.215 -10.484 -20.703 1 97.75 261 GLY B O 1
ATOM 7022 N N . PRO B 1 262 ? 4.309 -10.234 -20 1 98.69 262 PRO B N 1
ATOM 7023 C CA . PRO B 1 262 ? 4.641 -11.656 -20.047 1 98.69 262 PRO B CA 1
ATOM 7024 C C . PRO B 1 262 ? 4.191 -12.422 -18.797 1 98.69 262 PRO B C 1
ATOM 7026 O O . PRO B 1 262 ? 3.918 -11.805 -17.766 1 98.69 262 PRO B O 1
ATOM 7029 N N . ILE B 1 263 ? 4.055 -13.734 -19 1 98.81 263 ILE B N 1
ATOM 7030 C CA . ILE B 1 263 ? 3.891 -14.688 -17.922 1 98.81 263 ILE B CA 1
ATOM 7031 C C . ILE B 1 263 ? 5.109 -15.602 -17.844 1 98.81 263 ILE B C 1
ATOM 7033 O O . ILE B 1 263 ? 5.438 -16.297 -18.812 1 98.81 263 ILE B O 1
ATOM 7037 N N . TYR B 1 264 ? 5.789 -15.57 -16.766 1 98.88 264 TYR B N 1
ATOM 7038 C CA . TYR B 1 264 ? 6.926 -16.469 -16.578 1 98.88 264 TYR B CA 1
ATOM 7039 C C . TYR B 1 264 ? 6.539 -17.672 -15.719 1 98.88 264 TYR B C 1
ATOM 7041 O O . TYR B 1 264 ? 5.918 -17.516 -14.672 1 98.88 264 TYR B O 1
ATOM 7049 N N . CYS B 1 265 ? 6.859 -18.844 -16.125 1 98.75 265 CYS B N 1
ATOM 7050 C CA . CYS B 1 265 ? 6.633 -20.078 -15.398 1 98.75 265 CYS B CA 1
ATOM 7051 C C . CYS B 1 265 ? 7.512 -21.203 -15.945 1 98.75 265 CYS B C 1
ATOM 7053 O O . CYS B 1 265 ? 8.258 -21 -16.906 1 98.75 265 CYS B O 1
ATOM 7055 N N . THR B 1 266 ? 7.555 -22.344 -15.336 1 98.44 266 THR B N 1
ATOM 7056 C CA . THR B 1 266 ? 8.273 -23.484 -15.867 1 98.44 266 THR B CA 1
ATOM 7057 C C . THR B 1 266 ? 7.5 -24.125 -17.016 1 98.44 266 THR B C 1
ATOM 7059 O O . THR B 1 266 ? 6.293 -23.906 -17.172 1 98.44 266 THR B O 1
ATOM 7062 N N . PRO B 1 267 ? 8.148 -24.953 -17.859 1 96 267 PRO B N 1
ATOM 7063 C CA . PRO B 1 267 ? 7.457 -25.578 -18.984 1 96 267 PRO B CA 1
ATOM 7064 C C . PRO B 1 267 ? 6.289 -26.453 -18.547 1 96 267 PRO B C 1
ATOM 7066 O O . PRO B 1 267 ? 5.18 -26.328 -19.078 1 96 267 PRO B O 1
ATOM 7069 N N . PRO B 1 268 ? 6.457 -27.328 -17.547 1 97.12 268 PRO B N 1
ATOM 7070 C CA . PRO B 1 268 ? 5.297 -28.109 -17.125 1 97.12 268 PRO B CA 1
ATOM 7071 C C . PRO B 1 268 ? 4.172 -27.25 -16.562 1 97.12 268 PRO B C 1
ATOM 7073 O O . PRO B 1 268 ? 2.994 -27.547 -16.766 1 97.12 268 PRO B O 1
ATOM 7076 N N . THR B 1 269 ? 4.559 -26.172 -15.812 1 98.69 269 THR B N 1
ATOM 7077 C CA . THR B 1 269 ? 3.545 -25.297 -15.25 1 98.69 269 THR B CA 1
ATOM 7078 C C . THR B 1 269 ? 2.701 -24.656 -16.359 1 98.69 269 THR B C 1
ATOM 7080 O O . THR B 1 269 ? 1.487 -24.5 -16.203 1 98.69 269 THR B O 1
ATOM 7083 N N . ARG B 1 270 ? 3.283 -24.297 -17.484 1 98.38 270 ARG B N 1
ATOM 7084 C CA . ARG B 1 270 ? 2.537 -23.75 -18.609 1 98.38 270 ARG B CA 1
ATOM 7085 C C . ARG B 1 270 ? 1.478 -24.734 -19.094 1 98.38 270 ARG B C 1
ATOM 7087 O O . ARG B 1 270 ? 0.321 -24.359 -19.297 1 98.38 270 ARG B O 1
ATOM 7094 N N . ASP B 1 271 ? 1.892 -25.984 -19.344 1 97.19 271 ASP B N 1
ATOM 7095 C CA . ASP B 1 271 ? 0.984 -26.984 -19.891 1 97.19 271 ASP B CA 1
ATOM 7096 C C . ASP B 1 271 ? -0.12 -27.328 -18.891 1 97.19 271 ASP B C 1
ATOM 7098 O O . ASP B 1 271 ? -1.285 -27.469 -19.266 1 97.19 271 ASP B O 1
ATOM 7102 N N . LEU B 1 272 ? 0.265 -27.453 -17.656 1 97.81 272 LEU B N 1
ATOM 7103 C CA . LEU B 1 272 ? -0.731 -27.719 -16.625 1 97.81 272 LEU B CA 1
ATOM 7104 C C . LEU B 1 272 ? -1.672 -26.531 -16.453 1 97.81 272 LEU B C 1
ATOM 7106 O O . LEU B 1 272 ? -2.857 -26.703 -16.172 1 97.81 272 LEU B O 1
ATOM 7110 N N . PHE B 1 273 ? -1.11 -25.359 -16.625 1 97.75 273 PHE B N 1
ATOM 7111 C CA . PHE B 1 273 ? -1.892 -24.125 -16.594 1 97.75 273 PHE B CA 1
ATOM 7112 C C . PHE B 1 273 ? -3.01 -24.172 -17.625 1 97.75 273 PHE B C 1
ATOM 7114 O O . PHE B 1 273 ? -4.168 -23.891 -17.312 1 97.75 273 PHE B O 1
ATOM 7121 N N . VAL B 1 274 ? -2.721 -24.516 -18.797 1 97.31 274 VAL B N 1
ATOM 7122 C CA . VAL B 1 274 ? -3.703 -24.594 -19.875 1 97.31 274 VAL B CA 1
ATOM 7123 C C . VAL B 1 274 ? -4.762 -25.641 -19.531 1 97.31 274 VAL B C 1
ATOM 7125 O O . VAL B 1 274 ? -5.961 -25.375 -19.641 1 97.31 274 VAL B O 1
ATOM 7128 N N . LEU B 1 275 ? -4.305 -26.797 -19.094 1 95.81 275 LEU B N 1
ATOM 7129 C CA . LEU B 1 275 ? -5.199 -27.891 -18.75 1 95.81 275 LEU B CA 1
ATOM 7130 C C . LEU B 1 275 ? -6.203 -27.469 -17.688 1 95.81 275 LEU B C 1
ATOM 7132 O O . LEU B 1 275 ? -7.414 -27.625 -17.875 1 95.81 275 LEU B O 1
ATOM 7136 N N . LEU B 1 276 ? -5.691 -26.875 -16.656 1 94.38 276 LEU B N 1
ATOM 7137 C CA . LEU B 1 276 ? -6.523 -26.578 -15.492 1 94.38 276 LEU B CA 1
ATOM 7138 C C . LEU B 1 276 ? -7.457 -25.406 -15.797 1 94.38 276 LEU B C 1
ATOM 7140 O O . LEU B 1 276 ? -8.586 -25.359 -15.297 1 94.38 276 LEU B O 1
ATOM 7144 N N . GLN B 1 277 ? -7.016 -24.469 -16.562 1 95.38 277 GLN B N 1
ATOM 7145 C CA . GLN B 1 277 ? -7.863 -23.344 -16.922 1 95.38 277 GLN B CA 1
ATOM 7146 C C . GLN B 1 277 ? -9.031 -23.781 -17.797 1 95.38 277 GLN B C 1
ATOM 7148 O O . GLN B 1 277 ? -10.164 -23.344 -17.609 1 95.38 277 GLN B O 1
ATOM 7153 N N . LEU B 1 278 ? -8.75 -24.625 -18.781 1 92.69 278 LEU B N 1
ATOM 7154 C CA . LEU B 1 278 ? -9.797 -25.125 -19.656 1 92.69 278 LEU B CA 1
ATOM 7155 C C . LEU B 1 278 ? -10.82 -25.938 -18.859 1 92.69 278 LEU B C 1
ATOM 7157 O O . LEU B 1 278 ? -12.023 -25.812 -19.078 1 92.69 278 LEU B O 1
ATOM 7161 N N . ASP B 1 279 ? -10.305 -26.734 -18.016 1 88.31 279 ASP B N 1
ATOM 7162 C CA . ASP B 1 279 ? -11.195 -27.516 -17.172 1 88.31 279 ASP B CA 1
ATOM 7163 C C . ASP B 1 279 ? -12.062 -26.625 -16.281 1 88.31 279 ASP B C 1
ATOM 7165 O O . ASP B 1 279 ? -13.227 -26.938 -16.031 1 88.31 279 ASP B O 1
ATOM 7169 N N . TYR B 1 280 ? -11.484 -25.594 -15.75 1 88 280 TYR B N 1
ATOM 7170 C CA . TYR B 1 280 ? -12.156 -24.641 -14.875 1 88 280 TYR B CA 1
ATOM 7171 C C . TYR B 1 280 ? -13.352 -24 -15.586 1 88 280 TYR B C 1
ATOM 7173 O O . TYR B 1 280 ? -14.461 -23.984 -15.047 1 88 280 TYR B O 1
ATOM 7181 N N . ILE B 1 281 ? -13.148 -23.5 -16.734 1 89.12 281 ILE B N 1
ATOM 7182 C CA . ILE B 1 281 ? -14.227 -22.797 -17.422 1 89.12 281 ILE B CA 1
ATOM 7183 C C . ILE B 1 281 ? -15.25 -23.797 -17.938 1 89.12 281 ILE B C 1
ATOM 7185 O O . ILE B 1 281 ? -16.438 -23.5 -18 1 89.12 281 ILE B O 1
ATOM 7189 N N . ASP B 1 282 ? -14.812 -25.016 -18.312 1 85.62 282 ASP B N 1
ATOM 7190 C CA . ASP B 1 282 ? -15.734 -26.062 -18.766 1 85.62 282 ASP B CA 1
ATOM 7191 C C . ASP B 1 282 ? -16.703 -26.453 -17.641 1 85.62 282 ASP B C 1
ATOM 7193 O O . ASP B 1 282 ? -17.906 -26.594 -17.875 1 85.62 282 ASP B O 1
ATOM 7197 N N . ILE B 1 283 ? -16.141 -26.688 -16.5 1 78.75 283 ILE B N 1
ATOM 7198 C CA . ILE B 1 283 ? -16.953 -27.062 -15.352 1 78.75 283 ILE B CA 1
ATOM 7199 C C . ILE B 1 283 ? -17.922 -25.938 -15.008 1 78.75 283 ILE B C 1
ATOM 7201 O O . ILE B 1 283 ? -19.094 -26.172 -14.727 1 78.75 283 ILE B O 1
ATOM 7205 N N . ALA B 1 284 ? -17.438 -24.688 -14.953 1 81.5 284 ALA B N 1
ATOM 7206 C CA . ALA B 1 284 ? -18.281 -23.547 -14.672 1 81.5 284 ALA B CA 1
ATOM 7207 C C . ALA B 1 284 ? -19.438 -23.453 -15.672 1 81.5 284 ALA B C 1
ATOM 7209 O O . ALA B 1 284 ? -20.578 -23.172 -15.297 1 81.5 284 ALA B O 1
ATOM 7210 N N . GLY B 1 285 ? -19.172 -23.672 -16.938 1 80.38 285 GLY B N 1
ATOM 7211 C CA . GLY B 1 285 ? -20.188 -23.672 -17.969 1 80.38 285 GLY B CA 1
ATOM 7212 C C . GLY B 1 285 ? -21.25 -24.734 -17.781 1 80.38 285 GLY B C 1
ATOM 7213 O O . GLY B 1 285 ? -22.438 -24.469 -17.922 1 80.38 285 GLY B O 1
ATOM 7214 N N . ARG B 1 286 ? -20.859 -25.891 -17.422 1 77.25 286 ARG B N 1
ATOM 7215 C CA . ARG B 1 286 ? -21.766 -27.016 -17.234 1 77.25 286 ARG B CA 1
ATOM 7216 C C . ARG B 1 286 ? -22.672 -26.797 -16.031 1 77.25 286 ARG B C 1
ATOM 7218 O O . ARG B 1 286 ? -23.828 -27.25 -16.031 1 77.25 286 ARG B O 1
ATOM 7225 N N . GLU B 1 287 ? -22.078 -26.125 -15.125 1 74.5 287 GLU B N 1
ATOM 7226 C CA . GLU B 1 287 ? -22.828 -25.891 -13.898 1 74.5 287 GLU B CA 1
ATOM 7227 C C . GLU B 1 287 ? -23.656 -24.609 -14 1 74.5 287 GLU B C 1
ATOM 7229 O O . GLU B 1 287 ? -24.359 -24.234 -13.055 1 74.5 287 GLU B O 1
ATOM 7234 N N . GLY B 1 288 ? -23.578 -23.844 -15.047 1 75.06 288 GLY B N 1
ATOM 7235 C CA . GLY B 1 288 ? -24.344 -22.625 -15.266 1 75.06 288 GLY B CA 1
ATOM 7236 C C . GLY B 1 288 ? -23.828 -21.438 -14.484 1 75.06 288 GLY B C 1
ATOM 7237 O O . GLY B 1 288 ? -24.562 -20.5 -14.211 1 75.06 288 GLY B O 1
ATOM 7238 N N . LYS B 1 289 ? -22.641 -21.594 -14.008 1 77.81 289 LYS B N 1
ATOM 7239 C CA . LYS B 1 289 ? -22.031 -20.484 -13.281 1 77.81 289 LYS B CA 1
ATOM 7240 C C . LYS B 1 289 ? -21.391 -19.484 -14.242 1 77.81 289 LYS B C 1
ATOM 7242 O O . LYS B 1 289 ? -21.094 -19.828 -15.391 1 77.81 289 LYS B O 1
ATOM 7247 N N . ARG B 1 290 ? -21.281 -18.219 -13.742 1 79 290 ARG B N 1
ATOM 7248 C CA . ARG B 1 290 ? -20.625 -17.203 -14.547 1 79 290 ARG B CA 1
ATOM 7249 C C . ARG B 1 290 ? -19.141 -17.516 -14.703 1 79 290 ARG B C 1
ATOM 7251 O O . ARG B 1 290 ? -18.438 -17.766 -13.719 1 79 290 ARG B O 1
ATOM 7258 N N . MET B 1 291 ? -18.734 -17.531 -15.961 1 83.06 291 MET B N 1
ATOM 7259 C CA . MET B 1 291 ? -17.312 -17.734 -16.266 1 83.06 291 MET B CA 1
ATOM 7260 C C . MET B 1 291 ? -16.531 -16.438 -16.109 1 83.06 291 MET B C 1
ATOM 7262 O O . MET B 1 291 ? -16.953 -15.398 -16.625 1 83.06 291 MET B O 1
ATOM 7266 N N . PRO B 1 292 ? -15.43 -16.5 -15.438 1 86 292 PRO B N 1
ATOM 7267 C CA . PRO B 1 292 ? -14.656 -15.266 -15.273 1 86 292 PRO B CA 1
ATOM 7268 C C . PRO B 1 292 ? -14.055 -14.766 -16.594 1 86 292 PRO B C 1
ATOM 7270 O O . PRO B 1 292 ? -13.805 -13.57 -16.75 1 86 292 PRO B O 1
ATOM 7273 N N . TYR B 1 293 ? -13.758 -15.711 -17.516 1 92.38 293 TYR B N 1
ATOM 7274 C CA . TYR B 1 293 ? -13.219 -15.398 -18.828 1 92.38 293 TYR B CA 1
ATOM 7275 C C . TYR B 1 293 ? -13.539 -16.5 -19.828 1 92.38 293 TYR B C 1
ATOM 7277 O O . TYR B 1 293 ? -14.008 -17.578 -19.438 1 92.38 293 TYR B O 1
ATOM 7285 N N . GLU B 1 294 ? -13.266 -16.203 -21.141 1 92.81 294 GLU B N 1
ATOM 7286 C CA . GLU B 1 294 ? -13.484 -17.172 -22.219 1 92.81 294 GLU B CA 1
ATOM 7287 C C . GLU B 1 294 ? -12.188 -17.844 -22.625 1 92.81 294 GLU B C 1
ATOM 7289 O O . GLU B 1 294 ? -11.102 -17.406 -22.234 1 92.81 294 GLU B O 1
ATOM 7294 N N . SER B 1 295 ? -12.297 -18.922 -23.375 1 93.81 295 SER B N 1
ATOM 7295 C CA . SER B 1 295 ? -11.148 -19.703 -23.812 1 93.81 295 SER B CA 1
ATOM 7296 C C . SER B 1 295 ? -10.18 -18.844 -24.625 1 93.81 295 SER B C 1
ATOM 7298 O O . SER B 1 295 ? -8.977 -19.094 -24.641 1 93.81 295 SER B O 1
ATOM 7300 N N . ALA B 1 296 ? -10.711 -17.797 -25.234 1 95.44 296 ALA B N 1
ATOM 7301 C CA . ALA B 1 296 ? -9.867 -16.906 -26.016 1 95.44 296 ALA B CA 1
ATOM 7302 C C . ALA B 1 296 ? -8.82 -16.219 -25.141 1 95.44 296 ALA B C 1
ATOM 7304 O O . ALA B 1 296 ? -7.699 -15.961 -25.594 1 95.44 296 ALA B O 1
ATOM 7305 N N . MET B 1 297 ? -9.164 -16 -23.891 1 96.44 297 MET B N 1
ATOM 7306 C CA . MET B 1 297 ? -8.227 -15.336 -22.984 1 96.44 297 MET B CA 1
ATOM 7307 C C . MET B 1 297 ? -7.129 -16.297 -22.531 1 96.44 297 MET B C 1
ATOM 7309 O O . MET B 1 297 ? -6.02 -15.867 -22.219 1 96.44 297 MET B O 1
ATOM 7313 N N . ILE B 1 298 ? -7.449 -17.562 -22.516 1 97.5 298 ILE B N 1
ATOM 7314 C CA . ILE B 1 298 ? -6.43 -18.562 -22.234 1 97.5 298 ILE B CA 1
ATOM 7315 C C . ILE B 1 298 ? -5.406 -18.594 -23.359 1 97.5 298 ILE B C 1
ATOM 7317 O O . ILE B 1 298 ? -4.199 -18.672 -23.109 1 97.5 298 ILE B O 1
ATOM 7321 N N . ARG B 1 299 ? -5.902 -18.5 -24.562 1 97.19 299 ARG B N 1
ATOM 7322 C CA . ARG B 1 299 ? -5.027 -18.453 -25.719 1 97.19 299 ARG B CA 1
ATOM 7323 C C . ARG B 1 299 ? -4.152 -17.203 -25.688 1 97.19 299 ARG B C 1
ATOM 7325 O O . ARG B 1 299 ? -2.961 -17.266 -26.016 1 97.19 299 ARG B O 1
ATOM 7332 N N . GLU B 1 300 ? -4.777 -16.125 -25.344 1 97.69 300 GLU B N 1
ATOM 7333 C CA . GLU B 1 300 ? -4.02 -14.883 -25.219 1 97.69 300 GLU B CA 1
ATOM 7334 C C . GLU B 1 300 ? -2.906 -15.008 -24.188 1 97.69 300 GLU B C 1
ATOM 7336 O O . GLU B 1 300 ? -1.779 -14.57 -24.422 1 97.69 300 GLU B O 1
ATOM 7341 N N . ALA B 1 301 ? -3.248 -15.578 -23.062 1 98.19 301 ALA B N 1
ATOM 7342 C CA . ALA B 1 301 ? -2.248 -15.805 -22.016 1 98.19 301 ALA B CA 1
ATOM 7343 C C . ALA B 1 301 ? -1.112 -16.688 -22.531 1 98.19 301 ALA B C 1
ATOM 7345 O O . ALA B 1 301 ? 0.061 -16.406 -22.281 1 98.19 301 ALA B O 1
ATOM 7346 N N . LEU B 1 302 ? -1.469 -17.672 -23.234 1 97.38 302 LEU B N 1
ATOM 7347 C CA . LEU B 1 302 ? -0.495 -18.641 -23.75 1 97.38 302 LEU B CA 1
ATOM 7348 C C . LEU B 1 302 ? 0.496 -17.953 -24.688 1 97.38 302 LEU B C 1
ATOM 7350 O O . LEU B 1 302 ? 1.696 -18.234 -24.641 1 97.38 302 LEU B O 1
ATOM 7354 N N . LYS B 1 303 ? 0.02 -17.047 -25.453 1 95.75 303 LYS B N 1
ATOM 7355 C CA . LYS B 1 303 ? 0.866 -16.297 -26.375 1 95.75 303 LYS B CA 1
ATOM 7356 C C . LYS B 1 303 ? 1.922 -15.492 -25.625 1 95.75 303 LYS B C 1
ATOM 7358 O O . LYS B 1 303 ? 2.998 -15.219 -26.172 1 95.75 303 LYS B O 1
ATOM 7363 N N . HIS B 1 304 ? 1.639 -15.211 -24.453 1 97.94 304 HIS B N 1
ATOM 7364 C CA . HIS B 1 304 ? 2.498 -14.32 -23.688 1 97.94 304 HIS B CA 1
ATOM 7365 C C . HIS B 1 304 ? 3.363 -15.102 -22.703 1 97.94 304 HIS B C 1
ATOM 7367 O O . HIS B 1 304 ? 4.125 -14.516 -21.922 1 97.94 304 HIS B O 1
ATOM 7373 N N . THR B 1 305 ? 3.301 -16.406 -22.719 1 97.81 305 THR B N 1
ATOM 7374 C CA . THR B 1 305 ? 4.055 -17.234 -21.781 1 97.81 305 THR B CA 1
ATOM 7375 C C . THR B 1 305 ? 5.516 -17.328 -22.203 1 97.81 305 THR B C 1
ATOM 7377 O O . THR B 1 305 ? 5.812 -17.5 -23.391 1 97.81 305 THR B O 1
ATOM 7380 N N . ILE B 1 306 ? 6.414 -17.172 -21.328 1 97.19 306 ILE B N 1
ATOM 7381 C CA . ILE B 1 306 ? 7.844 -17.422 -21.453 1 97.19 306 ILE B CA 1
ATOM 7382 C C . ILE B 1 306 ? 8.289 -18.453 -20.406 1 97.19 306 ILE B C 1
ATOM 7384 O O . ILE B 1 306 ? 8.258 -18.172 -19.203 1 97.19 306 ILE B O 1
ATOM 7388 N N . THR B 1 307 ? 8.688 -19.609 -20.812 1 96.69 307 THR B N 1
ATOM 7389 C CA . THR B 1 307 ? 9.023 -20.672 -19.875 1 96.69 307 THR B CA 1
ATOM 7390 C C . THR B 1 307 ? 10.5 -20.609 -19.5 1 96.69 307 THR B C 1
ATOM 7392 O O . THR B 1 307 ? 11.344 -20.25 -20.328 1 96.69 307 THR B O 1
ATOM 7395 N N . LEU B 1 308 ? 10.75 -20.891 -18.266 1 96.75 308 LEU B N 1
ATOM 7396 C CA . LEU B 1 308 ? 12.094 -20.922 -17.703 1 96.75 308 LEU B CA 1
ATOM 7397 C C . LEU B 1 308 ? 12.383 -22.266 -17.047 1 96.75 308 LEU B C 1
ATOM 7399 O O . LEU B 1 308 ? 11.5 -22.844 -16.406 1 96.75 308 LEU B O 1
ATOM 7403 N N . ASN B 1 309 ? 13.617 -22.75 -17.234 1 94.62 309 ASN B N 1
ATOM 7404 C CA . ASN B 1 309 ? 14.031 -23.938 -16.5 1 94.62 309 ASN B CA 1
ATOM 7405 C C . ASN B 1 309 ? 14.547 -23.594 -15.102 1 94.62 309 ASN B C 1
ATOM 7407 O O . ASN B 1 309 ? 14.906 -22.438 -14.844 1 94.62 309 ASN B O 1
ATOM 7411 N N . TYR B 1 310 ? 14.5 -24.594 -14.219 1 97.12 310 TYR B N 1
ATOM 7412 C CA . TYR B 1 310 ? 15.086 -24.391 -12.898 1 97.12 310 TYR B CA 1
ATOM 7413 C C . TYR B 1 310 ? 16.531 -23.906 -13.008 1 97.12 310 TYR B C 1
ATOM 7415 O O . TYR B 1 310 ? 17.297 -24.422 -13.828 1 97.12 310 TYR B O 1
ATOM 7423 N N . GLY B 1 311 ? 16.828 -22.891 -12.281 1 96.5 311 GLY B N 1
ATOM 7424 C CA . GLY B 1 311 ? 18.219 -22.453 -12.18 1 96.5 311 GLY B CA 1
ATOM 7425 C C . GLY B 1 311 ? 18.578 -21.375 -13.172 1 96.5 311 GLY B C 1
ATOM 7426 O O . GLY B 1 311 ? 19.594 -20.703 -13.023 1 96.5 311 GLY B O 1
ATOM 7427 N N . ASP B 1 312 ? 17.766 -21.125 -14.18 1 93.69 312 ASP B N 1
ATOM 7428 C CA . ASP B 1 312 ? 18.047 -20.109 -15.188 1 93.69 312 ASP B CA 1
ATOM 7429 C C . ASP B 1 312 ? 17.859 -18.703 -14.617 1 93.69 312 ASP B C 1
ATOM 7431 O O . ASP B 1 312 ? 16.75 -18.328 -14.242 1 93.69 312 ASP B O 1
ATOM 7435 N N . VAL B 1 313 ? 18.969 -17.953 -14.492 1 94.56 313 VAL B N 1
ATOM 7436 C CA . VAL B 1 313 ? 18.859 -16.547 -14.109 1 94.56 313 VAL B CA 1
ATOM 7437 C C . VAL B 1 313 ? 18.344 -15.727 -15.297 1 94.56 313 VAL B C 1
ATOM 7439 O O . VAL B 1 313 ? 18.938 -15.75 -16.375 1 94.56 313 VAL B O 1
ATOM 7442 N N . THR B 1 314 ? 17.25 -14.945 -15.117 1 95.94 314 THR B N 1
ATOM 7443 C CA . THR B 1 314 ? 16.578 -14.312 -16.25 1 95.94 314 THR B CA 1
ATOM 7444 C C . THR B 1 314 ? 16.188 -12.875 -15.906 1 95.94 314 THR B C 1
ATOM 7446 O O . THR B 1 314 ? 15.531 -12.633 -14.891 1 95.94 314 THR B O 1
ATOM 7449 N N . ASP B 1 315 ? 16.516 -11.891 -16.766 1 95.88 315 ASP B N 1
ATOM 7450 C CA . ASP B 1 315 ? 16.016 -10.523 -16.625 1 95.88 315 ASP B CA 1
ATOM 7451 C C . ASP B 1 315 ? 14.531 -10.445 -16.969 1 95.88 315 ASP B C 1
ATOM 7453 O O . ASP B 1 315 ? 14.125 -10.797 -18.078 1 95.88 315 ASP B O 1
ATOM 7457 N N . ILE B 1 316 ? 13.711 -9.953 -16.016 1 97.94 316 ILE B N 1
ATOM 7458 C CA . ILE B 1 316 ? 12.281 -9.922 -16.328 1 97.94 316 ILE B CA 1
ATOM 7459 C C . ILE B 1 316 ? 11.758 -8.492 -16.203 1 97.94 316 ILE B C 1
ATOM 7461 O O . ILE B 1 316 ? 10.602 -8.219 -16.531 1 97.94 316 ILE B O 1
ATOM 7465 N N . ALA B 1 317 ? 12.523 -7.625 -15.711 1 97 317 ALA B N 1
ATOM 7466 C CA . ALA B 1 317 ? 12.328 -6.18 -15.633 1 97 317 ALA B CA 1
ATOM 7467 C C . ALA B 1 317 ? 13.664 -5.441 -15.648 1 97 317 ALA B C 1
ATOM 7469 O O . ALA B 1 317 ? 14.719 -6.062 -15.547 1 97 317 ALA B O 1
ATOM 7470 N N . PRO B 1 318 ? 13.656 -4.133 -15.805 1 93.81 318 PRO B N 1
ATOM 7471 C CA . PRO B 1 318 ? 14.938 -3.428 -15.922 1 93.81 318 PRO B CA 1
ATOM 7472 C C . PRO B 1 318 ? 15.812 -3.584 -14.68 1 93.81 318 PRO B C 1
ATOM 7474 O O . PRO B 1 318 ? 17.047 -3.521 -14.773 1 93.81 318 PRO B O 1
ATOM 7477 N N . ASP B 1 319 ? 15.188 -3.885 -13.531 1 96.38 319 ASP B N 1
ATOM 7478 C CA . ASP B 1 319 ? 15.961 -3.906 -12.297 1 96.38 319 ASP B CA 1
ATOM 7479 C C . ASP B 1 319 ? 15.758 -5.223 -11.547 1 96.38 319 ASP B C 1
ATOM 7481 O O . ASP B 1 319 ? 16.016 -5.301 -10.344 1 96.38 319 ASP B O 1
ATOM 7485 N N . THR B 1 320 ? 15.219 -6.254 -12.227 1 97.5 320 THR B N 1
ATOM 7486 C CA . THR B 1 320 ? 14.883 -7.469 -11.492 1 97.5 320 THR B CA 1
ATOM 7487 C C . THR B 1 320 ? 15.219 -8.711 -12.305 1 97.5 320 THR B C 1
ATOM 7489 O O . THR B 1 320 ? 14.898 -8.789 -13.492 1 97.5 320 THR B O 1
ATOM 7492 N N . LYS B 1 321 ? 15.891 -9.641 -11.703 1 97.44 321 LYS B N 1
ATOM 7493 C CA . LYS B 1 321 ? 16.156 -10.961 -12.266 1 97.44 321 LYS B CA 1
ATOM 7494 C C . LYS B 1 321 ? 15.367 -12.039 -11.516 1 97.44 321 LYS B C 1
ATOM 7496 O O . LYS B 1 321 ? 15.195 -11.953 -10.297 1 97.44 321 LYS B O 1
ATOM 7501 N N . LEU B 1 322 ? 14.938 -13.023 -12.25 1 98.38 322 LEU B N 1
ATOM 7502 C CA . LEU B 1 322 ? 14.164 -14.133 -11.711 1 98.38 322 LEU B CA 1
ATOM 7503 C C . LEU B 1 322 ? 14.906 -15.453 -11.883 1 98.38 322 LEU B C 1
ATOM 7505 O O . LEU B 1 322 ? 15.477 -15.711 -12.945 1 98.38 322 LEU B O 1
ATOM 7509 N N . THR B 1 323 ? 15.008 -16.203 -10.859 1 98.5 323 THR B N 1
ATOM 7510 C CA . THR B 1 323 ? 15.43 -17.609 -10.906 1 98.5 323 THR B CA 1
ATOM 7511 C C . THR B 1 323 ? 14.398 -18.5 -10.242 1 98.5 323 THR B C 1
ATOM 7513 O O . THR B 1 323 ? 13.977 -18.25 -9.109 1 98.5 323 THR B O 1
ATOM 7516 N N . MET B 1 324 ? 14.016 -19.562 -10.945 1 98.69 324 MET B N 1
ATOM 7517 C CA . MET B 1 324 ? 13.047 -20.516 -10.406 1 98.69 324 MET B CA 1
ATOM 7518 C C . MET B 1 324 ? 13.75 -21.766 -9.875 1 98.69 324 MET B C 1
ATOM 7520 O O . MET B 1 324 ? 14.695 -22.266 -10.492 1 98.69 324 MET B O 1
ATOM 7524 N N . HIS B 1 325 ? 13.336 -22.172 -8.695 1 98.69 325 HIS B N 1
ATOM 7525 C CA . HIS B 1 325 ? 13.891 -23.359 -8.062 1 98.69 325 HIS B CA 1
ATOM 7526 C C . HIS B 1 325 ? 12.797 -24.375 -7.738 1 98.69 325 HIS B C 1
ATOM 7528 O O . HIS B 1 325 ? 11.633 -24 -7.543 1 98.69 325 HIS B O 1
ATOM 7534 N N . ASN B 1 326 ? 13.195 -25.594 -7.652 1 98.19 326 ASN B N 1
ATOM 7535 C CA . ASN B 1 326 ? 12.242 -26.641 -7.332 1 98.19 326 ASN B CA 1
ATOM 7536 C C . ASN B 1 326 ? 11.562 -26.391 -5.988 1 98.19 326 ASN B C 1
ATOM 7538 O O . ASN B 1 326 ? 12.234 -26.172 -4.98 1 98.19 326 ASN B O 1
ATOM 7542 N N . ALA B 1 327 ? 10.219 -26.5 -5.961 1 98.69 327 ALA B N 1
ATOM 7543 C CA . ALA B 1 327 ? 9.453 -26.312 -4.734 1 98.69 327 ALA B CA 1
ATOM 7544 C C . ALA B 1 327 ? 8.977 -27.641 -4.168 1 98.69 327 ALA B C 1
ATOM 7546 O O . ALA B 1 327 ? 8.516 -27.703 -3.025 1 98.69 327 ALA B O 1
ATOM 7547 N N . GLY B 1 328 ? 9.047 -28.703 -4.98 1 97.44 328 GLY B N 1
ATOM 7548 C CA . GLY B 1 328 ? 8.688 -30.031 -4.523 1 97.44 328 GLY B CA 1
ATOM 7549 C C . GLY B 1 328 ? 7.195 -30.219 -4.332 1 97.44 328 GLY B C 1
ATOM 7550 O O . GLY B 1 328 ? 6.762 -31.188 -3.693 1 97.44 328 GLY B O 1
ATOM 7551 N N . HIS B 1 329 ? 6.332 -29.359 -4.852 1 97.19 329 HIS B N 1
ATOM 7552 C CA . HIS B 1 329 ? 4.895 -29.344 -4.594 1 97.19 329 HIS B CA 1
ATOM 7553 C C . HIS B 1 329 ? 4.133 -30.109 -5.668 1 97.19 329 HIS B C 1
ATOM 7555 O O . HIS B 1 329 ? 3.502 -31.141 -5.379 1 97.19 329 HIS B O 1
ATOM 7561 N N . ILE B 1 330 ? 4.176 -29.672 -6.855 1 97.44 330 ILE B N 1
ATOM 7562 C CA . ILE B 1 330 ? 3.639 -30.375 -8.023 1 97.44 330 ILE B CA 1
ATOM 7563 C C . ILE B 1 330 ? 4.613 -30.25 -9.188 1 97.44 330 ILE B C 1
ATOM 7565 O O . ILE B 1 330 ? 5.633 -29.562 -9.086 1 97.44 330 ILE B O 1
ATOM 7569 N N . LEU B 1 331 ? 4.277 -30.922 -10.227 1 97.12 331 LEU B N 1
ATOM 7570 C CA . LEU B 1 331 ? 5.133 -30.891 -11.406 1 97.12 331 LEU B CA 1
ATOM 7571 C C . LEU B 1 331 ? 5.359 -29.453 -11.875 1 97.12 331 LEU B C 1
ATOM 7573 O O . LEU B 1 331 ? 4.398 -28.719 -12.133 1 97.12 331 LEU B O 1
ATOM 7577 N N . GLY B 1 332 ? 6.598 -29.016 -11.883 1 98.19 332 GLY B N 1
ATOM 7578 C CA . GLY B 1 332 ? 6.941 -27.703 -12.398 1 98.19 332 GLY B CA 1
ATOM 7579 C C . GLY B 1 332 ? 6.84 -26.609 -11.352 1 98.19 332 GLY B C 1
ATOM 7580 O O . GLY B 1 332 ? 7.188 -25.453 -11.617 1 98.19 332 GLY B O 1
ATOM 7581 N N . SER B 1 333 ? 6.367 -26.922 -10.109 1 98.69 333 SER B N 1
ATOM 7582 C CA . SER B 1 333 ? 6.254 -25.922 -9.062 1 98.69 333 SER B CA 1
ATOM 7583 C C . SER B 1 333 ? 7.617 -25.328 -8.719 1 98.69 333 SER B C 1
ATOM 7585 O O . SER B 1 333 ? 8.633 -26.016 -8.773 1 98.69 333 SER B O 1
ATOM 7587 N N . SER B 1 334 ? 7.594 -24.016 -8.367 1 98.81 334 SER B N 1
ATOM 7588 C CA . SER B 1 334 ? 8.883 -23.359 -8.211 1 98.81 334 SER B CA 1
ATOM 7589 C C . SER B 1 334 ? 8.859 -22.375 -7.043 1 98.81 334 SER B C 1
ATOM 7591 O O . SER B 1 334 ? 7.828 -21.766 -6.754 1 98.81 334 SER B O 1
ATOM 7593 N N . ILE B 1 335 ? 10 -22.359 -6.316 1 98.88 335 ILE B N 1
ATOM 7594 C CA . ILE B 1 335 ? 10.336 -21.188 -5.496 1 98.88 335 ILE B CA 1
ATOM 7595 C C . ILE B 1 335 ? 10.891 -20.078 -6.379 1 98.88 335 ILE B C 1
ATOM 7597 O O . ILE B 1 335 ? 11.883 -20.281 -7.086 1 98.88 335 ILE B O 1
ATOM 7601 N N . CYS B 1 336 ? 10.266 -18.938 -6.379 1 98.94 336 CYS B N 1
ATOM 7602 C CA . CYS B 1 336 ? 10.672 -17.828 -7.227 1 98.94 336 CYS B CA 1
ATOM 7603 C C . CYS B 1 336 ? 11.594 -16.875 -6.473 1 98.94 336 CYS B C 1
ATOM 7605 O O . CYS B 1 336 ? 11.172 -16.219 -5.516 1 98.94 336 CYS B O 1
ATOM 7607 N N . HIS B 1 337 ? 12.852 -16.828 -6.879 1 98.88 337 HIS B N 1
ATOM 7608 C CA . HIS B 1 337 ? 13.891 -16 -6.281 1 98.88 337 HIS B CA 1
ATOM 7609 C C . HIS B 1 337 ? 14.148 -14.75 -7.121 1 98.88 337 HIS B C 1
ATOM 7611 O O . HIS B 1 337 ? 14.477 -14.852 -8.305 1 98.88 337 HIS B O 1
ATOM 7617 N N . PHE B 1 338 ? 13.961 -13.586 -6.531 1 98.81 338 PHE B N 1
ATOM 7618 C CA . PHE B 1 338 ? 14.117 -12.32 -7.227 1 98.81 338 PHE B CA 1
ATOM 7619 C C . PHE B 1 338 ? 15.359 -11.586 -6.742 1 98.81 338 PHE B C 1
ATOM 7621 O O . PHE B 1 338 ? 15.508 -11.328 -5.547 1 98.81 338 PHE B O 1
ATOM 7628 N N . HIS B 1 339 ? 16.234 -11.32 -7.637 1 98.25 339 HIS B N 1
ATOM 7629 C CA . HIS B 1 339 ? 17.375 -10.422 -7.43 1 98.25 339 HIS B CA 1
ATOM 7630 C C . HIS B 1 339 ? 17.062 -9.016 -7.91 1 98.25 339 HIS B C 1
ATOM 7632 O O . HIS B 1 339 ? 17.031 -8.758 -9.117 1 98.25 339 HIS B O 1
ATOM 7638 N N . VAL B 1 340 ? 16.875 -8.039 -6.969 1 97.75 340 VAL B N 1
ATOM 7639 C CA . VAL B 1 340 ? 16.297 -6.738 -7.293 1 97.75 340 VAL B CA 1
ATOM 7640 C C . VAL B 1 340 ? 17.375 -5.66 -7.176 1 97.75 340 VAL B C 1
ATOM 7642 O O . VAL B 1 340 ? 18.125 -5.625 -6.195 1 97.75 340 VAL B O 1
ATOM 7645 N N . GLY B 1 341 ? 17.391 -4.672 -8.102 1 93 341 GLY B N 1
ATOM 7646 C CA . GLY B 1 341 ? 18.219 -3.475 -8.039 1 93 341 GLY B CA 1
ATOM 7647 C C . GLY B 1 341 ? 19.703 -3.768 -8.109 1 93 341 GLY B C 1
ATOM 7648 O O . GLY B 1 341 ? 20.5 -3.154 -7.398 1 93 341 GLY B O 1
ATOM 7649 N N . ASP B 1 342 ? 20.047 -4.781 -8.859 1 87.88 342 ASP B N 1
ATOM 7650 C CA . ASP B 1 342 ? 21.453 -5.152 -9.023 1 87.88 342 ASP B CA 1
ATOM 7651 C C . ASP B 1 342 ? 22.141 -5.328 -7.668 1 87.88 342 ASP B C 1
ATOM 7653 O O . ASP B 1 342 ? 23.156 -4.691 -7.398 1 87.88 342 ASP B O 1
ATOM 7657 N N . GLY B 1 343 ? 21.438 -6.078 -6.84 1 90.88 343 GLY B N 1
ATOM 7658 C CA . GLY B 1 343 ? 22.016 -6.426 -5.555 1 90.88 343 GLY B CA 1
ATOM 7659 C C . GLY B 1 343 ? 21.453 -5.617 -4.402 1 90.88 343 GLY B C 1
ATOM 7660 O O . GLY B 1 343 ? 21.922 -5.73 -3.27 1 90.88 343 GLY B O 1
ATOM 7661 N N . LEU B 1 344 ? 20.469 -4.805 -4.648 1 94.94 344 LEU B N 1
ATOM 7662 C CA . LEU B 1 344 ? 19.828 -4.02 -3.6 1 94.94 344 LEU B CA 1
ATOM 7663 C C . LEU B 1 344 ? 19.156 -4.93 -2.584 1 94.94 344 LEU B C 1
ATOM 7665 O O . LEU B 1 344 ? 19.297 -4.738 -1.375 1 94.94 344 LEU B O 1
ATOM 7669 N N . TYR B 1 345 ? 18.406 -5.906 -3.105 1 97.75 345 TYR B N 1
ATOM 7670 C CA . TYR B 1 345 ? 17.609 -6.727 -2.205 1 97.75 345 TYR B CA 1
ATOM 7671 C C . TYR B 1 345 ? 17.188 -8.031 -2.883 1 97.75 345 TYR B C 1
ATOM 7673 O O . TYR B 1 345 ? 16.859 -8.039 -4.07 1 97.75 345 TYR B O 1
ATOM 7681 N N . ASN B 1 346 ? 17.234 -9.164 -2.193 1 98.56 346 ASN B N 1
ATOM 7682 C CA . ASN B 1 346 ? 16.781 -10.445 -2.713 1 98.56 346 ASN B CA 1
ATOM 7683 C C . ASN B 1 346 ? 15.594 -10.977 -1.919 1 98.56 346 ASN B C 1
ATOM 7685 O O . ASN B 1 346 ? 15.609 -10.984 -0.687 1 98.56 346 ASN B O 1
ATOM 7689 N N . VAL B 1 347 ? 14.609 -11.391 -2.637 1 98.56 347 VAL B N 1
ATOM 7690 C CA . VAL B 1 347 ? 13.398 -11.938 -2.027 1 98.56 347 VAL B CA 1
ATOM 7691 C C . VAL B 1 347 ? 13.023 -13.25 -2.709 1 98.56 347 VAL B C 1
ATOM 7693 O O . VAL B 1 347 ? 13.164 -13.383 -3.926 1 98.56 347 VAL B O 1
ATOM 7696 N N . ALA B 1 348 ? 12.562 -14.203 -1.947 1 98.88 348 ALA B N 1
ATOM 7697 C CA . ALA B 1 348 ? 12.07 -15.461 -2.506 1 98.88 348 ALA B CA 1
ATOM 7698 C C . ALA B 1 348 ? 10.641 -15.727 -2.064 1 98.88 348 ALA B C 1
ATOM 7700 O O . ALA B 1 348 ? 10.281 -15.484 -0.91 1 98.88 348 ALA B O 1
ATOM 7701 N N . PHE B 1 349 ? 9.828 -16.141 -2.961 1 98.94 349 PHE B N 1
ATOM 7702 C CA . PHE B 1 349 ? 8.477 -16.641 -2.715 1 98.94 349 PHE B CA 1
ATOM 7703 C C . PHE B 1 349 ? 8.438 -18.156 -2.859 1 98.94 349 PHE B C 1
ATOM 7705 O O . PHE B 1 349 ? 8.703 -18.688 -3.939 1 98.94 349 PHE B O 1
ATOM 7712 N N . THR B 1 350 ? 8.039 -18.766 -1.852 1 98.81 350 THR B N 1
ATOM 7713 C CA . THR B 1 350 ? 8.086 -20.219 -1.894 1 98.81 350 THR B CA 1
ATOM 7714 C C . THR B 1 350 ? 6.957 -20.781 -2.758 1 98.81 350 THR B C 1
ATOM 7716 O O . THR B 1 350 ? 7.062 -21.891 -3.285 1 98.81 350 THR B O 1
ATOM 7719 N N . GLY B 1 351 ? 5.852 -19.953 -2.898 1 98.44 351 GLY B N 1
ATOM 7720 C CA . GLY B 1 351 ? 4.637 -20.641 -3.326 1 98.44 351 GLY B CA 1
ATOM 7721 C C . GLY B 1 351 ? 4.227 -21.766 -2.396 1 98.44 351 GLY B C 1
ATOM 7722 O O . GLY B 1 351 ? 4.41 -21.672 -1.183 1 98.44 351 GLY B O 1
ATOM 7723 N N . ASP B 1 352 ? 3.496 -22.734 -2.996 1 98.06 352 ASP B N 1
ATOM 7724 C CA . ASP B 1 352 ? 3.279 -23.969 -2.25 1 98.06 352 ASP B CA 1
ATOM 7725 C C . ASP B 1 352 ? 4.484 -24.891 -2.367 1 98.06 352 ASP B C 1
ATOM 7727 O O . ASP B 1 352 ? 5.066 -25.031 -3.445 1 98.06 352 ASP B O 1
ATOM 7731 N N . PHE B 1 353 ? 4.91 -25.438 -1.206 1 98.31 353 PHE B N 1
ATOM 7732 C CA . PHE B 1 353 ? 6.117 -26.25 -1.331 1 98.31 353 PHE B CA 1
ATOM 7733 C C . PHE B 1 353 ? 6.07 -27.438 -0.384 1 98.31 353 PHE B C 1
ATOM 7735 O O . PHE B 1 353 ? 5.25 -27.469 0.534 1 98.31 353 PHE B O 1
ATOM 7742 N N . LYS B 1 354 ? 6.855 -28.422 -0.675 1 97.06 354 LYS B N 1
ATOM 7743 C CA . LYS B 1 354 ? 7.031 -29.625 0.116 1 97.06 354 LYS B CA 1
ATOM 7744 C C . LYS B 1 354 ? 8.5 -29.875 0.44 1 97.06 354 LYS B C 1
ATOM 7746 O O . LYS B 1 354 ? 9.328 -30.031 -0.465 1 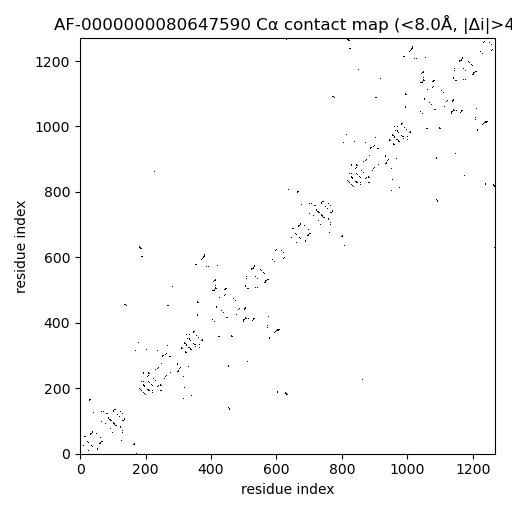97.06 354 LYS B O 1
ATOM 7751 N N . PHE B 1 355 ? 8.805 -29.844 1.767 1 97.5 355 PHE B N 1
ATOM 7752 C CA . PHE B 1 355 ? 10.195 -30 2.184 1 97.5 355 PHE B CA 1
ATOM 7753 C C . PHE B 1 355 ? 10.453 -31.422 2.682 1 97.5 355 PHE B C 1
ATOM 7755 O O . PHE B 1 355 ? 10.945 -31.609 3.797 1 97.5 355 PHE B O 1
ATOM 7762 N N . GLU B 1 356 ? 10.031 -32.375 1.902 1 94.94 356 GLU B N 1
ATOM 7763 C CA . GLU B 1 356 ? 10.266 -33.812 2.055 1 94.94 356 GLU B CA 1
ATOM 7764 C C . GLU B 1 356 ? 10.25 -34.531 0.703 1 94.94 356 GLU B C 1
ATOM 7766 O O . GLU B 1 356 ? 9.539 -34.094 -0.215 1 94.94 356 GLU B O 1
ATOM 7771 N N . LYS B 1 357 ? 11.008 -35.5 0.641 1 93.38 357 LYS B N 1
ATOM 7772 C CA . LYS B 1 357 ? 10.969 -36.312 -0.573 1 93.38 357 LYS B CA 1
ATOM 7773 C C . LYS B 1 357 ? 9.633 -37.031 -0.718 1 93.38 357 LYS B C 1
ATOM 7775 O O . LYS B 1 357 ? 9.102 -37.562 0.252 1 93.38 357 LYS B O 1
ATOM 7780 N N . THR B 1 358 ? 9.047 -36.969 -1.893 1 92.75 358 THR B N 1
ATOM 7781 C CA . THR B 1 358 ? 7.828 -37.719 -2.205 1 92.75 358 THR B CA 1
ATOM 7782 C C . THR B 1 358 ? 8.094 -38.781 -3.27 1 92.75 358 THR B C 1
ATOM 7784 O O . THR B 1 358 ? 9.242 -39.031 -3.633 1 92.75 358 THR B O 1
ATOM 7787 N N . ARG B 1 359 ? 7.051 -39.438 -3.695 1 92.19 359 ARG B N 1
ATOM 7788 C CA . ARG B 1 359 ? 7.215 -40.406 -4.762 1 92.19 359 ARG B CA 1
ATOM 7789 C C . ARG B 1 359 ? 7.512 -39.719 -6.094 1 92.19 359 ARG B C 1
ATOM 7791 O O . ARG B 1 359 ? 8.117 -40.344 -6.98 1 92.19 359 ARG B O 1
ATOM 7798 N N . LEU B 1 360 ? 7.188 -38.469 -6.156 1 95 360 LEU B N 1
ATOM 7799 C CA . LEU B 1 360 ? 7.289 -37.781 -7.441 1 95 360 LEU B CA 1
ATOM 7800 C C . LEU B 1 360 ? 8.445 -36.781 -7.449 1 95 360 LEU B C 1
ATOM 7802 O O . LEU B 1 360 ? 9.055 -36.562 -8.492 1 95 360 LEU B O 1
ATOM 7806 N N . PHE B 1 361 ? 8.742 -36.219 -6.266 1 95.94 361 PHE B N 1
ATOM 7807 C CA . PHE B 1 361 ? 9.602 -35.031 -6.32 1 95.94 361 PHE B CA 1
ATOM 7808 C C . PHE B 1 361 ? 10.656 -35.094 -5.219 1 95.94 361 PHE B C 1
ATOM 7810 O O . PHE B 1 361 ? 10.453 -35.719 -4.18 1 95.94 361 PHE B O 1
ATOM 7817 N N . ASP B 1 362 ? 11.797 -34.406 -5.477 1 95.75 362 ASP B N 1
ATOM 7818 C CA . ASP B 1 362 ? 12.766 -34.094 -4.438 1 95.75 362 ASP B CA 1
ATOM 7819 C C . ASP B 1 362 ? 12.273 -32.938 -3.553 1 95.75 362 ASP B C 1
ATOM 7821 O O . ASP B 1 362 ? 11.391 -32.188 -3.955 1 95.75 362 ASP B O 1
ATOM 7825 N N . PRO B 1 363 ? 12.812 -32.844 -2.336 1 96.94 363 PRO B N 1
ATOM 7826 C CA . PRO B 1 363 ? 12.406 -31.75 -1.463 1 96.94 363 PRO B CA 1
ATOM 7827 C C . PRO B 1 363 ? 12.695 -30.375 -2.07 1 96.94 363 PRO B C 1
ATOM 7829 O O . PRO B 1 363 ? 13.609 -30.234 -2.885 1 96.94 363 PRO B O 1
ATOM 7832 N N . ALA B 1 364 ? 12.008 -29.406 -1.636 1 98.44 364 ALA B N 1
ATOM 7833 C CA . ALA B 1 364 ? 12.188 -28.016 -2.061 1 98.44 364 ALA B CA 1
ATOM 7834 C C . ALA B 1 364 ? 13.625 -27.562 -1.833 1 98.44 364 ALA B C 1
ATOM 7836 O O . ALA B 1 364 ? 14.242 -27.906 -0.828 1 98.44 364 ALA B O 1
ATOM 7837 N N . VAL B 1 365 ? 14.102 -26.75 -2.74 1 98.38 365 VAL B N 1
ATOM 7838 C CA . VAL B 1 365 ? 15.422 -26.141 -2.639 1 98.38 365 VAL B CA 1
ATOM 7839 C C . VAL B 1 365 ? 15.461 -25.172 -1.458 1 98.38 365 VAL B C 1
ATOM 7841 O O . VAL B 1 365 ? 14.5 -24.438 -1.222 1 98.38 365 VAL B O 1
ATOM 7844 N N . HIS B 1 366 ? 16.547 -25.203 -0.667 1 98.44 366 HIS B N 1
ATOM 7845 C CA . HIS B 1 366 ? 16.641 -24.344 0.501 1 98.44 366 HIS B CA 1
ATOM 7846 C C . HIS B 1 366 ? 17.953 -23.547 0.502 1 98.44 366 HIS B C 1
ATOM 7848 O O . HIS B 1 366 ? 18.344 -23 1.531 1 98.44 366 HIS B O 1
ATOM 7854 N N . THR B 1 367 ? 18.719 -23.578 -0.611 1 98.44 367 THR B N 1
ATOM 7855 C CA . THR B 1 367 ? 19.953 -22.812 -0.739 1 98.44 367 THR B CA 1
ATOM 7856 C C . THR B 1 367 ? 19.828 -21.781 -1.858 1 98.44 367 THR B C 1
ATOM 7858 O O . THR B 1 367 ? 19.453 -22.109 -2.98 1 98.44 367 THR B O 1
ATOM 7861 N N . PHE B 1 368 ? 20.141 -20.562 -1.562 1 98.06 368 PHE B N 1
ATOM 7862 C CA . PHE B 1 368 ? 20.078 -19.438 -2.5 1 98.06 368 PHE B CA 1
ATOM 7863 C C . PHE B 1 368 ? 21.375 -18.656 -2.475 1 98.06 368 PHE B C 1
ATOM 7865 O O . PHE B 1 368 ? 22.109 -18.672 -1.478 1 98.06 368 PHE B O 1
ATOM 7872 N N . PRO B 1 369 ? 21.688 -17.984 -3.596 1 96.12 369 PRO B N 1
ATOM 7873 C CA . PRO B 1 369 ? 22.891 -17.141 -3.566 1 96.12 369 PRO B CA 1
ATOM 7874 C C . PRO B 1 369 ? 22.797 -16.031 -2.516 1 96.12 369 PRO B C 1
ATOM 7876 O O . PRO B 1 369 ? 23.797 -15.727 -1.857 1 96.12 369 PRO B O 1
ATOM 7879 N N . ARG B 1 370 ? 21.703 -15.453 -2.395 1 97.31 370 ARG B N 1
ATOM 7880 C CA . ARG B 1 370 ? 21.359 -14.422 -1.414 1 97.31 370 ARG B CA 1
ATOM 7881 C C . ARG B 1 370 ? 19.875 -14.445 -1.079 1 97.31 370 ARG B C 1
ATOM 7883 O O . ARG B 1 370 ? 19.047 -14.836 -1.911 1 97.31 370 ARG B O 1
ATOM 7890 N N . LEU B 1 371 ? 19.594 -14.047 0.134 1 98.31 371 LEU B N 1
ATOM 7891 C CA . LEU B 1 371 ? 18.188 -14.055 0.537 1 98.31 371 LEU B CA 1
ATOM 7892 C C . LEU B 1 371 ? 17.969 -13.164 1.75 1 98.31 371 LEU B C 1
ATOM 7894 O O . LEU B 1 371 ? 18.391 -13.492 2.857 1 98.31 371 LEU B O 1
ATOM 7898 N N . GLU B 1 372 ? 17.312 -12.023 1.568 1 98.5 372 GLU B N 1
ATOM 7899 C CA . GLU B 1 372 ? 17.031 -11.125 2.682 1 98.5 372 GLU B CA 1
ATOM 7900 C C . GLU B 1 372 ? 15.625 -11.336 3.223 1 98.5 372 GLU B C 1
ATOM 7902 O O . GLU B 1 372 ? 15.398 -11.258 4.43 1 98.5 372 GLU B O 1
ATOM 7907 N N . THR B 1 373 ? 14.648 -11.609 2.34 1 98.75 373 THR B N 1
ATOM 7908 C CA . THR B 1 373 ? 13.281 -11.875 2.781 1 98.75 373 THR B CA 1
ATOM 7909 C C . THR B 1 373 ? 12.742 -13.156 2.158 1 98.75 373 THR B C 1
ATOM 7911 O O . THR B 1 373 ? 12.922 -13.391 0.96 1 98.75 373 THR B O 1
ATOM 7914 N N . LEU B 1 374 ? 12.156 -13.953 2.967 1 98.88 374 LEU B N 1
ATOM 7915 C CA . LEU B 1 374 ? 11.469 -15.164 2.531 1 98.88 374 LEU B CA 1
ATOM 7916 C C . LEU B 1 374 ? 9.961 -15.047 2.754 1 98.88 374 LEU B C 1
ATOM 7918 O O . LEU B 1 374 ? 9.508 -14.844 3.883 1 98.88 374 LEU B O 1
ATOM 7922 N N . VAL B 1 375 ? 9.195 -15.086 1.705 1 98.88 375 VAL B N 1
ATOM 7923 C CA . VAL B 1 375 ? 7.742 -15.188 1.793 1 98.88 375 VAL B CA 1
ATOM 7924 C C . VAL B 1 375 ? 7.324 -16.656 1.688 1 98.88 375 VAL B C 1
ATOM 7926 O O . VAL B 1 375 ? 7.492 -17.281 0.64 1 98.88 375 VAL B O 1
ATOM 7929 N N . MET B 1 376 ? 6.719 -17.188 2.727 1 98.56 376 MET B N 1
ATOM 7930 C CA . MET B 1 376 ? 6.547 -18.625 2.781 1 98.56 376 MET B CA 1
ATOM 7931 C C . MET B 1 376 ? 5.098 -19 3.086 1 98.56 376 MET B C 1
ATOM 7933 O O . MET B 1 376 ? 4.438 -18.328 3.879 1 98.56 376 MET B O 1
ATOM 7937 N N . GLU B 1 377 ? 4.621 -20.078 2.512 1 98.38 377 GLU B N 1
ATOM 7938 C CA . GLU B 1 377 ? 3.26 -20.531 2.775 1 98.38 377 GLU B CA 1
ATOM 7939 C C . GLU B 1 377 ? 3.096 -20.969 4.227 1 98.38 377 GLU B C 1
ATOM 7941 O O . GLU B 1 377 ? 4.07 -21.344 4.879 1 98.38 377 GLU B O 1
ATOM 7946 N N . ALA B 1 378 ? 1.815 -20.906 4.672 1 98.19 378 ALA B N 1
ATOM 7947 C CA . ALA B 1 378 ? 1.483 -21.328 6.035 1 98.19 378 ALA B CA 1
ATOM 7948 C C . ALA B 1 378 ? 0.252 -22.219 6.051 1 98.19 378 ALA B C 1
ATOM 7950 O O . ALA B 1 378 ? -0.534 -22.188 7 1 98.19 378 ALA B O 1
ATOM 7951 N N . THR B 1 379 ? 0.05 -22.984 4.934 1 94.75 379 THR B N 1
ATOM 7952 C CA . THR B 1 379 ? -1.124 -23.844 4.832 1 94.75 379 THR B CA 1
ATOM 7953 C C . THR B 1 379 ? -1.268 -24.703 6.082 1 94.75 379 THR B C 1
ATOM 7955 O O . THR B 1 379 ? -2.346 -24.781 6.676 1 94.75 379 THR B O 1
ATOM 7958 N N . TYR B 1 380 ? -0.163 -25.406 6.48 1 94.5 380 TYR B N 1
ATOM 7959 C CA . TYR B 1 380 ? -0.116 -26.188 7.707 1 94.5 380 TYR B CA 1
ATOM 7960 C C . TYR B 1 380 ? 0.759 -25.516 8.758 1 94.5 380 TYR B C 1
ATOM 7962 O O . TYR B 1 380 ? 1.643 -26.141 9.336 1 94.5 380 TYR B O 1
ATOM 7970 N N . GLY B 1 381 ? 0.46 -24.203 8.992 1 96.56 381 GLY B N 1
ATOM 7971 C CA . GLY B 1 381 ? 1.291 -23.391 9.867 1 96.56 381 GLY B CA 1
ATOM 7972 C C . GLY B 1 381 ? 0.937 -23.547 11.328 1 96.56 381 GLY B C 1
ATOM 7973 O O . GLY B 1 381 ? 1.696 -23.125 12.203 1 96.56 381 GLY B O 1
ATOM 7974 N N . GLY B 1 382 ? -0.142 -24.188 11.602 1 95.25 382 GLY B N 1
ATOM 7975 C CA . GLY B 1 382 ? -0.562 -24.359 12.984 1 95.25 382 GLY B CA 1
ATOM 7976 C C . GLY B 1 382 ? 0.354 -25.281 13.781 1 95.25 382 GLY B C 1
ATOM 7977 O O . GLY B 1 382 ? 0.913 -26.234 13.234 1 95.25 382 GLY B O 1
ATOM 7978 N N . SER B 1 383 ? 0.441 -25.062 15.031 1 93.19 383 SER B N 1
ATOM 7979 C CA . SER B 1 383 ? 1.362 -25.812 15.891 1 93.19 383 SER B CA 1
ATOM 7980 C C . SER B 1 383 ? 1.033 -27.297 15.891 1 93.19 383 SER B C 1
ATOM 7982 O O . SER B 1 383 ? 1.923 -28.141 16.062 1 93.19 383 SER B O 1
ATOM 7984 N N . ASN B 1 384 ? -0.187 -27.609 15.633 1 90.56 384 ASN B N 1
ATOM 7985 C CA . ASN B 1 384 ? -0.597 -29.016 15.664 1 90.56 384 ASN B CA 1
ATOM 7986 C C . ASN B 1 384 ? -0.832 -29.562 14.258 1 90.56 384 ASN B C 1
ATOM 7988 O O . ASN B 1 384 ? -1.358 -30.656 14.102 1 90.56 384 ASN B O 1
ATOM 7992 N N . SER B 1 385 ? -0.443 -28.828 13.305 1 90.06 385 SER B N 1
ATOM 7993 C CA . SER B 1 385 ? -0.7 -29.234 11.93 1 90.06 385 SER B CA 1
ATOM 7994 C C . SER B 1 385 ? 0.4 -30.156 11.406 1 90.06 385 SER B C 1
ATOM 7996 O O . SER B 1 385 ? 0.984 -29.891 10.352 1 90.06 385 SER B O 1
ATOM 7998 N N . THR B 1 386 ? 0.599 -31.219 12.125 1 89.5 386 THR B N 1
ATOM 7999 C CA . THR B 1 386 ? 1.551 -32.219 11.695 1 89.5 386 THR B CA 1
ATOM 8000 C C . THR B 1 386 ? 0.841 -33.344 10.938 1 89.5 386 THR B C 1
ATOM 8002 O O . THR B 1 386 ? -0.34 -33.625 11.172 1 89.5 386 THR B O 1
ATOM 8005 N N . GLN B 1 387 ? 1.565 -33.938 10.023 1 87.88 387 GLN B N 1
ATOM 8006 C CA . GLN B 1 387 ? 1.027 -35.031 9.219 1 87.88 387 GLN B CA 1
ATOM 8007 C C . GLN B 1 387 ? 1.801 -36.312 9.469 1 87.88 387 GLN B C 1
ATOM 8009 O O . GLN B 1 387 ? 2.973 -36.281 9.852 1 87.88 387 GLN B O 1
ATOM 8014 N N . PRO B 1 388 ? 1.073 -37.375 9.273 1 88.62 388 PRO B N 1
ATOM 8015 C CA . PRO B 1 388 ? 1.821 -38.625 9.312 1 88.62 388 PRO B CA 1
ATOM 8016 C C . PRO B 1 388 ? 2.881 -38.719 8.219 1 88.62 388 PRO B C 1
ATOM 8018 O O . PRO B 1 388 ? 2.814 -38 7.23 1 88.62 388 PRO B O 1
ATOM 8021 N N . SER B 1 389 ? 3.854 -39.594 8.5 1 87.25 389 SER B N 1
ATOM 8022 C CA . SER B 1 389 ? 4.863 -39.812 7.473 1 87.25 389 SER B CA 1
ATOM 8023 C C . SER B 1 389 ? 4.242 -40.438 6.211 1 87.25 389 SER B C 1
ATOM 8025 O O . SER B 1 389 ? 3.15 -41 6.262 1 87.25 389 SER B O 1
ATOM 8027 N N . ARG B 1 390 ? 4.961 -40.312 5.117 1 87.88 390 ARG B N 1
ATOM 8028 C CA . ARG B 1 390 ? 4.484 -40.875 3.852 1 87.88 390 ARG B CA 1
ATOM 8029 C C . ARG B 1 390 ? 4.316 -42.375 3.939 1 87.88 390 ARG B C 1
ATOM 8031 O O . ARG B 1 390 ? 3.344 -42.938 3.418 1 87.88 390 ARG B O 1
ATOM 8038 N N . LYS B 1 391 ? 5.203 -43 4.598 1 89 391 LYS B N 1
ATOM 8039 C CA . LYS B 1 391 ? 5.137 -44.469 4.773 1 89 391 LYS B CA 1
ATOM 8040 C C . LYS B 1 391 ? 3.873 -44.844 5.531 1 89 391 LYS B C 1
ATOM 8042 O O . LYS B 1 391 ? 3.182 -45.812 5.137 1 89 391 LYS B O 1
ATOM 8047 N N . GLU B 1 392 ? 3.631 -44.094 6.551 1 92.25 392 GLU B N 1
ATOM 8048 C CA . GLU B 1 392 ? 2.438 -44.375 7.348 1 92.25 392 GLU B CA 1
ATOM 8049 C C . GLU B 1 392 ? 1.168 -44.094 6.547 1 92.25 392 GLU B C 1
ATOM 8051 O O . GLU B 1 392 ? 0.207 -44.875 6.617 1 92.25 392 GLU B O 1
ATOM 8056 N N . ALA B 1 393 ? 1.171 -43.094 5.855 1 93.25 393 ALA B N 1
ATOM 8057 C CA . ALA B 1 393 ? 0.017 -42.688 5.047 1 93.25 393 ALA B CA 1
ATOM 8058 C C . ALA B 1 393 ? -0.265 -43.75 3.971 1 93.25 393 ALA B C 1
ATOM 8060 O O . ALA B 1 393 ? -1.416 -44.125 3.764 1 93.25 393 ALA B O 1
ATOM 8061 N N . GLU B 1 394 ? 0.737 -44.188 3.287 1 94.31 394 GLU B N 1
ATOM 8062 C CA . GLU B 1 394 ? 0.595 -45.188 2.238 1 94.31 394 GLU B CA 1
ATOM 8063 C C . GLU B 1 394 ? 0.129 -46.531 2.812 1 94.31 394 GLU B C 1
ATOM 8065 O O . GLU B 1 394 ? -0.707 -47.219 2.215 1 94.31 394 GLU B O 1
ATOM 8070 N N . GLY B 1 395 ? 0.738 -46.875 3.957 1 95 395 GLY B N 1
ATOM 8071 C CA . GLY B 1 395 ? 0.281 -48.094 4.621 1 95 395 GLY B CA 1
ATOM 8072 C C . GLY B 1 395 ? -1.198 -48.062 4.957 1 95 395 GLY B C 1
ATOM 8073 O O . GLY B 1 395 ? -1.905 -49.031 4.754 1 95 395 GLY B O 1
ATOM 8074 N N . ARG B 1 396 ? -1.57 -46.969 5.465 1 95.94 396 ARG B N 1
ATOM 8075 C CA . ARG B 1 396 ? -2.977 -46.812 5.82 1 95.94 396 ARG B CA 1
ATOM 8076 C C . ARG B 1 396 ? -3.865 -46.844 4.582 1 95.94 396 ARG B C 1
ATOM 8078 O O . ARG B 1 396 ? -4.918 -47.5 4.594 1 95.94 396 ARG B O 1
ATOM 8085 N N . LEU B 1 397 ? -3.488 -46.188 3.539 1 96.38 397 LEU B N 1
ATOM 8086 C CA . LEU B 1 397 ? -4.25 -46.219 2.295 1 96.38 397 LEU B CA 1
ATOM 8087 C C . LEU B 1 397 ? -4.398 -47.625 1.759 1 96.38 397 LEU B C 1
ATOM 8089 O O . LEU B 1 397 ? -5.504 -48.031 1.397 1 96.38 397 LEU B O 1
ATOM 8093 N N . LEU B 1 398 ? -3.334 -48.375 1.769 1 96.81 398 LEU B N 1
ATOM 8094 C CA . LEU B 1 398 ? -3.346 -49.75 1.236 1 96.81 398 LEU B CA 1
ATOM 8095 C C . LEU B 1 398 ? -4.234 -50.656 2.082 1 96.81 398 LEU B C 1
ATOM 8097 O O . LEU B 1 398 ? -4.934 -51.5 1.548 1 96.81 398 LEU B O 1
ATOM 8101 N N . LYS B 1 399 ? -4.16 -50.406 3.33 1 97.25 399 LYS B N 1
ATOM 8102 C CA . LYS B 1 399 ? -5.023 -51.188 4.215 1 97.25 399 LYS B CA 1
ATOM 8103 C C . LYS B 1 399 ? -6.496 -50.906 3.92 1 97.25 399 LYS B C 1
ATOM 8105 O O . LYS B 1 399 ? -7.297 -51.844 3.824 1 97.25 399 LYS B O 1
ATOM 8110 N N . VAL B 1 400 ? -6.824 -49.656 3.768 1 97.5 400 VAL B N 1
ATOM 8111 C CA . VAL B 1 400 ? -8.203 -49.281 3.49 1 97.5 400 VAL B CA 1
ATOM 8112 C C . VAL B 1 400 ? -8.648 -49.875 2.154 1 97.5 400 VAL B C 1
ATOM 8114 O O . VAL B 1 400 ? -9.773 -50.375 2.031 1 97.5 400 VAL B O 1
ATOM 8117 N N . VAL B 1 401 ? -7.809 -49.844 1.172 1 97.81 401 VAL B N 1
ATOM 8118 C CA . VAL B 1 401 ? -8.117 -50.375 -0.15 1 97.81 401 VAL B CA 1
ATOM 8119 C C . VAL B 1 401 ? -8.344 -51.875 -0.061 1 97.81 401 VAL B C 1
ATOM 8121 O O . VAL B 1 401 ? -9.336 -52.406 -0.565 1 97.81 401 VAL B O 1
ATOM 8124 N N . ARG B 1 402 ? -7.492 -52.562 0.635 1 97 402 ARG B N 1
ATOM 8125 C CA . ARG B 1 402 ? -7.59 -54.031 0.784 1 97 402 ARG B CA 1
ATOM 8126 C C . ARG B 1 402 ? -8.891 -54.406 1.481 1 97 402 ARG B C 1
ATOM 8128 O O . ARG B 1 402 ? -9.594 -55.312 1.03 1 97 402 ARG B O 1
ATOM 8135 N N . ASP B 1 403 ? -9.109 -53.719 2.555 1 97.44 403 ASP B N 1
ATOM 8136 C CA . ASP B 1 403 ? -10.289 -54.062 3.348 1 97.44 403 ASP B CA 1
ATOM 8137 C C . ASP B 1 403 ? -11.57 -53.812 2.547 1 97.44 403 ASP B C 1
ATOM 8139 O O . ASP B 1 403 ? -12.516 -54.594 2.633 1 97.44 403 ASP B O 1
ATOM 8143 N N . THR B 1 404 ? -11.641 -52.75 1.817 1 98 404 THR B N 1
ATOM 8144 C CA . THR B 1 404 ? -12.812 -52.406 1.027 1 98 404 THR B CA 1
ATOM 8145 C C . THR B 1 404 ? -13.031 -53.406 -0.092 1 98 404 THR B C 1
ATOM 8147 O O . THR B 1 404 ? -14.156 -53.875 -0.312 1 98 404 THR B O 1
ATOM 8150 N N . ILE B 1 405 ? -11.992 -53.781 -0.77 1 96.75 405 ILE B N 1
ATOM 8151 C CA . ILE B 1 405 ? -12.062 -54.719 -1.876 1 96.75 405 ILE B CA 1
ATOM 8152 C C . ILE B 1 405 ? -12.477 -56.094 -1.353 1 96.75 405 ILE B C 1
ATOM 8154 O O . ILE B 1 405 ? -13.281 -56.812 -1.981 1 96.75 405 ILE B O 1
ATOM 8158 N N . LYS B 1 406 ? -11.984 -56.469 -0.228 1 95.81 406 LYS B N 1
ATOM 8159 C CA . LYS B 1 406 ? -12.289 -57.75 0.378 1 95.81 406 LYS B CA 1
ATOM 8160 C C . LYS B 1 406 ? -13.773 -57.875 0.705 1 95.81 406 LYS B C 1
ATOM 8162 O O . LYS B 1 406 ? -14.344 -58.969 0.613 1 95.81 406 LYS B O 1
ATOM 8167 N N . ARG B 1 407 ? -14.359 -56.812 1.091 1 95.19 407 ARG B N 1
ATOM 8168 C CA . ARG B 1 407 ? -15.781 -56.906 1.435 1 95.19 407 ARG B CA 1
ATOM 8169 C C . ARG B 1 407 ? -16.656 -56.656 0.217 1 95.19 407 ARG B C 1
ATOM 8171 O O . ARG B 1 407 ? -17.875 -56.469 0.346 1 95.19 407 ARG B O 1
ATOM 8178 N N . GLY B 1 408 ? -16.031 -56.5 -0.91 1 95.69 408 GLY B N 1
ATOM 8179 C CA . GLY B 1 408 ? -16.75 -56.438 -2.176 1 95.69 408 GLY B CA 1
ATOM 8180 C C . GLY B 1 408 ? -17.141 -55.031 -2.57 1 95.69 408 GLY B C 1
ATOM 8181 O O . GLY B 1 408 ? -18.016 -54.812 -3.414 1 95.69 408 GLY B O 1
ATOM 8182 N N . GLY B 1 409 ? -16.531 -54.062 -1.93 1 97.25 409 GLY B N 1
ATOM 8183 C CA . GLY B 1 409 ? -16.875 -52.688 -2.199 1 97.25 409 GLY B CA 1
ATOM 8184 C C . GLY B 1 409 ? -15.883 -52 -3.121 1 97.25 409 GLY B C 1
ATOM 8185 O O . GLY B 1 409 ? -14.945 -52.625 -3.609 1 97.25 409 GLY B O 1
ATOM 8186 N N . LYS B 1 410 ? -16.094 -50.719 -3.418 1 98.06 410 LYS B N 1
ATOM 8187 C CA . LYS B 1 410 ? -15.242 -49.844 -4.234 1 98.06 410 LYS B CA 1
ATOM 8188 C C . LYS B 1 410 ? -14.664 -48.688 -3.404 1 98.06 410 LYS B C 1
ATOM 8190 O O . LYS B 1 410 ? -15.32 -48.188 -2.488 1 98.06 410 LYS B O 1
ATOM 8195 N N . VAL B 1 411 ? -13.438 -48.375 -3.717 1 98.06 411 VAL B N 1
ATOM 8196 C CA . VAL B 1 411 ? -12.789 -47.25 -3.064 1 98.06 411 VAL B CA 1
ATOM 8197 C C . VAL B 1 411 ? -12.875 -46.031 -3.961 1 98.06 411 VAL B C 1
ATOM 8199 O O . VAL B 1 411 ? -12.477 -46.062 -5.125 1 98.06 411 VAL B O 1
ATOM 8202 N N . ILE B 1 412 ? -13.422 -44.969 -3.404 1 96.94 412 ILE B N 1
ATOM 8203 C CA . ILE B 1 412 ? -13.531 -43.719 -4.113 1 96.94 412 ILE B CA 1
ATOM 8204 C C . ILE B 1 412 ? -12.594 -42.688 -3.48 1 96.94 412 ILE B C 1
ATOM 8206 O O . ILE B 1 412 ? -12.68 -42.406 -2.285 1 96.94 412 ILE B O 1
ATOM 8210 N N . ILE B 1 413 ? -11.711 -42.094 -4.312 1 96.25 413 ILE B N 1
ATOM 8211 C CA . ILE B 1 413 ? -10.734 -41.125 -3.807 1 96.25 413 ILE B CA 1
ATOM 8212 C C . ILE B 1 413 ? -10.906 -39.812 -4.535 1 96.25 413 ILE B C 1
ATOM 8214 O O . ILE B 1 413 ? -10.438 -39.625 -5.668 1 96.25 413 ILE B O 1
ATOM 8218 N N . PRO B 1 414 ? -11.523 -38.844 -3.854 1 93.06 414 PRO B N 1
ATOM 8219 C CA . PRO B 1 414 ? -11.492 -37.5 -4.43 1 93.06 414 PRO B CA 1
ATOM 8220 C C . PRO B 1 414 ? -10.094 -36.875 -4.438 1 93.06 414 PRO B C 1
ATOM 8222 O O . PRO B 1 414 ? -9.43 -36.844 -3.4 1 93.06 414 PRO B O 1
ATOM 8225 N N . ALA B 1 415 ? -9.648 -36.469 -5.57 1 86.81 415 ALA B N 1
ATOM 8226 C CA . ALA B 1 415 ? -8.305 -35.906 -5.656 1 86.81 415 ALA B CA 1
ATOM 8227 C C . ALA B 1 415 ? -8.227 -34.844 -6.738 1 86.81 415 ALA B C 1
ATOM 8229 O O . ALA B 1 415 ? -9.031 -34.844 -7.672 1 86.81 415 ALA B O 1
ATOM 8230 N N . PHE B 1 416 ? -7.297 -33.969 -6.496 1 83.62 416 PHE B N 1
ATOM 8231 C CA . PHE B 1 416 ? -6.98 -33 -7.555 1 83.62 416 PHE B CA 1
ATOM 8232 C C . PHE B 1 416 ? -6.281 -33.719 -8.719 1 83.62 416 PHE B C 1
ATOM 8234 O O . PHE B 1 416 ? -5.543 -34.656 -8.516 1 83.62 416 PHE B O 1
ATOM 8241 N N . ALA B 1 417 ? -6.531 -33.156 -9.867 1 86.62 417 ALA B N 1
ATOM 8242 C CA . ALA B 1 417 ? -5.988 -33.781 -11.062 1 86.62 417 ALA B CA 1
ATOM 8243 C C . ALA B 1 417 ? -4.465 -33.781 -11.047 1 86.62 417 ALA B C 1
ATOM 8245 O O . ALA B 1 417 ? -3.826 -34.719 -11.539 1 86.62 417 ALA B O 1
ATOM 8246 N N . VAL B 1 418 ? -3.955 -32.781 -10.492 1 91.88 418 VAL B N 1
ATOM 8247 C CA . VAL B 1 418 ? -2.51 -32.594 -10.578 1 91.88 418 VAL B CA 1
ATOM 8248 C C . VAL B 1 418 ? -1.886 -32.781 -9.195 1 91.88 418 VAL B C 1
ATOM 8250 O O . VAL B 1 418 ? -2.273 -32.094 -8.242 1 91.88 418 VAL B O 1
ATOM 8253 N N . GLY B 1 419 ? -0.901 -33.625 -9.117 1 91.38 419 GLY B N 1
ATOM 8254 C CA . GLY B 1 419 ? -0.128 -33.812 -7.898 1 91.38 419 GLY B CA 1
ATOM 8255 C C . GLY B 1 419 ? -0.55 -35 -7.094 1 91.38 419 GLY B C 1
ATOM 8256 O O . GLY B 1 419 ? 0.029 -36.094 -7.234 1 91.38 419 GLY B O 1
ATOM 8257 N N . ARG B 1 420 ? -1.577 -34.844 -6.387 1 88.69 420 ARG B N 1
ATOM 8258 C CA . ARG B 1 420 ? -2.039 -35.875 -5.449 1 88.69 420 ARG B CA 1
ATOM 8259 C C . ARG B 1 420 ? -2.439 -37.156 -6.184 1 88.69 420 ARG B C 1
ATOM 8261 O O . ARG B 1 420 ? -2.148 -38.25 -5.723 1 88.69 420 ARG B O 1
ATOM 8268 N N . SER B 1 421 ? -3.104 -37.031 -7.207 1 93.38 421 SER B N 1
ATOM 8269 C CA . SER B 1 421 ? -3.539 -38.219 -7.977 1 93.38 421 SER B CA 1
ATOM 8270 C C . SER B 1 421 ? -2.352 -39.062 -8.414 1 93.38 421 SER B C 1
ATOM 8272 O O . SER B 1 421 ? -2.375 -40.281 -8.281 1 93.38 421 SER B O 1
ATOM 8274 N N . GLN B 1 422 ? -1.35 -38.375 -8.883 1 94.75 422 GLN B N 1
ATOM 8275 C CA . GLN B 1 422 ? -0.18 -39.094 -9.367 1 94.75 422 GLN B CA 1
ATOM 8276 C C . GLN B 1 422 ? 0.591 -39.75 -8.219 1 94.75 422 GLN B C 1
ATOM 8278 O O . GLN B 1 422 ? 1.17 -40.812 -8.367 1 94.75 422 GLN B O 1
ATOM 8283 N N . GLU B 1 423 ? 0.609 -39.094 -7.074 1 94.06 423 GLU B N 1
ATOM 8284 C CA . GLU B 1 423 ? 1.213 -39.688 -5.887 1 94.06 423 GLU B CA 1
ATOM 8285 C C . GLU B 1 423 ? 0.501 -40.969 -5.484 1 94.06 423 GLU B C 1
ATOM 8287 O O . GLU B 1 423 ? 1.148 -41.969 -5.203 1 94.06 423 GLU B O 1
ATOM 8292 N N . VAL B 1 424 ? -0.768 -40.938 -5.457 1 94.38 424 VAL B N 1
ATOM 8293 C CA . VAL B 1 424 ? -1.591 -42.094 -5.09 1 94.38 424 VAL B CA 1
ATOM 8294 C C . VAL B 1 424 ? -1.441 -43.188 -6.137 1 94.38 424 VAL B C 1
ATOM 8296 O O . VAL B 1 424 ? -1.326 -44.375 -5.793 1 94.38 424 VAL B O 1
ATOM 8299 N N . MET B 1 425 ? -1.433 -42.812 -7.371 1 95.69 425 MET B N 1
ATOM 8300 C CA . MET B 1 425 ? -1.261 -43.75 -8.477 1 95.69 425 MET B CA 1
ATOM 8301 C C . MET B 1 425 ? 0.015 -44.562 -8.297 1 95.69 425 MET B C 1
ATOM 8303 O O . MET B 1 425 ? -0.018 -45.812 -8.344 1 95.69 425 MET B O 1
ATOM 8307 N N . ILE B 1 426 ? 1.089 -43.844 -8.07 1 94.31 426 ILE B N 1
ATOM 8308 C CA . ILE B 1 426 ? 2.385 -44.5 -7.992 1 94.31 426 ILE B CA 1
ATOM 8309 C C . ILE B 1 426 ? 2.432 -45.406 -6.754 1 94.31 426 ILE B C 1
ATOM 8311 O O . ILE B 1 426 ? 3.016 -46.5 -6.789 1 94.31 426 ILE B O 1
ATOM 8315 N N . ALA B 1 427 ? 1.786 -44.969 -5.684 1 94.06 427 ALA B N 1
ATOM 8316 C CA . ALA B 1 427 ? 1.718 -45.781 -4.473 1 94.06 427 ALA B CA 1
ATOM 8317 C C . ALA B 1 427 ? 0.96 -47.094 -4.734 1 94.06 427 ALA B C 1
ATOM 8319 O O . ALA B 1 427 ? 1.405 -48.156 -4.328 1 94.06 427 ALA B O 1
ATOM 8320 N N . LEU B 1 428 ? -0.156 -47 -5.371 1 96.06 428 LEU B N 1
ATOM 8321 C CA . LEU B 1 428 ? -0.975 -48.156 -5.68 1 96.06 428 LEU B CA 1
ATOM 8322 C C . LEU B 1 428 ? -0.26 -49.094 -6.664 1 96.06 428 LEU B C 1
ATOM 8324 O O . LEU B 1 428 ? -0.256 -50.312 -6.488 1 96.06 428 LEU B O 1
ATOM 8328 N N . GLU B 1 429 ? 0.302 -48.5 -7.715 1 96.19 429 GLU B N 1
ATOM 8329 C CA . GLU B 1 429 ? 1.02 -49.25 -8.727 1 96.19 429 GLU B CA 1
ATOM 8330 C C . GLU B 1 429 ? 2.154 -50.062 -8.102 1 96.19 429 GLU B C 1
ATOM 8332 O O . GLU B 1 429 ? 2.322 -51.25 -8.406 1 96.19 429 GLU B O 1
ATOM 8337 N N . GLU B 1 430 ? 2.936 -49.438 -7.293 1 93.88 430 GLU B N 1
ATOM 8338 C CA . GLU B 1 430 ? 4.051 -50.125 -6.648 1 93.88 430 GLU B CA 1
ATOM 8339 C C . GLU B 1 430 ? 3.564 -51.281 -5.777 1 93.88 430 GLU B C 1
ATOM 8341 O O . GLU B 1 430 ? 4.18 -52.344 -5.75 1 93.88 430 GLU B O 1
ATOM 8346 N N . ALA B 1 431 ? 2.51 -51.031 -5.035 1 95.75 431 ALA B N 1
ATOM 8347 C CA . ALA B 1 431 ? 1.948 -52.094 -4.184 1 95.75 431 ALA B CA 1
ATOM 8348 C C . ALA B 1 431 ? 1.488 -53.281 -5.016 1 95.75 431 ALA B C 1
ATOM 8350 O O . ALA B 1 431 ? 1.658 -54.438 -4.605 1 95.75 431 ALA B O 1
ATOM 8351 N N . ILE B 1 432 ? 0.911 -53 -6.137 1 95.69 432 ILE B N 1
ATOM 8352 C CA . ILE B 1 432 ? 0.453 -54.062 -7.039 1 95.69 432 ILE B CA 1
ATOM 8353 C C . ILE B 1 432 ? 1.655 -54.781 -7.637 1 95.69 432 ILE B C 1
ATOM 8355 O O . ILE B 1 432 ? 1.699 -56.031 -7.656 1 95.69 432 ILE B O 1
ATOM 8359 N N . ARG B 1 433 ? 2.631 -53.969 -8.117 1 93.06 433 ARG B N 1
ATOM 8360 C CA . ARG B 1 433 ? 3.836 -54.5 -8.734 1 93.06 433 ARG B CA 1
ATOM 8361 C C . ARG B 1 433 ? 4.605 -55.375 -7.75 1 93.06 433 ARG B C 1
ATOM 8363 O O . ARG B 1 433 ? 5.125 -56.438 -8.117 1 93.06 433 ARG B O 1
ATOM 8370 N N . LYS B 1 434 ? 4.598 -55 -6.492 1 93.38 434 LYS B N 1
ATOM 8371 C CA . LYS B 1 434 ? 5.328 -55.719 -5.457 1 93.38 434 LYS B CA 1
ATOM 8372 C C . LYS B 1 434 ? 4.453 -56.812 -4.828 1 93.38 434 LYS B C 1
ATOM 8374 O O . LYS B 1 434 ? 4.855 -57.469 -3.865 1 93.38 434 LYS B O 1
ATOM 8379 N N . LYS B 1 435 ? 3.227 -56.875 -5.199 1 94 435 LYS B N 1
ATOM 8380 C CA . LYS B 1 435 ? 2.285 -57.938 -4.832 1 94 435 LYS B CA 1
ATOM 8381 C C . LYS B 1 435 ? 1.812 -57.781 -3.391 1 94 435 LYS B C 1
ATOM 8383 O O . LYS B 1 435 ? 1.472 -58.75 -2.727 1 94 435 LYS B O 1
ATOM 8388 N N . SER B 1 436 ? 1.949 -56.625 -2.895 1 93.75 436 SER B N 1
ATOM 8389 C CA . SER B 1 436 ? 1.375 -56.312 -1.588 1 93.75 436 SER B CA 1
ATOM 8390 C C . SER B 1 436 ? -0.102 -55.969 -1.703 1 93.75 436 SER B C 1
ATOM 8392 O O . SER B 1 436 ? -0.826 -55.969 -0.706 1 93.75 436 SER B O 1
ATOM 8394 N N . LEU B 1 437 ? -0.568 -55.719 -2.818 1 94.31 437 LEU B N 1
ATOM 8395 C CA . LEU B 1 437 ? -1.966 -55.5 -3.188 1 94.31 437 LEU B CA 1
ATOM 8396 C C . LEU B 1 437 ? -2.336 -56.344 -4.398 1 94.31 437 LEU B C 1
ATOM 8398 O O . LEU B 1 437 ? -1.538 -56.5 -5.324 1 94.31 437 LEU B O 1
ATOM 8402 N N . GLU B 1 438 ? -3.428 -56.969 -4.277 1 93.31 438 GLU B N 1
ATOM 8403 C CA . GLU B 1 438 ? -3.883 -57.75 -5.414 1 93.31 438 GLU B CA 1
ATOM 8404 C C . GLU B 1 438 ? -4.094 -56.875 -6.648 1 93.31 438 GLU B C 1
ATOM 8406 O O . GLU B 1 438 ? -4.234 -55.656 -6.539 1 93.31 438 GLU B O 1
ATOM 8411 N N . GLU B 1 439 ? -4.051 -57.531 -7.727 1 94 439 GLU B N 1
ATOM 8412 C CA . GLU B 1 439 ? -4.297 -56.812 -8.969 1 94 439 GLU B CA 1
ATOM 8413 C C . GLU B 1 439 ? -5.715 -56.25 -9.008 1 94 439 GLU B C 1
ATOM 8415 O O . GLU B 1 439 ? -6.688 -56.969 -8.867 1 94 439 GLU B O 1
ATOM 8420 N N . ILE B 1 440 ? -5.777 -55.031 -9.062 1 95 440 ILE B N 1
ATOM 8421 C CA . ILE B 1 440 ? -7.066 -54.344 -9.094 1 95 440 ILE B CA 1
ATOM 8422 C C . ILE B 1 440 ? -7.023 -53.219 -10.109 1 95 440 ILE B C 1
ATOM 8424 O O . ILE B 1 440 ? -5.965 -52.625 -10.359 1 95 440 ILE B O 1
ATOM 8428 N N . SER B 1 441 ? -8.148 -52.938 -10.711 1 96.81 441 SER B N 1
ATOM 8429 C CA . SER B 1 441 ? -8.242 -51.812 -11.641 1 96.81 441 SER B CA 1
ATOM 8430 C C . SER B 1 441 ? -8.352 -50.5 -10.891 1 96.81 441 SER B C 1
ATOM 8432 O O . SER B 1 441 ? -9.086 -50.375 -9.906 1 96.81 441 SER B O 1
ATOM 8434 N N . VAL B 1 442 ? -7.555 -49.562 -11.32 1 97.81 442 VAL B N 1
ATOM 8435 C CA . VAL B 1 442 ? -7.617 -48.188 -10.82 1 97.81 442 VAL B CA 1
ATOM 8436 C C . VAL B 1 442 ? -8.141 -47.25 -11.914 1 97.81 442 VAL B C 1
ATOM 8438 O O . VAL B 1 442 ? -7.422 -46.938 -12.867 1 97.81 442 VAL B O 1
ATOM 8441 N N . TYR B 1 443 ? -9.344 -46.812 -11.773 1 97.44 443 TYR B N 1
ATOM 8442 C CA . TYR B 1 443 ? -9.984 -45.969 -12.773 1 97.44 443 TYR B CA 1
ATOM 8443 C C . TYR B 1 443 ? -9.664 -44.5 -12.531 1 97.44 443 TYR B C 1
ATOM 8445 O O . TYR B 1 443 ? -9.75 -44 -11.398 1 97.44 443 TYR B O 1
ATOM 8453 N N . LEU B 1 444 ? -9.172 -43.844 -13.57 1 96.25 444 LEU B N 1
ATOM 8454 C CA . LEU B 1 444 ? -8.836 -42.438 -13.531 1 96.25 444 LEU B CA 1
ATOM 8455 C C . LEU B 1 444 ? -9.883 -41.594 -14.258 1 96.25 444 LEU B C 1
ATOM 8457 O O . LEU B 1 444 ? -9.977 -41.656 -15.484 1 96.25 444 LEU B O 1
ATOM 8461 N N . ASP B 1 445 ? -10.641 -40.844 -13.508 1 94.12 445 ASP B N 1
ATOM 8462 C CA . ASP B 1 445 ? -11.727 -40.062 -14.102 1 94.12 445 ASP B CA 1
ATOM 8463 C C . ASP B 1 445 ? -11.461 -38.562 -13.953 1 94.12 445 ASP B C 1
ATOM 8465 O O . ASP B 1 445 ? -10.781 -38.125 -13.016 1 94.12 445 ASP B O 1
ATOM 8469 N N . GLY B 1 446 ? -11.969 -37.844 -14.938 1 88.62 446 GLY B N 1
ATOM 8470 C CA . GLY B 1 446 ? -11.664 -36.406 -15.008 1 88.62 446 GLY B CA 1
ATOM 8471 C C . GLY B 1 446 ? -10.352 -36.125 -15.703 1 88.62 446 GLY B C 1
ATOM 8472 O O . GLY B 1 446 ? -9.977 -36.812 -16.656 1 88.62 446 GLY B O 1
ATOM 8473 N N . MET B 1 447 ? -9.641 -35.094 -15.258 1 89.75 447 MET B N 1
ATOM 8474 C CA . MET B 1 447 ? -8.453 -34.656 -15.984 1 89.75 447 MET B CA 1
ATOM 8475 C C . MET B 1 447 ? -7.207 -35.375 -15.469 1 89.75 447 MET B C 1
ATOM 8477 O O . MET B 1 447 ? -6.086 -35.031 -15.82 1 89.75 447 MET B O 1
ATOM 8481 N N . ILE B 1 448 ? -7.355 -36.375 -14.695 1 92.75 448 ILE B N 1
ATOM 8482 C CA . ILE B 1 448 ? -6.246 -37.062 -14.039 1 92.75 448 ILE B CA 1
ATOM 8483 C C . ILE B 1 448 ? -5.363 -37.719 -15.086 1 92.75 448 ILE B C 1
ATOM 8485 O O . ILE B 1 448 ? -4.133 -37.656 -15.008 1 92.75 448 ILE B O 1
ATOM 8489 N N . TYR B 1 449 ? -6 -38.344 -16.047 1 91.69 449 TYR B N 1
ATOM 8490 C CA . TYR B 1 449 ? -5.223 -39.031 -17.078 1 91.69 449 TYR B CA 1
ATOM 8491 C C . TYR B 1 449 ? -4.414 -38.031 -17.891 1 91.69 449 TYR B C 1
ATOM 8493 O O . TYR B 1 449 ? -3.229 -38.25 -18.156 1 91.69 449 TYR B O 1
ATOM 8501 N N . GLU B 1 450 ? -5.059 -37.031 -18.266 1 93 450 GLU B N 1
ATOM 8502 C CA . GLU B 1 450 ? -4.379 -36 -19.047 1 93 450 GLU B CA 1
ATOM 8503 C C . GLU B 1 450 ? -3.229 -35.375 -18.25 1 93 450 GLU B C 1
ATOM 8505 O O . GLU B 1 450 ? -2.152 -35.125 -18.797 1 93 450 GLU B O 1
ATOM 8510 N N . ALA B 1 451 ? -3.449 -35.125 -17 1 95.19 451 ALA B N 1
ATOM 8511 C CA . ALA B 1 451 ? -2.393 -34.594 -16.125 1 95.19 451 ALA B CA 1
ATOM 8512 C C . ALA B 1 451 ? -1.232 -35.594 -16.031 1 95.19 451 ALA B C 1
ATOM 8514 O O . ALA B 1 451 ? -0.069 -35.188 -15.977 1 95.19 451 ALA B O 1
ATOM 8515 N N . THR B 1 452 ? -1.557 -36.781 -15.984 1 93.94 452 THR B N 1
ATOM 8516 C CA . THR B 1 452 ? -0.544 -37.844 -15.922 1 93.94 452 THR B CA 1
ATOM 8517 C C . THR B 1 452 ? 0.286 -37.875 -17.203 1 93.94 452 THR B C 1
ATOM 8519 O O . THR B 1 452 ? 1.511 -38 -17.156 1 93.94 452 THR B O 1
ATOM 8522 N N . ALA B 1 453 ? -0.412 -37.75 -18.297 1 92.62 453 ALA B N 1
ATOM 8523 C CA . ALA B 1 453 ? 0.287 -37.688 -19.578 1 92.62 453 ALA B CA 1
ATOM 8524 C C . ALA B 1 453 ? 1.289 -36.531 -19.609 1 92.62 453 ALA B C 1
ATOM 8526 O O . ALA B 1 453 ? 2.402 -36.688 -20.109 1 92.62 453 ALA B O 1
ATOM 8527 N N . ILE B 1 454 ? 0.961 -35.469 -19.062 1 94.19 454 ILE B N 1
ATOM 8528 C CA . ILE B 1 454 ? 1.841 -34.312 -18.984 1 94.19 454 ILE B CA 1
ATOM 8529 C C . ILE B 1 454 ? 3.037 -34.625 -18.094 1 94.19 454 ILE B C 1
ATOM 8531 O O . ILE B 1 454 ? 4.172 -34.25 -18.406 1 94.19 454 ILE B O 1
ATOM 8535 N N . HIS B 1 455 ? 2.779 -35.312 -16.984 1 93.5 455 HIS B N 1
ATOM 8536 C CA . HIS B 1 455 ? 3.867 -35.719 -16.109 1 93.5 455 HIS B CA 1
ATOM 8537 C C . HIS B 1 455 ? 4.91 -36.531 -16.859 1 93.5 455 HIS B C 1
ATOM 8539 O O . HIS B 1 455 ? 6.113 -36.344 -16.656 1 93.5 455 HIS B O 1
ATOM 8545 N N . THR B 1 456 ? 4.473 -37.344 -17.734 1 89 456 THR B N 1
ATOM 8546 C CA . THR B 1 456 ? 5.367 -38.25 -18.453 1 89 456 THR B CA 1
ATOM 8547 C C . THR B 1 456 ? 6.191 -37.5 -19.484 1 89 456 THR B C 1
ATOM 8549 O O . THR B 1 456 ? 7.238 -37.969 -19.922 1 89 456 THR B O 1
ATOM 8552 N N . THR B 1 457 ? 5.766 -36.344 -19.844 1 88.19 457 THR B N 1
ATOM 8553 C CA . THR B 1 457 ? 6.453 -35.531 -20.844 1 88.19 457 THR B CA 1
ATOM 8554 C C . THR B 1 457 ? 7.645 -34.812 -20.219 1 88.19 457 THR B C 1
ATOM 8556 O O . THR B 1 457 ? 8.555 -34.375 -20.922 1 88.19 457 THR B O 1
ATOM 8559 N N . TYR B 1 458 ? 7.652 -34.688 -18.875 1 89.81 458 TYR B N 1
ATOM 8560 C CA . TYR B 1 458 ? 8.688 -33.906 -18.219 1 89.81 458 TYR B CA 1
ATOM 8561 C C . TYR B 1 458 ? 9.391 -34.719 -17.141 1 89.81 458 TYR B C 1
ATOM 8563 O O . TYR B 1 458 ? 9.453 -34.312 -15.977 1 89.81 458 TYR B O 1
ATOM 8571 N N . PRO B 1 459 ? 10.016 -35.781 -17.469 1 86.94 459 PRO B N 1
ATOM 8572 C CA . PRO B 1 459 ? 10.664 -36.625 -16.469 1 86.94 459 PRO B CA 1
ATOM 8573 C C . PRO B 1 459 ? 11.805 -35.906 -15.734 1 86.94 459 PRO B C 1
ATOM 8575 O O . PRO B 1 459 ? 12.117 -36.25 -14.594 1 86.94 459 PRO B O 1
ATOM 8578 N N . GLU B 1 460 ? 12.469 -34.875 -16.406 1 87.31 460 GLU B N 1
ATOM 8579 C CA . GLU B 1 460 ? 13.578 -34.156 -15.812 1 87.31 460 GLU B CA 1
ATOM 8580 C C . GLU B 1 460 ? 13.125 -33.344 -14.602 1 87.31 460 GLU B C 1
ATOM 8582 O O . GLU B 1 460 ? 13.945 -32.906 -13.805 1 87.31 460 GLU B O 1
ATOM 8587 N N . TYR B 1 461 ? 11.773 -33.219 -14.445 1 94.12 461 TYR B N 1
ATOM 8588 C CA . TYR B 1 461 ? 11.234 -32.438 -13.32 1 94.12 461 TYR B CA 1
ATOM 8589 C C . TYR B 1 461 ? 10.781 -33.375 -12.203 1 94.12 461 TYR B C 1
ATOM 8591 O O . TYR B 1 461 ? 10.297 -32.938 -11.164 1 94.12 461 TYR B O 1
ATOM 8599 N N . LEU B 1 462 ? 10.867 -34.688 -12.383 1 94 462 LEU B N 1
ATOM 8600 C CA . LEU B 1 462 ? 10.531 -35.656 -11.367 1 94 462 LEU B CA 1
ATOM 8601 C C . LEU B 1 462 ? 11.758 -36.031 -10.531 1 94 462 LEU B C 1
ATOM 8603 O O . LEU B 1 462 ? 12.867 -35.594 -10.828 1 94 462 LEU B O 1
ATOM 8607 N N . ASN B 1 463 ? 11.508 -36.781 -9.422 1 92.94 463 ASN B N 1
ATOM 8608 C CA . ASN B 1 463 ? 12.641 -37.094 -8.555 1 92.94 463 ASN B CA 1
ATOM 8609 C C . ASN B 1 463 ? 13.602 -38.062 -9.219 1 92.94 463 ASN B C 1
ATOM 8611 O O . ASN B 1 463 ? 13.289 -38.625 -10.273 1 92.94 463 ASN B O 1
ATOM 8615 N N . ASN B 1 464 ? 14.75 -38.312 -8.648 1 88.56 464 ASN B N 1
ATOM 8616 C CA . ASN B 1 464 ? 15.828 -39.094 -9.234 1 88.56 464 ASN B CA 1
ATOM 8617 C C . ASN B 1 464 ? 15.445 -40.562 -9.359 1 88.56 464 ASN B C 1
ATOM 8619 O O . ASN B 1 464 ? 15.797 -41.219 -10.344 1 88.56 464 ASN B O 1
ATOM 8623 N N . GLU B 1 465 ? 14.703 -41.031 -8.484 1 89.56 465 GLU B N 1
ATOM 8624 C CA . GLU B 1 465 ? 14.32 -42.438 -8.484 1 89.56 465 GLU B CA 1
ATOM 8625 C C . GLU B 1 465 ? 13.383 -42.75 -9.648 1 89.56 465 GLU B C 1
ATOM 8627 O O . GLU B 1 465 ? 13.562 -43.75 -10.336 1 89.56 465 GLU B O 1
ATOM 8632 N N . LEU B 1 466 ? 12.445 -41.938 -9.797 1 89.69 466 LEU B N 1
ATOM 8633 C CA . LEU B 1 466 ? 11.492 -42.156 -10.883 1 89.69 466 LEU B CA 1
ATOM 8634 C C . LEU B 1 466 ? 12.172 -41.969 -12.234 1 89.69 466 LEU B C 1
ATOM 8636 O O . LEU B 1 466 ? 11.875 -42.688 -13.188 1 89.69 466 LEU B O 1
ATOM 8640 N N . ARG B 1 467 ? 13.023 -41.031 -12.312 1 86.62 467 ARG B N 1
ATOM 8641 C CA . ARG B 1 467 ? 13.766 -40.812 -13.547 1 86.62 467 ARG B CA 1
ATOM 8642 C C . ARG B 1 467 ? 14.586 -42.031 -13.914 1 86.62 467 ARG B C 1
ATOM 8644 O O . ARG B 1 467 ? 14.602 -42.438 -15.078 1 86.62 467 ARG B O 1
ATOM 8651 N N . ASP B 1 468 ? 15.203 -42.562 -12.914 1 87.56 468 ASP B N 1
ATOM 8652 C CA . ASP B 1 468 ? 16 -43.781 -13.125 1 87.56 468 ASP B CA 1
ATOM 8653 C C . ASP B 1 468 ? 15.125 -44.938 -13.578 1 87.56 468 ASP B C 1
ATOM 8655 O O . ASP B 1 468 ? 15.516 -45.688 -14.469 1 87.56 468 ASP B O 1
ATOM 8659 N N . LEU B 1 469 ? 14.008 -45.062 -12.953 1 86.62 469 LEU B N 1
ATOM 8660 C CA . LEU B 1 469 ? 13.07 -46.125 -13.312 1 86.62 469 LEU B CA 1
ATOM 8661 C C . LEU B 1 469 ? 12.625 -45.969 -14.766 1 86.62 469 LEU B C 1
ATOM 8663 O O . LEU B 1 469 ? 12.594 -46.969 -15.508 1 86.62 469 LEU B O 1
ATOM 8667 N N . ILE B 1 470 ? 12.359 -44.812 -15.172 1 81.88 470 ILE B N 1
ATOM 8668 C CA . ILE B 1 470 ? 11.812 -44.562 -16.5 1 81.88 470 ILE B CA 1
ATOM 8669 C C . ILE B 1 470 ? 12.914 -44.656 -17.547 1 81.88 470 ILE B C 1
ATOM 8671 O O . ILE B 1 470 ? 12.758 -45.312 -18.562 1 81.88 470 ILE B O 1
ATOM 8675 N N . PHE B 1 471 ? 14.109 -44.031 -17.312 1 77.25 471 PHE B N 1
ATOM 8676 C CA . PHE B 1 471 ? 15.133 -43.875 -18.328 1 77.25 471 PHE B CA 1
ATOM 8677 C C . PHE B 1 471 ? 16.062 -45.094 -18.359 1 77.25 471 PHE B C 1
ATOM 8679 O O . PHE B 1 471 ? 16.547 -45.469 -19.422 1 77.25 471 PHE B O 1
ATOM 8686 N N . HIS B 1 472 ? 16.344 -45.625 -17.203 1 80.94 472 HIS B N 1
ATOM 8687 C CA . HIS B 1 472 ? 17.359 -46.656 -17.156 1 80.94 472 HIS B CA 1
ATOM 8688 C C . HIS B 1 472 ? 16.75 -48.062 -17.094 1 80.94 472 HIS B C 1
ATOM 8690 O O . HIS B 1 472 ? 17.266 -49 -17.719 1 80.94 472 HIS B O 1
ATOM 8696 N N . LYS B 1 473 ? 15.641 -48.125 -16.375 1 83.06 473 LYS B N 1
ATOM 8697 C CA . LYS B 1 473 ? 15.039 -49.469 -16.234 1 83.06 473 LYS B CA 1
ATOM 8698 C C . LYS B 1 473 ? 13.93 -49.688 -17.266 1 83.06 473 LYS B C 1
ATOM 8700 O O . LYS B 1 473 ? 13.438 -50.781 -17.422 1 83.06 473 LYS B O 1
ATOM 8705 N N . GLY B 1 474 ? 13.539 -48.562 -17.859 1 78.38 474 GLY B N 1
ATOM 8706 C CA . GLY B 1 474 ? 12.516 -48.656 -18.891 1 78.38 474 GLY B CA 1
ATOM 8707 C C . GLY B 1 474 ? 11.133 -48.969 -18.344 1 78.38 474 GLY B C 1
ATOM 8708 O O . GLY B 1 474 ? 10.281 -49.5 -19.047 1 78.38 474 GLY B O 1
ATOM 8709 N N . ILE B 1 475 ? 10.93 -48.781 -17.094 1 84.56 475 ILE B N 1
ATOM 8710 C CA . ILE B 1 475 ? 9.641 -48.969 -16.438 1 84.56 475 ILE B CA 1
ATOM 8711 C C . ILE B 1 475 ? 9 -47.625 -16.141 1 84.56 475 ILE B C 1
ATOM 8713 O O . ILE B 1 475 ? 9.555 -46.812 -15.375 1 84.56 475 ILE B O 1
ATOM 8717 N N . ASN B 1 476 ? 7.902 -47.406 -16.781 1 88.62 476 ASN B N 1
ATOM 8718 C CA . ASN B 1 476 ? 7.148 -46.219 -16.484 1 88.62 476 ASN B CA 1
ATOM 8719 C C . ASN B 1 476 ? 5.914 -46.5 -15.641 1 88.62 476 ASN B C 1
ATOM 8721 O O . ASN B 1 476 ? 4.879 -46.906 -16.172 1 88.62 476 ASN B O 1
ATOM 8725 N N . PRO B 1 477 ? 5.988 -46.188 -14.398 1 91.75 477 PRO B N 1
ATOM 8726 C CA . PRO B 1 477 ? 4.883 -46.562 -13.5 1 91.75 477 PRO B CA 1
ATOM 8727 C C . PRO B 1 477 ? 3.566 -45.875 -13.898 1 91.75 477 PRO B C 1
ATOM 8729 O O . PRO B 1 477 ? 2.49 -46.406 -13.594 1 91.75 477 PRO B O 1
ATOM 8732 N N . PHE B 1 478 ? 3.57 -44.781 -14.539 1 91.31 478 PHE B N 1
ATOM 8733 C CA . PHE B 1 478 ? 2.371 -44.062 -14.938 1 91.31 478 PHE B CA 1
ATOM 8734 C C . PHE B 1 478 ? 1.584 -44.844 -15.984 1 91.31 478 PHE B C 1
ATOM 8736 O O . PHE B 1 478 ? 0.394 -44.594 -16.188 1 91.31 478 PHE B O 1
ATOM 8743 N N . LEU B 1 479 ? 2.291 -45.75 -16.625 1 88.88 479 LEU B N 1
ATOM 8744 C CA . LEU B 1 479 ? 1.695 -46.438 -17.766 1 88.88 479 LEU B CA 1
ATOM 8745 C C . LEU B 1 479 ? 1.329 -47.875 -17.391 1 88.88 479 LEU B C 1
ATOM 8747 O O . LEU B 1 479 ? 1.153 -48.719 -18.266 1 88.88 479 LEU B O 1
ATOM 8751 N N . SER B 1 480 ? 1.243 -48.094 -16.172 1 92.5 480 SER B N 1
ATOM 8752 C CA . SER B 1 480 ? 0.872 -49.438 -15.703 1 92.5 480 SER B CA 1
ATOM 8753 C C . SER B 1 480 ? -0.497 -49.844 -16.234 1 92.5 480 SER B C 1
ATOM 8755 O O . SER B 1 480 ? -1.378 -49 -16.422 1 92.5 480 SER B O 1
ATOM 8757 N N . GLU B 1 481 ? -0.699 -51.094 -16.422 1 92.88 481 GLU B N 1
ATOM 8758 C CA . GLU B 1 481 ? -1.933 -51.625 -16.969 1 92.88 481 GLU B CA 1
ATOM 8759 C C . GLU B 1 481 ? -3.09 -51.5 -15.992 1 92.88 481 GLU B C 1
ATOM 8761 O O . GLU B 1 481 ? -4.258 -51.531 -16.391 1 92.88 481 GLU B O 1
ATOM 8766 N N . CYS B 1 482 ? -2.76 -51.344 -14.758 1 95.44 482 CYS B N 1
ATOM 8767 C CA . CYS B 1 482 ? -3.812 -51.25 -13.758 1 95.44 482 CYS B CA 1
ATOM 8768 C C . CYS B 1 482 ? -4.59 -49.938 -13.906 1 95.44 482 CYS B C 1
ATOM 8770 O O . CYS B 1 482 ? -5.703 -49.812 -13.391 1 95.44 482 CYS B O 1
ATOM 8772 N N . PHE B 1 483 ? -4.055 -48.906 -14.539 1 96.19 483 PHE B N 1
ATOM 8773 C CA . PHE B 1 483 ? -4.707 -47.625 -14.688 1 96.19 483 PHE B CA 1
ATOM 8774 C C . PHE B 1 483 ? -5.613 -47.594 -15.914 1 96.19 483 PHE B C 1
ATOM 8776 O O . PHE B 1 483 ? -5.168 -47.938 -17.031 1 96.19 483 PHE B O 1
ATOM 8783 N N . VAL B 1 484 ? -6.824 -47.25 -15.703 1 95.56 484 VAL B N 1
ATOM 8784 C CA . VAL B 1 484 ? -7.797 -47.219 -16.797 1 95.56 484 VAL B CA 1
ATOM 8785 C C . VAL B 1 484 ? -8.43 -45.812 -16.875 1 95.56 484 VAL B C 1
ATOM 8787 O O . VAL B 1 484 ? -9 -45.344 -15.898 1 95.56 484 VAL B O 1
ATOM 8790 N N . GLN B 1 485 ? -8.344 -45.188 -18.016 1 94.06 485 GLN B N 1
ATOM 8791 C CA . GLN B 1 485 ? -8.914 -43.875 -18.219 1 94.06 485 GLN B CA 1
ATOM 8792 C C . GLN B 1 485 ? -10.422 -43.969 -18.422 1 94.06 485 GLN B C 1
ATOM 8794 O O . GLN B 1 485 ? -10.914 -44.844 -19.141 1 94.06 485 GLN B O 1
ATOM 8799 N N . VAL B 1 486 ? -11.148 -43.094 -17.734 1 94.5 486 VAL B N 1
ATOM 8800 C CA . VAL B 1 486 ? -12.594 -43 -17.906 1 94.5 486 VAL B CA 1
ATOM 8801 C C . VAL B 1 486 ? -12.922 -41.75 -18.719 1 94.5 486 VAL B C 1
ATOM 8803 O O . VAL B 1 486 ? -12.57 -40.656 -18.344 1 94.5 486 VAL B O 1
ATOM 8806 N N . GLU B 1 487 ? -13.656 -41.875 -19.797 1 88.06 487 GLU B N 1
ATOM 8807 C CA . GLU B 1 487 ? -13.898 -40.75 -20.688 1 88.06 487 GLU B CA 1
ATOM 8808 C C . GLU B 1 487 ? -15.391 -40.469 -20.844 1 88.06 487 GLU B C 1
ATOM 8810 O O . GLU B 1 487 ? -15.781 -39.344 -21.203 1 88.06 487 GLU B O 1
ATOM 8815 N N . THR B 1 488 ? -16.234 -41.5 -20.547 1 89.12 488 THR B N 1
ATOM 8816 C CA . THR B 1 488 ? -17.641 -41.344 -20.859 1 89.12 488 THR B CA 1
ATOM 8817 C C . THR B 1 488 ? -18.5 -41.719 -19.641 1 89.12 488 THR B C 1
ATOM 8819 O O . THR B 1 488 ? -18.047 -42.406 -18.734 1 89.12 488 THR B O 1
ATOM 8822 N N . SER B 1 489 ? -19.688 -41.25 -19.75 1 89.38 489 SER B N 1
ATOM 8823 C CA . SER B 1 489 ? -20.656 -41.562 -18.719 1 89.38 489 SER B CA 1
ATOM 8824 C C . SER B 1 489 ? -20.984 -43.062 -18.734 1 89.38 489 SER B C 1
ATOM 8826 O O . SER B 1 489 ? -21.25 -43.656 -17.688 1 89.38 489 SER B O 1
ATOM 8828 N N . SER B 1 490 ? -20.969 -43.594 -19.875 1 92.38 490 SER B N 1
ATOM 8829 C CA . SER B 1 490 ? -21.219 -45.031 -20 1 92.38 490 SER B CA 1
ATOM 8830 C C . SER B 1 490 ? -20.172 -45.844 -19.25 1 92.38 490 SER B C 1
ATOM 8832 O O . SER B 1 490 ? -20.5 -46.812 -18.578 1 92.38 490 SER B O 1
ATOM 8834 N N . GLN B 1 491 ? -19 -45.438 -19.344 1 94.25 491 GLN B N 1
ATOM 8835 C CA . GLN B 1 491 ? -17.938 -46.094 -18.609 1 94.25 491 GLN B CA 1
ATOM 8836 C C . GLN B 1 491 ? -18.125 -45.938 -17.109 1 94.25 491 GLN B C 1
ATOM 8838 O O . GLN B 1 491 ? -17.875 -46.906 -16.359 1 94.25 491 GLN B O 1
ATOM 8843 N N . ARG B 1 492 ? -18.562 -44.844 -16.703 1 94.56 492 ARG B N 1
ATOM 8844 C CA . ARG B 1 49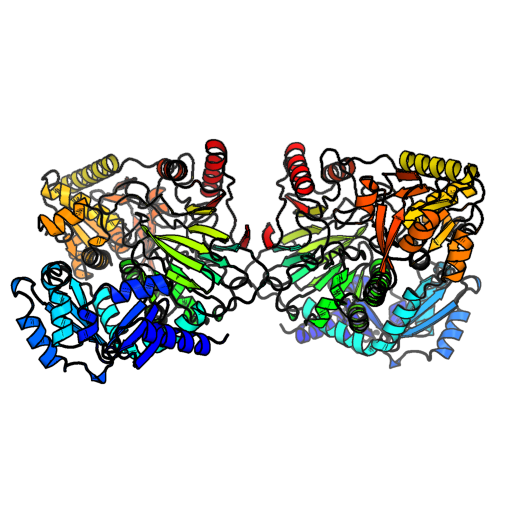2 ? -18.797 -44.594 -15.281 1 94.56 492 ARG B CA 1
ATOM 8845 C C . ARG B 1 492 ? -19.859 -45.531 -14.734 1 94.56 492 ARG B C 1
ATOM 8847 O O . ARG B 1 492 ? -19.703 -46.094 -13.648 1 94.56 492 ARG B O 1
ATOM 8854 N N . SER B 1 493 ? -20.906 -45.75 -15.547 1 94.19 493 SER B N 1
ATOM 8855 C CA . SER B 1 493 ? -21.984 -46.656 -15.141 1 94.19 493 SER B CA 1
ATOM 8856 C C . SER B 1 493 ? -21.469 -48.094 -15.008 1 94.19 493 SER B C 1
ATOM 8858 O O . SER B 1 493 ? -21.859 -48.812 -14.086 1 94.19 493 SER B O 1
ATOM 8860 N N . LYS B 1 494 ? -20.641 -48.375 -15.883 1 95.5 494 LYS B N 1
ATOM 8861 C CA . LYS B 1 494 ? -20.062 -49.719 -15.852 1 95.5 494 LYS B CA 1
ATOM 8862 C C . LYS B 1 494 ? -19.203 -49.938 -14.609 1 95.5 494 LYS B C 1
ATOM 8864 O O . LYS B 1 494 ? -19.172 -51.031 -14.039 1 95.5 494 LYS B O 1
ATOM 8869 N N . ILE B 1 495 ? -18.547 -48.906 -14.266 1 96.31 495 ILE B N 1
ATOM 8870 C CA . ILE B 1 495 ? -17.688 -48.969 -13.086 1 96.31 495 ILE B CA 1
ATOM 8871 C C . ILE B 1 495 ? -18.547 -49.094 -11.836 1 96.31 495 ILE B C 1
ATOM 8873 O O . ILE B 1 495 ? -18.234 -49.906 -10.953 1 96.31 495 ILE B O 1
ATOM 8877 N N . VAL B 1 496 ? -19.625 -48.375 -11.797 1 95.81 496 VAL B N 1
ATOM 8878 C CA . VAL B 1 496 ? -20.516 -48.375 -10.648 1 95.81 496 VAL B CA 1
ATOM 8879 C C . VAL B 1 496 ? -21.141 -49.75 -10.461 1 95.81 496 VAL B C 1
ATOM 8881 O O . VAL B 1 496 ? -21.25 -50.25 -9.336 1 95.81 496 VAL B O 1
ATOM 8884 N N . ASP B 1 497 ? -21.453 -50.438 -11.562 1 94.19 497 ASP B N 1
ATOM 8885 C CA . ASP B 1 497 ? -22.172 -51.719 -11.516 1 94.19 497 ASP B CA 1
ATOM 8886 C C . ASP B 1 497 ? -21.188 -52.875 -11.516 1 94.19 497 ASP B C 1
ATOM 8888 O O . ASP B 1 497 ? -21.594 -54.031 -11.391 1 94.19 497 ASP B O 1
ATOM 8892 N N . GLY B 1 498 ? -19.969 -52.594 -11.625 1 93.62 498 GLY B N 1
ATOM 8893 C CA . GLY B 1 498 ? -19 -53.625 -11.859 1 93.62 498 GLY B CA 1
ATOM 8894 C C . GLY B 1 498 ? -18.328 -54.125 -10.594 1 93.62 498 GLY B C 1
ATOM 8895 O O . GLY B 1 498 ? -18.906 -54 -9.5 1 93.62 498 GLY B O 1
ATOM 8896 N N . ASP B 1 499 ? -17.188 -54.688 -10.742 1 94.81 499 ASP B N 1
ATOM 8897 C CA . ASP B 1 499 ? -16.422 -55.344 -9.688 1 94.81 499 ASP B CA 1
ATOM 8898 C C . ASP B 1 499 ? -15.727 -54.344 -8.789 1 94.81 499 ASP B C 1
ATOM 8900 O O . ASP B 1 499 ? -15.633 -53.156 -9.133 1 94.81 499 ASP B O 1
ATOM 8904 N N . PRO B 1 500 ? -15.297 -54.844 -7.641 1 96.88 500 PRO B N 1
ATOM 8905 C CA . PRO B 1 500 ? -14.531 -53.969 -6.762 1 96.88 500 PRO B CA 1
ATOM 8906 C C . PRO B 1 500 ? -13.336 -53.312 -7.465 1 96.88 500 PRO B C 1
ATOM 8908 O O . PRO B 1 500 ? -12.664 -53.969 -8.273 1 96.88 500 PRO B O 1
ATOM 8911 N N . CYS B 1 501 ? -13.117 -52.094 -7.23 1 97.81 501 CYS B N 1
ATOM 8912 C CA . CYS B 1 501 ? -12.062 -51.344 -7.875 1 97.81 501 CYS B CA 1
ATOM 8913 C C . CYS B 1 501 ? -11.75 -50.062 -7.086 1 97.81 501 CYS B C 1
ATOM 8915 O O . CYS B 1 501 ? -12.344 -49.812 -6.035 1 97.81 501 CYS B O 1
ATOM 8917 N N . VAL B 1 502 ? -10.742 -49.375 -7.504 1 98 502 VAL B N 1
ATOM 8918 C CA . VAL B 1 502 ? -10.398 -48.062 -6.984 1 98 502 VAL B CA 1
ATOM 8919 C C . VAL B 1 502 ? -10.703 -47 -8.039 1 98 502 VAL B C 1
ATOM 8921 O O . VAL B 1 502 ? -10.398 -47.156 -9.219 1 98 502 VAL B O 1
ATOM 8924 N N . VAL B 1 503 ? -11.352 -45.906 -7.625 1 97.62 503 VAL B N 1
ATOM 8925 C CA . VAL B 1 503 ? -11.664 -44.812 -8.531 1 97.62 503 VAL B CA 1
ATOM 8926 C C . VAL B 1 503 ? -11.023 -43.531 -8.016 1 97.62 503 VAL B C 1
ATOM 8928 O O . VAL B 1 503 ? -11.32 -43.094 -6.902 1 97.62 503 VAL B O 1
ATOM 8931 N N . LEU B 1 504 ? -10.094 -43 -8.758 1 96.19 504 LEU B N 1
ATOM 8932 C CA . LEU B 1 504 ? -9.609 -41.656 -8.555 1 96.19 504 LEU B CA 1
ATOM 8933 C C . LEU B 1 504 ? -10.367 -40.656 -9.43 1 96.19 504 LEU B C 1
ATOM 8935 O O . LEU B 1 504 ? -10.352 -40.781 -10.656 1 96.19 504 LEU B O 1
ATOM 8939 N N . ALA B 1 505 ? -11.016 -39.719 -8.797 1 93.5 505 ALA B N 1
ATOM 8940 C CA . ALA B 1 505 ? -11.852 -38.812 -9.586 1 93.5 505 ALA B CA 1
ATOM 8941 C C . ALA B 1 505 ? -11.758 -37.375 -9.062 1 93.5 505 ALA B C 1
ATOM 8943 O O . ALA B 1 505 ? -11.625 -37.156 -7.855 1 93.5 505 ALA B O 1
ATOM 8944 N N . THR B 1 506 ? -11.852 -36.406 -9.977 1 88.62 506 THR B N 1
ATOM 8945 C CA . THR B 1 506 ? -11.906 -35 -9.602 1 88.62 506 THR B CA 1
ATOM 8946 C C . THR B 1 506 ? -13.336 -34.594 -9.25 1 88.62 506 THR B C 1
ATOM 8948 O O . THR B 1 506 ? -14.297 -35.219 -9.711 1 88.62 506 THR B O 1
ATOM 8951 N N . SER B 1 507 ? -13.477 -33.625 -8.344 1 83.56 507 SER B N 1
ATOM 8952 C CA . SER B 1 507 ? -12.484 -32.688 -7.809 1 83.56 507 SER B CA 1
ATOM 8953 C C . SER B 1 507 ? -12.039 -33.094 -6.41 1 83.56 507 SER B C 1
ATOM 8955 O O . SER B 1 507 ? -12.734 -33.875 -5.73 1 83.56 507 SER B O 1
ATOM 8957 N N . GLY B 1 508 ? -10.883 -32.531 -5.984 1 81.31 508 GLY B N 1
ATOM 8958 C CA . GLY B 1 508 ? -10.266 -32.906 -4.727 1 81.31 508 GLY B CA 1
ATOM 8959 C C . GLY B 1 508 ? -11.062 -32.469 -3.51 1 81.31 508 GLY B C 1
ATOM 8960 O O . GLY B 1 508 ? -11.023 -33.156 -2.471 1 81.31 508 GLY B O 1
ATOM 8961 N N . MET B 1 509 ? -11.789 -31.375 -3.686 1 79.94 509 MET B N 1
ATOM 8962 C CA . MET B 1 509 ? -12.555 -30.875 -2.543 1 79.94 509 MET B CA 1
ATOM 8963 C C . MET B 1 509 ? -14.047 -31.125 -2.742 1 79.94 509 MET B C 1
ATOM 8965 O O . MET B 1 509 ? -14.867 -30.625 -1.968 1 79.94 509 MET B O 1
ATOM 8969 N N . MET B 1 510 ? -14.43 -31.828 -3.756 1 85.56 510 MET B N 1
ATOM 8970 C CA . MET B 1 510 ? -15.773 -32.312 -4.07 1 85.56 510 MET B CA 1
ATOM 8971 C C . MET B 1 510 ? -16.734 -31.156 -4.285 1 85.56 510 MET B C 1
ATOM 8973 O O . MET B 1 510 ? -17.875 -31.203 -3.816 1 85.56 510 MET B O 1
ATOM 8977 N N . ASN B 1 511 ? -16.172 -30.125 -4.766 1 76.12 511 ASN B N 1
ATOM 8978 C CA . ASN B 1 511 ? -17.016 -28.969 -5.086 1 76.12 511 ASN B CA 1
ATOM 8979 C C . ASN B 1 511 ? -17.656 -29.109 -6.465 1 76.12 511 ASN B C 1
ATOM 8981 O O . ASN B 1 511 ? -18.422 -28.25 -6.891 1 76.12 511 ASN B O 1
ATOM 8985 N N . GLY B 1 512 ? -17.453 -30.266 -7.121 1 78.25 512 GLY B N 1
ATOM 8986 C CA . GLY B 1 512 ? -17.938 -30.562 -8.453 1 78.25 512 GLY B CA 1
ATOM 8987 C C . GLY B 1 512 ? -17.203 -31.703 -9.117 1 78.25 512 GLY B C 1
ATOM 8988 O O . GLY B 1 512 ? -16.562 -32.531 -8.445 1 78.25 512 GLY B O 1
ATOM 8989 N N . GLY B 1 513 ? -17.516 -31.906 -10.422 1 83.19 513 GLY B N 1
ATOM 8990 C CA . GLY B 1 513 ? -16.75 -32.875 -11.203 1 83.19 513 GLY B CA 1
ATOM 8991 C C . GLY B 1 513 ? -17.328 -34.281 -11.133 1 83.19 513 GLY B C 1
ATOM 8992 O O . GLY B 1 513 ? -18.375 -34.5 -10.516 1 83.19 513 GLY B O 1
ATOM 8993 N N . PRO B 1 514 ? -16.625 -35.156 -11.727 1 89.25 514 PRO B N 1
ATOM 8994 C CA . PRO B 1 514 ? -17.125 -36.531 -11.828 1 89.25 514 PRO B CA 1
ATOM 8995 C C . PRO B 1 514 ? -17.219 -37.219 -10.469 1 89.25 514 PRO B C 1
ATOM 8997 O O . PRO B 1 514 ? -17.984 -38.188 -10.32 1 89.25 514 PRO B O 1
ATOM 9000 N N . ILE B 1 515 ? -16.484 -36.719 -9.492 1 91.5 515 ILE B N 1
ATOM 9001 C CA . ILE B 1 515 ? -16.484 -37.312 -8.164 1 91.5 515 ILE B CA 1
ATOM 9002 C C . ILE B 1 515 ? -17.922 -37.312 -7.613 1 91.5 515 ILE B C 1
ATOM 9004 O O . ILE B 1 515 ? -18.297 -38.25 -6.891 1 91.5 515 ILE B O 1
ATOM 9008 N N . LEU B 1 516 ? -18.688 -36.344 -7.945 1 89.31 516 LEU B N 1
ATOM 9009 C CA . LEU B 1 516 ? -20.047 -36.25 -7.418 1 89.31 516 LEU B CA 1
ATOM 9010 C C . LEU B 1 516 ? -20.938 -37.344 -7.98 1 89.31 516 LEU B C 1
ATOM 9012 O O . LEU B 1 516 ? -21.828 -37.844 -7.297 1 89.31 516 LEU B O 1
ATOM 9016 N N . GLU B 1 517 ? -20.703 -37.781 -9.188 1 90.12 517 GLU B N 1
ATOM 9017 C CA . GLU B 1 517 ? -21.453 -38.875 -9.797 1 90.12 517 GLU B CA 1
ATOM 9018 C C . GLU B 1 517 ? -21.172 -40.188 -9.078 1 90.12 517 GLU B C 1
ATOM 9020 O O . GLU B 1 517 ? -22.094 -40.969 -8.844 1 90.12 517 GLU B O 1
ATOM 9025 N N . TYR B 1 518 ? -20 -40.375 -8.773 1 94.69 518 TYR B N 1
ATOM 9026 C CA . TYR B 1 518 ? -19.641 -41.594 -8.047 1 94.69 518 TYR B CA 1
ATOM 9027 C C . TYR B 1 518 ? -20.219 -41.562 -6.641 1 94.69 518 TYR B C 1
ATOM 9029 O O . TYR B 1 518 ? -20.703 -42.594 -6.152 1 94.69 518 TYR B O 1
ATOM 9037 N N . LEU B 1 519 ? -20.125 -40.375 -6.035 1 93 519 LEU B N 1
ATOM 9038 C CA . LEU B 1 519 ? -20.656 -40.281 -4.68 1 93 519 LEU B CA 1
ATOM 9039 C C . LEU B 1 519 ? -22.156 -40.531 -4.656 1 93 519 LEU B C 1
ATOM 9041 O O . LEU B 1 519 ? -22.656 -41.188 -3.742 1 93 519 LEU B O 1
ATOM 9045 N N . LYS B 1 520 ? -22.844 -40.031 -5.621 1 91.06 520 LYS B N 1
ATOM 9046 C CA . LYS B 1 520 ? -24.281 -40.219 -5.73 1 91.06 520 LYS B CA 1
ATOM 9047 C C . LYS B 1 520 ? -24.625 -41.719 -5.902 1 91.06 520 LYS B C 1
ATOM 9049 O O . LYS B 1 520 ? -25.562 -42.219 -5.289 1 91.06 520 LYS B O 1
ATOM 9054 N N . ALA B 1 521 ? -23.906 -42.375 -6.676 1 93.88 521 ALA B N 1
ATOM 9055 C CA . ALA B 1 521 ? -24.203 -43.75 -7.051 1 93.88 521 ALA B CA 1
ATOM 9056 C C . ALA B 1 521 ? -23.734 -44.719 -5.977 1 93.88 521 ALA B C 1
ATOM 9058 O O . ALA B 1 521 ? -24.391 -45.719 -5.711 1 93.88 521 ALA B O 1
ATOM 9059 N N . LEU B 1 522 ? -22.641 -44.438 -5.379 1 95.69 522 LEU B N 1
ATOM 9060 C CA . LEU B 1 522 ? -21.984 -45.438 -4.52 1 95.69 522 LEU B CA 1
ATOM 9061 C C . LEU B 1 522 ? -22.141 -45.062 -3.049 1 95.69 522 LEU B C 1
ATOM 9063 O O . LEU B 1 522 ? -21.938 -45.875 -2.164 1 95.69 522 LEU B O 1
ATOM 9067 N N . GLY B 1 523 ? -22.531 -43.875 -2.75 1 94.69 523 GLY B N 1
ATOM 9068 C CA . GLY B 1 523 ? -22.625 -43.312 -1.407 1 94.69 523 GLY B CA 1
ATOM 9069 C C . GLY B 1 523 ? -23.547 -44.094 -0.496 1 94.69 523 GLY B C 1
ATOM 9070 O O . GLY B 1 523 ? -23.234 -44.312 0.679 1 94.69 523 GLY B O 1
ATOM 9071 N N . PRO B 1 524 ? -24.641 -44.594 -1.048 1 94 524 PRO B N 1
ATOM 9072 C CA . PRO B 1 524 ? -25.609 -45.281 -0.209 1 94 524 PRO B CA 1
ATOM 9073 C C . PRO B 1 524 ? -25.172 -46.719 0.141 1 94 524 PRO B C 1
ATOM 9075 O O . PRO B 1 524 ? -25.766 -47.344 1.022 1 94 524 PRO B O 1
ATOM 9078 N N . ASP B 1 525 ? -24.203 -47.281 -0.444 1 95.75 525 ASP B N 1
ATOM 9079 C CA . ASP B 1 525 ? -23.766 -48.656 -0.243 1 95.75 525 ASP B CA 1
ATOM 9080 C C . ASP B 1 525 ? -22.656 -48.75 0.814 1 95.75 525 ASP B C 1
ATOM 9082 O O . ASP B 1 525 ? -21.547 -48.25 0.593 1 95.75 525 ASP B O 1
ATOM 9086 N N . GLU B 1 526 ? -22.859 -49.406 1.897 1 95.56 526 GLU B N 1
ATOM 9087 C CA . GLU B 1 526 ? -21.969 -49.469 3.049 1 95.56 526 GLU B CA 1
ATOM 9088 C C . GLU B 1 526 ? -20.703 -50.281 2.734 1 95.56 526 GLU B C 1
ATOM 9090 O O . GLU B 1 526 ? -19.703 -50.156 3.445 1 95.56 526 GLU B O 1
ATOM 9095 N N . ARG B 1 527 ? -20.812 -51 1.683 1 95.19 527 ARG B N 1
ATOM 9096 C CA . ARG B 1 527 ? -19.641 -51.781 1.296 1 95.19 527 ARG B CA 1
ATOM 9097 C C . ARG B 1 527 ? -18.531 -50.906 0.764 1 95.19 527 ARG B C 1
ATOM 9099 O O . ARG B 1 527 ? -17.359 -51.281 0.781 1 95.19 527 ARG B O 1
ATOM 9106 N N . ASN B 1 528 ? -18.812 -49.688 0.215 1 98 528 ASN B N 1
ATOM 9107 C CA . ASN B 1 528 ? -17.891 -48.75 -0.408 1 98 528 ASN B CA 1
ATOM 9108 C C . ASN B 1 528 ? -17.203 -47.875 0.629 1 98 528 ASN B C 1
ATOM 9110 O O . ASN B 1 528 ? -17.656 -47.75 1.767 1 98 528 ASN B O 1
ATOM 9114 N N . THR B 1 529 ? -16.016 -47.281 0.221 1 98 529 THR B N 1
ATOM 9115 C CA . THR B 1 529 ? -15.273 -46.375 1.096 1 98 529 THR B CA 1
ATOM 9116 C C . THR B 1 529 ? -14.867 -45.125 0.343 1 98 529 THR B C 1
ATOM 9118 O O . THR B 1 529 ? -14.375 -45.219 -0.788 1 98 529 THR B O 1
ATOM 9121 N N . LEU B 1 530 ? -15.164 -44 0.924 1 97.06 530 LEU B N 1
ATOM 9122 C CA . LEU B 1 530 ? -14.641 -42.719 0.476 1 97.06 530 LEU B CA 1
ATOM 9123 C C . LEU B 1 530 ? -13.359 -42.344 1.226 1 97.06 530 LEU B C 1
ATOM 9125 O O . LEU B 1 530 ? -13.375 -42.188 2.447 1 97.06 530 LEU B O 1
ATOM 9129 N N . VAL B 1 531 ? -12.281 -42.25 0.496 1 96.38 531 VAL B N 1
ATOM 9130 C CA . VAL B 1 531 ? -11 -41.969 1.127 1 96.38 531 VAL B CA 1
ATOM 9131 C C . VAL B 1 531 ? -10.562 -40.531 0.783 1 96.38 531 VAL B C 1
ATOM 9133 O O . VAL B 1 531 ? -10.188 -40.25 -0.358 1 96.38 531 VAL B O 1
ATOM 9136 N N . ILE B 1 532 ? -10.516 -39.688 1.765 1 93.06 532 ILE B N 1
ATOM 9137 C CA . ILE B 1 532 ? -10.07 -38.312 1.589 1 93.06 532 ILE B CA 1
ATOM 9138 C C . ILE B 1 532 ? -8.57 -38.219 1.867 1 93.06 532 ILE B C 1
ATOM 9140 O O . ILE B 1 532 ? -8.125 -38.438 2.998 1 93.06 532 ILE B O 1
ATOM 9144 N N . VAL B 1 533 ? -7.816 -37.844 0.866 1 88.38 533 VAL B N 1
ATOM 9145 C CA . VAL B 1 533 ? -6.363 -37.906 0.987 1 88.38 533 VAL B CA 1
ATOM 9146 C C . VAL B 1 533 ? -5.793 -36.5 1.046 1 88.38 533 VAL B C 1
ATOM 9148 O O . VAL B 1 533 ? -4.578 -36.312 1.129 1 88.38 533 VAL B O 1
ATOM 9151 N N . GLY B 1 534 ? -6.5 -35.5 1.033 1 78.5 534 GLY B N 1
ATOM 9152 C CA . GLY B 1 534 ? -5.969 -34.156 1.009 1 78.5 534 GLY B CA 1
ATOM 9153 C C . GLY B 1 534 ? -6.766 -33.188 1.86 1 78.5 534 GLY B C 1
ATOM 9154 O O . GLY B 1 534 ? -7.812 -33.531 2.404 1 78.5 534 GLY B O 1
ATOM 9155 N N . TYR B 1 535 ? -6.199 -31.922 1.925 1 75.88 535 TYR B N 1
ATOM 9156 C CA . TYR B 1 535 ? -6.809 -30.844 2.682 1 75.88 535 TYR B CA 1
ATOM 9157 C C . TYR B 1 535 ? -8.164 -30.453 2.094 1 75.88 535 TYR B C 1
ATOM 9159 O O . TYR B 1 535 ? -8.328 -30.422 0.873 1 75.88 535 TYR B O 1
ATOM 9167 N N . GLN B 1 536 ? -9.188 -30.328 3.02 1 79.75 536 GLN B N 1
ATOM 9168 C CA . GLN B 1 536 ? -10.508 -29.844 2.646 1 79.75 536 GLN B CA 1
ATOM 9169 C C . GLN B 1 536 ? -10.766 -28.453 3.219 1 79.75 536 GLN B C 1
ATOM 9171 O O . GLN B 1 536 ? -10.852 -28.281 4.438 1 79.75 536 GLN B O 1
ATOM 9176 N N . ALA B 1 537 ? -10.891 -27.484 2.365 1 73.75 537 ALA B N 1
ATOM 9177 C CA . ALA B 1 537 ? -11.086 -26.109 2.803 1 73.75 537 ALA B CA 1
ATOM 9178 C C . ALA B 1 537 ? -12.484 -25.922 3.395 1 73.75 537 ALA B C 1
ATOM 9180 O O . ALA B 1 537 ? -13.414 -26.641 3.053 1 73.75 537 ALA B O 1
ATOM 9181 N N . GLU B 1 538 ? -12.57 -24.891 4.316 1 75.56 538 GLU B N 1
ATOM 9182 C CA . GLU B 1 538 ? -13.875 -24.562 4.883 1 75.56 538 GLU B CA 1
ATOM 9183 C C . GLU B 1 538 ? -14.867 -24.156 3.791 1 75.56 538 GLU B C 1
ATOM 9185 O O . GLU B 1 538 ? -14.516 -23.422 2.867 1 75.56 538 GLU B O 1
ATOM 9190 N N . GLY B 1 539 ? -16.094 -24.75 3.895 1 74.19 539 GLY B N 1
ATOM 9191 C CA . GLY B 1 539 ? -17.141 -24.391 2.949 1 74.19 539 GLY B CA 1
ATOM 9192 C C . GLY B 1 539 ? -17.281 -25.391 1.812 1 74.19 539 GLY B C 1
ATOM 9193 O O . GLY B 1 539 ? -18.266 -25.359 1.074 1 74.19 539 GLY B O 1
ATOM 9194 N N . THR B 1 540 ? -16.391 -26.375 1.713 1 79.88 540 THR B N 1
ATOM 9195 C CA . THR B 1 540 ? -16.453 -27.359 0.641 1 79.88 540 THR B CA 1
ATOM 9196 C C . THR B 1 540 ? -17.281 -28.578 1.068 1 79.88 540 THR B C 1
ATOM 9198 O O . THR B 1 540 ? -17.516 -28.781 2.262 1 79.88 540 THR B O 1
ATOM 9201 N N . LEU B 1 541 ? -17.75 -29.281 0.121 1 84.75 541 LEU B N 1
ATOM 9202 C CA . LEU B 1 541 ? -18.516 -30.484 0.397 1 84.75 541 LEU B CA 1
ATOM 9203 C C . LEU B 1 541 ? -17.641 -31.531 1.086 1 84.75 541 LEU B C 1
ATOM 9205 O O . LEU B 1 541 ? -18.109 -32.25 1.985 1 84.75 541 LEU B O 1
ATOM 9209 N N . GLY B 1 542 ? -16.422 -31.594 0.592 1 87.94 542 GLY B N 1
ATOM 9210 C CA . GLY B 1 542 ? -15.5 -32.5 1.234 1 87.94 542 GLY B CA 1
ATOM 9211 C C . GLY B 1 542 ? -15.352 -32.25 2.723 1 87.94 542 GLY B C 1
ATOM 9212 O O . GLY B 1 542 ? -15.336 -33.219 3.516 1 87.94 542 GLY B O 1
ATOM 9213 N N . ARG B 1 543 ? -15.242 -31.031 3.029 1 86.25 543 ARG B N 1
ATOM 9214 C CA . ARG B 1 543 ? -15.102 -30.688 4.438 1 86.25 543 ARG B CA 1
ATOM 9215 C C . ARG B 1 543 ? -16.375 -31.031 5.215 1 86.25 543 ARG B C 1
ATOM 9217 O O . ARG B 1 543 ? -16.297 -31.5 6.355 1 86.25 543 ARG B O 1
ATOM 9224 N N . ARG B 1 544 ? -17.531 -30.859 4.656 1 87.81 544 ARG B N 1
ATOM 9225 C CA . ARG B 1 544 ? -18.797 -31.219 5.289 1 87.81 544 ARG B CA 1
ATOM 9226 C C . ARG B 1 544 ? -18.875 -32.719 5.562 1 87.81 544 ARG B C 1
ATOM 9228 O O . ARG B 1 544 ? -19.297 -33.125 6.648 1 87.81 544 ARG B O 1
ATOM 9235 N N . ILE B 1 545 ? -18.469 -33.438 4.66 1 91.38 545 ILE B N 1
ATOM 9236 C CA . ILE B 1 545 ? -18.5 -34.906 4.789 1 91.38 545 ILE B CA 1
ATOM 9237 C C . ILE B 1 545 ? -17.516 -35.344 5.879 1 91.38 545 ILE B C 1
ATOM 9239 O O . ILE B 1 545 ? -17.844 -36.219 6.695 1 91.38 545 ILE B O 1
ATOM 9243 N N . GLN B 1 546 ? -16.391 -34.688 5.844 1 88.38 546 GLN B N 1
ATOM 9244 C CA . GLN B 1 546 ? -15.383 -34.969 6.863 1 88.38 546 GLN B CA 1
ATOM 9245 C C . GLN B 1 546 ? -15.922 -34.688 8.258 1 88.38 546 GLN B C 1
ATOM 9247 O O . GLN B 1 546 ? -15.531 -35.344 9.234 1 88.38 546 GLN B O 1
ATOM 9252 N N . LYS B 1 547 ? -16.828 -33.719 8.305 1 88 547 LYS B N 1
ATOM 9253 C CA . LYS B 1 547 ? -17.391 -33.312 9.586 1 88 547 LYS B CA 1
ATOM 9254 C C . LYS B 1 547 ? -18.547 -34.219 9.992 1 88 547 LYS B C 1
ATOM 9256 O O . LYS B 1 547 ? -19.125 -34.062 11.055 1 88 547 LYS B O 1
ATOM 9261 N N . GLY B 1 548 ? -18.984 -35.188 9.195 1 89.44 548 GLY B N 1
ATOM 9262 C CA . GLY B 1 548 ? -19.922 -36.219 9.594 1 89.44 548 GLY B CA 1
ATOM 9263 C C . GLY B 1 548 ? -21.297 -36.031 8.977 1 89.44 548 GLY B C 1
ATOM 9264 O O . GLY B 1 548 ? -22.25 -36.719 9.352 1 89.44 548 GLY B O 1
ATOM 9265 N N . TRP B 1 549 ? -21.375 -35.156 8.07 1 87.75 549 TRP B N 1
ATOM 9266 C CA . TRP B 1 549 ? -22.656 -35.031 7.387 1 87.75 549 TRP B CA 1
ATOM 9267 C C . TRP B 1 549 ? -23 -36.312 6.629 1 87.75 549 TRP B C 1
ATOM 9269 O O . TRP B 1 549 ? -22.203 -36.812 5.82 1 87.75 549 TRP B O 1
ATOM 9279 N N . ASN B 1 550 ? -24.188 -36.844 6.926 1 89.31 550 ASN B N 1
ATOM 9280 C CA . ASN B 1 550 ? -24.547 -38.094 6.309 1 89.31 550 ASN B CA 1
ATOM 9281 C C . ASN B 1 550 ? -25.625 -37.938 5.254 1 89.31 550 ASN B C 1
ATOM 9283 O O . ASN B 1 550 ? -26.031 -38.875 4.594 1 89.31 550 ASN B O 1
ATOM 9287 N N . GLU B 1 551 ? -26.141 -36.781 5.16 1 89.94 551 GLU B N 1
ATOM 9288 C CA . GLU B 1 551 ? -27.062 -36.406 4.09 1 89.94 551 GLU B CA 1
ATOM 9289 C C . GLU B 1 551 ? -26.625 -35.094 3.41 1 89.94 551 GLU B C 1
ATOM 9291 O O . GLU B 1 551 ? -26.5 -34.062 4.066 1 89.94 551 GLU B O 1
ATOM 9296 N N . ILE B 1 552 ? -26.406 -35.281 2.189 1 86 552 ILE B N 1
ATOM 9297 C CA . ILE B 1 552 ? -25.875 -34.094 1.501 1 86 552 ILE B CA 1
ATOM 9298 C C . ILE B 1 552 ? -26.75 -33.75 0.309 1 86 552 ILE B C 1
ATOM 9300 O O . ILE B 1 552 ? -27.109 -34.625 -0.485 1 86 552 ILE B O 1
ATOM 9304 N N . PRO B 1 553 ? -27.234 -32.5 0.303 1 82.81 553 PRO B N 1
ATOM 9305 C CA . PRO B 1 553 ? -27.984 -32.062 -0.877 1 82.81 553 PRO B CA 1
ATOM 9306 C C . PRO B 1 553 ? -27.094 -31.859 -2.1 1 82.81 553 PRO B C 1
ATOM 9308 O O . PRO B 1 553 ? -26.078 -31.172 -2.014 1 82.81 553 PRO B O 1
ATOM 9311 N N . LEU B 1 554 ? -27.281 -32.531 -3.074 1 76.88 554 LEU B N 1
ATOM 9312 C CA . LEU B 1 554 ? -26.547 -32.375 -4.324 1 76.88 554 LEU B CA 1
ATOM 9313 C C . LEU B 1 554 ? -27.484 -31.922 -5.445 1 76.88 554 LEU B C 1
ATOM 9315 O O . LEU B 1 554 ? -28.625 -32.406 -5.539 1 76.88 554 LEU B O 1
ATOM 9319 N N . SER B 1 555 ? -27.234 -30.703 -6.012 1 64.5 555 SER B N 1
ATOM 9320 C CA . SER B 1 555 ? -28.062 -30.234 -7.113 1 64.5 555 SER B CA 1
ATOM 9321 C C . SER B 1 555 ? -27.734 -30.969 -8.406 1 64.5 555 SER B C 1
ATOM 9323 O O . SER B 1 555 ? -26.562 -31.125 -8.766 1 64.5 555 SER B O 1
ATOM 9325 N N . ALA B 1 556 ? -28.438 -31.875 -8.938 1 54.25 556 ALA B N 1
ATOM 9326 C CA . ALA B 1 556 ? -28.344 -32.469 -10.266 1 54.25 556 ALA B CA 1
ATOM 9327 C C . ALA B 1 556 ? -29.5 -32.062 -11.156 1 54.25 556 ALA B C 1
ATOM 9329 O O . ALA B 1 556 ? -30.672 -32.188 -10.781 1 54.25 556 ALA B O 1
ATOM 9330 N N . GLU B 1 557 ? -29.125 -31.484 -12.453 1 53.12 557 GLU B N 1
ATOM 9331 C CA . GLU B 1 557 ? -30.047 -31.062 -13.5 1 53.12 557 GLU B CA 1
ATOM 9332 C C . GLU B 1 557 ? -31.156 -30.188 -12.938 1 53.12 557 GLU B C 1
ATOM 9334 O O . GLU B 1 557 ? -32.344 -30.422 -13.227 1 53.12 557 GLU B O 1
ATOM 9339 N N . GLY B 1 558 ? -31 -29.203 -11.953 1 55.53 558 GLY B N 1
ATOM 9340 C CA . GLY B 1 558 ? -31.969 -28.25 -11.453 1 55.53 558 GLY B CA 1
ATOM 9341 C C . GLY B 1 558 ? -32.75 -28.75 -10.25 1 55.53 558 GLY B C 1
ATOM 9342 O O . GLY B 1 558 ? -33.562 -28.031 -9.68 1 55.53 558 GLY B O 1
ATOM 9343 N N . LYS B 1 559 ? -32.719 -29.969 -9.938 1 63.28 559 LYS B N 1
ATOM 9344 C CA . LYS B 1 559 ? -33.438 -30.531 -8.797 1 63.28 559 LYS B CA 1
ATOM 9345 C C . LYS B 1 559 ? -32.469 -30.938 -7.688 1 63.28 559 LYS B C 1
ATOM 9347 O O . LYS B 1 559 ? -31.438 -31.547 -7.961 1 63.28 559 LYS B O 1
ATOM 9352 N N . THR B 1 560 ? -32.688 -30.547 -6.477 1 72.38 560 THR B N 1
ATOM 9353 C CA . THR B 1 560 ? -31.859 -30.891 -5.32 1 72.38 560 THR B CA 1
ATOM 9354 C C . THR B 1 560 ? -32.188 -32.281 -4.809 1 72.38 560 THR B C 1
ATOM 9356 O O . THR B 1 560 ? -33.375 -32.594 -4.539 1 72.38 560 THR B O 1
ATOM 9359 N N . GLN B 1 561 ? -31.281 -33.281 -5.031 1 77.06 561 GLN B N 1
ATOM 9360 C CA . GLN B 1 561 ? -31.453 -34.594 -4.473 1 77.06 561 GLN B CA 1
ATOM 9361 C C . GLN B 1 561 ? -30.562 -34.812 -3.246 1 77.06 561 GLN B C 1
ATOM 9363 O O . GLN B 1 561 ? -29.438 -34.312 -3.207 1 77.06 561 GLN B O 1
ATOM 9368 N N . THR B 1 562 ? -31.141 -35.469 -2.246 1 87.5 562 THR B N 1
ATOM 9369 C CA . THR B 1 562 ? -30.391 -35.781 -1.038 1 87.5 562 THR B CA 1
ATOM 9370 C C . THR B 1 562 ? -29.703 -37.125 -1.165 1 87.5 562 THR B C 1
ATOM 9372 O O . THR B 1 562 ? -30.344 -38.125 -1.508 1 87.5 562 THR B O 1
ATOM 9375 N N . VAL B 1 563 ? -28.422 -37.156 -1.117 1 87.94 563 VAL B N 1
ATOM 9376 C CA . VAL B 1 563 ? -27.656 -38.406 -1.19 1 87.94 563 VAL B CA 1
ATOM 9377 C C . VAL B 1 563 ? -27.281 -38.875 0.217 1 87.94 563 VAL B C 1
ATOM 9379 O O . VAL B 1 563 ? -26.766 -38.094 1.023 1 87.94 563 VAL B O 1
ATOM 9382 N N . LYS B 1 564 ? -27.641 -40.062 0.502 1 91.75 564 LYS B N 1
ATOM 9383 C CA . LYS B 1 564 ? -27.266 -40.656 1.788 1 91.75 564 LYS B CA 1
ATOM 9384 C C . LYS B 1 564 ? -25.828 -41.188 1.759 1 91.75 564 LYS B C 1
ATOM 9386 O O . LYS B 1 564 ? -25.453 -41.906 0.83 1 91.75 564 LYS B O 1
ATOM 9391 N N . ILE B 1 565 ? -25.109 -40.844 2.703 1 93.5 565 ILE B N 1
ATOM 9392 C CA . ILE B 1 565 ? -23.734 -41.281 2.828 1 93.5 565 ILE B CA 1
ATOM 9393 C C . ILE B 1 565 ? -23.641 -42.438 3.834 1 93.5 565 ILE B C 1
ATOM 9395 O O . ILE B 1 565 ? -23.453 -42.219 5.031 1 93.5 565 ILE B O 1
ATOM 9399 N N . ASN B 1 566 ? -23.75 -43.625 3.291 1 94.38 566 ASN B N 1
ATOM 9400 C CA . ASN B 1 566 ? -23.656 -44.812 4.125 1 94.38 566 ASN B CA 1
ATOM 9401 C C . ASN B 1 566 ? -22.266 -45.469 4.012 1 94.38 566 ASN B C 1
ATOM 9403 O O . ASN B 1 566 ? -21.891 -46.281 4.852 1 94.38 566 ASN B O 1
ATOM 9407 N N . LEU B 1 567 ? -21.594 -45.094 2.939 1 95.44 567 LEU B N 1
ATOM 9408 C CA . LEU B 1 567 ? -20.266 -45.656 2.754 1 95.44 567 LEU B CA 1
ATOM 9409 C C . LEU B 1 567 ? -19.312 -45.188 3.861 1 95.44 567 LEU B C 1
ATOM 9411 O O . LEU B 1 567 ? -19.594 -44.188 4.547 1 95.44 567 LEU B O 1
ATOM 9415 N N . GLU B 1 568 ? -18.25 -45.906 4.043 1 95.94 568 GLU B N 1
ATOM 9416 C CA . GLU B 1 568 ? -17.234 -45.531 5.027 1 95.94 568 GLU B CA 1
ATOM 9417 C C . GLU B 1 568 ? -16.422 -44.344 4.559 1 95.94 568 GLU B C 1
ATOM 9419 O O . GLU B 1 568 ? -16.016 -44.25 3.398 1 95.94 568 GLU B O 1
ATOM 9424 N N . VAL B 1 569 ? -16.312 -43.312 5.406 1 95.94 569 VAL B N 1
ATOM 9425 C CA . VAL B 1 569 ? -15.5 -42.156 5.102 1 95.94 569 VAL B CA 1
ATOM 9426 C C . VAL B 1 569 ? -14.203 -42.188 5.914 1 95.94 569 VAL B C 1
ATOM 9428 O O . VAL B 1 569 ? -14.242 -42.219 7.148 1 95.94 569 VAL B O 1
ATOM 9431 N N . VAL B 1 570 ? -13.117 -42.281 5.219 1 95.44 570 VAL B N 1
ATOM 9432 C CA . VAL B 1 570 ? -11.812 -42.344 5.871 1 95.44 570 VAL B CA 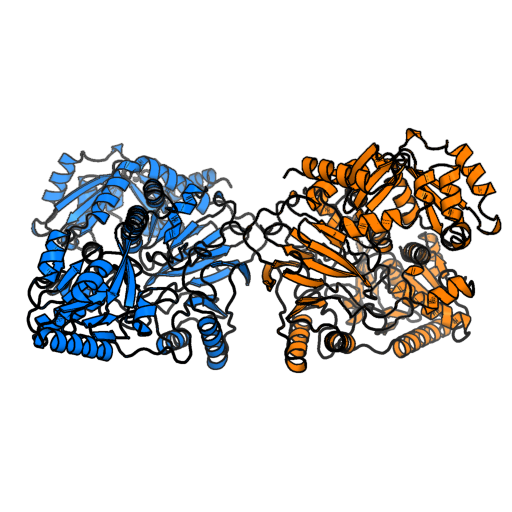1
ATOM 9433 C C . VAL B 1 570 ? -10.93 -41.188 5.375 1 95.44 570 VAL B C 1
ATOM 9435 O O . VAL B 1 570 ? -10.922 -40.875 4.184 1 95.44 570 VAL B O 1
ATOM 9438 N N . THR B 1 571 ? -10.305 -40.531 6.301 1 92.69 571 THR B N 1
ATOM 9439 C CA . THR B 1 571 ? -9.305 -39.531 5.938 1 92.69 571 THR B CA 1
ATOM 9440 C C . THR B 1 571 ? -7.898 -40.094 6.102 1 92.69 571 THR B C 1
ATOM 9442 O O . THR B 1 571 ? -7.531 -40.562 7.184 1 92.69 571 THR B O 1
ATOM 9445 N N . VAL B 1 572 ? -7.215 -40.125 5.043 1 92.31 572 VAL B N 1
ATOM 9446 C CA . VAL B 1 572 ? -5.816 -40.531 5.078 1 92.31 572 VAL B CA 1
ATOM 9447 C C . VAL B 1 572 ? -4.91 -39.312 4.875 1 92.31 572 VAL B C 1
ATOM 9449 O O . VAL B 1 572 ? -4.598 -38.969 3.74 1 92.31 572 VAL B O 1
ATOM 9452 N N . ASP B 1 573 ? -4.406 -38.844 5.945 1 87.25 573 ASP B N 1
ATOM 9453 C CA . ASP B 1 573 ? -3.514 -37.688 5.91 1 87.25 573 ASP B CA 1
ATOM 9454 C C . ASP B 1 573 ? -2.107 -38.094 5.48 1 87.25 573 ASP B C 1
ATOM 9456 O O . ASP B 1 573 ? -1.743 -39.281 5.562 1 87.25 573 ASP B O 1
ATOM 9460 N N . GLY B 1 574 ? -1.429 -37.219 4.93 1 87.62 574 GLY B N 1
ATOM 9461 C CA . GLY B 1 574 ? -0.032 -37.5 4.645 1 87.62 574 GLY B CA 1
ATOM 9462 C C . GLY B 1 574 ? 0.3 -37.438 3.166 1 87.62 574 GLY B C 1
ATOM 9463 O O . GLY B 1 574 ? 1.472 -37.469 2.787 1 87.62 574 GLY B O 1
ATOM 9464 N N . PHE B 1 575 ? -0.667 -37.312 2.375 1 88.94 575 PHE B N 1
ATOM 9465 C CA . PHE B 1 575 ? -0.436 -37.25 0.936 1 88.94 575 PHE B CA 1
ATOM 9466 C C . PHE B 1 575 ? -0.396 -35.781 0.459 1 88.94 575 PHE B C 1
ATOM 9468 O O . PHE B 1 575 ? -0.251 -35.531 -0.737 1 88.94 575 PHE B O 1
ATOM 9475 N N . SER B 1 576 ? -0.463 -34.906 1.37 1 87.94 576 SER B N 1
ATOM 9476 C CA . SER B 1 576 ? -0.493 -33.5 0.987 1 87.94 576 SER B CA 1
ATOM 9477 C C . SER B 1 576 ? 0.805 -33.094 0.3 1 87.94 576 SER B C 1
ATOM 9479 O O . SER B 1 576 ? 1.888 -33.531 0.691 1 87.94 576 SER B O 1
ATOM 9481 N N . GLY B 1 577 ? 0.648 -32.281 -0.728 1 91.12 577 GLY B N 1
ATOM 9482 C CA . GLY B 1 577 ? 1.812 -31.719 -1.391 1 91.12 577 GLY B CA 1
ATOM 9483 C C . GLY B 1 577 ? 2.383 -30.5 -0.67 1 91.12 577 GLY B C 1
ATOM 9484 O O . GLY B 1 577 ? 3.412 -29.969 -1.076 1 91.12 577 GLY B O 1
ATOM 9485 N N . HIS B 1 578 ? 1.785 -30.109 0.416 1 94 578 HIS B N 1
ATOM 9486 C CA . HIS B 1 578 ? 2.268 -29 1.229 1 94 578 HIS B CA 1
ATOM 9487 C C . HIS B 1 578 ? 3.178 -29.5 2.35 1 94 578 HIS B C 1
ATOM 9489 O O . HIS B 1 578 ? 3.027 -30.625 2.828 1 94 578 HIS B O 1
ATOM 9495 N N . SER B 1 579 ? 4.051 -28.672 2.756 1 96.56 579 SER B N 1
ATOM 9496 C CA . SER B 1 579 ? 4.852 -28.938 3.945 1 96.56 579 SER B CA 1
ATOM 9497 C C . SER B 1 579 ? 4.008 -28.859 5.211 1 96.56 579 SER B C 1
ATOM 9499 O O . SER B 1 579 ? 3.232 -27.906 5.383 1 96.56 579 SER B O 1
ATOM 9501 N N . ASP B 1 580 ? 4.102 -29.844 6.07 1 94.94 580 ASP B N 1
ATOM 9502 C CA . ASP B 1 580 ? 3.426 -29.75 7.363 1 94.94 580 ASP B CA 1
ATOM 9503 C C . ASP B 1 580 ? 4.203 -28.859 8.328 1 94.94 580 ASP B C 1
ATOM 9505 O O . ASP B 1 580 ? 5.223 -28.281 7.953 1 94.94 580 ASP B O 1
ATOM 9509 N N . ARG B 1 581 ? 3.736 -28.797 9.492 1 97.06 581 ARG B N 1
ATOM 9510 C CA . ARG B 1 581 ? 4.301 -27.859 10.469 1 97.06 581 ARG B CA 1
ATOM 9511 C C . ARG B 1 581 ? 5.777 -28.141 10.711 1 97.06 581 ARG B C 1
ATOM 9513 O O . ARG B 1 581 ? 6.598 -27.234 10.727 1 97.06 581 ARG B O 1
ATOM 9520 N N . ASN B 1 582 ? 6.152 -29.375 10.922 1 96.56 582 ASN B N 1
ATOM 9521 C CA . ASN B 1 582 ? 7.543 -29.75 11.164 1 96.56 582 ASN B CA 1
ATOM 9522 C C . ASN B 1 582 ? 8.43 -29.422 9.969 1 96.56 582 ASN B C 1
ATOM 9524 O O . ASN B 1 582 ? 9.547 -28.922 10.125 1 96.56 582 ASN B O 1
ATOM 9528 N N . GLN B 1 583 ? 7.934 -29.734 8.875 1 97.38 583 GLN B N 1
ATOM 9529 C CA . GLN B 1 583 ? 8.68 -29.469 7.648 1 97.38 583 GLN B CA 1
ATOM 9530 C C . GLN B 1 583 ? 8.859 -27.984 7.418 1 97.38 583 GLN B C 1
ATOM 9532 O O . GLN B 1 583 ? 9.914 -27.531 6.969 1 97.38 583 GLN B O 1
ATOM 9537 N N . LEU B 1 584 ? 7.828 -27.188 7.652 1 98.56 584 LEU B N 1
ATOM 9538 C CA . LEU B 1 584 ? 7.918 -25.734 7.535 1 98.56 584 LEU B CA 1
ATOM 9539 C C . LEU B 1 584 ? 9.008 -25.188 8.445 1 98.56 584 LEU B C 1
ATOM 9541 O O . LEU B 1 584 ? 9.844 -24.391 8.008 1 98.56 584 LEU B O 1
ATOM 9545 N N . MET B 1 585 ? 8.984 -25.594 9.695 1 98.38 585 MET B N 1
ATOM 9546 C CA . MET B 1 585 ? 9.969 -25.125 10.664 1 98.38 585 MET B CA 1
ATOM 9547 C C . MET B 1 585 ? 11.367 -25.609 10.289 1 98.38 585 MET B C 1
ATOM 9549 O O . MET B 1 585 ? 12.344 -24.875 10.453 1 98.38 585 MET B O 1
ATOM 9553 N N . ASP B 1 586 ? 11.453 -26.828 9.812 1 98.19 586 ASP B N 1
ATOM 9554 C CA . ASP B 1 586 ? 12.734 -27.375 9.391 1 98.19 586 ASP B CA 1
ATOM 9555 C C . ASP B 1 586 ? 13.297 -26.609 8.195 1 98.19 586 ASP B C 1
ATOM 9557 O O . ASP B 1 586 ? 14.508 -26.422 8.086 1 98.19 586 ASP B O 1
ATOM 9561 N N . TYR B 1 587 ? 12.422 -26.234 7.34 1 98.69 587 TYR B N 1
ATOM 9562 C CA . TYR B 1 587 ? 12.859 -25.438 6.195 1 98.69 587 TYR B CA 1
ATOM 9563 C C . TYR B 1 587 ? 13.523 -24.141 6.652 1 98.69 587 TYR B C 1
ATOM 9565 O O . TYR B 1 587 ? 14.609 -23.797 6.18 1 98.69 587 TYR B O 1
ATOM 9573 N N . VAL B 1 588 ? 12.836 -23.422 7.531 1 98.69 588 VAL B N 1
ATOM 9574 C CA . VAL B 1 588 ? 13.383 -22.172 8.039 1 98.69 588 VAL B CA 1
ATOM 9575 C C . VAL B 1 588 ? 14.711 -22.438 8.75 1 98.69 588 VAL B C 1
ATOM 9577 O O . VAL B 1 588 ? 15.648 -21.641 8.648 1 98.69 588 VAL B O 1
ATOM 9580 N N . ARG B 1 589 ? 14.766 -23.5 9.438 1 98.38 589 ARG B N 1
ATOM 9581 C CA . ARG B 1 589 ? 15.992 -23.875 10.133 1 98.38 589 ARG B CA 1
ATOM 9582 C C . ARG B 1 589 ? 17.141 -24.094 9.148 1 98.38 589 ARG B C 1
ATOM 9584 O O . ARG B 1 589 ? 18.281 -23.703 9.414 1 98.38 589 ARG B O 1
ATOM 9591 N N . ARG B 1 590 ? 16.875 -24.641 7.918 1 98.38 590 ARG B N 1
ATOM 9592 C CA . ARG B 1 590 ? 17.922 -25.141 7.027 1 98.38 590 ARG B CA 1
ATOM 9593 C C . ARG B 1 590 ? 18.188 -24.156 5.895 1 98.38 590 ARG B C 1
ATOM 9595 O O . ARG B 1 590 ? 19.219 -24.234 5.227 1 98.38 590 ARG B O 1
ATOM 9602 N N . VAL B 1 591 ? 17.266 -23.281 5.621 1 98.44 591 VAL B N 1
ATOM 9603 C CA . VAL B 1 591 ? 17.422 -22.375 4.492 1 98.44 591 VAL B CA 1
ATOM 9604 C C . VAL B 1 591 ? 18.703 -21.562 4.652 1 98.44 591 VAL B C 1
ATOM 9606 O O . VAL B 1 591 ? 19.047 -21.125 5.754 1 98.44 591 VAL B O 1
ATOM 9609 N N . TYR B 1 592 ? 19.453 -21.422 3.598 1 97.56 592 TYR B N 1
ATOM 9610 C CA . TYR B 1 592 ? 20.719 -20.703 3.59 1 97.56 592 TYR B CA 1
ATOM 9611 C C . TYR B 1 592 ? 20.859 -19.859 2.332 1 97.56 592 TYR B C 1
ATOM 9613 O O . TYR B 1 592 ? 20.594 -20.328 1.224 1 97.56 592 TYR B O 1
ATOM 9621 N N . PRO B 1 593 ? 21.375 -18.625 2.523 1 97.94 593 PRO B N 1
ATOM 9622 C CA . PRO B 1 593 ? 21.641 -17.906 3.779 1 97.94 593 PRO B CA 1
ATOM 9623 C C . PRO B 1 593 ? 20.359 -17.641 4.574 1 97.94 593 PRO B C 1
ATOM 9625 O O . PRO B 1 593 ? 19.25 -17.719 4.023 1 97.94 593 PRO B O 1
ATOM 9628 N N . LYS B 1 594 ? 20.516 -17.375 5.879 1 97.94 594 LYS B N 1
ATOM 9629 C CA . LYS B 1 594 ? 19.359 -17.094 6.719 1 97.94 594 LYS B CA 1
ATOM 9630 C C . LYS B 1 594 ? 18.719 -15.758 6.34 1 97.94 594 LYS B C 1
ATOM 9632 O O . LYS B 1 594 ? 19.406 -14.734 6.258 1 97.94 594 LYS B O 1
ATOM 9637 N N . PRO B 1 595 ? 17.453 -15.836 6.082 1 98.31 595 PRO B N 1
ATOM 9638 C CA . PRO B 1 595 ? 16.797 -14.562 5.758 1 98.31 595 PRO B CA 1
ATOM 9639 C C . PRO B 1 595 ? 16.703 -13.633 6.961 1 98.31 595 PRO B C 1
ATOM 9641 O O . PRO B 1 595 ? 16.641 -14.094 8.102 1 98.31 595 PRO B O 1
ATOM 9644 N N . SER B 1 596 ? 16.672 -12.336 6.691 1 97.12 596 SER B N 1
ATOM 9645 C CA . SER B 1 596 ? 16.547 -11.328 7.738 1 97.12 596 SER B CA 1
ATOM 9646 C C . SER B 1 596 ? 15.086 -11.125 8.125 1 97.12 596 SER B C 1
ATOM 9648 O O . SER B 1 596 ? 14.789 -10.547 9.18 1 97.12 596 SER B O 1
ATOM 9650 N N . ARG B 1 597 ? 14.195 -11.648 7.352 1 97.88 597 ARG B N 1
ATOM 9651 C CA . ARG B 1 597 ? 12.758 -11.508 7.574 1 97.88 597 ARG B CA 1
ATOM 9652 C C . ARG B 1 597 ? 11.992 -12.648 6.922 1 97.88 597 ARG B C 1
ATOM 9654 O O . ARG B 1 597 ? 12.32 -13.078 5.816 1 97.88 597 ARG B O 1
ATOM 9661 N N . VAL B 1 598 ? 10.945 -13.062 7.578 1 98.81 598 VAL B N 1
ATOM 9662 C CA . VAL B 1 598 ? 10.062 -14.078 7.02 1 98.81 598 VAL B CA 1
ATOM 9663 C C . VAL B 1 598 ? 8.617 -13.578 7.047 1 98.81 598 VAL B C 1
ATOM 9665 O O . VAL B 1 598 ? 8.141 -13.102 8.078 1 98.81 598 VAL B O 1
ATOM 9668 N N . ILE B 1 599 ? 7.973 -13.625 5.953 1 98.88 599 ILE B N 1
ATOM 9669 C CA . ILE B 1 599 ? 6.566 -13.258 5.828 1 98.88 599 ILE B CA 1
ATOM 9670 C C . ILE B 1 599 ? 5.738 -14.508 5.523 1 98.88 599 ILE B C 1
ATOM 9672 O O . ILE B 1 599 ? 6.039 -15.242 4.578 1 98.88 599 ILE B O 1
ATOM 9676 N N . THR B 1 600 ? 4.703 -14.742 6.301 1 98.75 600 THR B N 1
ATOM 9677 C CA . THR B 1 600 ? 3.885 -15.93 6.086 1 98.75 600 THR B CA 1
ATOM 9678 C C . THR B 1 600 ? 2.605 -15.578 5.332 1 98.75 600 THR B C 1
ATOM 9680 O O . THR B 1 600 ? 2.016 -14.516 5.562 1 98.75 600 THR B O 1
ATOM 9683 N N . ASN B 1 601 ? 2.229 -16.406 4.371 1 98.25 601 ASN B N 1
ATOM 9684 C CA . ASN B 1 601 ? 0.992 -16.266 3.609 1 98.25 601 ASN B CA 1
ATOM 9685 C C . ASN B 1 601 ? 0.372 -17.625 3.305 1 98.25 601 ASN B C 1
ATOM 9687 O O . ASN B 1 601 ? 0.807 -18.656 3.842 1 98.25 601 ASN B O 1
ATOM 9691 N N . HIS B 1 602 ? -0.733 -17.672 2.619 1 97.19 602 HIS B N 1
ATOM 9692 C CA . HIS B 1 602 ? -1.383 -18.875 2.115 1 97.19 602 HIS B CA 1
ATOM 9693 C C . HIS B 1 602 ? -1.694 -19.844 3.25 1 97.19 602 HIS B C 1
ATOM 9695 O O . HIS B 1 602 ? -1.284 -21.016 3.207 1 97.19 602 HIS B O 1
ATOM 9701 N N . GLY B 1 603 ? -2.305 -19.438 4.234 1 95.62 603 GLY B N 1
ATOM 9702 C CA . GLY B 1 603 ? -2.836 -20.125 5.398 1 95.62 603 GLY B CA 1
ATOM 9703 C C . GLY B 1 603 ? -3.943 -19.359 6.094 1 95.62 603 GLY B C 1
ATOM 9704 O O . GLY B 1 603 ? -4.016 -18.141 5.988 1 95.62 603 GLY B O 1
ATOM 9705 N N . ASP B 1 604 ? -4.715 -20.125 6.785 1 92.69 604 ASP B N 1
ATOM 9706 C CA . ASP B 1 604 ? -5.707 -19.438 7.598 1 92.69 604 ASP B CA 1
ATOM 9707 C C . ASP B 1 604 ? -5.031 -18.5 8.602 1 92.69 604 ASP B C 1
ATOM 9709 O O . ASP B 1 604 ? -3.848 -18.656 8.906 1 92.69 604 ASP B O 1
ATOM 9713 N N . GLU B 1 605 ? -5.809 -17.609 9.125 1 95.31 605 GLU B N 1
ATOM 9714 C CA . GLU B 1 605 ? -5.27 -16.562 9.992 1 95.31 605 GLU B CA 1
ATOM 9715 C C . GLU B 1 605 ? -4.461 -17.172 11.141 1 95.31 605 GLU B C 1
ATOM 9717 O O . GLU B 1 605 ? -3.324 -16.766 11.383 1 95.31 605 GLU B O 1
ATOM 9722 N N . SER B 1 606 ? -5.012 -18.094 11.828 1 96.25 606 SER B N 1
ATOM 9723 C CA . SER B 1 606 ? -4.344 -18.703 12.969 1 96.25 606 SER B CA 1
ATOM 9724 C C . SER B 1 606 ? -3.051 -19.406 12.555 1 96.25 606 SER B C 1
ATOM 9726 O O . SER B 1 606 ? -2.049 -19.344 13.266 1 96.25 606 SER B O 1
ATOM 9728 N N . ASN B 1 607 ? -3.037 -20.047 11.375 1 96.5 607 ASN B N 1
ATOM 9729 C CA . ASN B 1 607 ? -1.861 -20.75 10.875 1 96.5 607 ASN B CA 1
ATOM 9730 C C . ASN B 1 607 ? -0.722 -19.781 10.562 1 96.5 607 ASN B C 1
ATOM 9732 O O . ASN B 1 607 ? 0.426 -20.016 10.938 1 96.5 607 ASN B O 1
ATOM 9736 N N . CYS B 1 608 ? -1.07 -18.703 9.914 1 98.12 608 CYS B N 1
ATOM 9737 C CA . CYS B 1 608 ? -0.06 -17.719 9.547 1 98.12 608 CYS B CA 1
ATOM 9738 C C . CYS B 1 608 ? 0.57 -17.094 10.781 1 98.12 608 CYS B C 1
ATOM 9740 O O . CYS B 1 608 ? 1.793 -16.953 10.859 1 98.12 608 CYS B O 1
ATOM 9742 N N . LEU B 1 609 ? -0.304 -16.703 11.758 1 97.25 609 LEU B N 1
ATOM 9743 C CA . LEU B 1 609 ? 0.16 -16.047 12.969 1 97.25 609 LEU B CA 1
ATOM 9744 C C . LEU B 1 609 ? 0.992 -17 13.828 1 97.25 609 LEU B C 1
ATOM 9746 O O . LEU B 1 609 ? 2.035 -16.609 14.359 1 97.25 609 LEU B O 1
ATOM 9750 N N . ASP B 1 610 ? 0.522 -18.203 13.953 1 98.19 610 ASP B N 1
ATOM 9751 C CA . ASP B 1 610 ? 1.213 -19.203 14.773 1 98.19 610 ASP B CA 1
ATOM 9752 C C . ASP B 1 610 ? 2.586 -19.531 14.195 1 98.19 610 ASP B C 1
ATOM 9754 O O . ASP B 1 610 ? 3.572 -19.625 14.93 1 98.19 610 ASP B O 1
ATOM 9758 N N . LEU B 1 611 ? 2.65 -19.734 12.922 1 98.62 611 LEU B N 1
ATOM 9759 C CA . LEU B 1 611 ? 3.92 -20.047 12.273 1 98.62 611 LEU B CA 1
ATOM 9760 C C . LEU B 1 611 ? 4.902 -18.891 12.422 1 98.62 611 LEU B C 1
ATOM 9762 O O . LEU B 1 611 ? 6.066 -19.094 12.766 1 98.62 611 LEU B O 1
ATOM 9766 N N . ALA B 1 612 ? 4.41 -17.703 12.141 1 98.38 612 ALA B N 1
ATOM 9767 C CA . ALA B 1 612 ? 5.254 -16.516 12.258 1 98.38 612 ALA B CA 1
ATOM 9768 C C . ALA B 1 612 ? 5.824 -16.375 13.672 1 98.38 612 ALA B C 1
ATOM 9770 O O . ALA B 1 612 ? 7.023 -16.141 13.844 1 98.38 612 ALA B O 1
ATOM 9771 N N . SER B 1 613 ? 4.961 -16.5 14.617 1 97.56 613 SER B N 1
ATOM 9772 C CA . SER B 1 613 ? 5.359 -16.375 16.016 1 97.56 613 SER B CA 1
ATOM 9773 C C . SER B 1 613 ? 6.398 -17.422 16.391 1 97.56 613 SER B C 1
ATOM 9775 O O . SER B 1 613 ? 7.375 -17.125 17.078 1 97.56 613 SER B O 1
ATOM 9777 N N . SER B 1 614 ? 6.203 -18.625 15.961 1 98.25 614 SER B N 1
ATOM 9778 C CA . SER B 1 614 ? 7.105 -19.719 16.281 1 98.25 614 SER B CA 1
ATOM 9779 C C . SER B 1 614 ? 8.477 -19.516 15.633 1 98.25 614 SER B C 1
ATOM 9781 O O . SER B 1 614 ? 9.5 -19.828 16.234 1 98.25 614 SER B O 1
ATOM 9783 N N . ILE B 1 615 ? 8.469 -19.062 14.43 1 98.56 615 ILE B N 1
ATOM 9784 C CA . ILE B 1 615 ? 9.719 -18.797 13.734 1 98.56 615 ILE B CA 1
ATOM 9785 C C . ILE B 1 615 ? 10.508 -17.734 14.484 1 98.56 615 ILE B C 1
ATOM 9787 O O . ILE B 1 615 ? 11.719 -17.875 14.695 1 98.56 615 ILE B O 1
ATOM 9791 N N . TYR B 1 616 ? 9.828 -16.656 14.844 1 97.56 616 TYR B N 1
ATOM 9792 C CA . TYR B 1 616 ? 10.492 -15.602 15.594 1 97.56 616 TYR B CA 1
ATOM 9793 C C . TYR B 1 616 ? 11.07 -16.125 16.906 1 97.56 616 TYR B C 1
ATOM 9795 O O . TYR B 1 616 ? 12.219 -15.836 17.25 1 97.56 616 TYR B O 1
ATOM 9803 N N . LYS B 1 617 ? 10.297 -16.828 17.688 1 97.25 617 LYS B N 1
ATOM 9804 C CA . LYS B 1 617 ? 10.703 -17.344 18.984 1 97.25 617 LYS B CA 1
ATOM 9805 C C . LYS B 1 617 ? 11.906 -18.266 18.875 1 97.25 617 LYS B C 1
ATOM 9807 O O . LYS B 1 617 ? 12.836 -18.203 19.672 1 97.25 617 LYS B O 1
ATOM 9812 N N . LYS B 1 618 ? 11.898 -19.078 17.875 1 97.56 618 LYS B N 1
ATOM 9813 C CA . LYS B 1 618 ? 12.898 -20.141 17.766 1 97.56 618 LYS B CA 1
ATOM 9814 C C . LYS B 1 618 ? 14.172 -19.609 17.094 1 97.56 618 LYS B C 1
ATOM 9816 O O . LYS B 1 618 ? 15.281 -19.984 17.469 1 97.56 618 LYS B O 1
ATOM 9821 N N . HIS B 1 619 ? 14.023 -18.766 16.078 1 97.5 619 HIS B N 1
ATOM 9822 C CA . HIS B 1 619 ? 15.18 -18.406 15.258 1 97.5 619 HIS B CA 1
ATOM 9823 C C . HIS B 1 619 ? 15.539 -16.938 15.414 1 97.5 619 HIS B C 1
ATOM 9825 O O . HIS B 1 619 ? 16.578 -16.484 14.922 1 97.5 619 HIS B O 1
ATOM 9831 N N . ARG B 1 620 ? 14.695 -16.141 16.031 1 96.56 620 ARG B N 1
ATOM 9832 C CA . ARG B 1 620 ? 14.906 -14.719 16.281 1 96.56 620 ARG B CA 1
ATOM 9833 C C . ARG B 1 620 ? 14.977 -13.938 14.969 1 96.56 620 ARG B C 1
ATOM 9835 O O . ARG B 1 620 ? 15.781 -13.016 14.836 1 96.56 620 ARG B O 1
ATOM 9842 N N . ILE B 1 621 ? 14.297 -14.453 13.992 1 97 621 ILE B N 1
ATOM 9843 C CA . ILE B 1 621 ? 14.109 -13.758 12.719 1 97 621 ILE B CA 1
ATOM 9844 C C . ILE B 1 621 ? 12.82 -12.945 12.758 1 97 621 ILE B C 1
ATOM 9846 O O . ILE B 1 621 ? 11.758 -13.477 13.109 1 97 621 ILE B O 1
ATOM 9850 N N . PRO B 1 622 ? 12.906 -11.609 12.469 1 96.19 622 PRO B N 1
ATOM 9851 C CA . PRO B 1 622 ? 11.664 -10.852 12.367 1 96.19 622 PRO B CA 1
ATOM 9852 C C . PRO B 1 622 ? 10.656 -11.484 11.406 1 96.19 622 PRO B C 1
ATOM 9854 O O . PRO B 1 622 ? 11.039 -11.953 10.336 1 96.19 622 PRO B O 1
ATOM 9857 N N . THR B 1 623 ? 9.383 -11.602 11.852 1 98.06 623 THR B N 1
ATOM 9858 C CA . THR B 1 623 ? 8.359 -12.219 11.023 1 98.06 623 THR B CA 1
ATOM 9859 C C . THR B 1 623 ? 7.148 -11.297 10.891 1 98.06 623 THR B C 1
ATOM 9861 O O . THR B 1 623 ? 7.004 -10.336 11.656 1 98.06 623 THR B O 1
ATOM 9864 N N . MET B 1 624 ? 6.363 -11.586 9.883 1 97.44 624 MET B N 1
ATOM 9865 C CA . MET B 1 624 ? 5.098 -10.883 9.672 1 97.44 624 MET B CA 1
ATOM 9866 C C . MET B 1 624 ? 4.051 -11.828 9.078 1 97.44 624 MET B C 1
ATOM 9868 O O . MET B 1 624 ? 4.387 -12.75 8.336 1 97.44 624 MET B O 1
ATOM 9872 N N . ALA B 1 625 ? 2.822 -11.617 9.406 1 98 625 ALA B N 1
ATOM 9873 C CA . ALA B 1 625 ? 1.652 -12.242 8.797 1 98 625 ALA B CA 1
ATOM 9874 C C . ALA B 1 625 ? 0.653 -11.188 8.328 1 98 625 ALA B C 1
ATOM 9876 O O . ALA B 1 625 ? -0.375 -10.969 8.969 1 98 625 ALA B O 1
ATOM 9877 N N . PRO B 1 626 ? 0.911 -10.617 7.199 1 98 626 PRO B N 1
ATOM 9878 C CA . PRO B 1 626 ? 0.091 -9.484 6.762 1 98 626 PRO B CA 1
ATOM 9879 C C . PRO B 1 626 ? -1.324 -9.898 6.367 1 98 626 PRO B C 1
ATOM 9881 O O . PRO B 1 626 ? -1.577 -11.078 6.105 1 98 626 PRO B O 1
ATOM 9884 N N . MET B 1 627 ? -2.24 -8.93 6.363 1 97.38 627 MET B N 1
ATOM 9885 C CA . MET B 1 627 ? -3.572 -9.086 5.785 1 97.38 627 MET B CA 1
ATOM 9886 C C . MET B 1 627 ? -3.574 -8.703 4.309 1 97.38 627 MET B C 1
ATOM 9888 O O . MET B 1 627 ? -2.648 -8.039 3.836 1 97.38 627 MET B O 1
ATOM 9892 N N . ASN B 1 628 ? -4.609 -9.172 3.586 1 97.69 628 ASN B N 1
ATOM 9893 C CA . ASN B 1 628 ? -4.805 -8.617 2.252 1 97.69 628 ASN B CA 1
ATOM 9894 C C . ASN B 1 628 ? -4.938 -7.098 2.291 1 97.69 628 ASN B C 1
ATOM 9896 O O . ASN B 1 628 ? -5.445 -6.539 3.264 1 97.69 628 ASN B O 1
ATOM 9900 N N . LEU B 1 629 ? -4.414 -6.434 1.241 1 98.12 629 LEU B N 1
ATOM 9901 C CA . LEU B 1 629 ? -4.566 -4.996 1.04 1 98.12 629 LEU B CA 1
ATOM 9902 C C . LEU B 1 629 ? -3.58 -4.219 1.907 1 98.12 629 LEU B C 1
ATOM 9904 O O . LEU B 1 629 ? -3.803 -3.043 2.205 1 98.12 629 LEU B O 1
ATOM 9908 N N . GLU B 1 630 ? -2.504 -4.812 2.33 1 98.5 630 GLU B N 1
ATOM 9909 C CA . GLU B 1 630 ? -1.404 -4.141 3.018 1 98.5 630 GLU B CA 1
ATOM 9910 C C . GLU B 1 630 ? -0.17 -4.051 2.125 1 98.5 630 GLU B C 1
ATOM 9912 O O . GLU B 1 630 ? -0.07 -4.758 1.12 1 98.5 630 GLU B O 1
ATOM 9917 N N . THR B 1 631 ? 0.674 -3.135 2.348 1 98.75 631 THR B N 1
ATOM 9918 C CA . THR B 1 631 ? 1.962 -3.008 1.676 1 98.75 631 THR B CA 1
ATOM 9919 C C . THR B 1 631 ? 3.1 -2.967 2.691 1 98.75 631 THR B C 1
ATOM 9921 O O . THR B 1 631 ? 3.09 -2.148 3.611 1 98.75 631 THR B O 1
ATOM 9924 N N . VAL B 1 632 ? 4.066 -3.826 2.512 1 98.19 632 VAL B N 1
ATOM 9925 C CA . VAL B 1 632 ? 5.234 -3.932 3.379 1 98.19 632 VAL B CA 1
ATOM 9926 C C . VAL B 1 632 ? 6.473 -3.418 2.645 1 98.19 632 VAL B C 1
ATOM 9928 O O . VAL B 1 632 ? 6.746 -3.83 1.515 1 98.19 632 VAL B O 1
ATOM 9931 N N . ARG B 1 633 ? 7.199 -2.523 3.252 1 97.94 633 ARG B N 1
ATOM 9932 C CA . ARG B 1 633 ? 8.469 -2.074 2.68 1 97.94 633 ARG B CA 1
ATOM 9933 C C . ARG B 1 633 ? 9.617 -2.984 3.102 1 97.94 633 ARG B C 1
ATOM 9935 O O . ARG B 1 633 ? 9.797 -3.244 4.293 1 97.94 633 ARG B O 1
ATOM 9942 N N . LEU B 1 634 ? 10.289 -3.441 2.146 1 97.62 634 LEU B N 1
ATOM 9943 C CA . LEU B 1 634 ? 11.414 -4.336 2.418 1 97.62 634 LEU B CA 1
ATOM 9944 C C . LEU B 1 634 ? 12.711 -3.551 2.584 1 97.62 634 LEU B C 1
ATOM 9946 O O . LEU B 1 634 ? 13.547 -3.902 3.416 1 97.62 634 LEU B O 1
ATOM 9950 N N . VAL B 1 635 ? 12.883 -2.498 1.659 1 93.19 635 VAL B N 1
ATOM 9951 C CA . VAL B 1 635 ? 14.047 -1.625 1.748 1 93.19 635 VAL B CA 1
ATOM 9952 C C . VAL B 1 635 ? 13.656 -0.2 1.362 1 93.19 635 VAL B C 1
ATOM 9954 O O . VAL B 1 635 ? 12.766 0.002 0.538 1 93.19 635 VAL B O 1
#